Protein AF-A0A2B4REG2-F1 (afdb_monomer_lite)

InterPro domains:
  IPR012337 Ribonuclease H-like superfamily [SSF53098] (596-1041)
  IPR025398 ZMYM1-like, RNase-like domain [PF14291] (550-670)
  IPR032675 Leucine-rich repeat domain superfamily [G3DSA:3.80.10.10] (8-315)
  IPR057456 C17orf113, probable zinc finger [PF25431] (433-492)

Structure (mmCIF, N/CA/C/O backbone):
data_AF-A0A2B4REG2-F1
#
_entry.id   AF-A0A2B4REG2-F1
#
loop_
_atom_site.group_PDB
_atom_site.id
_atom_site.type_symbol
_atom_site.label_atom_id
_atom_site.label_alt_id
_atom_site.label_comp_id
_atom_site.label_asym_id
_atom_site.label_entity_id
_atom_site.label_seq_id
_atom_site.pdbx_PDB_ins_code
_atom_site.Cartn_x
_atom_site.Cartn_y
_atom_site.Cartn_z
_atom_site.occupancy
_atom_site.B_iso_or_equiv
_atom_site.auth_seq_id
_atom_site.auth_comp_id
_atom_site.auth_asym_id
_atom_site.auth_atom_id
_atom_site.pdbx_PDB_model_num
ATOM 1 N N . MET A 1 1 ? 4.418 30.273 -29.023 1.00 23.50 1 MET A N 1
ATOM 2 C CA . MET A 1 1 ? 4.537 28.833 -29.371 1.00 23.50 1 MET A CA 1
ATOM 3 C C . MET A 1 1 ? 5.976 28.384 -29.157 1.00 23.50 1 MET A C 1
ATOM 5 O O . MET A 1 1 ? 6.867 29.150 -29.494 1.00 23.50 1 MET A O 1
ATOM 9 N N . VAL A 1 2 ? 6.218 27.180 -28.627 1.00 21.80 2 VAL A N 1
ATOM 10 C CA . VAL A 1 2 ? 7.576 26.620 -28.458 1.00 21.80 2 VAL A CA 1
ATOM 11 C C . VAL A 1 2 ? 7.746 25.435 -29.409 1.00 21.80 2 VAL A C 1
ATOM 13 O O . VAL A 1 2 ? 7.157 24.380 -29.189 1.00 21.80 2 VAL A O 1
ATOM 16 N N . TYR A 1 3 ? 8.538 25.612 -30.468 1.00 23.08 3 TYR A N 1
ATOM 17 C CA . TYR A 1 3 ? 8.908 24.536 -31.395 1.00 23.08 3 TYR A CA 1
ATOM 18 C C . TYR A 1 3 ? 10.212 23.860 -30.947 1.00 23.08 3 TYR A C 1
ATOM 20 O O . TYR A 1 3 ? 11.173 24.530 -30.572 1.00 23.08 3 TYR A O 1
ATOM 28 N N . GLN A 1 4 ? 10.255 22.525 -30.997 1.00 24.80 4 GLN A N 1
ATOM 29 C CA . GLN A 1 4 ? 11.483 21.753 -30.769 1.00 24.80 4 GLN A CA 1
ATOM 30 C C . GLN A 1 4 ? 12.395 21.791 -32.012 1.00 24.80 4 GLN A C 1
ATOM 32 O O . GLN A 1 4 ? 11.880 21.759 -33.132 1.00 24.80 4 GLN A O 1
ATOM 37 N N . PRO A 1 5 ? 13.733 21.789 -31.856 1.00 27.36 5 PRO A N 1
ATOM 38 C CA . PRO A 1 5 ? 14.651 21.722 -32.989 1.00 27.36 5 PRO A CA 1
ATOM 39 C C . PRO A 1 5 ? 14.661 20.315 -33.609 1.00 27.36 5 PRO A C 1
ATOM 41 O O . PRO A 1 5 ? 15.117 19.348 -32.996 1.00 27.36 5 PRO A O 1
ATOM 44 N N . ILE A 1 6 ? 14.177 20.208 -34.848 1.00 27.39 6 ILE A N 1
ATOM 45 C CA . ILE A 1 6 ? 14.214 18.980 -35.652 1.00 27.39 6 ILE A CA 1
ATOM 46 C C . ILE A 1 6 ? 15.504 18.971 -36.482 1.00 27.39 6 ILE A C 1
ATOM 48 O O . ILE A 1 6 ? 15.643 19.741 -37.429 1.00 27.39 6 ILE A O 1
ATOM 52 N N . TYR A 1 7 ? 16.432 18.062 -36.176 1.00 29.16 7 TYR A N 1
ATOM 53 C CA . TYR A 1 7 ? 17.627 17.829 -36.998 1.00 29.16 7 TYR A CA 1
ATOM 54 C C . TYR A 1 7 ? 17.329 16.899 -38.188 1.00 29.16 7 TYR A C 1
ATOM 56 O O . TYR A 1 7 ? 17.818 15.775 -38.244 1.00 29.16 7 TYR A O 1
ATOM 64 N N . HIS A 1 8 ? 16.547 17.373 -39.164 1.00 29.98 8 HIS A N 1
ATOM 65 C CA . HIS A 1 8 ? 16.491 16.784 -40.509 1.00 29.98 8 HIS A CA 1
ATOM 66 C C . HIS A 1 8 ? 16.139 17.835 -41.576 1.00 29.98 8 HIS A C 1
ATOM 68 O O . HIS A 1 8 ? 15.083 18.451 -41.525 1.00 29.98 8 HIS A O 1
ATOM 74 N N . ASN A 1 9 ? 17.029 17.980 -42.565 1.00 34.53 9 ASN A N 1
ATOM 75 C CA . ASN A 1 9 ? 16.874 18.724 -43.824 1.00 34.53 9 ASN A CA 1
ATOM 76 C C . ASN A 1 9 ? 16.228 20.132 -43.737 1.00 34.53 9 ASN A C 1
ATOM 78 O O . ASN A 1 9 ? 15.022 20.315 -43.936 1.00 34.53 9 ASN A O 1
ATOM 82 N N . LEU A 1 10 ? 17.092 21.145 -43.565 1.00 35.94 10 LEU A N 1
ATOM 83 C CA . LEU A 1 10 ? 16.775 22.586 -43.496 1.00 35.94 10 LEU A CA 1
ATOM 84 C C . LEU A 1 10 ? 15.899 23.117 -44.652 1.00 35.94 10 LEU A C 1
ATOM 86 O O . LEU A 1 10 ? 15.178 24.095 -44.473 1.00 35.94 10 LEU A O 1
ATOM 90 N N . HIS A 1 11 ? 15.906 22.450 -45.811 1.00 38.34 11 HIS A N 1
ATOM 91 C CA . HIS A 1 11 ? 15.097 22.805 -46.983 1.00 38.34 11 HIS A CA 1
ATOM 92 C C . HIS A 1 11 ? 13.573 22.742 -46.736 1.00 38.34 11 HIS A C 1
ATOM 94 O O . HIS A 1 11 ? 12.815 23.459 -47.384 1.00 38.34 11 HIS A O 1
ATOM 100 N N . SER A 1 12 ? 13.100 21.919 -45.790 1.00 41.56 12 SER A N 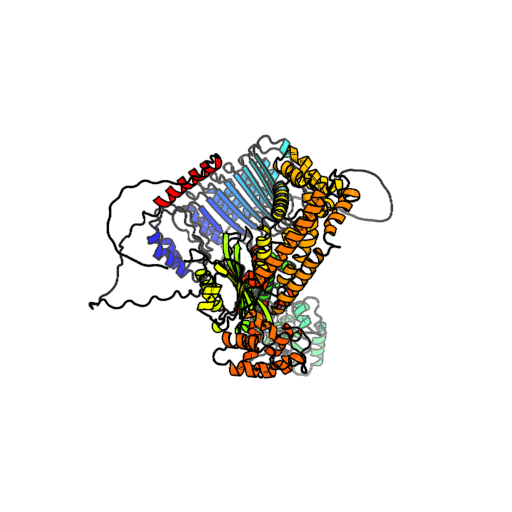1
ATOM 101 C CA . SER A 1 12 ? 11.656 21.773 -45.529 1.00 41.56 12 SER A CA 1
ATOM 102 C C . SER A 1 12 ? 11.065 22.893 -44.661 1.00 41.56 12 SER A C 1
ATOM 104 O O . SER A 1 12 ? 9.921 23.293 -44.864 1.00 41.56 12 SER A O 1
ATOM 106 N N . VAL A 1 13 ? 11.842 23.433 -43.716 1.00 41.50 13 VAL A N 1
ATOM 107 C CA . VAL A 1 13 ? 11.344 24.373 -42.696 1.00 41.50 13 VAL A CA 1
ATOM 108 C C . VAL A 1 13 ? 11.155 25.783 -43.261 1.00 41.50 13 VAL A C 1
ATOM 110 O O . VAL A 1 13 ? 10.122 26.398 -43.011 1.00 41.50 13 VAL A O 1
ATOM 113 N N . ALA A 1 14 ? 12.107 26.279 -44.060 1.00 41.19 14 ALA A N 1
ATOM 114 C CA . ALA A 1 14 ? 11.995 27.594 -44.702 1.00 41.19 14 ALA A CA 1
ATOM 115 C C . ALA A 1 14 ? 10.819 27.648 -45.695 1.00 41.19 14 ALA A C 1
ATOM 117 O O . ALA A 1 14 ? 10.058 28.612 -45.703 1.00 41.19 14 ALA A O 1
ATOM 118 N N . THR A 1 15 ? 10.639 26.578 -46.473 1.00 41.03 15 THR A N 1
ATOM 119 C CA . THR A 1 15 ? 9.544 26.427 -47.441 1.00 41.03 15 THR A CA 1
ATOM 120 C C . THR A 1 15 ? 8.184 26.381 -46.736 1.00 41.03 15 THR A C 1
ATOM 122 O O . THR A 1 15 ? 7.301 27.166 -47.063 1.00 41.03 15 THR A O 1
ATOM 125 N N . CYS A 1 16 ? 8.047 25.571 -45.677 1.00 42.00 16 CYS A N 1
ATOM 126 C CA . CYS A 1 16 ? 6.821 25.487 -44.874 1.00 42.00 16 CYS A CA 1
ATOM 127 C C . CYS A 1 16 ? 6.450 26.819 -44.185 1.00 42.00 16 CYS A C 1
ATOM 129 O O . CYS A 1 16 ? 5.268 27.163 -44.102 1.00 42.00 16 CYS A O 1
ATOM 131 N N . LEU A 1 17 ? 7.448 27.584 -43.717 1.00 43.09 17 LEU A N 1
ATOM 132 C CA . LEU A 1 17 ? 7.237 28.925 -43.164 1.00 43.09 17 LEU A CA 1
ATOM 133 C C . LEU A 1 17 ? 6.739 29.905 -44.230 1.00 43.09 17 LEU A C 1
ATOM 135 O O . LEU A 1 17 ? 5.767 30.608 -43.975 1.00 43.09 17 LEU A O 1
ATOM 139 N N . ALA A 1 18 ? 7.354 29.931 -45.416 1.00 44.69 18 ALA A N 1
ATOM 140 C CA . ALA A 1 18 ? 6.947 30.817 -46.506 1.00 44.69 18 ALA A CA 1
ATOM 141 C C . ALA A 1 18 ? 5.535 30.495 -47.030 1.00 44.69 18 ALA A C 1
ATOM 143 O O . ALA A 1 18 ? 4.708 31.394 -47.140 1.00 44.69 18 ALA A O 1
ATOM 144 N N . GLU A 1 19 ? 5.224 29.216 -47.259 1.00 45.69 19 GLU A N 1
ATOM 145 C CA . GLU A 1 19 ? 3.919 28.746 -47.764 1.00 45.69 19 GLU A CA 1
ATOM 146 C C . GLU A 1 19 ? 2.742 28.991 -46.800 1.00 45.69 19 GLU A C 1
ATOM 148 O O . GLU A 1 19 ? 1.581 28.881 -47.197 1.00 45.69 19 GLU A O 1
ATOM 153 N N . ASN A 1 20 ? 3.013 29.312 -45.530 1.00 41.28 20 ASN A N 1
ATOM 154 C CA . ASN A 1 20 ? 1.979 29.592 -44.531 1.00 41.28 20 ASN A CA 1
ATOM 155 C C . ASN A 1 20 ? 2.055 31.005 -43.930 1.00 41.28 20 ASN A C 1
ATOM 157 O O . ASN A 1 20 ? 1.169 31.355 -43.152 1.00 41.28 20 ASN A O 1
ATOM 161 N N . PHE A 1 21 ? 3.038 31.837 -44.294 1.00 43.75 21 PHE A N 1
ATOM 162 C CA . PHE A 1 21 ? 3.192 33.175 -43.706 1.00 43.75 21 PHE A CA 1
ATOM 163 C C . PHE A 1 21 ? 2.048 34.126 -44.082 1.00 43.75 21 PHE A C 1
ATOM 165 O O . PHE A 1 21 ? 1.601 34.912 -43.249 1.00 43.75 21 PHE A O 1
ATOM 172 N N . ASP A 1 22 ? 1.493 33.998 -45.290 1.00 43.53 22 ASP A N 1
ATOM 173 C CA . ASP A 1 22 ? 0.344 34.805 -45.728 1.00 43.53 22 ASP A CA 1
ATOM 174 C C . ASP A 1 22 ? -0.924 34.552 -44.890 1.00 43.53 22 ASP A C 1
ATOM 176 O O . ASP A 1 22 ? -1.782 35.427 -44.802 1.00 43.53 22 ASP A O 1
ATOM 180 N N . LYS A 1 23 ? -1.016 33.406 -44.195 1.00 43.44 23 LYS A N 1
ATOM 181 C CA . LYS A 1 23 ? -2.092 33.100 -43.230 1.00 43.44 23 LYS A CA 1
ATOM 182 C C . LYS A 1 23 ? -1.859 33.719 -41.845 1.00 43.44 23 LYS A C 1
ATOM 184 O O . LYS A 1 23 ? -2.754 33.685 -41.010 1.00 43.44 23 LYS A O 1
ATOM 189 N N . VAL A 1 24 ? -0.664 34.254 -41.583 1.00 41.47 24 VAL A N 1
ATOM 190 C CA . VAL A 1 24 ? -0.283 34.907 -40.315 1.00 41.47 24 VAL A CA 1
ATOM 191 C C . VAL A 1 24 ? -0.473 36.432 -40.388 1.00 41.47 24 VAL A C 1
ATOM 193 O O . VAL A 1 24 ? -0.567 37.086 -39.352 1.00 41.47 24 VAL A O 1
ATOM 196 N N . ASN A 1 25 ? -0.632 37.001 -41.592 1.00 37.69 25 ASN A N 1
ATOM 197 C CA . ASN A 1 25 ? -0.878 38.435 -41.830 1.00 37.69 25 ASN A CA 1
ATOM 198 C C . ASN A 1 25 ? -2.141 39.007 -41.142 1.00 37.69 25 ASN A C 1
ATOM 200 O O . ASN A 1 25 ? -2.315 40.224 -41.123 1.00 37.69 25 ASN A O 1
ATOM 204 N N . SER A 1 26 ? -3.018 38.168 -40.584 1.00 41.75 26 SER A N 1
ATOM 205 C CA . SER A 1 26 ? -4.212 38.576 -39.832 1.00 41.75 26 SER A CA 1
ATOM 206 C C . SER A 1 26 ? -4.003 38.713 -38.315 1.00 41.75 26 SER A C 1
ATOM 208 O O . SER A 1 26 ? -4.940 39.102 -37.622 1.00 41.75 26 SER A O 1
ATOM 210 N N . CYS A 1 27 ? -2.816 38.406 -37.773 1.00 39.41 27 CYS A N 1
ATOM 211 C CA . CYS A 1 27 ? -2.537 38.491 -36.333 1.00 39.41 27 CYS A CA 1
ATOM 212 C C . CYS A 1 27 ? -1.479 39.562 -35.998 1.00 39.41 27 CYS A C 1
ATOM 214 O O . CYS A 1 27 ? -0.389 39.534 -36.573 1.00 39.41 27 CYS A O 1
ATOM 216 N N . PRO A 1 28 ? -1.730 40.461 -35.023 1.00 41.16 28 PRO A N 1
ATOM 217 C CA . PRO A 1 28 ? -0.747 41.437 -34.558 1.00 41.16 28 PRO A CA 1
ATOM 218 C C . PRO A 1 28 ? 0.262 40.771 -33.607 1.00 41.16 28 PRO A C 1
ATOM 220 O O . PRO A 1 28 ? 0.158 40.865 -32.386 1.00 41.16 28 PRO A O 1
ATOM 223 N N . LEU A 1 29 ? 1.241 40.061 -34.166 1.00 41.31 29 LEU A N 1
ATOM 224 C CA . LEU A 1 29 ? 2.379 39.542 -33.405 1.00 41.31 29 LEU A CA 1
ATOM 225 C C . LEU A 1 29 ? 3.345 40.690 -33.079 1.00 41.31 29 LEU A C 1
ATOM 227 O O . LEU A 1 29 ? 3.813 41.365 -33.988 1.00 41.31 29 LEU A O 1
ATOM 231 N N . SER A 1 30 ? 3.671 40.899 -31.800 1.00 37.69 30 SER A N 1
ATOM 232 C CA . SER A 1 30 ? 4.659 41.912 -31.386 1.00 37.69 30 SER A CA 1
ATOM 233 C C . SER A 1 30 ? 6.110 41.447 -31.561 1.00 37.69 30 SER A C 1
ATOM 235 O O . SER A 1 30 ? 6.988 42.260 -31.829 1.00 37.69 30 SER A O 1
ATOM 237 N N . ASP A 1 31 ? 6.365 40.140 -31.439 1.00 43.66 31 ASP A N 1
ATOM 238 C CA . ASP A 1 31 ? 7.710 39.557 -31.426 1.00 43.66 31 ASP A CA 1
ATOM 239 C C . ASP A 1 31 ? 7.775 38.232 -32.198 1.00 43.66 31 ASP A C 1
ATOM 241 O O . ASP A 1 31 ? 6.899 37.372 -32.070 1.00 43.66 31 ASP A O 1
ATOM 245 N N . LEU A 1 32 ? 8.850 38.043 -32.974 1.00 41.19 32 LEU A N 1
ATOM 246 C CA . LEU A 1 32 ? 9.089 36.841 -33.778 1.00 41.19 32 LEU A CA 1
ATOM 247 C C . LEU A 1 32 ? 10.576 36.448 -33.759 1.00 41.19 32 LEU A C 1
ATOM 249 O O . LEU A 1 32 ? 11.381 36.944 -34.544 1.00 41.19 32 LEU A O 1
ATOM 253 N N . SER A 1 33 ? 10.936 35.497 -32.893 1.00 41.03 33 SER A N 1
ATOM 254 C CA . SER A 1 33 ? 12.301 34.955 -32.808 1.00 41.03 33 SER A CA 1
ATOM 255 C C . SER A 1 33 ? 12.439 33.654 -33.613 1.00 41.03 33 SER A C 1
ATOM 257 O O . SER A 1 33 ? 11.666 32.715 -33.411 1.00 41.03 33 SER A O 1
ATOM 259 N N . ILE A 1 34 ? 13.425 33.580 -34.520 1.00 41.75 34 ILE A N 1
ATOM 260 C CA . ILE A 1 34 ? 13.655 32.432 -35.418 1.00 41.75 34 ILE A CA 1
ATOM 261 C C . ILE A 1 34 ? 15.073 31.878 -35.211 1.00 41.75 34 ILE A C 1
ATOM 263 O O . ILE A 1 34 ? 16.058 32.415 -35.706 1.00 41.75 34 ILE A O 1
ATOM 267 N N . ASN A 1 35 ? 15.184 30.762 -34.490 1.00 35.91 35 ASN A N 1
ATOM 268 C CA . ASN A 1 35 ? 16.471 30.200 -34.076 1.00 35.91 35 ASN A CA 1
ATOM 269 C C . ASN A 1 35 ? 16.902 29.034 -34.991 1.00 35.91 35 ASN A C 1
ATOM 271 O O . ASN A 1 35 ? 16.494 27.890 -34.792 1.00 35.91 35 ASN A O 1
ATOM 275 N N . ILE A 1 36 ? 17.715 29.335 -36.007 1.00 40.78 36 ILE A N 1
ATOM 276 C CA . ILE A 1 36 ? 18.306 28.362 -36.945 1.00 40.78 36 ILE A CA 1
ATOM 277 C C . ILE A 1 36 ? 19.748 28.073 -36.505 1.00 40.78 36 ILE A C 1
ATOM 279 O O . ILE A 1 36 ? 20.451 29.002 -36.129 1.00 40.78 36 ILE A O 1
ATOM 283 N N . ARG A 1 37 ? 20.204 26.813 -36.574 1.00 35.09 37 ARG A N 1
ATOM 284 C CA . ARG A 1 37 ? 21.621 26.433 -36.406 1.00 35.09 37 ARG A CA 1
ATOM 285 C C . ARG A 1 37 ? 22.091 25.607 -37.604 1.00 35.09 37 ARG A C 1
ATOM 287 O O . ARG A 1 37 ? 21.524 24.546 -37.863 1.00 35.09 37 ARG A O 1
ATOM 294 N N . GLY A 1 38 ? 23.132 26.074 -38.289 1.00 38.44 38 GLY A N 1
ATOM 295 C CA . GLY A 1 38 ? 23.714 25.445 -39.481 1.00 38.44 38 GLY A CA 1
ATOM 296 C C . GLY A 1 38 ? 23.900 26.428 -40.640 1.00 38.44 38 GLY A C 1
ATOM 297 O O . GLY A 1 38 ? 23.460 27.573 -40.566 1.00 38.44 38 GLY A O 1
ATOM 298 N N . GLU A 1 39 ? 24.557 25.968 -41.702 1.00 38.38 39 GLU A N 1
ATOM 299 C CA . GLU A 1 39 ? 24.824 26.737 -42.925 1.00 38.38 39 GLU A CA 1
ATOM 300 C C . GLU A 1 39 ? 23.554 26.838 -43.799 1.00 38.38 39 GLU A C 1
ATOM 302 O O . GLU A 1 39 ? 22.821 25.857 -43.972 1.00 38.38 39 GLU A O 1
ATOM 307 N N . LEU A 1 40 ? 23.255 28.029 -44.330 1.00 41.50 40 LEU A N 1
ATOM 308 C CA . LEU A 1 40 ? 22.041 28.290 -45.113 1.00 41.50 40 LEU A CA 1
ATOM 309 C C . LEU A 1 40 ? 22.281 28.059 -46.609 1.00 41.50 40 LEU A C 1
ATOM 311 O O . LEU A 1 40 ? 23.134 28.692 -47.226 1.00 41.50 40 LEU A O 1
ATOM 315 N N . THR A 1 41 ? 21.463 27.208 -47.233 1.00 45.69 41 THR A N 1
ATOM 316 C CA . THR A 1 41 ? 21.506 27.029 -48.691 1.00 45.69 41 THR A CA 1
ATOM 317 C C . THR A 1 41 ? 21.071 28.302 -49.424 1.00 45.69 41 THR A C 1
ATOM 319 O O . THR A 1 41 ? 20.308 29.122 -48.904 1.00 45.69 41 THR A O 1
ATOM 322 N N . ARG A 1 42 ? 21.526 28.455 -50.676 1.00 46.00 42 ARG A N 1
ATOM 323 C CA . ARG A 1 42 ? 21.237 29.625 -51.525 1.00 46.00 42 ARG A CA 1
ATOM 324 C C . ARG A 1 42 ? 19.734 29.921 -51.642 1.00 46.00 42 ARG A C 1
ATOM 326 O O . ARG A 1 42 ? 19.334 31.080 -51.573 1.00 46.00 42 ARG A O 1
ATOM 333 N N . ASP A 1 43 ? 18.917 28.874 -51.735 1.00 44.69 43 ASP A N 1
ATOM 334 C CA . ASP A 1 43 ? 17.459 28.988 -51.845 1.00 44.69 43 ASP A CA 1
ATOM 335 C C . ASP A 1 43 ? 16.816 29.400 -50.510 1.00 44.69 43 ASP A C 1
ATOM 337 O O . ASP A 1 43 ? 15.938 30.259 -50.490 1.00 44.69 43 ASP A O 1
ATOM 341 N N . GLY A 1 44 ? 17.309 28.877 -49.378 1.00 49.44 44 GLY A N 1
ATOM 342 C CA . GLY A 1 44 ? 16.877 29.305 -48.041 1.00 49.44 44 GLY A CA 1
ATOM 343 C C . GLY A 1 44 ? 17.175 30.784 -47.770 1.00 49.44 44 GLY A C 1
ATOM 344 O O . GLY A 1 44 ? 16.338 31.492 -47.209 1.00 49.44 44 GLY A O 1
ATOM 345 N N . ASN A 1 45 ? 18.322 31.276 -48.250 1.00 49.19 45 ASN A N 1
ATOM 346 C CA . ASN A 1 45 ? 18.661 32.702 -48.237 1.00 49.19 45 ASN A CA 1
ATOM 347 C C . ASN A 1 45 ? 17.690 33.532 -49.097 1.00 49.19 45 ASN A C 1
ATOM 349 O O . ASN A 1 45 ? 17.204 34.570 -48.648 1.00 49.19 45 ASN A O 1
ATOM 353 N N . SER A 1 46 ? 17.352 33.065 -50.305 1.00 49.56 46 SER A N 1
ATOM 354 C CA . SER A 1 46 ? 16.394 33.760 -51.179 1.00 49.56 46 SER A CA 1
ATOM 355 C C . SER A 1 46 ? 14.978 33.810 -50.583 1.00 49.56 46 SER A C 1
ATOM 357 O O . SER A 1 46 ? 14.289 34.821 -50.725 1.00 49.56 46 SER A O 1
ATOM 359 N N . ILE A 1 47 ? 14.546 32.754 -49.885 1.00 47.91 47 ILE A N 1
ATOM 360 C CA . ILE A 1 47 ? 13.242 32.699 -49.204 1.00 47.91 47 ILE A CA 1
ATOM 361 C C . ILE A 1 47 ? 13.198 33.693 -48.032 1.00 47.91 47 ILE A C 1
ATOM 363 O O . ILE A 1 47 ? 12.260 34.487 -47.946 1.00 47.91 47 ILE A O 1
ATOM 367 N N . LEU A 1 48 ? 14.230 33.735 -47.179 1.00 49.53 48 LEU A N 1
ATOM 368 C CA . LEU A 1 48 ? 14.315 34.705 -46.073 1.00 49.53 48 LEU A CA 1
ATOM 369 C C . LEU A 1 48 ? 14.314 36.162 -46.568 1.00 49.53 48 LEU A C 1
ATOM 371 O O . LEU A 1 48 ? 13.692 37.022 -45.947 1.00 49.53 48 LEU A O 1
ATOM 375 N N . GLN A 1 49 ? 14.943 36.443 -47.713 1.00 48.69 49 GLN A N 1
ATOM 376 C CA . GLN A 1 49 ? 14.915 37.772 -48.338 1.00 48.69 49 GLN A CA 1
ATOM 377 C C . GLN A 1 49 ? 13.536 38.157 -48.900 1.00 48.69 49 GLN A C 1
ATOM 379 O O . GLN A 1 49 ? 13.239 39.349 -49.020 1.00 48.69 49 GLN A O 1
ATOM 384 N N . SER A 1 50 ? 12.679 37.183 -49.227 1.00 44.56 50 SER A N 1
ATOM 385 C CA . SER A 1 50 ? 11.355 37.449 -49.802 1.00 44.56 50 SER A CA 1
ATOM 386 C C . SER A 1 50 ? 10.312 37.933 -48.780 1.00 44.56 50 SER A C 1
ATOM 388 O O . SER A 1 50 ? 9.323 38.557 -49.168 1.00 44.56 50 SER A O 1
ATOM 390 N N . LEU A 1 51 ? 10.558 37.739 -47.476 1.00 46.75 51 LEU A N 1
ATOM 391 C CA . LEU A 1 51 ? 9.672 38.164 -46.386 1.00 46.75 51 LEU A CA 1
ATOM 392 C C . LEU A 1 51 ? 9.471 39.697 -46.377 1.00 46.75 51 LEU A C 1
ATOM 394 O O . LEU A 1 51 ? 10.350 40.499 -46.023 1.00 46.75 51 LEU A O 1
ATOM 398 N N . LYS A 1 52 ? 8.271 40.139 -46.774 1.00 44.66 52 LYS A N 1
ATOM 399 C CA . LYS A 1 52 ? 7.834 41.546 -46.765 1.00 44.66 52 LYS A CA 1
ATOM 400 C C . LYS A 1 52 ? 6.947 41.870 -45.558 1.00 44.66 52 LYS A C 1
ATOM 402 O O . LYS A 1 52 ? 5.749 42.066 -45.700 1.00 44.66 52 LYS A O 1
ATOM 407 N N . CYS A 1 53 ? 7.562 42.020 -44.387 1.00 44.22 53 CYS A N 1
ATOM 408 C CA . CYS A 1 53 ? 6.880 42.559 -43.207 1.00 44.22 53 CYS A CA 1
ATOM 409 C C . CYS A 1 53 ? 6.703 44.089 -43.280 1.00 44.22 53 CYS A C 1
ATOM 411 O O . CYS A 1 53 ? 7.659 44.807 -43.581 1.00 44.22 53 CYS A O 1
ATOM 413 N N . ASN A 1 54 ? 5.500 44.570 -42.940 1.00 38.62 54 ASN A N 1
ATOM 414 C CA . ASN A 1 54 ? 5.144 45.994 -42.811 1.00 38.62 54 ASN A CA 1
ATOM 415 C C . ASN A 1 54 ? 5.156 46.506 -41.349 1.00 38.62 54 ASN A C 1
ATOM 417 O O . ASN A 1 54 ? 4.776 47.648 -41.099 1.00 38.62 54 ASN A O 1
ATOM 421 N N . GLN A 1 55 ? 5.593 45.687 -40.387 1.00 43.31 55 GLN A N 1
ATOM 422 C CA . GLN A 1 55 ? 5.651 46.009 -38.954 1.00 43.31 55 GLN A CA 1
ATOM 423 C C . GLN A 1 55 ? 7.082 45.862 -38.399 1.00 43.31 55 GLN A C 1
ATOM 425 O O . GLN A 1 55 ? 7.946 45.247 -39.028 1.00 43.31 55 GLN A O 1
ATOM 430 N N . THR A 1 56 ? 7.344 46.483 -37.247 1.00 40.78 56 THR A N 1
ATOM 431 C CA . THR A 1 56 ? 8.578 46.346 -36.451 1.00 40.78 56 THR A CA 1
ATOM 432 C C . THR A 1 56 ? 8.557 45.048 -35.656 1.00 40.78 56 THR A C 1
ATOM 434 O O . THR A 1 56 ? 7.578 44.796 -34.965 1.00 40.78 56 THR A O 1
ATOM 437 N N . PHE A 1 57 ? 9.635 44.266 -35.732 1.00 40.88 57 PHE A N 1
ATOM 438 C CA . PHE A 1 57 ? 9.793 43.007 -35.004 1.00 40.88 57 PHE A CA 1
ATOM 439 C C . PHE A 1 57 ? 11.192 42.913 -34.389 1.00 40.88 57 PHE A C 1
ATOM 441 O O . PHE A 1 57 ? 12.186 43.268 -35.029 1.00 40.88 57 PHE A O 1
ATOM 448 N N . THR A 1 58 ? 11.276 42.342 -33.191 1.00 38.34 58 THR A N 1
ATOM 449 C CA . THR A 1 58 ? 12.536 41.937 -32.559 1.00 38.34 58 THR A CA 1
ATOM 450 C C . THR A 1 58 ? 13.022 40.624 -33.186 1.00 38.34 58 THR A C 1
ATOM 452 O O . THR A 1 58 ? 12.349 39.601 -33.060 1.00 38.34 58 THR A O 1
ATOM 455 N N . PHE A 1 59 ? 14.169 40.626 -33.879 1.00 38.88 59 PHE A N 1
ATOM 456 C CA . PHE A 1 59 ? 14.655 39.474 -34.656 1.00 38.88 59 PHE A CA 1
ATOM 457 C C . PHE A 1 59 ? 15.986 38.936 -34.106 1.00 38.88 59 PHE A C 1
ATOM 459 O O . PHE A 1 59 ? 16.939 39.678 -33.895 1.00 38.88 59 PHE A O 1
ATOM 466 N N . THR A 1 60 ? 16.074 37.623 -33.877 1.00 39.62 60 THR A N 1
ATOM 467 C CA . THR A 1 60 ? 17.287 36.948 -33.371 1.00 39.62 60 THR A CA 1
ATOM 468 C C . THR A 1 60 ? 17.808 35.974 -34.425 1.00 39.62 60 THR A C 1
ATOM 470 O O . THR A 1 60 ? 17.034 35.139 -34.883 1.00 39.62 60 THR A O 1
ATOM 473 N N . LEU A 1 61 ? 19.096 36.038 -34.789 1.00 39.44 61 LEU A N 1
ATOM 474 C CA . LEU A 1 61 ? 19.691 35.228 -35.863 1.00 39.44 61 LEU A CA 1
ATOM 475 C C . LEU A 1 61 ? 20.980 34.526 -35.392 1.00 39.44 61 LEU A C 1
ATOM 477 O O . LEU A 1 61 ? 21.967 35.187 -35.100 1.00 39.44 61 LEU A O 1
ATOM 481 N N . ASN A 1 62 ? 20.988 33.187 -35.363 1.00 41.56 62 ASN A N 1
ATOM 482 C CA . ASN A 1 62 ? 22.091 32.370 -34.818 1.00 41.56 62 ASN A CA 1
ATOM 483 C C . ASN A 1 62 ? 22.853 31.574 -35.902 1.00 41.56 62 ASN A C 1
ATOM 485 O O . ASN A 1 62 ? 22.978 30.352 -35.815 1.00 41.56 62 ASN A O 1
ATOM 489 N N . VAL A 1 63 ? 23.344 32.245 -36.946 1.00 38.00 63 VAL A N 1
ATOM 490 C CA . VAL A 1 63 ? 23.958 31.585 -38.117 1.00 38.00 63 VAL A CA 1
ATOM 491 C C . VAL A 1 63 ? 25.488 31.708 -38.074 1.00 38.00 63 VAL A C 1
ATOM 493 O O . VAL A 1 63 ? 26.013 32.762 -37.732 1.00 38.00 63 VAL A O 1
ATOM 496 N N . GLN A 1 64 ? 26.202 30.636 -38.447 1.00 39.97 64 GLN A N 1
ATOM 497 C CA . GLN A 1 64 ? 27.672 30.615 -38.604 1.00 39.97 64 GLN A CA 1
ATOM 498 C C . GLN A 1 64 ? 28.157 31.219 -39.943 1.00 39.97 64 GLN A C 1
ATOM 500 O O . GLN A 1 64 ? 29.332 31.129 -40.274 1.00 39.97 64 GLN A O 1
ATOM 505 N N . ASP A 1 65 ? 27.248 31.818 -40.711 1.00 39.66 65 ASP A N 1
ATOM 506 C CA . ASP A 1 65 ? 27.465 32.434 -42.020 1.00 39.66 65 ASP A CA 1
ATOM 507 C C . ASP A 1 65 ? 26.644 33.733 -42.092 1.00 39.66 65 ASP A C 1
ATOM 509 O O . ASP A 1 65 ? 25.533 33.827 -41.558 1.00 39.66 65 ASP A O 1
ATOM 513 N N . VAL A 1 66 ? 27.214 34.769 -42.699 1.00 48.03 66 VAL A N 1
ATOM 514 C CA . VAL A 1 66 ? 26.882 36.166 -42.407 1.00 48.03 66 VAL A CA 1
ATOM 515 C C . VAL A 1 66 ? 26.222 36.840 -43.607 1.00 48.03 66 VAL A C 1
ATOM 517 O O . VAL A 1 66 ? 26.841 37.625 -44.325 1.00 48.03 66 VAL A O 1
ATOM 520 N N . ASN A 1 67 ? 24.922 36.613 -43.796 1.00 44.91 67 ASN A N 1
ATOM 521 C CA . ASN A 1 67 ? 24.105 37.414 -44.714 1.00 44.91 67 ASN A CA 1
ATOM 522 C C . ASN A 1 67 ? 23.032 38.206 -43.954 1.00 44.91 67 ASN A C 1
ATOM 524 O O . ASN A 1 67 ? 22.088 37.654 -43.395 1.00 44.91 67 ASN A O 1
ATOM 528 N N . VAL A 1 68 ? 23.211 39.530 -43.924 1.00 47.38 68 VAL A N 1
ATOM 529 C CA . VAL A 1 68 ? 22.388 40.467 -43.147 1.00 47.38 68 VAL A CA 1
ATOM 530 C C . VAL A 1 68 ? 21.064 40.750 -43.863 1.00 47.38 68 VAL A C 1
ATOM 532 O O . VAL A 1 68 ? 21.041 41.116 -45.039 1.00 47.38 68 VAL A O 1
ATOM 535 N N . VAL A 1 69 ? 19.953 40.611 -43.136 1.00 43.75 69 VAL A N 1
ATOM 536 C CA . VAL A 1 69 ? 18.602 40.931 -43.621 1.00 43.75 69 VAL A CA 1
ATOM 537 C C . VAL A 1 69 ? 18.379 42.445 -43.568 1.00 43.75 69 VAL A C 1
ATOM 539 O O . VAL A 1 69 ? 18.605 43.090 -42.551 1.00 43.75 69 VAL A O 1
ATOM 542 N N . ASN A 1 70 ? 17.910 43.026 -44.671 1.00 39.97 70 ASN A N 1
ATOM 543 C CA . ASN A 1 70 ? 17.961 44.473 -44.913 1.00 39.97 70 ASN A CA 1
ATOM 544 C C . ASN A 1 70 ? 16.755 45.265 -44.333 1.00 39.97 70 ASN A C 1
ATOM 546 O O . ASN A 1 70 ? 16.223 46.158 -44.996 1.00 39.97 70 ASN A O 1
ATOM 550 N N . LYS A 1 71 ? 16.232 44.889 -43.151 1.00 50.22 71 LYS A N 1
ATOM 551 C CA . LYS A 1 71 ? 14.998 45.456 -42.549 1.00 50.22 71 LYS A CA 1
ATOM 552 C C . LYS A 1 71 ? 15.085 45.625 -41.022 1.00 50.22 71 LYS A C 1
ATOM 554 O O . LYS A 1 71 ? 15.975 45.074 -40.390 1.00 50.22 71 LYS A O 1
ATOM 559 N N . ARG A 1 72 ? 14.167 46.441 -40.470 1.00 47.38 72 ARG A N 1
ATOM 560 C CA . ARG A 1 72 ? 14.125 46.922 -39.067 1.00 47.38 72 ARG A CA 1
ATOM 561 C C . ARG A 1 72 ? 14.401 45.799 -38.054 1.00 47.38 72 ARG A C 1
ATOM 563 O O . ARG A 1 72 ? 13.713 44.787 -38.094 1.00 47.38 72 ARG A O 1
ATOM 570 N N . CYS A 1 73 ? 15.367 46.019 -37.161 1.00 50.44 73 CYS A N 1
ATOM 571 C CA . CYS A 1 73 ? 15.810 45.064 -36.149 1.00 50.44 73 CYS A CA 1
ATOM 572 C C . CYS A 1 73 ? 16.287 45.842 -34.911 1.00 50.44 73 CYS A C 1
ATOM 574 O O . CYS A 1 73 ? 17.303 46.534 -34.986 1.00 50.44 73 CYS A O 1
ATOM 576 N N . ASP A 1 74 ? 15.548 45.758 -33.803 1.00 51.66 74 ASP A N 1
ATOM 577 C CA . ASP A 1 74 ? 15.783 46.605 -32.618 1.00 51.66 74 ASP A CA 1
ATOM 578 C C . ASP A 1 74 ? 16.745 45.964 -31.589 1.00 51.66 74 ASP A C 1
ATOM 580 O O . ASP A 1 74 ? 17.351 46.673 -30.778 1.00 51.66 74 ASP A O 1
ATOM 584 N N . GLU A 1 75 ? 16.930 44.639 -31.661 1.00 55.75 75 GLU A N 1
ATOM 585 C CA . GLU A 1 75 ? 17.883 43.831 -30.884 1.00 55.75 75 GLU A CA 1
ATOM 586 C C . GLU A 1 75 ? 18.719 42.951 -31.831 1.00 55.75 75 GLU A C 1
ATOM 588 O O . GLU A 1 75 ? 18.214 42.488 -32.851 1.00 55.75 75 GLU A O 1
ATOM 593 N N . VAL A 1 76 ? 19.990 42.699 -31.500 1.00 57.00 76 VAL A N 1
ATOM 594 C CA . VAL A 1 76 ? 20.892 41.807 -32.252 1.00 57.00 76 VAL A CA 1
ATOM 595 C C . VAL A 1 76 ? 21.645 40.885 -31.291 1.00 57.00 76 VAL A C 1
ATOM 597 O O . VAL A 1 76 ? 22.156 41.343 -30.270 1.00 57.00 76 VAL A O 1
ATOM 600 N N . LYS A 1 77 ? 21.768 39.594 -31.632 1.00 54.88 77 LYS A N 1
ATOM 601 C CA . LYS A 1 77 ? 22.574 38.611 -30.884 1.00 54.88 77 LYS A CA 1
ATOM 602 C C . LYS A 1 77 ? 23.508 37.849 -31.825 1.00 54.88 77 LYS A C 1
ATOM 604 O O . LYS A 1 77 ? 23.051 37.402 -32.872 1.00 54.88 77 LYS A O 1
ATOM 609 N N . LEU A 1 78 ? 24.784 37.700 -31.459 1.00 56.62 78 LEU A N 1
ATOM 610 C CA . LEU A 1 78 ? 25.807 36.969 -32.227 1.00 56.62 78 LEU A CA 1
ATOM 611 C C . LEU A 1 78 ? 26.564 35.981 -31.319 1.00 56.62 78 LEU A C 1
ATOM 613 O O . LEU A 1 78 ? 26.895 36.316 -30.180 1.00 56.62 78 LEU A O 1
ATOM 617 N N . TYR A 1 79 ? 26.853 34.778 -31.827 1.00 48.34 79 TYR A N 1
ATOM 618 C CA . TYR A 1 79 ? 27.465 33.676 -31.070 1.00 48.34 79 TYR A CA 1
ATOM 619 C C . TYR A 1 79 ? 28.565 32.970 -31.872 1.00 48.34 79 TYR A C 1
ATOM 621 O O . TYR A 1 79 ? 28.313 32.580 -33.010 1.00 48.34 79 TYR A O 1
ATOM 629 N N . GLY A 1 80 ? 29.722 32.722 -31.246 1.00 53.59 80 GLY A N 1
ATOM 630 C CA . GLY A 1 80 ? 30.709 31.731 -31.706 1.00 53.59 80 GLY A CA 1
ATOM 631 C C . GLY A 1 80 ? 31.275 32.007 -33.100 1.00 53.59 80 GLY A C 1
ATOM 632 O O . GLY A 1 80 ? 31.051 31.227 -34.025 1.00 53.59 80 GLY A O 1
ATOM 633 N N . VAL A 1 81 ? 31.980 33.130 -33.251 1.00 49.16 81 VAL A N 1
ATOM 634 C CA . VAL A 1 81 ? 32.387 33.674 -34.554 1.00 49.16 81 VAL A CA 1
ATOM 635 C C . VAL A 1 81 ? 33.904 33.875 -34.602 1.00 49.16 81 VAL A C 1
ATOM 637 O O . VAL A 1 81 ? 34.477 34.467 -33.688 1.00 49.16 81 VAL A O 1
ATOM 640 N N . ASP A 1 82 ? 34.554 33.414 -35.673 1.00 50.66 82 ASP A N 1
ATOM 641 C CA . ASP A 1 82 ? 35.960 33.731 -35.938 1.00 50.66 82 ASP A CA 1
ATOM 642 C C . ASP A 1 82 ? 36.160 35.204 -36.355 1.00 50.66 82 ASP A C 1
ATOM 644 O O . ASP A 1 82 ? 35.220 35.933 -36.693 1.00 50.66 82 ASP A O 1
ATOM 648 N N . SER A 1 83 ? 37.408 35.673 -36.307 1.00 49.97 83 SER A N 1
ATOM 649 C CA . SER A 1 83 ? 37.750 37.080 -36.554 1.00 49.97 83 SER A CA 1
ATOM 650 C C . SER A 1 83 ? 37.413 37.552 -37.977 1.00 49.97 83 SER A C 1
ATOM 652 O O . SER A 1 83 ? 37.062 38.720 -38.168 1.00 49.97 83 SER A O 1
ATOM 654 N N . SER A 1 84 ? 37.465 36.654 -38.965 1.00 54.44 84 SER A N 1
ATOM 655 C CA . SER A 1 84 ? 37.053 36.896 -40.352 1.00 54.44 84 SER A CA 1
ATOM 656 C C . SER A 1 84 ? 35.553 37.163 -40.462 1.00 54.44 84 SER A C 1
ATOM 658 O O . SER A 1 84 ? 35.153 38.217 -40.967 1.00 54.44 84 SER A O 1
ATOM 660 N N . SER A 1 85 ? 34.725 36.262 -39.934 1.00 56.81 85 SER A N 1
ATOM 661 C CA . SER A 1 85 ? 33.266 36.373 -39.992 1.00 56.81 85 SER A CA 1
ATOM 662 C C . SER A 1 85 ? 32.736 37.543 -39.156 1.00 56.81 85 SER A C 1
ATOM 664 O O . SER A 1 85 ? 31.792 38.215 -39.577 1.00 56.81 85 SER A O 1
ATOM 666 N N . LEU A 1 86 ? 33.383 37.884 -38.030 1.00 55.59 86 LEU A N 1
ATOM 667 C CA . LEU A 1 86 ? 33.076 39.112 -37.276 1.00 55.59 86 LEU A CA 1
ATOM 668 C C . LEU A 1 86 ? 33.334 40.367 -38.108 1.00 55.59 86 LEU A C 1
ATOM 670 O O . LEU A 1 86 ? 32.498 41.268 -38.132 1.00 55.59 86 LEU A O 1
ATOM 674 N N . LYS A 1 87 ? 34.466 40.440 -38.812 1.00 55.16 87 LYS A N 1
ATOM 675 C CA . LYS A 1 87 ? 34.816 41.614 -39.618 1.00 55.16 87 LYS A CA 1
ATOM 676 C C . LYS A 1 87 ? 33.845 41.810 -40.782 1.00 55.16 87 LYS A C 1
ATOM 678 O O . LYS A 1 87 ? 33.430 42.940 -41.041 1.00 55.16 87 LYS A O 1
ATOM 683 N N . GLU A 1 88 ? 33.422 40.731 -41.437 1.00 58.62 88 GLU A N 1
ATOM 684 C CA . GLU A 1 88 ? 32.399 40.804 -42.484 1.00 58.62 88 GLU A CA 1
ATOM 685 C C . GLU A 1 88 ? 31.022 41.198 -41.919 1.00 58.62 88 GLU A C 1
ATOM 687 O O . GLU A 1 88 ? 30.355 42.066 -42.490 1.00 58.62 88 GLU A O 1
ATOM 692 N N . ALA A 1 89 ? 30.627 40.658 -40.759 1.00 59.88 89 ALA A N 1
ATOM 693 C CA . ALA A 1 89 ? 29.398 41.053 -40.066 1.00 59.88 89 ALA A CA 1
ATOM 694 C C . ALA A 1 89 ? 29.398 42.543 -39.727 1.00 59.88 89 ALA A C 1
ATOM 696 O O . ALA A 1 89 ? 28.467 43.260 -40.090 1.00 59.88 89 ALA A O 1
ATOM 697 N N . PHE A 1 90 ? 30.465 43.026 -39.096 1.00 58.41 90 PHE A N 1
ATOM 698 C CA . PHE A 1 90 ? 30.610 44.418 -38.687 1.00 58.41 90 PHE A CA 1
ATOM 699 C C . PHE A 1 90 ? 30.639 45.390 -39.874 1.00 58.41 90 PHE A C 1
ATOM 701 O O . PHE A 1 90 ? 30.015 46.447 -39.799 1.00 58.41 90 PHE A O 1
ATOM 708 N N . THR A 1 91 ? 31.244 45.006 -41.003 1.00 57.47 91 THR A N 1
ATOM 709 C CA . THR A 1 91 ? 31.216 45.819 -42.235 1.00 57.47 91 THR A CA 1
ATOM 710 C C . THR A 1 91 ? 29.801 45.905 -42.829 1.00 57.47 91 THR A C 1
ATOM 712 O O . THR A 1 91 ? 29.389 46.958 -43.310 1.00 57.47 91 THR A O 1
ATOM 715 N N . LYS A 1 92 ? 29.001 44.829 -42.752 1.00 58.38 92 LYS A N 1
ATOM 716 C CA . LYS A 1 92 ? 27.583 44.845 -43.169 1.00 58.38 92 LYS A CA 1
ATOM 717 C C . LYS A 1 92 ? 26.693 45.605 -42.164 1.00 58.38 92 LYS A C 1
ATOM 719 O O . LYS A 1 92 ? 25.716 46.240 -42.567 1.00 58.38 92 LYS A O 1
ATOM 724 N N . PHE A 1 93 ? 27.046 45.592 -40.876 1.00 57.25 93 PHE A N 1
ATOM 725 C CA . PHE A 1 93 ? 26.328 46.286 -39.797 1.00 57.25 93 PHE A CA 1
ATOM 726 C C . PHE A 1 93 ? 26.443 47.809 -39.833 1.00 57.25 93 PHE A C 1
ATOM 728 O O . PHE A 1 93 ? 25.529 48.477 -39.357 1.00 57.25 93 PHE A O 1
ATOM 735 N N . GLU A 1 94 ? 27.504 48.359 -40.423 1.00 52.28 94 GLU A N 1
ATOM 736 C CA . GLU A 1 94 ? 27.792 49.801 -40.437 1.00 52.28 94 GLU A CA 1
ATOM 737 C C . GLU A 1 94 ? 26.644 50.650 -41.032 1.00 52.28 94 GLU A C 1
ATOM 739 O O . GLU A 1 94 ? 26.419 51.785 -40.618 1.00 52.28 94 GLU A O 1
ATOM 744 N N . SER A 1 95 ? 25.836 50.066 -41.927 1.00 55.81 95 SER A N 1
ATOM 745 C CA . SER A 1 95 ? 24.626 50.690 -42.495 1.00 55.81 95 SER A CA 1
ATOM 746 C C . SER A 1 95 ? 23.400 50.719 -41.559 1.00 55.81 95 SER A C 1
ATOM 748 O O . SER A 1 95 ? 22.447 51.453 -41.818 1.00 55.81 95 SER A O 1
ATOM 750 N N . ASN A 1 96 ? 23.417 49.946 -40.467 1.00 56.88 96 ASN A N 1
ATOM 751 C CA . ASN A 1 96 ? 22.305 49.747 -39.525 1.00 56.88 96 ASN A CA 1
ATOM 752 C C . ASN A 1 96 ? 22.580 50.285 -38.102 1.00 56.88 96 ASN A C 1
ATOM 754 O O . ASN A 1 96 ? 21.670 50.290 -37.268 1.00 56.88 96 ASN A O 1
ATOM 758 N N . CYS A 1 97 ? 23.791 50.777 -37.808 1.00 53.78 97 CYS A N 1
ATOM 759 C CA . CYS A 1 97 ? 24.215 51.238 -36.472 1.00 53.78 97 CYS A CA 1
ATOM 760 C C . CYS A 1 97 ? 23.393 52.399 -35.867 1.00 53.78 97 CYS A C 1
ATOM 762 O O . CYS A 1 97 ? 23.503 52.673 -34.673 1.00 53.78 97 CYS A O 1
ATOM 764 N N . SER A 1 98 ? 22.544 53.068 -36.650 1.00 58.22 98 SER A N 1
ATOM 765 C CA . SER A 1 98 ? 21.648 54.142 -36.196 1.00 58.22 98 SER A CA 1
ATOM 766 C C . SER A 1 98 ? 20.276 53.671 -35.693 1.00 58.22 98 SER A C 1
ATOM 768 O O . SER A 1 98 ? 19.390 54.499 -35.486 1.00 58.22 98 SER A O 1
ATOM 770 N N . ARG A 1 99 ? 20.047 52.352 -35.577 1.00 59.59 99 ARG A N 1
ATOM 771 C CA . ARG A 1 99 ? 18.699 51.786 -35.347 1.00 59.59 99 ARG A CA 1
ATOM 772 C C . ARG A 1 99 ? 18.624 50.651 -34.324 1.00 59.59 99 ARG A C 1
ATOM 774 O O . ARG A 1 99 ? 17.526 50.297 -33.921 1.00 59.59 99 ARG A O 1
ATOM 781 N N . VAL A 1 100 ? 19.757 50.078 -33.920 1.00 63.91 100 VAL A N 1
ATOM 782 C CA . VAL A 1 100 ? 19.797 48.982 -32.938 1.00 63.91 100 VAL A CA 1
ATOM 783 C C . VAL A 1 100 ? 19.833 49.568 -31.531 1.00 63.91 100 VAL A C 1
ATOM 785 O O . VAL A 1 100 ? 20.703 50.385 -31.235 1.00 63.91 100 VAL A O 1
ATOM 788 N N . SER A 1 101 ? 18.919 49.123 -30.668 1.00 68.25 101 SER A N 1
ATOM 789 C CA . SER A 1 101 ? 18.812 49.580 -29.274 1.00 68.25 101 SER A CA 1
ATOM 790 C C . SER A 1 101 ? 19.452 48.628 -28.261 1.00 68.25 101 SER A C 1
ATOM 792 O O . SER A 1 101 ? 19.837 49.058 -27.172 1.00 68.25 101 SER A O 1
ATOM 794 N N . LYS A 1 102 ? 19.600 47.344 -28.616 1.00 69.25 102 LYS A N 1
ATOM 795 C CA . LYS A 1 102 ? 20.200 46.307 -27.764 1.00 69.25 102 LYS A CA 1
ATOM 796 C C . LYS A 1 102 ? 21.121 45.381 -28.557 1.00 69.25 102 LYS A C 1
ATOM 798 O O . LYS A 1 102 ? 20.755 44.919 -29.636 1.00 69.25 102 LYS A O 1
ATOM 803 N N . LEU A 1 103 ? 22.291 45.067 -28.009 1.00 71.56 103 LEU A N 1
ATOM 804 C CA . LEU A 1 103 ? 23.280 44.183 -28.631 1.00 71.56 103 LEU A CA 1
ATOM 805 C C . LEU A 1 103 ? 23.797 43.160 -27.616 1.00 71.56 103 LEU A C 1
ATOM 807 O O . LEU A 1 103 ? 24.215 43.534 -26.521 1.00 71.56 103 LEU A O 1
ATOM 811 N N . SER A 1 104 ? 23.810 41.879 -27.986 1.00 71.12 104 SER A N 1
ATOM 812 C CA . SER A 1 104 ? 24.446 40.814 -27.202 1.00 71.12 104 SER A CA 1
ATOM 813 C C . SER A 1 104 ? 25.520 40.086 -28.011 1.00 71.12 104 SER A C 1
ATOM 815 O O . SER A 1 104 ? 25.245 39.584 -29.103 1.00 71.12 104 SER A O 1
ATOM 817 N N . LEU A 1 105 ? 26.731 39.992 -27.465 1.00 71.62 105 LEU A N 1
ATOM 818 C CA . LEU A 1 105 ? 27.889 39.341 -28.084 1.00 71.62 105 LEU A CA 1
ATOM 819 C C . LEU A 1 105 ? 28.418 38.239 -27.158 1.00 71.62 105 LEU A C 1
ATOM 821 O O . LEU A 1 105 ? 28.556 38.462 -25.956 1.00 71.62 105 LEU A O 1
ATOM 825 N N . ASN A 1 106 ? 28.710 37.058 -27.706 1.00 66.25 106 ASN A N 1
ATOM 826 C CA . ASN A 1 106 ? 29.290 35.939 -26.958 1.00 66.25 106 ASN A CA 1
ATOM 827 C C . ASN A 1 106 ? 30.527 35.382 -27.676 1.00 66.25 106 ASN A C 1
ATOM 829 O O . ASN A 1 106 ? 30.441 34.982 -28.843 1.00 66.25 106 ASN A O 1
ATOM 833 N N . TRP A 1 107 ? 31.653 35.350 -26.965 1.00 70.19 107 TRP A N 1
ATOM 834 C CA . TRP A 1 107 ? 32.969 34.978 -27.473 1.00 70.19 107 TRP A CA 1
ATOM 835 C C . TRP A 1 107 ? 33.531 33.754 -26.748 1.00 70.19 107 TRP A C 1
ATOM 837 O O . TRP A 1 107 ? 33.703 33.764 -25.530 1.00 70.19 107 TRP A O 1
ATOM 847 N N . ASP A 1 108 ? 33.883 32.729 -27.521 1.00 65.06 108 ASP A N 1
ATOM 848 C CA . ASP A 1 108 ? 34.634 31.561 -27.062 1.00 65.06 108 ASP A CA 1
ATOM 849 C C . ASP A 1 108 ? 36.120 31.738 -27.396 1.00 65.06 108 ASP A C 1
ATOM 851 O O . ASP A 1 108 ? 36.456 32.058 -28.537 1.00 65.06 108 ASP A O 1
ATOM 855 N N . ASN A 1 109 ? 37.015 31.501 -26.434 1.00 61.19 109 ASN A N 1
ATOM 856 C CA . ASN A 1 109 ? 38.460 31.478 -26.677 1.00 61.19 109 ASN A CA 1
ATOM 857 C C . ASN A 1 109 ? 38.925 30.050 -27.053 1.00 61.19 109 ASN A C 1
ATOM 859 O O . ASN A 1 109 ? 38.894 29.162 -26.193 1.00 61.19 109 ASN A O 1
ATOM 863 N N . PRO A 1 110 ? 39.342 29.773 -28.305 1.00 50.62 110 PRO A N 1
ATOM 864 C CA . PRO A 1 110 ? 39.787 28.443 -28.709 1.00 50.62 110 PRO A CA 1
ATOM 865 C C . PRO A 1 110 ? 41.229 28.163 -28.255 1.00 50.62 110 PRO A C 1
ATOM 867 O O . PRO A 1 110 ? 42.126 28.974 -28.466 1.00 50.62 110 PRO A O 1
ATOM 870 N N . TRP A 1 111 ? 41.481 26.945 -27.758 1.00 44.31 111 TRP A N 1
ATOM 871 C CA . TRP A 1 111 ? 42.775 26.438 -27.249 1.00 44.31 111 TRP A CA 1
ATOM 872 C C . TRP A 1 111 ? 44.003 26.534 -28.187 1.00 44.31 111 TRP A C 1
ATOM 874 O O . TRP A 1 111 ? 45.061 26.009 -27.844 1.00 44.31 111 TRP A O 1
ATOM 884 N N . ASN A 1 112 ? 43.903 27.134 -29.379 1.00 47.00 112 ASN A N 1
ATOM 885 C CA . ASN A 1 112 ? 45.042 27.270 -30.291 1.00 47.00 112 ASN A CA 1
ATOM 886 C C . ASN A 1 112 ? 44.923 28.395 -31.349 1.00 47.00 112 ASN A C 1
ATOM 888 O O . ASN A 1 112 ? 45.473 28.256 -32.443 1.00 47.00 112 ASN A O 1
ATOM 892 N N . SER A 1 113 ? 44.221 29.513 -31.095 1.00 47.00 113 SER A N 1
ATOM 893 C CA . SER A 1 113 ? 44.237 30.636 -32.058 1.00 47.00 113 SER A CA 1
ATOM 894 C C . SER A 1 113 ? 45.528 31.459 -31.966 1.00 47.00 113 SER A C 1
ATOM 896 O O . SER A 1 113 ? 45.726 32.282 -31.067 1.00 47.00 113 SER A O 1
ATOM 898 N N . SER A 1 114 ? 46.407 31.289 -32.952 1.00 47.91 114 SER A N 1
ATOM 899 C CA . SER A 1 114 ? 47.589 32.136 -33.143 1.00 47.91 114 SER A CA 1
ATOM 900 C C . SER A 1 114 ? 47.292 33.473 -33.835 1.00 47.91 114 SER A C 1
ATOM 902 O O . SER A 1 114 ? 48.212 34.272 -33.982 1.00 47.91 114 SER A O 1
ATOM 904 N N . GLU A 1 115 ? 46.048 33.733 -34.256 1.00 49.69 115 GLU A N 1
ATOM 905 C CA . GLU A 1 115 ? 45.739 34.738 -35.280 1.00 49.69 115 GLU A CA 1
ATOM 906 C C . GLU A 1 115 ? 44.572 35.696 -34.951 1.00 49.69 115 GLU A C 1
ATOM 908 O O . GLU A 1 115 ? 43.451 35.276 -34.679 1.00 49.69 115 GLU A O 1
ATOM 913 N N . VAL A 1 116 ? 44.871 36.992 -35.138 1.00 54.94 116 VAL A N 1
ATOM 914 C CA . VAL A 1 116 ? 43.980 38.160 -35.334 1.00 54.94 116 VAL A CA 1
ATOM 915 C C . VAL A 1 116 ? 43.324 38.815 -34.102 1.00 54.94 116 VAL A C 1
ATOM 917 O O . VAL A 1 116 ? 42.430 38.278 -33.453 1.00 54.94 116 VAL A O 1
ATOM 920 N N . ASP A 1 117 ? 43.698 40.085 -33.903 1.00 57.34 117 ASP A N 1
ATOM 921 C CA . ASP A 1 117 ? 43.036 41.085 -33.054 1.00 57.34 117 ASP A CA 1
ATOM 922 C C . ASP A 1 117 ? 41.667 41.491 -33.637 1.00 57.34 117 ASP A C 1
ATOM 924 O O . ASP A 1 117 ? 41.538 42.356 -34.510 1.00 57.34 117 ASP A O 1
ATOM 928 N N . TRP A 1 118 ? 40.621 40.816 -33.164 1.00 67.88 118 TRP A N 1
ATOM 929 C CA . TRP A 1 118 ? 39.229 41.147 -33.468 1.00 67.88 118 TRP A CA 1
ATOM 930 C C . TRP A 1 118 ? 38.693 42.295 -32.596 1.00 67.88 118 TRP A C 1
ATOM 932 O O . TRP A 1 118 ? 37.720 42.948 -32.990 1.00 67.88 118 TRP A O 1
ATOM 942 N N . GLY A 1 119 ? 39.321 42.572 -31.447 1.00 67.44 119 GLY A N 1
ATOM 943 C CA . GLY A 1 119 ? 38.869 43.563 -30.471 1.00 67.44 119 GLY A CA 1
ATOM 944 C C . GLY A 1 119 ? 38.825 44.963 -31.068 1.00 67.44 119 GLY A C 1
ATOM 945 O O . GLY A 1 119 ? 37.797 45.635 -30.981 1.00 67.44 119 GLY A O 1
ATOM 946 N N . CYS A 1 120 ? 39.879 45.372 -31.780 1.00 70.06 120 CYS A N 1
ATOM 947 C CA . CYS A 1 120 ? 39.906 46.657 -32.491 1.00 70.06 120 CYS A CA 1
ATOM 948 C C . CYS A 1 120 ? 38.790 46.801 -33.543 1.00 70.06 120 CYS A C 1
ATOM 950 O O . CYS A 1 120 ? 38.260 47.896 -33.734 1.00 70.06 120 CYS A O 1
ATOM 952 N N . SER A 1 121 ? 38.389 45.707 -34.202 1.00 68.44 121 SER A N 1
ATOM 953 C CA . SER A 1 121 ? 37.303 45.739 -35.197 1.00 68.44 121 SER A CA 1
ATOM 954 C C . SER A 1 121 ? 35.928 45.863 -34.535 1.00 68.44 121 SER A C 1
ATOM 956 O O . SER A 1 121 ? 35.105 46.657 -34.986 1.00 68.44 121 SER A O 1
ATOM 958 N N . ALA A 1 122 ? 35.691 45.130 -33.442 1.00 70.38 122 ALA A N 1
ATOM 959 C CA . ALA A 1 122 ? 34.459 45.237 -32.664 1.00 70.38 122 ALA A CA 1
ATOM 960 C C . ALA A 1 122 ? 34.314 46.630 -32.026 1.00 70.38 122 ALA A C 1
ATOM 962 O O . ALA A 1 122 ? 33.266 47.264 -32.150 1.00 70.38 122 ALA A O 1
ATOM 963 N N . GLY A 1 123 ? 35.382 47.150 -31.416 1.00 72.31 123 GLY A N 1
ATOM 964 C CA . GLY A 1 123 ? 35.393 48.478 -30.805 1.00 72.31 123 GLY A CA 1
ATOM 965 C C . GLY A 1 123 ? 35.146 49.610 -31.803 1.00 72.31 123 GLY A C 1
ATOM 966 O O . GLY A 1 123 ? 34.317 50.484 -31.551 1.00 72.31 123 GLY A O 1
ATOM 967 N N . GLY A 1 124 ? 35.776 49.557 -32.981 1.00 73.06 124 GLY A N 1
ATOM 968 C CA . GLY A 1 124 ? 35.574 50.547 -34.046 1.00 73.06 124 GLY A CA 1
ATOM 969 C C . GLY A 1 124 ? 34.148 50.604 -34.614 1.00 73.06 124 GLY A C 1
ATOM 970 O O . GLY A 1 124 ? 33.797 51.592 -35.261 1.00 73.06 124 GLY A O 1
ATOM 971 N N . VAL A 1 125 ? 33.321 49.578 -34.373 1.00 71.06 125 VAL A N 1
ATOM 972 C CA . VAL A 1 125 ? 31.885 49.582 -34.702 1.00 71.06 125 VAL A CA 1
ATOM 973 C C . VAL A 1 125 ? 31.023 49.920 -33.487 1.00 71.06 125 VAL A C 1
ATOM 975 O O . VAL A 1 125 ? 30.071 50.683 -33.640 1.00 71.06 125 VAL A O 1
ATOM 978 N N . LEU A 1 126 ? 31.384 49.474 -32.277 1.00 75.50 126 LEU A N 1
ATOM 979 C CA . LEU A 1 126 ? 30.733 49.925 -31.038 1.00 75.50 126 LEU A CA 1
ATOM 980 C C . LEU A 1 126 ? 30.762 51.454 -30.906 1.00 75.50 126 LEU A C 1
ATOM 982 O O . LEU A 1 126 ? 29.720 52.049 -30.647 1.00 75.50 126 LEU A O 1
ATOM 986 N N . ALA A 1 127 ? 31.886 52.107 -31.210 1.00 79.31 127 ALA A N 1
ATOM 987 C CA . ALA A 1 127 ? 32.009 53.569 -31.206 1.00 79.31 127 ALA A CA 1
ATOM 988 C C . ALA A 1 127 ? 31.050 54.298 -32.180 1.00 79.31 127 ALA A C 1
ATOM 990 O O . ALA A 1 127 ? 30.814 55.493 -32.026 1.00 79.31 127 ALA A O 1
ATOM 991 N N . LYS A 1 128 ? 30.492 53.604 -33.185 1.00 75.88 128 LYS A N 1
ATOM 992 C CA . LYS A 1 128 ? 29.616 54.182 -34.226 1.00 75.88 128 LYS A CA 1
ATOM 993 C C . LYS A 1 128 ? 28.120 54.016 -33.952 1.00 75.88 128 LYS A C 1
ATOM 995 O O . LYS A 1 128 ? 27.311 54.587 -34.685 1.00 75.88 128 LYS A O 1
ATOM 1000 N N . PHE A 1 129 ? 27.720 53.245 -32.939 1.00 71.94 129 PHE A N 1
ATOM 1001 C CA . PHE A 1 129 ? 26.306 53.154 -32.567 1.00 71.94 129 PHE A CA 1
ATOM 1002 C C . PHE A 1 129 ? 25.844 54.440 -31.878 1.00 71.94 129 PHE A C 1
ATOM 1004 O O . PHE A 1 129 ? 26.408 54.846 -30.868 1.00 71.94 129 PHE A O 1
ATOM 1011 N N . VAL A 1 130 ? 24.774 55.043 -32.399 1.00 73.19 130 VAL A N 1
ATOM 1012 C CA . VAL A 1 130 ? 24.182 56.289 -31.869 1.00 73.19 130 VAL A CA 1
ATOM 1013 C C . VAL A 1 130 ? 22.860 56.064 -31.125 1.00 73.19 130 VAL A C 1
ATOM 1015 O O . VAL A 1 130 ? 22.199 57.017 -30.723 1.00 73.19 130 VAL A O 1
ATOM 1018 N N . SER A 1 131 ? 22.428 54.810 -30.975 1.00 73.50 131 SER A N 1
ATOM 1019 C CA . SER A 1 131 ? 21.122 54.453 -30.391 1.00 73.50 131 SER A CA 1
ATOM 1020 C C . SER A 1 131 ? 21.160 53.205 -29.503 1.00 73.50 131 SER A C 1
ATOM 1022 O O . SER A 1 131 ? 20.108 52.726 -29.084 1.00 73.50 131 SER A O 1
ATOM 1024 N N . LEU A 1 132 ? 22.351 52.672 -29.216 1.00 76.94 132 LEU A N 1
ATOM 1025 C CA . LEU A 1 132 ? 22.538 51.402 -28.519 1.00 76.94 132 LEU A CA 1
ATOM 1026 C C . LEU A 1 132 ? 22.458 51.607 -27.004 1.00 76.94 132 LEU A C 1
ATOM 1028 O O . LEU A 1 132 ? 23.472 51.838 -26.364 1.00 76.94 132 LEU A O 1
ATOM 1032 N N . ALA A 1 133 ? 21.262 51.494 -26.428 1.00 80.25 133 ALA A N 1
ATOM 1033 C CA . ALA A 1 133 ? 21.033 51.688 -24.995 1.00 80.25 133 ALA A CA 1
ATOM 1034 C C . ALA A 1 133 ? 21.585 50.548 -24.116 1.00 80.25 133 ALA A C 1
ATOM 1036 O O . ALA A 1 133 ? 22.054 50.797 -23.004 1.00 80.25 133 ALA A O 1
ATOM 1037 N N . THR A 1 134 ? 21.533 49.294 -24.583 1.00 79.88 134 THR A N 1
ATOM 1038 C CA . THR A 1 134 ? 21.969 48.119 -23.801 1.00 79.88 134 THR A CA 1
ATOM 1039 C C . THR A 1 134 ? 23.010 47.287 -24.541 1.00 79.88 134 THR A C 1
ATOM 1041 O O . THR A 1 134 ? 22.749 46.795 -25.640 1.00 79.88 134 THR A O 1
ATOM 1044 N N . LEU A 1 135 ? 24.154 47.047 -23.898 1.00 82.62 135 LEU A N 1
ATOM 1045 C CA . LEU A 1 135 ? 25.195 46.137 -24.375 1.00 82.62 135 LEU A CA 1
ATOM 1046 C C . LEU A 1 135 ? 25.360 44.962 -23.401 1.00 82.62 135 LEU A C 1
ATOM 1048 O O . LEU A 1 135 ? 25.475 45.156 -22.192 1.00 82.62 135 LEU A O 1
ATOM 1052 N N . SER A 1 136 ? 25.378 43.735 -23.919 1.00 82.69 136 SER A N 1
ATOM 1053 C CA . SER A 1 136 ? 25.611 42.511 -23.141 1.00 82.69 136 SER A CA 1
ATOM 1054 C C . SER A 1 136 ? 26.755 41.703 -23.745 1.00 82.69 136 SER A C 1
ATOM 1056 O O . SER A 1 136 ? 26.705 41.328 -24.915 1.00 82.69 136 SER A O 1
ATOM 1058 N N . LEU A 1 137 ? 27.786 41.433 -22.955 1.00 82.12 137 LEU A N 1
ATOM 1059 C CA . LEU A 1 137 ? 29.029 40.800 -23.381 1.00 82.12 137 LEU A CA 1
ATOM 1060 C C . LEU A 1 137 ? 29.240 39.500 -22.602 1.00 82.12 137 LEU A C 1
ATOM 1062 O O . LEU A 1 137 ? 29.124 39.496 -21.381 1.00 82.12 137 LEU A O 1
ATOM 1066 N N . SER A 1 138 ? 29.563 38.406 -23.285 1.00 80.38 138 SER A N 1
ATOM 1067 C CA . SER A 1 138 ? 29.865 37.110 -22.669 1.00 80.38 138 SER A CA 1
ATOM 1068 C C . SER A 1 138 ? 31.209 36.592 -23.173 1.00 80.38 138 SER A C 1
ATOM 1070 O O . SER A 1 138 ? 31.435 36.540 -24.381 1.00 80.38 138 SER A O 1
ATOM 1072 N N . PHE A 1 139 ? 32.087 36.200 -22.254 1.00 75.69 139 PHE A N 1
ATOM 1073 C CA . PHE A 1 139 ? 33.431 35.698 -22.528 1.00 75.69 139 PHE A CA 1
ATOM 1074 C C . PHE A 1 139 ? 33.588 34.306 -21.915 1.00 75.69 139 PHE A C 1
ATOM 1076 O O . PHE A 1 139 ? 33.449 34.149 -20.702 1.00 75.69 139 PHE A O 1
ATOM 1083 N N . ASN A 1 140 ? 33.898 33.302 -22.733 1.00 74.94 140 ASN A N 1
ATOM 1084 C CA . ASN A 1 140 ? 34.116 31.927 -22.284 1.00 74.94 140 ASN A CA 1
ATOM 1085 C C . ASN A 1 140 ? 35.607 31.612 -22.416 1.00 74.94 140 ASN A C 1
ATOM 1087 O O . ASN A 1 140 ? 36.111 31.353 -23.514 1.00 74.94 140 ASN A O 1
ATOM 1091 N N . ASP A 1 141 ? 36.320 31.706 -21.294 1.00 68.25 141 ASP A N 1
ATOM 1092 C CA . ASP A 1 141 ? 37.762 31.526 -21.247 1.00 68.25 141 ASP A CA 1
ATOM 1093 C C . ASP A 1 141 ? 38.130 30.080 -20.921 1.00 68.25 141 ASP A C 1
ATOM 1095 O O . ASP A 1 141 ? 38.108 29.637 -19.770 1.00 68.25 141 ASP A O 1
ATOM 1099 N N . TYR A 1 142 ? 38.477 29.346 -21.972 1.00 65.50 142 TYR A N 1
ATOM 1100 C CA . TYR A 1 142 ? 38.968 27.982 -21.862 1.00 65.50 142 TYR A CA 1
ATOM 1101 C C . TYR A 1 142 ? 40.500 27.906 -21.766 1.00 65.50 142 TYR A C 1
ATOM 1103 O O . TYR A 1 142 ? 41.010 26.864 -21.362 1.00 65.50 142 TYR A O 1
ATOM 1111 N N . GLY A 1 143 ? 41.252 28.945 -22.157 1.00 60.09 143 GLY A N 1
ATOM 1112 C CA . GLY A 1 143 ? 42.684 28.810 -22.480 1.00 60.09 143 GLY A CA 1
ATOM 1113 C C . GLY A 1 143 ? 43.584 30.029 -22.252 1.00 60.09 143 GLY A C 1
ATOM 1114 O O . GLY A 1 143 ? 44.760 29.950 -22.595 1.00 60.09 143 GLY A O 1
ATOM 1115 N N . GLY A 1 144 ? 43.070 31.115 -21.676 1.00 58.97 144 GLY A N 1
ATOM 1116 C CA . GLY A 1 144 ? 43.774 32.380 -21.467 1.00 58.97 144 GLY A CA 1
ATOM 1117 C C . GLY A 1 144 ? 43.658 33.323 -22.667 1.00 58.97 144 GLY A C 1
ATOM 1118 O O . GLY A 1 144 ? 44.044 32.988 -23.792 1.00 58.97 144 GLY A O 1
ATOM 1119 N N . TRP A 1 145 ? 43.112 34.518 -22.446 1.00 62.81 145 TRP A N 1
ATOM 1120 C CA . TRP A 1 145 ? 43.152 35.609 -23.426 1.00 62.81 145 TRP A CA 1
ATOM 1121 C C . TRP A 1 145 ? 44.568 36.193 -23.488 1.00 62.81 145 TRP A C 1
ATOM 1123 O O . TRP A 1 145 ? 45.167 36.429 -22.446 1.00 62.81 145 TRP A O 1
ATOM 1133 N N . LYS A 1 146 ? 45.108 36.459 -24.687 1.00 59.41 146 LYS A N 1
ATOM 1134 C CA . LYS A 1 146 ? 46.412 37.140 -24.791 1.00 59.41 146 LYS A CA 1
ATOM 1135 C C . LYS A 1 146 ? 46.283 38.616 -24.419 1.00 59.41 146 LYS A C 1
ATOM 1137 O O . LYS A 1 146 ? 45.294 39.259 -24.792 1.00 59.41 146 LYS A O 1
ATOM 1142 N N . GLU A 1 147 ? 47.331 39.138 -23.791 1.00 58.28 147 GLU A N 1
ATOM 1143 C CA . GLU A 1 147 ? 47.523 40.550 -23.469 1.00 58.28 147 GLU A CA 1
ATOM 1144 C C . GLU A 1 147 ? 47.076 41.476 -24.622 1.00 58.28 147 GLU A C 1
ATOM 1146 O O . GLU A 1 147 ? 47.386 41.260 -25.798 1.00 58.28 147 GLU A O 1
ATOM 1151 N N . GLY A 1 148 ? 46.285 42.500 -24.295 1.00 59.16 148 GLY A N 1
ATOM 1152 C CA . GLY A 1 148 ? 45.839 43.526 -25.243 1.00 59.16 148 GLY A CA 1
ATOM 1153 C C . GLY A 1 148 ? 44.691 43.165 -26.203 1.00 59.16 148 GLY A C 1
ATOM 1154 O O . GLY A 1 148 ? 44.084 44.096 -26.733 1.00 59.16 148 GLY A O 1
ATOM 1155 N N . ILE A 1 149 ? 44.305 41.890 -26.393 1.00 67.25 149 ILE A N 1
ATOM 1156 C CA . ILE A 1 149 ? 43.256 41.490 -27.374 1.00 67.25 149 ILE A CA 1
ATOM 1157 C C . ILE A 1 149 ? 41.926 42.238 -27.174 1.00 67.25 149 ILE A C 1
ATOM 1159 O O . ILE A 1 149 ? 41.255 42.589 -28.144 1.00 67.25 149 ILE A O 1
ATOM 1163 N N . LEU A 1 150 ? 41.534 42.502 -25.925 1.00 71.25 150 LEU A N 1
ATOM 1164 C CA . LEU A 1 150 ? 40.282 43.200 -25.608 1.00 71.25 150 LEU A CA 1
ATOM 1165 C C . LEU A 1 150 ? 40.429 44.733 -25.544 1.00 71.25 150 LEU A C 1
ATOM 1167 O O . LEU A 1 150 ? 39.424 45.437 -25.482 1.00 71.25 150 LEU A O 1
ATOM 1171 N N . GLY A 1 151 ? 41.647 45.283 -25.614 1.00 72.25 151 GLY A N 1
ATOM 1172 C CA . GLY A 1 151 ? 41.886 46.727 -25.486 1.00 72.25 151 GLY A CA 1
ATOM 1173 C C . GLY A 1 151 ? 41.190 47.552 -26.575 1.00 72.25 151 GLY A C 1
ATOM 1174 O O . GLY A 1 151 ? 40.616 48.606 -26.298 1.00 72.25 151 GLY A O 1
ATOM 1175 N N . GLY A 1 152 ? 41.151 47.032 -27.805 1.00 73.81 152 GLY A N 1
ATOM 1176 C CA . GLY A 1 152 ? 40.408 47.647 -28.904 1.00 73.81 152 GLY A CA 1
ATOM 1177 C C . GLY A 1 152 ? 38.893 47.671 -28.678 1.00 73.81 152 GLY A C 1
ATOM 1178 O O . GLY A 1 152 ? 38.252 48.678 -28.973 1.00 73.81 152 GLY A O 1
ATOM 1179 N N . LEU A 1 153 ? 38.332 46.601 -28.098 1.00 82.19 153 LEU A N 1
ATOM 1180 C CA . LEU A 1 153 ? 36.906 46.496 -27.771 1.00 82.19 153 LEU A CA 1
ATOM 1181 C C . LEU A 1 153 ? 36.525 47.556 -26.731 1.00 82.19 153 LEU A C 1
ATOM 1183 O O . LEU A 1 153 ? 35.577 48.315 -26.939 1.00 82.19 153 LEU A O 1
ATOM 1187 N N . TRP A 1 154 ? 37.308 47.649 -25.654 1.00 85.62 154 TRP A N 1
ATOM 1188 C CA . TRP A 1 154 ? 37.098 48.618 -24.581 1.00 85.62 154 TRP A CA 1
ATOM 1189 C C . TRP A 1 154 ? 37.288 50.064 -25.051 1.00 85.62 154 TRP A C 1
ATOM 1191 O O . TRP A 1 154 ? 36.471 50.915 -24.721 1.00 85.62 154 TRP A O 1
ATOM 1201 N N . SER A 1 155 ? 38.252 50.350 -25.933 1.00 82.12 155 SER A N 1
ATOM 1202 C CA . SER A 1 155 ? 38.365 51.676 -26.570 1.00 82.12 155 SER A CA 1
ATOM 1203 C C . SER A 1 155 ? 37.087 52.088 -27.325 1.00 82.12 155 SER A C 1
ATOM 1205 O O . SER A 1 155 ? 36.706 53.258 -27.313 1.00 82.12 155 SER A O 1
ATOM 1207 N N . GLY A 1 156 ? 36.377 51.129 -27.930 1.00 82.12 156 GLY A N 1
ATOM 1208 C CA . GLY A 1 156 ? 35.081 51.367 -28.569 1.00 82.12 156 GLY A CA 1
ATOM 1209 C C . GLY A 1 156 ? 33.926 51.608 -27.597 1.00 82.12 156 GLY A C 1
ATOM 1210 O O . GLY A 1 156 ? 33.068 52.448 -27.868 1.00 82.12 156 GLY A O 1
ATOM 1211 N N . VAL A 1 157 ? 33.913 50.911 -26.457 1.00 84.38 157 VAL A N 1
ATOM 1212 C CA . VAL A 1 157 ? 32.946 51.149 -25.368 1.00 84.38 157 VAL A CA 1
ATOM 1213 C C . VAL A 1 157 ? 33.172 52.531 -24.748 1.00 84.38 157 VAL A C 1
ATOM 1215 O O . VAL A 1 157 ? 32.211 53.273 -24.562 1.00 84.38 157 VAL A O 1
ATOM 1218 N N . ALA A 1 158 ? 34.425 52.931 -24.520 1.00 85.44 158 ALA A N 1
ATOM 1219 C CA . ALA A 1 158 ? 34.789 54.258 -24.018 1.00 85.44 158 ALA A CA 1
ATOM 1220 C C . ALA A 1 158 ? 34.279 55.406 -24.910 1.00 85.44 158 ALA A C 1
ATOM 1222 O O . ALA A 1 158 ? 33.886 56.454 -24.409 1.00 85.44 158 ALA A O 1
ATOM 1223 N N . GLN A 1 159 ? 34.277 55.205 -26.232 1.00 83.81 159 GLN A N 1
ATOM 1224 C CA . GLN A 1 159 ? 33.848 56.205 -27.218 1.00 83.81 159 GLN A CA 1
ATOM 1225 C C . GLN A 1 159 ? 32.327 56.246 -27.447 1.00 83.81 159 GLN A C 1
ATOM 1227 O O . GLN A 1 159 ? 31.835 57.205 -28.042 1.00 83.81 159 GLN A O 1
ATOM 1232 N N . ASN A 1 160 ? 31.570 55.231 -27.017 1.00 81.94 160 ASN A N 1
ATOM 1233 C CA . ASN A 1 160 ? 30.128 55.189 -27.246 1.00 81.94 160 ASN A CA 1
ATOM 1234 C C . ASN A 1 160 ? 29.359 56.019 -26.203 1.00 81.94 160 ASN A C 1
ATOM 1236 O O . ASN A 1 160 ? 29.419 55.731 -25.014 1.00 81.94 160 ASN A O 1
ATOM 1240 N N . THR A 1 161 ? 28.569 56.993 -26.657 1.00 83.00 161 THR A N 1
ATOM 1241 C CA . THR A 1 161 ? 27.771 57.888 -25.794 1.00 83.00 161 THR A CA 1
ATOM 1242 C C . THR A 1 161 ? 26.296 57.488 -25.649 1.00 83.00 161 THR A C 1
ATOM 1244 O O . THR A 1 161 ? 25.522 58.210 -25.023 1.00 83.00 161 THR A O 1
ATOM 1247 N N . SER A 1 162 ? 25.883 56.364 -26.245 1.00 82.94 162 SER A N 1
ATOM 1248 C CA . SER A 1 162 ? 24.497 55.869 -26.250 1.00 82.94 162 SER A CA 1
ATOM 1249 C C . SER A 1 162 ? 24.227 54.721 -25.269 1.00 82.94 162 SER A C 1
ATOM 1251 O O . SER A 1 162 ? 23.080 54.554 -24.855 1.00 82.94 162 SER A O 1
ATOM 1253 N N . ILE A 1 163 ? 25.254 53.959 -24.869 1.00 85.06 163 ILE A N 1
ATOM 1254 C CA . ILE A 1 163 ? 25.108 52.838 -23.927 1.00 85.06 163 ILE A CA 1
ATOM 1255 C C . ILE A 1 163 ? 24.887 53.388 -22.521 1.00 85.06 163 ILE A C 1
ATOM 1257 O O . ILE A 1 163 ? 25.759 54.060 -21.972 1.00 85.06 163 ILE A O 1
ATOM 1261 N N . THR A 1 164 ? 23.742 53.051 -21.928 1.00 87.69 164 THR A N 1
ATOM 1262 C CA . THR A 1 164 ? 23.398 53.370 -20.533 1.00 87.69 164 THR A CA 1
ATOM 1263 C C . THR A 1 164 ? 23.486 52.150 -19.619 1.00 87.69 164 THR A C 1
ATOM 1265 O O . THR A 1 164 ? 23.806 52.289 -18.437 1.00 87.69 164 THR A O 1
ATOM 1268 N N . THR A 1 165 ? 23.275 50.951 -20.172 1.00 86.44 165 THR A N 1
ATOM 1269 C CA . THR A 1 165 ? 23.348 49.674 -19.451 1.00 86.44 165 THR A CA 1
ATOM 1270 C C . THR A 1 165 ? 24.392 48.755 -20.078 1.00 86.44 165 THR A C 1
ATOM 1272 O O . THR A 1 165 ? 24.237 48.325 -21.225 1.00 86.44 165 THR A O 1
ATOM 1275 N N . LEU A 1 166 ? 25.414 48.388 -19.303 1.00 86.75 166 LEU A N 1
ATOM 1276 C CA . LEU A 1 166 ? 26.418 47.390 -19.675 1.00 86.75 166 LEU A CA 1
ATOM 1277 C C . LEU A 1 166 ? 26.286 46.143 -18.791 1.00 86.75 166 LEU A C 1
ATOM 1279 O O . LEU A 1 166 ? 26.294 46.231 -17.565 1.00 86.75 166 LEU A O 1
ATOM 1283 N N . SER A 1 167 ? 26.194 44.972 -19.417 1.00 88.31 167 SER A N 1
ATOM 1284 C CA . SER A 1 167 ? 26.245 43.672 -18.744 1.00 88.31 167 SER A CA 1
ATOM 1285 C C . SER A 1 167 ? 27.422 42.852 -19.270 1.00 88.31 167 SER A C 1
ATOM 1287 O O . SER A 1 167 ? 27.606 42.746 -20.482 1.00 88.31 167 SER A O 1
ATOM 1289 N N . ILE A 1 168 ? 28.221 42.280 -18.375 1.00 85.25 168 ILE A N 1
ATOM 1290 C CA . ILE A 1 168 ? 29.393 41.458 -18.688 1.00 85.25 168 ILE A CA 1
ATOM 1291 C C . ILE A 1 168 ? 29.247 40.104 -17.982 1.00 85.25 168 ILE A C 1
ATOM 1293 O O . ILE A 1 168 ? 28.917 40.039 -16.803 1.00 85.25 168 ILE A O 1
ATOM 1297 N N . THR A 1 169 ? 29.498 39.006 -18.687 1.00 85.75 169 THR A N 1
ATOM 1298 C CA . THR A 1 169 ? 29.564 37.646 -18.134 1.00 85.75 169 THR A CA 1
ATOM 1299 C C . THR A 1 169 ? 30.909 37.022 -18.491 1.00 85.75 169 THR A C 1
ATOM 1301 O O . THR A 1 169 ? 31.306 37.040 -19.654 1.00 85.75 169 THR A O 1
ATOM 1304 N N . VAL A 1 170 ? 31.607 36.461 -17.508 1.00 79.62 170 VAL A N 1
ATOM 1305 C CA . VAL A 1 170 ? 32.900 35.788 -17.673 1.00 79.62 170 VAL A CA 1
ATOM 1306 C C . VAL A 1 170 ? 32.774 34.358 -17.156 1.00 79.62 170 VAL A C 1
ATOM 1308 O O . VAL A 1 170 ? 32.547 34.145 -15.969 1.00 79.62 170 VAL A O 1
ATOM 1311 N N . ASN A 1 171 ? 32.928 33.372 -18.036 1.00 80.75 171 ASN A N 1
ATOM 1312 C CA . ASN A 1 171 ? 32.993 31.953 -17.689 1.00 80.75 171 ASN A CA 1
ATOM 1313 C C . ASN A 1 171 ? 34.461 31.511 -17.722 1.00 80.75 171 ASN A C 1
ATOM 1315 O O . ASN A 1 171 ? 35.030 31.406 -18.806 1.00 80.75 171 ASN A O 1
ATOM 1319 N N . SER A 1 172 ? 35.074 31.282 -16.558 1.00 71.19 172 SER A N 1
ATOM 1320 C CA . SER A 1 172 ? 36.479 30.866 -16.447 1.00 71.19 172 SER A CA 1
ATOM 1321 C C . SER A 1 172 ? 36.606 29.366 -16.212 1.00 71.19 172 SER A C 1
ATOM 1323 O O . SER A 1 172 ? 36.079 28.839 -15.228 1.00 71.19 172 SER A O 1
ATOM 1325 N N . TYR A 1 173 ? 37.355 28.699 -17.090 1.00 71.00 173 TYR A N 1
ATOM 1326 C CA . TYR A 1 173 ? 37.659 27.268 -17.029 1.00 71.00 173 TYR A CA 1
ATOM 1327 C C . TYR A 1 173 ? 39.172 26.984 -16.867 1.00 71.00 173 TYR A C 1
ATOM 1329 O O . TYR A 1 173 ? 39.610 25.864 -17.142 1.00 71.00 173 TYR A O 1
ATOM 1337 N N . ARG A 1 174 ? 39.976 27.969 -16.417 1.00 64.06 174 ARG A N 1
ATOM 1338 C CA . ARG A 1 174 ? 41.416 27.826 -16.091 1.00 64.06 174 ARG A CA 1
ATOM 1339 C C . ARG A 1 174 ? 41.761 28.339 -14.673 1.00 64.06 174 ARG A C 1
ATOM 1341 O O . ARG A 1 174 ? 41.042 29.170 -14.134 1.00 64.06 174 ARG A O 1
ATOM 1348 N N . VAL A 1 175 ? 42.844 27.803 -14.087 1.00 53.75 175 VAL A N 1
ATOM 1349 C CA . VAL A 1 175 ? 43.327 28.080 -12.708 1.00 53.75 175 VAL A CA 1
ATOM 1350 C C . VAL A 1 175 ? 44.134 29.390 -12.575 1.00 53.75 175 VAL A C 1
ATOM 1352 O O . VAL A 1 175 ? 44.290 29.923 -11.484 1.00 53.75 175 VAL A O 1
ATOM 1355 N N . GLU A 1 176 ? 44.669 29.917 -13.677 1.00 53.16 176 GLU A N 1
ATOM 1356 C CA . GLU A 1 176 ? 45.455 31.162 -13.690 1.00 53.16 176 GLU A CA 1
ATOM 1357 C C . GLU A 1 176 ? 44.586 32.369 -14.080 1.00 53.16 176 GLU A C 1
ATOM 1359 O O . GLU A 1 176 ? 43.621 32.236 -14.836 1.00 53.16 176 GLU A O 1
ATOM 1364 N N . ALA A 1 177 ? 44.941 33.543 -13.554 1.00 52.59 177 ALA A N 1
ATOM 1365 C CA . ALA A 1 177 ? 44.089 34.727 -13.477 1.00 52.59 177 ALA A CA 1
ATOM 1366 C C . ALA A 1 177 ? 43.652 35.334 -14.831 1.00 52.59 177 ALA A C 1
ATOM 1368 O O . ALA A 1 177 ? 44.483 35.525 -15.720 1.00 52.59 177 ALA A O 1
ATOM 1369 N N . PRO A 1 178 ? 42.404 35.832 -14.952 1.00 53.84 178 PRO A N 1
ATOM 1370 C CA . PRO A 1 178 ? 42.002 36.758 -16.012 1.00 53.84 178 PRO A CA 1
ATOM 1371 C C . PRO A 1 178 ? 42.434 38.210 -15.693 1.00 53.84 178 PRO A C 1
ATOM 1373 O O . PRO A 1 178 ? 41.627 39.133 -15.783 1.00 53.84 178 PRO A O 1
ATOM 1376 N N . GLY A 1 179 ? 43.686 38.427 -15.270 1.00 53.88 179 GLY A N 1
ATOM 1377 C CA . GLY A 1 179 ? 44.141 39.712 -14.712 1.00 53.88 179 GLY A CA 1
ATOM 1378 C C . GLY A 1 179 ? 44.390 40.827 -15.739 1.00 53.88 179 GLY A C 1
ATOM 1379 O O . GLY A 1 179 ? 44.078 41.988 -15.486 1.00 53.88 179 GLY A O 1
ATOM 1380 N N . GLU A 1 180 ? 44.918 40.490 -16.917 1.00 57.59 180 GLU A N 1
ATOM 1381 C CA . GLU A 1 180 ? 45.597 41.459 -17.801 1.00 57.59 180 GLU A CA 1
ATOM 1382 C C . GLU A 1 180 ? 44.674 42.451 -18.537 1.00 57.59 180 GLU A C 1
ATOM 1384 O O . GLU A 1 180 ? 45.110 43.534 -18.922 1.00 57.59 180 GLU A O 1
ATOM 1389 N N . TRP A 1 181 ? 43.394 42.122 -18.748 1.00 68.00 181 TRP A N 1
ATOM 1390 C CA . TRP A 1 181 ? 42.469 42.979 -19.512 1.00 68.00 181 TRP A CA 1
ATOM 1391 C C . TRP A 1 181 ? 41.499 43.793 -18.646 1.00 68.00 181 TRP A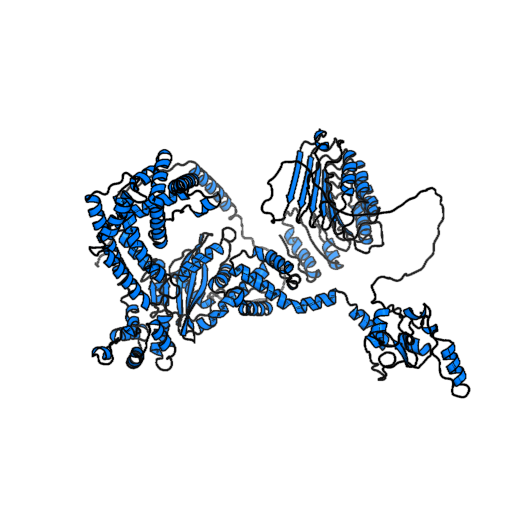 C 1
ATOM 1393 O O . TRP A 1 181 ? 40.867 44.724 -19.152 1.00 68.00 181 TRP A O 1
ATOM 1403 N N . ILE A 1 182 ? 41.372 43.468 -17.357 1.00 70.00 182 ILE A N 1
ATOM 1404 C CA . ILE A 1 182 ? 40.446 44.139 -16.433 1.00 70.00 182 ILE A CA 1
ATOM 1405 C C . ILE A 1 182 ? 40.812 45.620 -16.210 1.00 70.00 182 ILE A C 1
ATOM 1407 O O . ILE A 1 182 ? 39.896 46.443 -16.264 1.00 70.00 182 ILE A O 1
ATOM 1411 N N . PRO A 1 183 ? 42.094 46.023 -16.077 1.00 72.25 183 PRO A N 1
ATOM 1412 C CA . PRO A 1 183 ? 42.464 47.442 -16.050 1.00 72.25 183 PRO A CA 1
ATOM 1413 C C . PRO A 1 183 ? 41.974 48.213 -17.289 1.00 72.25 183 PRO A C 1
ATOM 1415 O O . PRO A 1 183 ? 41.400 49.290 -17.164 1.00 72.25 183 PRO A O 1
ATOM 1418 N N . ALA A 1 184 ? 42.082 47.621 -18.485 1.00 72.88 184 ALA A N 1
ATOM 1419 C CA . ALA A 1 184 ? 41.643 48.256 -19.732 1.00 72.88 184 ALA A CA 1
ATOM 1420 C C . ALA A 1 184 ? 40.110 48.420 -19.840 1.00 72.88 184 ALA A C 1
ATOM 1422 O O . ALA A 1 184 ? 39.641 49.358 -20.492 1.00 72.88 184 ALA A O 1
ATOM 1423 N N . LEU A 1 185 ? 39.325 47.546 -19.193 1.00 79.12 185 LEU A N 1
ATOM 1424 C CA . LEU A 1 185 ? 37.877 47.733 -19.028 1.00 79.12 185 LEU A CA 1
ATOM 1425 C C . LEU A 1 185 ? 37.585 48.970 -18.162 1.00 79.12 185 LEU A C 1
ATOM 1427 O O . LEU A 1 185 ? 36.742 49.789 -18.532 1.00 79.12 185 LEU A O 1
ATOM 1431 N N . TRP A 1 186 ? 38.282 49.130 -17.037 1.00 75.75 186 TRP A N 1
ATOM 1432 C CA . TRP A 1 186 ? 38.053 50.249 -16.117 1.00 75.75 186 TRP A CA 1
ATOM 1433 C C . TRP A 1 186 ? 38.517 51.588 -16.680 1.00 75.75 186 TRP A C 1
ATOM 1435 O O . TRP A 1 186 ? 37.746 52.546 -16.654 1.00 75.75 186 TRP A O 1
ATOM 1445 N N . ASP A 1 187 ? 39.675 51.632 -17.337 1.00 77.25 187 ASP A N 1
ATOM 1446 C CA . ASP A 1 187 ? 40.109 52.804 -18.104 1.00 77.25 187 ASP A CA 1
ATOM 1447 C C . ASP A 1 187 ? 39.087 53.200 -19.187 1.00 77.25 187 ASP A C 1
ATOM 1449 O O . ASP A 1 187 ? 38.996 54.362 -19.586 1.00 77.25 187 ASP A O 1
ATOM 1453 N N . SER A 1 188 ? 38.335 52.239 -19.732 1.00 80.19 188 SER A N 1
ATOM 1454 C CA . SER A 1 188 ? 37.237 52.506 -20.667 1.00 80.19 188 SER A CA 1
ATOM 1455 C C . SER A 1 188 ? 36.012 53.080 -19.956 1.00 80.19 188 SER A C 1
ATOM 1457 O O . SER A 1 188 ? 35.467 54.089 -20.402 1.00 80.19 188 SER A O 1
ATOM 1459 N N . LEU A 1 189 ? 35.593 52.474 -18.843 1.00 78.81 189 LEU A N 1
ATOM 1460 C CA . LEU A 1 189 ? 34.440 52.921 -18.058 1.00 78.81 189 LEU A CA 1
ATOM 1461 C C . LEU A 1 189 ? 34.644 54.318 -17.462 1.00 78.81 189 LEU A C 1
ATOM 1463 O O . LEU A 1 189 ? 33.713 55.113 -17.473 1.00 78.81 189 LEU A O 1
ATOM 1467 N N . ASN A 1 190 ? 35.858 54.664 -17.034 1.00 78.75 190 ASN A N 1
ATOM 1468 C CA . ASN A 1 190 ? 36.180 55.989 -16.487 1.00 78.75 190 ASN A CA 1
ATOM 1469 C C . ASN A 1 190 ? 36.243 57.078 -17.570 1.00 78.75 190 ASN A C 1
ATOM 1471 O O . ASN A 1 190 ? 36.075 58.260 -17.278 1.00 78.75 190 ASN A O 1
ATOM 1475 N N . ARG A 1 191 ? 36.423 56.685 -18.838 1.00 79.88 191 ARG A N 1
ATOM 1476 C CA . ARG A 1 191 ? 36.283 57.567 -20.008 1.00 79.88 191 ARG A CA 1
ATOM 1477 C C . ARG A 1 191 ? 34.852 57.617 -20.560 1.00 79.88 191 ARG A C 1
ATOM 1479 O O . ARG A 1 191 ? 34.562 58.504 -21.359 1.00 79.88 191 ARG A O 1
ATOM 1486 N N . ASN A 1 192 ? 33.962 56.719 -20.130 1.00 79.19 192 ASN A N 1
ATOM 1487 C CA . ASN A 1 192 ? 32.567 56.675 -20.557 1.00 79.19 192 ASN A CA 1
ATOM 1488 C C . ASN A 1 192 ? 31.642 57.384 -19.548 1.00 79.19 192 ASN A C 1
ATOM 1490 O O . ASN A 1 192 ? 31.514 56.980 -18.392 1.00 79.19 192 ASN A O 1
ATOM 1494 N N . THR A 1 193 ? 30.940 58.421 -20.004 1.00 79.62 193 THR A N 1
ATOM 1495 C CA . THR A 1 193 ? 30.007 59.202 -19.173 1.00 79.62 193 THR A CA 1
ATOM 1496 C C . THR A 1 193 ? 28.530 58.838 -19.360 1.00 79.62 193 THR A C 1
ATOM 1498 O O . THR A 1 193 ? 27.686 59.425 -18.685 1.00 79.62 193 THR A O 1
ATOM 1501 N N . SER A 1 194 ? 28.188 57.894 -20.247 1.00 84.06 194 SER A N 1
ATOM 1502 C CA . SER A 1 194 ? 26.798 57.495 -20.525 1.00 84.06 194 SER A CA 1
ATOM 1503 C C . SER A 1 194 ? 26.343 56.251 -19.757 1.00 84.06 194 SER A C 1
ATOM 1505 O O . SER A 1 194 ? 25.151 56.125 -19.474 1.00 84.06 194 SER A O 1
ATOM 1507 N N . ILE A 1 195 ? 27.260 55.342 -19.404 1.00 87.06 195 ILE A N 1
ATOM 1508 C CA . ILE A 1 195 ? 26.947 54.102 -18.679 1.00 87.06 195 ILE A CA 1
ATOM 1509 C C . ILE A 1 195 ? 26.627 54.428 -17.217 1.00 87.06 195 ILE A C 1
ATOM 1511 O O . ILE A 1 195 ? 27.510 54.779 -16.441 1.00 87.06 195 ILE A O 1
ATOM 1515 N N . THR A 1 196 ? 25.362 54.258 -16.831 1.00 87.25 196 THR A N 1
ATOM 1516 C CA . THR A 1 196 ? 24.885 54.464 -15.453 1.00 87.25 196 THR A CA 1
ATOM 1517 C C . THR A 1 196 ? 24.631 53.154 -14.713 1.00 87.25 196 THR A C 1
ATOM 1519 O O . THR A 1 196 ? 24.710 53.118 -13.486 1.00 87.25 196 THR A O 1
ATOM 1522 N N . THR A 1 197 ? 24.351 52.069 -15.443 1.00 86.25 197 THR A N 1
ATOM 1523 C CA . THR A 1 197 ? 24.088 50.737 -14.880 1.00 86.25 197 THR A CA 1
ATOM 1524 C C . THR A 1 197 ? 25.120 49.730 -15.374 1.00 86.25 197 THR A C 1
ATOM 1526 O O . THR A 1 197 ? 25.219 49.476 -16.577 1.00 86.25 197 THR A O 1
ATOM 1529 N N . LEU A 1 198 ? 25.842 49.109 -14.441 1.00 85.44 198 LEU A N 1
ATOM 1530 C CA . LEU A 1 198 ? 26.841 48.077 -14.712 1.00 85.44 198 LEU A CA 1
ATOM 1531 C C . LEU A 1 198 ? 26.482 46.776 -13.986 1.00 85.44 198 LEU A C 1
ATOM 1533 O O . LEU A 1 198 ? 26.265 46.761 -12.775 1.00 85.44 198 LEU A O 1
ATOM 1537 N N . SER A 1 199 ? 26.442 45.667 -14.721 1.00 87.62 199 SER A N 1
ATOM 1538 C CA . SER A 1 199 ? 26.259 44.323 -14.169 1.00 87.62 199 SER A CA 1
ATOM 1539 C C . SER A 1 199 ? 27.397 43.413 -14.620 1.00 87.62 199 SER A C 1
ATOM 1541 O O . SER A 1 199 ? 27.678 43.341 -15.814 1.00 87.62 199 SER A O 1
ATOM 1543 N N . ILE A 1 200 ? 28.047 42.709 -13.693 1.00 83.06 200 ILE A N 1
ATOM 1544 C CA . ILE A 1 200 ? 29.119 41.761 -14.008 1.00 83.06 200 ILE A CA 1
ATOM 1545 C C . ILE A 1 200 ? 28.868 40.420 -13.315 1.00 83.06 200 ILE A C 1
ATOM 1547 O O . ILE A 1 200 ? 28.599 40.371 -12.118 1.00 83.06 200 ILE A O 1
ATOM 1551 N N . THR A 1 201 ? 28.948 39.325 -14.068 1.00 86.44 201 THR A N 1
ATOM 1552 C CA . THR A 1 201 ? 28.790 37.951 -13.571 1.00 86.44 201 THR A CA 1
ATOM 1553 C C . THR A 1 201 ? 30.047 37.132 -13.852 1.00 86.44 201 THR A C 1
ATOM 1555 O O . THR A 1 201 ? 30.414 36.956 -15.011 1.00 86.44 201 THR A O 1
ATOM 1558 N N . TRP A 1 202 ? 30.676 36.585 -12.815 1.00 80.50 202 TRP A N 1
ATOM 1559 C CA . TRP A 1 202 ? 31.767 35.616 -12.912 1.00 80.50 202 TRP A CA 1
ATOM 1560 C C . TRP A 1 202 ? 31.258 34.209 -12.611 1.00 80.50 202 TRP A C 1
ATOM 1562 O O . TRP A 1 202 ? 30.678 33.967 -11.558 1.00 80.50 202 TRP A O 1
ATOM 1572 N N . ASN A 1 203 ? 31.520 33.267 -13.513 1.00 82.50 203 ASN A N 1
ATOM 1573 C CA . ASN A 1 203 ? 31.294 31.838 -13.321 1.00 82.50 203 ASN A CA 1
ATOM 1574 C C . ASN A 1 203 ? 32.661 31.144 -13.269 1.00 82.50 203 ASN A C 1
ATOM 1576 O O . ASN A 1 203 ? 33.380 31.092 -14.268 1.00 82.50 203 ASN A O 1
ATOM 1580 N N . ILE A 1 204 ? 33.029 30.660 -12.087 1.00 73.56 204 ILE A N 1
ATOM 1581 C CA . ILE A 1 204 ? 34.369 30.194 -11.728 1.00 73.56 204 ILE A CA 1
ATOM 1582 C C . ILE A 1 204 ? 34.335 28.666 -11.639 1.00 73.56 204 ILE A C 1
ATOM 1584 O O . ILE A 1 204 ? 33.755 28.116 -10.703 1.00 73.56 204 ILE A O 1
ATOM 1588 N N . TYR A 1 205 ? 34.916 27.966 -12.616 1.00 70.88 205 TYR A N 1
ATOM 1589 C CA . TYR A 1 205 ? 34.882 26.495 -12.686 1.00 70.88 205 TYR A CA 1
ATOM 1590 C C . TYR A 1 205 ? 36.165 25.808 -12.181 1.00 70.88 205 TYR A C 1
ATOM 1592 O O . TYR A 1 205 ? 36.216 24.581 -12.099 1.00 70.88 205 TYR A O 1
ATOM 1600 N N . CYS A 1 206 ? 37.176 26.587 -11.801 1.00 62.75 206 CYS A N 1
ATOM 1601 C CA . CYS A 1 206 ? 38.428 26.179 -11.154 1.00 62.75 206 CYS A CA 1
ATOM 1602 C C . CYS A 1 206 ? 39.071 27.406 -10.478 1.00 62.75 206 CYS A C 1
ATOM 1604 O O . CYS A 1 206 ? 38.651 28.526 -10.763 1.00 62.75 206 CYS A O 1
ATOM 1606 N N . GLY A 1 207 ? 40.028 27.181 -9.566 1.00 58.19 207 GLY A N 1
ATOM 1607 C CA . GLY A 1 207 ? 40.565 28.208 -8.656 1.00 58.19 207 GLY A CA 1
ATOM 1608 C C . GLY A 1 207 ? 41.021 29.504 -9.338 1.00 58.19 207 GLY A C 1
ATOM 1609 O O . GLY A 1 207 ? 41.363 29.501 -10.516 1.00 58.19 207 GLY A O 1
ATOM 1610 N N . MET A 1 208 ? 41.005 30.612 -8.599 1.00 56.12 208 MET A N 1
ATOM 1611 C CA . MET A 1 208 ? 41.360 31.938 -9.103 1.00 56.12 208 MET A CA 1
ATOM 1612 C C . MET A 1 208 ? 42.323 32.655 -8.168 1.00 56.12 208 MET A C 1
ATOM 1614 O O . MET A 1 208 ? 42.158 32.613 -6.955 1.00 56.12 208 MET A O 1
ATOM 1618 N N . ASP A 1 209 ? 43.237 33.398 -8.780 1.00 56.19 209 ASP A N 1
ATOM 1619 C CA . ASP A 1 209 ? 44.012 34.464 -8.152 1.00 56.19 209 ASP A CA 1
ATOM 1620 C C . ASP A 1 209 ? 43.099 35.625 -7.696 1.00 56.19 209 ASP A C 1
ATOM 1622 O O . ASP A 1 209 ? 42.092 35.938 -8.346 1.00 56.19 209 ASP A O 1
ATOM 1626 N N . THR A 1 210 ? 43.454 36.285 -6.595 1.00 56.88 210 THR A N 1
ATOM 1627 C CA . THR A 1 210 ? 42.725 37.419 -6.010 1.00 56.88 210 THR A CA 1
ATOM 1628 C C . THR A 1 210 ? 42.987 38.763 -6.696 1.00 56.88 210 THR A C 1
ATOM 1630 O O . THR A 1 210 ? 42.161 39.672 -6.563 1.00 56.88 210 THR A O 1
ATOM 1633 N N . ASP A 1 211 ? 44.078 38.911 -7.453 1.00 56.16 211 ASP A N 1
ATOM 1634 C CA . ASP A 1 211 ? 44.586 40.216 -7.920 1.00 56.16 211 ASP A CA 1
ATOM 1635 C C . ASP A 1 211 ? 43.601 41.042 -8.773 1.00 56.16 211 ASP A C 1
ATOM 1637 O O . ASP A 1 211 ? 43.614 42.278 -8.749 1.00 56.16 211 ASP A O 1
ATOM 1641 N N . TRP A 1 212 ? 42.673 40.393 -9.483 1.00 64.12 212 TRP A N 1
ATOM 1642 C CA . TRP A 1 212 ? 41.669 41.100 -10.285 1.00 64.12 212 TRP A CA 1
ATOM 1643 C C . TRP A 1 212 ? 40.670 41.913 -9.447 1.00 64.12 212 TRP A C 1
ATOM 1645 O O . TRP A 1 212 ? 40.128 42.905 -9.941 1.00 64.12 212 TRP A O 1
ATOM 1655 N N . LYS A 1 213 ? 40.434 41.533 -8.183 1.00 65.94 213 LYS A N 1
ATOM 1656 C CA . LYS A 1 213 ? 39.524 42.246 -7.267 1.00 65.94 213 LYS A CA 1
ATOM 1657 C C . LYS A 1 213 ? 40.102 43.599 -6.860 1.00 65.94 213 LYS A C 1
ATOM 1659 O O . LYS A 1 213 ? 39.381 44.594 -6.827 1.00 65.94 213 LYS A O 1
ATOM 1664 N N . SER A 1 214 ? 41.418 43.659 -6.674 1.00 63.38 214 SER A N 1
ATOM 1665 C CA . SER A 1 214 ? 42.162 44.899 -6.440 1.00 63.38 214 SER A CA 1
ATOM 1666 C C . SER A 1 214 ? 42.067 45.846 -7.644 1.00 63.38 214 SER A C 1
ATOM 1668 O O . SER A 1 214 ? 41.795 47.036 -7.478 1.00 63.38 214 SER A O 1
ATOM 1670 N N . ALA A 1 215 ? 42.194 45.325 -8.871 1.00 64.31 215 ALA A N 1
ATOM 1671 C CA . ALA A 1 215 ? 42.016 46.115 -10.095 1.00 64.31 215 ALA A CA 1
ATOM 1672 C C . ALA A 1 215 ? 40.570 46.628 -10.267 1.00 64.31 215 ALA A C 1
ATOM 1674 O O . ALA A 1 215 ? 40.365 47.776 -10.668 1.00 64.31 215 ALA A O 1
ATOM 1675 N N . LEU A 1 216 ? 39.572 45.806 -9.917 1.00 67.38 216 LEU A N 1
ATOM 1676 C CA . LEU A 1 216 ? 38.153 46.180 -9.892 1.00 67.38 216 LEU A CA 1
ATOM 1677 C C . LEU A 1 216 ? 37.893 47.362 -8.945 1.00 67.38 216 LEU A C 1
ATOM 1679 O O . LEU A 1 216 ? 37.217 48.323 -9.313 1.00 67.38 216 LEU A O 1
ATOM 1683 N N . TYR A 1 217 ? 38.460 47.299 -7.738 1.00 65.62 217 TYR A N 1
ATOM 1684 C CA . TYR A 1 217 ? 38.331 48.332 -6.714 1.00 65.62 217 TYR A CA 1
ATOM 1685 C C . TYR A 1 217 ? 38.964 49.665 -7.149 1.00 65.62 217 TYR A C 1
ATOM 1687 O O . TYR A 1 217 ? 38.306 50.707 -7.095 1.00 65.62 217 TYR A O 1
ATOM 1695 N N . CYS A 1 218 ? 40.210 49.638 -7.638 1.00 66.31 218 CYS A N 1
ATOM 1696 C CA . CYS A 1 218 ? 40.903 50.841 -8.111 1.00 66.31 218 CYS A CA 1
ATOM 1697 C C . CYS A 1 218 ? 40.146 51.530 -9.257 1.00 66.31 218 CYS A C 1
ATOM 1699 O O . CYS A 1 218 ? 39.982 52.749 -9.235 1.00 66.31 218 CYS A O 1
ATOM 1701 N N . GLY A 1 219 ? 39.621 50.756 -10.213 1.00 66.75 219 GLY A N 1
ATOM 1702 C CA . GLY A 1 219 ? 38.823 51.283 -11.320 1.00 66.75 219 GLY A CA 1
ATOM 1703 C C . GLY A 1 219 ? 37.516 51.943 -10.874 1.00 66.75 219 GLY A C 1
ATOM 1704 O O . GLY A 1 219 ? 37.177 53.024 -11.356 1.00 66.75 219 GLY A O 1
ATOM 1705 N N . LEU A 1 220 ? 36.807 51.328 -9.919 1.00 68.25 220 LEU A N 1
ATOM 1706 C CA . LEU A 1 220 ? 35.548 51.849 -9.375 1.00 68.25 220 LEU A CA 1
ATOM 1707 C C . LEU A 1 220 ? 35.712 53.173 -8.629 1.00 68.25 220 LEU A C 1
ATOM 1709 O O . LEU A 1 220 ? 34.834 54.027 -8.740 1.00 68.25 220 LEU A O 1
ATOM 1713 N N . LYS A 1 221 ? 36.813 53.365 -7.894 1.00 68.94 221 LYS A N 1
ATOM 1714 C CA . LYS A 1 221 ? 37.096 54.600 -7.141 1.00 68.94 221 LYS A CA 1
ATOM 1715 C C . LYS A 1 221 ? 37.124 55.849 -8.031 1.00 68.94 221 LYS A C 1
ATOM 1717 O O . LYS A 1 221 ? 36.684 56.913 -7.609 1.00 68.94 221 LYS A O 1
ATOM 1722 N N . GLU A 1 222 ? 37.627 55.716 -9.255 1.00 68.12 222 GLU A N 1
ATOM 1723 C CA . GLU A 1 222 ? 37.772 56.821 -10.212 1.00 68.12 222 GLU A CA 1
ATOM 1724 C C . GLU A 1 222 ? 36.538 57.025 -11.112 1.00 68.12 222 GLU A C 1
ATOM 1726 O O . GLU A 1 222 ? 36.463 58.004 -11.859 1.00 68.12 222 GLU A O 1
ATOM 1731 N N . ASN A 1 223 ? 35.548 56.129 -11.045 1.00 71.56 223 ASN A N 1
ATOM 1732 C CA . ASN A 1 223 ? 34.347 56.230 -11.864 1.00 71.56 223 ASN A CA 1
ATOM 1733 C C . ASN A 1 223 ? 33.349 57.264 -11.309 1.00 71.56 223 ASN A C 1
ATOM 1735 O O . ASN A 1 223 ? 33.083 57.300 -10.111 1.00 71.56 223 ASN A O 1
ATOM 1739 N N . THR A 1 224 ? 32.758 58.076 -12.190 1.00 71.50 224 THR A N 1
ATOM 1740 C CA . THR A 1 224 ? 31.799 59.140 -11.817 1.00 71.50 224 THR A CA 1
ATOM 1741 C C . THR A 1 224 ? 30.438 59.033 -12.518 1.00 71.50 224 THR A C 1
ATOM 1743 O O . THR A 1 224 ? 29.575 59.888 -12.313 1.00 71.50 224 THR A O 1
ATOM 1746 N N . SER A 1 225 ? 30.233 58.003 -13.347 1.00 78.31 225 SER A N 1
ATOM 1747 C CA . SER A 1 225 ? 29.045 57.817 -14.194 1.00 78.31 225 SER A CA 1
ATOM 1748 C C . SER A 1 225 ? 28.140 56.673 -13.730 1.00 78.31 225 SER A C 1
ATOM 1750 O O . SER A 1 225 ? 26.914 56.792 -13.813 1.00 78.31 225 SER A O 1
ATOM 1752 N N . VAL A 1 226 ? 28.709 55.592 -13.189 1.00 81.44 226 VAL A N 1
ATOM 1753 C CA . VAL A 1 226 ? 27.956 54.428 -12.707 1.00 81.44 226 VAL A CA 1
ATOM 1754 C C . VAL A 1 226 ? 27.256 54.759 -11.387 1.00 81.44 226 VAL A C 1
ATOM 1756 O O . VAL A 1 226 ? 27.894 55.010 -10.363 1.00 81.44 226 VAL A O 1
ATOM 1759 N N . THR A 1 227 ? 25.923 54.726 -11.411 1.00 82.25 227 THR A N 1
ATOM 1760 C CA . THR A 1 227 ? 25.057 54.943 -10.242 1.00 82.25 227 THR A CA 1
ATOM 1761 C C . THR A 1 227 ? 24.486 53.637 -9.688 1.00 82.25 227 THR A C 1
ATOM 1763 O O . THR A 1 227 ? 24.161 53.573 -8.503 1.00 82.25 227 THR A O 1
ATOM 1766 N N . ALA A 1 228 ? 24.426 52.574 -10.499 1.00 82.06 228 ALA A N 1
ATOM 1767 C CA . ALA A 1 228 ? 23.992 51.242 -10.085 1.00 82.06 228 ALA A CA 1
ATOM 1768 C C . ALA A 1 228 ? 24.986 50.153 -10.521 1.00 82.06 228 ALA A C 1
ATOM 1770 O O . ALA A 1 228 ? 25.222 49.956 -11.716 1.00 82.06 228 ALA A O 1
ATOM 1771 N N . LEU A 1 229 ? 25.524 49.409 -9.550 1.00 82.12 229 LEU A N 1
ATOM 1772 C CA . LEU A 1 229 ? 26.456 48.299 -9.756 1.00 82.12 229 LEU A CA 1
ATOM 1773 C C . LEU A 1 229 ? 25.869 46.984 -9.232 1.00 82.12 229 LEU A C 1
ATOM 1775 O O . LEU A 1 229 ? 25.409 46.905 -8.092 1.00 82.12 229 LEU A O 1
ATOM 1779 N N . SER A 1 230 ? 25.940 45.930 -10.042 1.00 82.19 230 SER A N 1
ATOM 1780 C CA . SER A 1 230 ? 25.612 44.561 -9.640 1.00 82.19 230 SER A CA 1
ATOM 1781 C C . SER A 1 230 ? 26.756 43.607 -9.977 1.00 82.19 230 SER A C 1
ATOM 1783 O O . SER A 1 230 ? 27.141 43.494 -11.136 1.00 82.19 230 SER A O 1
ATOM 1785 N N . ILE A 1 231 ? 27.279 42.896 -8.979 1.00 77.69 231 ILE A N 1
ATOM 1786 C CA . ILE A 1 231 ? 28.304 41.861 -9.145 1.00 77.69 231 ILE A CA 1
ATOM 1787 C C . ILE A 1 231 ? 27.720 40.517 -8.707 1.00 77.69 231 ILE A C 1
ATOM 1789 O O . ILE A 1 231 ? 27.095 40.425 -7.653 1.00 77.69 231 ILE A O 1
ATOM 1793 N N . THR A 1 232 ? 27.908 39.473 -9.512 1.00 81.44 232 THR A N 1
ATOM 1794 C CA . THR A 1 232 ? 27.551 38.089 -9.167 1.00 81.44 232 THR A CA 1
ATOM 1795 C C . THR A 1 232 ? 28.759 37.172 -9.344 1.00 81.44 232 THR A C 1
ATOM 1797 O O . THR A 1 232 ? 29.265 37.043 -10.452 1.00 81.44 232 THR A O 1
ATOM 1800 N N . GLU A 1 233 ? 29.209 36.505 -8.285 1.00 75.69 233 GLU A N 1
ATOM 1801 C CA . GLU A 1 233 ? 30.214 35.435 -8.337 1.00 75.69 233 GLU A CA 1
ATOM 1802 C C . GLU A 1 233 ? 29.516 34.075 -8.178 1.00 75.69 233 GLU A C 1
ATOM 1804 O O . GLU A 1 233 ? 28.766 33.868 -7.227 1.00 75.69 233 GLU A O 1
ATOM 1809 N N . ASN A 1 234 ? 29.760 33.128 -9.082 1.00 79.94 234 ASN A N 1
ATOM 1810 C CA . ASN A 1 234 ? 29.271 31.751 -9.010 1.00 79.94 234 ASN A CA 1
ATOM 1811 C C . ASN A 1 234 ? 30.470 30.794 -8.982 1.00 79.94 234 ASN A C 1
ATOM 1813 O O . ASN A 1 234 ? 31.182 30.671 -9.977 1.00 79.94 234 ASN A O 1
ATOM 1817 N N . ILE A 1 235 ? 30.699 30.118 -7.856 1.00 72.19 235 ILE A N 1
ATOM 1818 C CA . ILE A 1 235 ? 31.887 29.289 -7.608 1.00 72.19 235 ILE A CA 1
ATOM 1819 C C . ILE A 1 235 ? 31.513 27.809 -7.706 1.00 72.19 235 ILE A C 1
ATOM 1821 O O . ILE A 1 235 ? 30.716 27.303 -6.918 1.00 72.19 235 ILE A O 1
ATOM 1825 N N . TYR A 1 236 ? 32.097 27.111 -8.678 1.00 72.56 236 TYR A N 1
ATOM 1826 C CA . TYR A 1 236 ? 31.812 25.711 -9.013 1.00 72.56 236 TYR A CA 1
ATOM 1827 C C . TYR A 1 236 ? 32.991 24.756 -8.733 1.00 72.56 236 TYR A C 1
ATOM 1829 O O . TYR A 1 236 ? 32.910 23.572 -9.074 1.00 72.56 236 TYR A O 1
ATOM 1837 N N . CYS A 1 237 ? 34.055 25.241 -8.086 1.00 66.75 237 CYS A N 1
ATOM 1838 C CA . CYS A 1 237 ? 35.259 24.496 -7.701 1.00 66.75 237 CYS A CA 1
ATOM 1839 C C . CYS A 1 237 ? 35.562 24.595 -6.197 1.00 66.75 237 CYS A C 1
ATOM 1841 O O . CYS A 1 237 ? 35.160 25.557 -5.548 1.00 66.75 237 CYS A O 1
ATOM 1843 N N . ASP A 1 238 ? 36.291 23.618 -5.655 1.00 62.47 238 ASP A N 1
ATOM 1844 C CA . ASP A 1 238 ? 36.775 23.666 -4.269 1.00 62.47 238 ASP A CA 1
ATOM 1845 C C . ASP A 1 238 ? 37.859 24.754 -4.122 1.00 62.47 238 ASP A C 1
ATOM 1847 O O . ASP A 1 238 ? 38.699 24.908 -5.012 1.00 62.47 238 ASP A O 1
ATOM 1851 N N . MET A 1 239 ? 37.846 25.503 -3.012 1.00 55.19 239 MET A N 1
ATOM 1852 C CA . MET A 1 239 ? 38.813 26.578 -2.734 1.00 55.19 239 MET A CA 1
ATOM 1853 C C . MET A 1 239 ? 39.512 26.361 -1.387 1.00 55.19 239 MET A C 1
ATOM 1855 O O . MET A 1 239 ? 38.864 26.032 -0.385 1.00 55.19 239 MET A O 1
ATOM 1859 N N . TYR A 1 240 ? 40.834 26.546 -1.370 1.00 53.94 240 TYR A N 1
ATOM 1860 C CA . TYR A 1 240 ? 41.680 26.390 -0.188 1.00 53.94 240 TYR A CA 1
ATOM 1861 C C . TYR A 1 240 ? 41.868 27.741 0.515 1.00 53.94 240 TYR A C 1
ATOM 1863 O O . TYR A 1 240 ? 41.914 28.785 -0.126 1.00 53.94 240 TYR A O 1
ATOM 1871 N N . GLY A 1 241 ? 41.916 27.724 1.850 1.00 46.94 241 GLY A N 1
ATOM 1872 C CA . GLY A 1 241 ? 41.788 28.929 2.679 1.00 46.94 241 GLY A CA 1
ATOM 1873 C C . GLY A 1 241 ? 42.901 29.969 2.549 1.00 46.94 241 GLY A C 1
ATOM 1874 O O . GLY A 1 241 ? 42.690 31.095 2.987 1.00 46.94 241 GLY A O 1
ATOM 1875 N N . ASP A 1 242 ? 44.028 29.609 1.936 1.00 46.88 242 ASP A N 1
ATOM 1876 C CA . ASP A 1 242 ? 45.169 30.502 1.720 1.00 46.88 242 ASP A CA 1
ATOM 1877 C C . ASP A 1 242 ? 45.049 31.289 0.390 1.00 46.88 242 ASP A C 1
ATOM 1879 O O . ASP A 1 242 ? 45.718 32.302 0.218 1.00 46.88 242 ASP A O 1
ATOM 1883 N N . ASP A 1 243 ? 44.156 30.869 -0.523 1.00 47.78 243 ASP A N 1
ATOM 1884 C CA . ASP A 1 243 ? 43.938 31.477 -1.852 1.00 47.78 243 ASP A CA 1
ATOM 1885 C C . ASP A 1 243 ? 42.825 32.553 -1.862 1.00 47.78 243 ASP A C 1
ATOM 1887 O O . ASP A 1 243 ? 42.442 33.053 -2.920 1.00 47.78 243 ASP A O 1
ATOM 1891 N N . TYR A 1 244 ? 42.218 32.869 -0.711 1.00 50.97 244 TYR A N 1
ATOM 1892 C CA . TYR A 1 244 ? 41.030 33.736 -0.641 1.00 50.97 244 TYR A CA 1
ATOM 1893 C C . TYR A 1 244 ? 41.104 34.757 0.497 1.00 50.97 244 TYR A C 1
ATOM 1895 O O . TYR A 1 244 ? 40.194 34.864 1.326 1.00 50.97 244 TYR A O 1
ATOM 1903 N N . ASP A 1 245 ? 42.187 35.535 0.515 1.00 45.59 245 ASP A N 1
ATOM 1904 C CA . ASP A 1 245 ? 42.272 36.721 1.364 1.00 45.59 245 ASP A CA 1
ATOM 1905 C C . ASP A 1 245 ? 41.113 37.676 1.015 1.00 45.59 245 ASP A C 1
ATOM 1907 O O . ASP A 1 245 ? 40.859 38.001 -0.150 1.00 45.59 245 ASP A O 1
ATOM 1911 N N . ALA A 1 246 ? 40.342 38.083 2.026 1.00 48.25 246 ALA A N 1
ATOM 1912 C CA . ALA A 1 246 ? 39.023 38.693 1.846 1.00 48.25 246 ALA A CA 1
ATOM 1913 C C . ALA A 1 246 ? 39.088 40.193 1.474 1.00 48.25 246 ALA A C 1
ATOM 1915 O O . ALA A 1 246 ? 38.508 41.050 2.149 1.00 48.25 246 ALA A O 1
ATOM 1916 N N . VAL A 1 247 ? 39.755 40.523 0.363 1.00 45.91 247 VAL A N 1
ATOM 1917 C CA . VAL A 1 247 ? 39.943 41.892 -0.163 1.00 45.91 247 VAL A CA 1
ATOM 1918 C C . VAL A 1 247 ? 38.678 42.428 -0.862 1.00 45.91 247 VAL A C 1
ATOM 1920 O O . VAL A 1 247 ? 38.716 42.949 -1.970 1.00 45.91 247 VAL A O 1
ATOM 1923 N N . TRP A 1 248 ? 37.526 42.328 -0.196 1.00 50.59 248 TRP A N 1
ATOM 1924 C CA . TRP A 1 248 ? 36.325 43.109 -0.536 1.00 50.59 248 TRP A CA 1
ATOM 1925 C C . TRP A 1 248 ? 36.280 44.460 0.199 1.00 50.59 248 TRP A C 1
ATOM 1927 O O . TRP A 1 248 ? 35.565 45.362 -0.226 1.00 50.59 248 TRP A O 1
ATOM 1937 N N . TRP A 1 249 ? 37.051 44.610 1.285 1.00 48.62 249 TRP A N 1
ATOM 1938 C CA . TRP A 1 249 ? 37.019 45.784 2.178 1.00 48.62 249 TRP A CA 1
ATOM 1939 C C . TRP A 1 249 ? 38.402 46.414 2.427 1.00 48.62 249 TRP A C 1
ATOM 1941 O O . TRP A 1 249 ? 38.547 47.302 3.268 1.00 48.62 249 TRP A O 1
ATOM 1951 N N . GLY A 1 250 ? 39.427 45.946 1.708 1.00 39.50 250 GLY A N 1
ATOM 1952 C CA . GLY A 1 250 ? 40.823 46.379 1.823 1.00 39.50 250 GLY A CA 1
ATOM 1953 C C . GLY A 1 250 ? 41.121 47.685 1.085 1.00 39.50 250 GLY A C 1
ATOM 1954 O O . GLY A 1 250 ? 41.954 47.705 0.187 1.00 39.50 250 GLY A O 1
ATOM 1955 N N . GLY A 1 251 ? 40.442 48.767 1.460 1.00 39.28 251 GLY A N 1
ATOM 1956 C CA . GLY A 1 251 ? 40.661 50.100 0.902 1.00 39.28 251 GLY A CA 1
ATOM 1957 C C . GLY A 1 251 ? 39.539 51.061 1.286 1.00 39.28 251 GLY A C 1
ATOM 1958 O O . GLY A 1 251 ? 38.375 50.791 1.006 1.00 39.28 251 GLY A O 1
ATOM 1959 N N . SER A 1 252 ? 39.891 52.186 1.912 1.00 47.06 252 SER A N 1
ATOM 1960 C CA . SER A 1 252 ? 39.013 53.360 1.991 1.00 47.06 252 SER A CA 1
ATOM 1961 C C . SER A 1 252 ? 39.411 54.324 0.878 1.00 47.06 252 SER A C 1
ATOM 1963 O O . SER A 1 252 ? 40.569 54.726 0.813 1.00 47.06 252 SER A O 1
ATOM 1965 N N . GLU A 1 253 ? 38.476 54.665 -0.008 1.00 51.84 253 GLU A N 1
ATOM 1966 C CA . GLU A 1 253 ? 38.206 56.018 -0.529 1.00 51.84 253 GLU A CA 1
ATOM 1967 C C . GLU A 1 253 ? 37.108 55.954 -1.611 1.00 51.84 253 GLU A C 1
ATOM 1969 O O . GLU A 1 253 ? 36.969 54.973 -2.338 1.00 51.84 253 GLU A O 1
ATOM 1974 N N . VAL A 1 254 ? 36.284 56.998 -1.671 1.00 52.22 254 VAL A N 1
ATOM 1975 C CA . VAL A 1 254 ? 34.867 56.908 -2.061 1.00 52.22 254 VAL A CA 1
ATOM 1976 C C . VAL A 1 254 ? 34.618 57.112 -3.563 1.00 52.22 254 VAL A C 1
ATOM 1978 O O . VAL A 1 254 ? 34.941 58.169 -4.100 1.00 52.22 254 VAL A O 1
ATOM 1981 N N . ASN A 1 255 ? 33.907 56.176 -4.210 1.00 58.94 255 ASN A N 1
ATOM 1982 C CA . ASN A 1 255 ? 33.114 56.495 -5.405 1.00 58.94 255 ASN A CA 1
ATOM 1983 C C . ASN A 1 255 ? 31.858 57.263 -4.958 1.00 58.94 255 ASN A C 1
ATOM 1985 O O . ASN A 1 255 ? 31.021 56.710 -4.243 1.00 58.94 255 ASN A O 1
ATOM 1989 N N . ALA A 1 256 ? 31.744 58.528 -5.371 1.00 61.31 256 ALA A N 1
ATOM 1990 C CA . ALA A 1 256 ? 30.674 59.435 -4.948 1.00 61.31 256 ALA A CA 1
ATOM 1991 C C . ALA A 1 256 ? 29.414 59.412 -5.842 1.00 61.31 256 ALA A C 1
ATOM 1993 O O . ALA A 1 256 ? 28.443 60.103 -5.529 1.00 61.31 256 ALA A O 1
ATOM 1994 N N . SER A 1 257 ? 29.414 58.666 -6.956 1.00 66.19 257 SER A N 1
ATOM 1995 C CA . SER A 1 257 ? 28.264 58.544 -7.870 1.00 66.19 257 SER A CA 1
ATOM 1996 C C . SER A 1 257 ? 27.402 57.310 -7.601 1.00 66.19 257 SER A C 1
ATOM 1998 O O . SER A 1 257 ? 26.227 57.292 -7.970 1.00 66.19 257 SER A O 1
ATOM 2000 N N . LEU A 1 258 ? 27.958 56.279 -6.960 1.00 72.81 258 LEU A N 1
ATOM 2001 C CA . LEU A 1 258 ? 27.272 55.012 -6.731 1.00 72.81 258 LEU A CA 1
ATOM 2002 C C . LEU A 1 258 ? 26.163 55.156 -5.676 1.00 72.81 258 LEU A C 1
ATOM 2004 O O . LEU A 1 258 ? 26.445 55.416 -4.506 1.00 72.81 258 LEU A O 1
ATOM 2008 N N . SER A 1 259 ? 24.908 54.945 -6.087 1.00 76.81 259 SER A N 1
ATOM 2009 C CA . SER A 1 259 ? 23.720 54.974 -5.219 1.00 76.81 259 SER A CA 1
ATOM 2010 C C . SER A 1 259 ? 23.168 53.583 -4.900 1.00 76.81 259 SER A C 1
ATOM 2012 O O . SER A 1 259 ? 22.562 53.380 -3.847 1.00 76.81 259 SER A O 1
ATOM 2014 N N . THR A 1 260 ? 23.390 52.607 -5.785 1.00 74.38 260 THR A N 1
ATOM 2015 C CA . THR A 1 260 ? 22.928 51.221 -5.623 1.00 74.38 260 THR A CA 1
ATOM 2016 C C . THR A 1 260 ? 24.074 50.236 -5.822 1.00 74.38 260 THR A C 1
ATOM 2018 O O . THR A 1 260 ? 24.679 50.198 -6.893 1.00 74.38 260 THR A O 1
ATOM 2021 N N . LEU A 1 261 ? 24.327 49.392 -4.822 1.00 73.88 261 LEU A N 1
ATOM 2022 C CA . LEU A 1 261 ? 25.309 48.310 -4.871 1.00 73.88 261 LEU A CA 1
ATOM 2023 C C . LEU A 1 261 ? 24.633 46.968 -4.566 1.00 73.88 261 LEU A C 1
ATOM 2025 O O . LEU A 1 261 ? 24.001 46.802 -3.524 1.00 73.88 261 LEU A O 1
ATOM 2029 N N . SER A 1 262 ? 24.780 45.998 -5.465 1.00 73.06 262 SER A N 1
ATOM 2030 C CA . SER A 1 262 ? 24.308 44.625 -5.278 1.00 73.06 262 SER A CA 1
ATOM 2031 C C . SER A 1 262 ? 25.453 43.633 -5.477 1.00 73.06 262 SER A C 1
ATOM 2033 O O . SER A 1 262 ? 26.093 43.641 -6.526 1.00 73.06 262 SER A O 1
ATOM 2035 N N . ILE A 1 263 ? 25.716 42.780 -4.490 1.00 69.50 263 ILE A N 1
ATOM 2036 C CA . ILE A 1 263 ? 26.753 41.743 -4.531 1.00 69.50 263 ILE A CA 1
ATOM 2037 C C . ILE A 1 263 ? 26.093 40.403 -4.205 1.00 69.50 263 ILE A C 1
ATOM 2039 O O . ILE A 1 263 ? 25.505 40.234 -3.137 1.00 69.50 263 ILE A O 1
ATOM 2043 N N . VAL A 1 264 ? 26.197 39.443 -5.119 1.00 69.38 264 VAL A N 1
ATOM 2044 C CA . VAL A 1 264 ? 25.691 38.078 -4.946 1.00 69.38 264 VAL A CA 1
ATOM 2045 C C . VAL A 1 264 ? 26.853 37.104 -5.085 1.00 69.38 264 VAL A C 1
ATOM 2047 O O . VAL A 1 264 ? 27.543 37.119 -6.096 1.00 69.38 264 VAL A O 1
ATOM 2050 N N . VAL A 1 265 ? 27.068 36.232 -4.105 1.00 67.12 265 VAL A N 1
ATOM 2051 C CA . VAL A 1 265 ? 28.090 35.183 -4.180 1.00 67.12 265 VAL A CA 1
ATOM 2052 C C . VAL A 1 265 ? 27.440 33.827 -3.949 1.00 67.12 265 VAL A C 1
ATOM 2054 O O . VAL A 1 265 ? 26.996 33.523 -2.845 1.00 67.12 265 VAL A O 1
ATOM 2057 N N . ASN A 1 266 ? 27.367 33.007 -4.991 1.00 72.50 266 ASN A N 1
ATOM 2058 C CA . ASN A 1 266 ? 26.798 31.667 -4.950 1.00 72.50 266 ASN A CA 1
ATOM 2059 C C . ASN A 1 266 ? 27.930 30.639 -4.972 1.00 72.50 266 ASN A C 1
ATOM 2061 O O . ASN A 1 266 ? 28.594 30.448 -5.990 1.00 72.50 266 ASN A O 1
ATOM 2065 N N . ASN A 1 267 ? 28.145 29.954 -3.855 1.00 63.56 267 ASN A N 1
ATOM 2066 C CA . ASN A 1 267 ? 29.105 28.865 -3.768 1.00 63.56 267 ASN A CA 1
ATOM 2067 C C . ASN A 1 267 ? 28.404 27.511 -3.931 1.00 63.56 267 ASN A C 1
ATOM 2069 O O . ASN A 1 267 ? 27.435 27.229 -3.229 1.00 63.56 267 ASN A O 1
ATOM 2073 N N . TYR A 1 268 ? 28.922 26.657 -4.811 1.00 67.00 268 TYR A N 1
ATOM 2074 C CA . TYR A 1 268 ? 28.370 25.338 -5.131 1.00 67.00 268 TYR A CA 1
ATOM 2075 C C . TYR A 1 268 ? 29.311 24.172 -4.755 1.00 67.00 268 TYR A C 1
ATOM 2077 O O . TYR A 1 268 ? 29.076 23.040 -5.193 1.00 67.00 268 TYR A O 1
ATOM 2085 N N . LYS A 1 269 ? 30.378 24.427 -3.977 1.00 62.78 269 LYS A N 1
ATOM 2086 C CA . LYS A 1 269 ? 31.419 23.451 -3.588 1.00 62.78 269 LYS A CA 1
ATOM 2087 C C . LYS A 1 269 ? 31.901 23.602 -2.142 1.00 62.78 269 LYS A C 1
ATOM 2089 O O . LYS A 1 269 ? 31.405 24.450 -1.409 1.00 62.78 269 LYS A O 1
ATOM 2094 N N . ASN A 1 270 ? 32.813 22.740 -1.692 1.00 56.62 270 ASN A N 1
ATOM 2095 C CA . ASN A 1 270 ? 33.216 22.704 -0.287 1.00 56.62 270 ASN A CA 1
ATOM 2096 C C . ASN A 1 270 ? 34.362 23.702 -0.025 1.00 56.62 270 ASN A C 1
ATOM 2098 O O . ASN A 1 270 ? 35.307 23.793 -0.808 1.00 56.62 270 ASN A O 1
ATOM 2102 N N . ILE A 1 271 ? 34.275 24.461 1.070 1.00 51.56 271 ILE A N 1
ATOM 2103 C CA . ILE A 1 271 ? 35.221 25.532 1.422 1.00 51.56 271 ILE A CA 1
ATOM 2104 C C . ILE A 1 271 ? 35.883 25.198 2.757 1.00 51.56 271 ILE A C 1
ATOM 2106 O O . ILE A 1 271 ? 35.201 24.911 3.742 1.00 51.56 271 ILE A O 1
ATOM 2110 N N . ARG A 1 272 ? 37.213 25.325 2.825 1.00 44.47 272 ARG A N 1
ATOM 2111 C CA . ARG A 1 272 ? 37.971 25.305 4.086 1.00 44.47 272 ARG A CA 1
ATOM 2112 C C . ARG A 1 272 ? 38.692 26.636 4.294 1.00 44.47 272 ARG A C 1
ATOM 2114 O O . ARG A 1 272 ? 39.829 26.779 3.867 1.00 44.47 272 ARG A O 1
ATOM 2121 N N . GLY A 1 273 ? 38.043 27.587 4.964 1.00 48.69 273 GLY A N 1
ATOM 2122 C CA . GLY A 1 273 ? 38.625 28.893 5.295 1.00 48.69 273 GLY A CA 1
ATOM 2123 C C . GLY A 1 273 ? 37.598 29.867 5.879 1.00 48.69 273 GLY A C 1
ATOM 2124 O O . GLY A 1 273 ? 36.394 29.696 5.679 1.00 48.69 273 GLY A O 1
ATOM 2125 N N . VAL A 1 274 ? 38.061 30.886 6.610 1.00 40.47 274 VAL A N 1
ATOM 2126 C CA . VAL A 1 274 ? 37.192 31.935 7.172 1.00 40.47 274 VAL A CA 1
ATOM 2127 C C . VAL A 1 274 ? 36.948 33.005 6.111 1.00 40.47 274 VAL A C 1
ATOM 2129 O O . VAL A 1 274 ? 37.795 33.849 5.860 1.00 40.47 274 VAL A O 1
ATOM 2132 N N . TRP A 1 275 ? 35.758 32.995 5.514 1.00 47.47 275 TRP A N 1
ATOM 2133 C CA . TRP A 1 275 ? 35.393 33.879 4.397 1.00 47.47 275 TRP A CA 1
ATOM 2134 C C . TRP A 1 275 ? 35.257 35.373 4.724 1.00 47.47 275 TRP A C 1
ATOM 2136 O O . TRP A 1 275 ? 35.124 36.188 3.814 1.00 47.47 275 TRP A O 1
ATOM 2146 N N . VAL A 1 276 ? 35.228 35.743 6.007 1.00 43.25 276 VAL A N 1
ATOM 2147 C CA . VAL A 1 276 ? 34.992 37.125 6.448 1.00 43.25 276 VAL A CA 1
ATOM 2148 C C . VAL A 1 276 ? 35.979 37.492 7.553 1.00 43.25 276 VAL A C 1
ATOM 2150 O O . VAL A 1 276 ? 35.639 37.515 8.735 1.00 43.25 276 VAL A O 1
ATOM 2153 N N . VAL A 1 277 ? 37.215 37.802 7.159 1.00 34.81 277 VAL A N 1
ATOM 2154 C CA . VAL A 1 277 ? 38.179 38.526 8.000 1.00 34.81 277 VAL A CA 1
ATOM 2155 C C . VAL A 1 277 ? 38.457 39.877 7.347 1.00 34.81 277 VAL A C 1
ATOM 2157 O O . VAL A 1 277 ? 39.391 40.048 6.576 1.00 34.81 277 VAL A O 1
ATOM 2160 N N . GLY A 1 278 ? 37.591 40.845 7.634 1.00 39.78 278 GLY A N 1
ATOM 2161 C CA . GLY A 1 278 ? 37.708 42.206 7.123 1.00 39.78 278 GLY A CA 1
ATOM 2162 C C . GLY A 1 278 ? 36.573 43.068 7.655 1.00 39.78 278 GLY A C 1
ATOM 2163 O O . GLY A 1 278 ? 35.416 42.865 7.296 1.00 39.78 278 GLY A O 1
ATOM 2164 N N . THR A 1 279 ? 36.886 44.018 8.538 1.00 38.66 279 THR A N 1
ATOM 2165 C CA . THR A 1 279 ? 35.910 45.025 8.981 1.00 38.66 279 THR A CA 1
ATOM 2166 C C . THR A 1 279 ? 35.512 45.917 7.800 1.00 38.66 279 THR A C 1
ATOM 2168 O O . THR A 1 279 ? 36.419 46.367 7.097 1.00 38.66 279 THR A O 1
ATOM 2171 N N . PRO A 1 280 ? 34.221 46.248 7.607 1.00 48.31 280 PRO A N 1
ATOM 2172 C CA . PRO A 1 280 ? 33.713 46.994 6.447 1.00 48.31 280 PRO A CA 1
ATOM 2173 C C . PRO A 1 280 ? 34.009 48.509 6.510 1.00 48.31 280 PRO A C 1
ATOM 2175 O O . PRO A 1 280 ? 33.165 49.331 6.162 1.00 48.31 280 PRO A O 1
ATOM 2178 N N . ARG A 1 281 ? 35.222 48.894 6.929 1.00 41.91 281 ARG A N 1
ATOM 2179 C CA . ARG A 1 281 ? 35.630 50.290 7.176 1.00 41.91 281 ARG A CA 1
ATOM 2180 C C . ARG A 1 281 ? 35.475 51.193 5.949 1.00 41.91 281 ARG A C 1
ATOM 2182 O O . ARG A 1 281 ? 35.086 52.339 6.094 1.00 41.91 281 ARG A O 1
ATOM 2189 N N . GLY A 1 282 ? 35.694 50.668 4.741 1.00 47.84 282 GLY A N 1
ATOM 2190 C CA . GLY A 1 282 ? 35.495 51.429 3.499 1.00 47.84 282 GLY A CA 1
ATOM 2191 C C . GLY A 1 282 ? 34.028 51.737 3.159 1.00 47.84 282 GLY A C 1
ATOM 2192 O O . GLY A 1 282 ? 33.768 52.610 2.333 1.00 47.84 282 GLY A O 1
ATOM 2193 N N . LEU A 1 283 ? 33.062 51.046 3.780 1.00 52.84 283 LEU A N 1
ATOM 2194 C CA . LEU A 1 283 ? 31.632 51.319 3.598 1.00 52.84 283 LEU A CA 1
ATOM 2195 C C . LEU A 1 283 ? 31.107 52.357 4.607 1.00 52.84 283 LEU A C 1
ATOM 2197 O O . LEU A 1 283 ? 30.129 53.040 4.320 1.00 52.84 283 LEU A O 1
ATOM 2201 N N . GLU A 1 284 ? 31.771 52.497 5.759 1.00 50.22 284 GLU A N 1
ATOM 2202 C CA . GLU A 1 284 ? 31.444 53.474 6.812 1.00 50.22 284 GLU A CA 1
ATOM 2203 C C . GLU A 1 284 ? 31.652 54.929 6.338 1.00 50.22 284 GLU A C 1
ATOM 2205 O O . GLU A 1 284 ? 30.939 55.826 6.785 1.00 50.22 284 GLU A O 1
ATOM 2210 N N . ASP A 1 285 ? 32.563 55.145 5.380 1.00 50.03 285 ASP A N 1
ATOM 2211 C CA . ASP A 1 285 ? 32.872 56.451 4.777 1.00 50.03 285 ASP A CA 1
ATOM 2212 C C . ASP A 1 285 ? 32.014 56.793 3.530 1.00 50.03 285 ASP A C 1
ATOM 2214 O O . ASP A 1 285 ? 32.114 57.900 2.990 1.00 50.03 285 ASP A O 1
ATOM 2218 N N . ASN A 1 286 ? 31.179 55.872 3.019 1.00 57.84 286 ASN A N 1
ATOM 2219 C CA . ASN A 1 286 ? 30.413 56.098 1.785 1.00 57.84 286 ASN A CA 1
ATOM 2220 C C . ASN A 1 286 ? 29.054 56.774 2.052 1.00 57.84 286 ASN A C 1
ATOM 2222 O O . ASN A 1 286 ? 28.119 56.161 2.560 1.00 57.84 286 ASN A O 1
ATOM 2226 N N . MET A 1 287 ? 28.929 58.036 1.629 1.00 59.19 287 MET A N 1
ATOM 2227 C CA . MET A 1 287 ? 27.721 58.855 1.811 1.00 59.19 287 MET A CA 1
ATOM 2228 C C . MET A 1 287 ? 26.738 58.833 0.621 1.00 59.19 287 MET A C 1
ATOM 2230 O O . MET A 1 287 ? 25.714 59.515 0.686 1.00 59.19 287 MET A O 1
ATOM 2234 N N . SER A 1 288 ? 27.034 58.118 -0.473 1.00 63.88 288 SER A N 1
ATOM 2235 C CA . SER A 1 288 ? 26.220 58.128 -1.704 1.00 63.88 288 SER A CA 1
ATOM 2236 C C . SER A 1 288 ? 25.332 56.893 -1.877 1.00 63.88 288 SER A C 1
ATOM 2238 O O . SER A 1 288 ? 24.272 56.999 -2.497 1.00 63.88 288 SER A O 1
ATOM 2240 N N . ILE A 1 289 ? 25.716 55.737 -1.320 1.00 68.50 289 ILE A N 1
ATOM 2241 C CA . ILE A 1 289 ? 24.945 54.491 -1.439 1.00 68.50 289 ILE A CA 1
ATOM 2242 C C . ILE A 1 289 ? 23.654 54.584 -0.610 1.00 68.50 289 ILE A C 1
ATOM 2244 O O . ILE A 1 289 ? 23.670 54.573 0.618 1.00 68.50 289 ILE A O 1
ATOM 2248 N N . THR A 1 290 ? 22.509 54.598 -1.294 1.00 70.25 290 THR A N 1
ATOM 2249 C CA . THR A 1 290 ? 21.168 54.539 -0.690 1.00 70.25 290 THR A CA 1
ATOM 2250 C C . THR A 1 290 ? 20.593 53.124 -0.652 1.00 70.25 290 THR A C 1
ATOM 2252 O O . THR A 1 290 ? 19.611 52.868 0.041 1.00 70.25 290 THR A O 1
ATOM 2255 N N . THR A 1 291 ? 21.140 52.193 -1.437 1.00 64.56 291 THR A N 1
ATOM 2256 C CA . THR A 1 291 ? 20.634 50.817 -1.547 1.00 64.56 291 THR A CA 1
ATOM 2257 C C . THR A 1 291 ? 21.791 49.829 -1.630 1.00 64.56 291 THR A C 1
ATOM 2259 O O . THR A 1 291 ? 22.545 49.829 -2.599 1.00 64.56 291 THR A O 1
ATOM 2262 N N . LEU A 1 292 ? 21.907 48.963 -0.621 1.00 65.69 292 LEU A N 1
ATOM 2263 C CA . LEU A 1 292 ? 22.923 47.917 -0.537 1.00 65.69 292 LEU A CA 1
ATOM 2264 C C . LEU A 1 292 ? 22.254 46.545 -0.405 1.00 65.69 292 LEU A C 1
ATOM 2266 O O . LEU A 1 292 ? 21.537 46.298 0.561 1.00 65.69 292 LEU A O 1
ATOM 2270 N N . ASN A 1 293 ? 22.525 45.646 -1.349 1.00 60.12 293 ASN A N 1
ATOM 2271 C CA . ASN A 1 293 ? 22.017 44.275 -1.358 1.00 60.12 293 ASN A CA 1
ATOM 2272 C C . ASN A 1 293 ? 23.189 43.289 -1.390 1.00 60.12 293 ASN A C 1
ATOM 2274 O O . ASN A 1 293 ? 23.816 43.119 -2.429 1.00 60.12 293 ASN A O 1
ATOM 2278 N N . ILE A 1 294 ? 23.482 42.619 -0.274 1.00 62.00 294 ILE A N 1
ATOM 2279 C CA . ILE A 1 294 ? 24.515 41.573 -0.217 1.00 62.00 294 ILE A CA 1
ATOM 2280 C C . ILE A 1 294 ? 23.839 40.221 0.023 1.00 62.00 294 ILE A C 1
ATOM 2282 O O . ILE A 1 294 ? 23.073 40.061 0.971 1.00 62.00 294 ILE A O 1
ATOM 2286 N N . SER A 1 295 ? 24.127 39.242 -0.832 1.00 57.59 295 SER A N 1
ATOM 2287 C CA . SER A 1 295 ? 23.631 37.867 -0.738 1.00 57.59 295 SER A CA 1
ATOM 2288 C C . SER A 1 295 ? 24.800 36.897 -0.876 1.00 57.59 295 SER A C 1
ATOM 2290 O O . SER A 1 295 ? 25.532 36.946 -1.857 1.00 57.59 295 SER A O 1
ATOM 2292 N N . VAL A 1 296 ? 24.980 36.004 0.099 1.00 59.72 296 VAL A N 1
ATOM 2293 C CA . VAL A 1 296 ? 25.980 34.929 0.037 1.00 59.72 296 VAL A CA 1
ATOM 2294 C C . VAL A 1 296 ? 25.255 33.603 0.229 1.00 59.72 296 VAL A C 1
ATOM 2296 O O . VAL A 1 296 ? 24.710 33.332 1.298 1.00 59.72 296 VAL A O 1
ATOM 2299 N N . ASN A 1 297 ? 25.221 32.791 -0.823 1.00 61.41 297 ASN A N 1
ATOM 2300 C CA . ASN A 1 297 ? 24.442 31.563 -0.907 1.00 61.41 297 ASN A CA 1
ATOM 2301 C C . ASN A 1 297 ? 25.389 30.364 -0.982 1.00 61.41 297 ASN A C 1
ATOM 2303 O O . ASN A 1 297 ? 25.921 30.042 -2.044 1.00 61.41 297 ASN A O 1
ATOM 2307 N N . ASN A 1 298 ? 25.597 29.687 0.147 1.00 57.59 298 ASN A N 1
ATOM 2308 C CA . ASN A 1 298 ? 26.325 28.423 0.171 1.00 57.59 298 ASN A CA 1
ATOM 2309 C C . ASN A 1 298 ? 25.358 27.267 -0.135 1.00 57.59 298 ASN A C 1
ATOM 2311 O O . ASN A 1 298 ? 24.422 27.020 0.624 1.00 57.59 298 ASN A O 1
ATOM 2315 N N . CYS A 1 299 ? 25.558 26.597 -1.268 1.00 55.03 299 CYS A N 1
ATOM 2316 C CA . CYS A 1 299 ? 24.625 25.626 -1.840 1.00 55.03 299 CYS A CA 1
ATOM 2317 C C . CYS A 1 299 ? 25.012 24.158 -1.570 1.00 55.03 299 CYS A C 1
ATOM 2319 O O . CYS A 1 299 ? 24.333 23.257 -2.067 1.00 55.03 299 CYS A O 1
ATOM 2321 N N . ASP A 1 300 ? 26.068 23.899 -0.790 1.00 48.03 300 ASP A N 1
ATOM 2322 C CA . ASP A 1 300 ? 26.379 22.556 -0.284 1.00 48.03 300 ASP A CA 1
ATOM 2323 C C . ASP A 1 300 ? 25.433 22.190 0.878 1.00 48.03 300 ASP A C 1
ATOM 2325 O O . ASP A 1 300 ? 25.311 22.908 1.869 1.00 48.03 300 ASP A O 1
ATOM 2329 N N . ALA A 1 301 ? 24.755 21.047 0.759 1.00 40.03 301 ALA A N 1
ATOM 2330 C CA . ALA A 1 301 ? 23.812 20.535 1.751 1.00 40.03 301 ALA A CA 1
ATOM 2331 C C . ALA A 1 301 ? 24.460 19.552 2.752 1.00 40.03 301 ALA A C 1
ATOM 2333 O O . ALA A 1 301 ? 23.786 18.648 3.256 1.00 40.03 301 ALA A O 1
ATOM 2334 N N . SER A 1 302 ? 25.755 19.708 3.044 1.00 39.03 302 SER A N 1
ATOM 2335 C CA . SER A 1 302 ? 26.498 18.865 3.985 1.00 39.03 302 SER A CA 1
ATOM 2336 C C . SER A 1 302 ? 27.213 19.648 5.098 1.00 39.03 302 SER A C 1
ATOM 2338 O O . SER A 1 302 ? 28.432 19.766 5.141 1.00 39.03 302 SER A O 1
ATOM 2340 N N . THR A 1 303 ? 26.461 20.115 6.101 1.00 31.94 303 THR A N 1
ATOM 2341 C CA . THR A 1 303 ? 27.016 20.259 7.464 1.00 31.94 303 THR A CA 1
ATOM 2342 C C . THR A 1 303 ? 25.939 20.264 8.545 1.00 31.94 303 THR A C 1
ATOM 2344 O O . THR A 1 303 ? 25.099 21.157 8.641 1.00 31.94 303 THR A O 1
ATOM 2347 N N . SER A 1 304 ? 26.003 19.270 9.426 1.00 29.31 304 SER A N 1
ATOM 2348 C CA . SER A 1 304 ? 25.502 19.404 10.789 1.00 29.31 304 SER A CA 1
ATOM 2349 C C . SER A 1 304 ? 26.555 20.119 11.634 1.00 29.31 304 SER A C 1
ATOM 2351 O O . SER A 1 304 ? 27.681 19.643 11.669 1.00 29.31 304 SER A O 1
ATOM 2353 N N . ALA A 1 305 ? 26.147 21.190 12.318 1.00 30.19 305 ALA A N 1
ATOM 2354 C CA . ALA A 1 305 ? 26.744 21.769 13.526 1.00 30.19 305 ALA A CA 1
ATOM 2355 C C . ALA A 1 305 ? 28.261 21.593 13.769 1.00 30.19 305 ALA A C 1
ATOM 2357 O O . ALA A 1 305 ? 28.687 20.536 14.217 1.00 30.19 305 ALA A O 1
ATOM 2358 N N . ASP A 1 306 ? 28.995 22.708 13.706 1.00 26.64 306 ASP A N 1
ATOM 2359 C CA . ASP A 1 306 ? 29.864 23.103 14.823 1.00 26.64 306 ASP A CA 1
ATOM 2360 C C . ASP A 1 306 ? 29.953 24.637 14.918 1.00 26.64 306 ASP A C 1
ATOM 2362 O O . ASP A 1 306 ? 30.624 25.304 14.137 1.00 26.64 306 ASP A O 1
ATOM 2366 N N . LEU A 1 307 ? 29.218 25.203 15.881 1.00 27.39 307 LEU A N 1
ATOM 2367 C CA . LEU A 1 307 ? 29.327 26.597 16.327 1.00 27.39 307 LEU A CA 1
ATOM 2368 C C . LEU A 1 307 ? 29.180 26.638 17.853 1.00 27.39 307 LEU A C 1
ATOM 2370 O O . LEU A 1 307 ? 28.220 27.179 18.402 1.00 27.39 307 LEU A O 1
ATOM 2374 N N . THR A 1 308 ? 30.146 26.039 18.546 1.00 25.59 308 THR A N 1
ATOM 2375 C CA . THR A 1 308 ? 30.361 26.255 19.982 1.00 25.59 308 THR A CA 1
ATOM 2376 C C . THR A 1 308 ? 31.850 26.316 20.291 1.00 25.59 308 THR A C 1
ATOM 2378 O O . THR A 1 308 ? 32.462 25.274 20.498 1.00 25.59 308 THR A O 1
ATOM 2381 N N . GLN A 1 309 ? 32.399 27.532 20.350 1.00 28.14 309 GLN A N 1
ATOM 2382 C CA . GLN A 1 309 ? 33.212 28.059 21.462 1.00 28.14 309 GLN A CA 1
ATOM 2383 C C . GLN A 1 309 ? 33.954 29.326 21.016 1.00 28.14 309 GLN A C 1
ATOM 2385 O O . GLN A 1 309 ? 34.889 29.265 20.223 1.00 28.14 309 GLN A O 1
ATOM 2390 N N . SER A 1 310 ? 33.571 30.468 21.587 1.00 26.25 310 SER A N 1
ATOM 2391 C CA . SER A 1 310 ? 34.556 31.479 21.956 1.00 26.25 310 SER A CA 1
ATOM 2392 C C . SER A 1 310 ? 34.922 31.231 23.419 1.00 26.25 310 SER A C 1
ATOM 2394 O O . SER A 1 310 ? 34.041 30.973 24.239 1.00 26.25 310 SER A O 1
ATOM 2396 N N . ASP A 1 311 ? 36.215 31.198 23.725 1.00 26.23 311 ASP A N 1
ATOM 2397 C CA . ASP A 1 311 ? 36.873 32.162 24.619 1.00 26.23 311 ASP A CA 1
ATOM 2398 C C . ASP A 1 311 ? 38.326 31.709 24.877 1.00 26.23 311 ASP A C 1
ATOM 2400 O O . ASP A 1 311 ? 38.650 30.522 24.872 1.00 26.23 311 ASP A O 1
ATOM 2404 N N . ALA A 1 312 ? 39.226 32.681 25.018 1.00 21.91 312 ALA A N 1
ATOM 2405 C CA . ALA A 1 312 ? 40.677 32.494 25.147 1.00 21.91 312 ALA A CA 1
ATOM 2406 C C . ALA A 1 312 ? 41.109 32.515 26.639 1.00 21.91 312 ALA A C 1
ATOM 2408 O O . ALA A 1 312 ? 40.243 32.509 27.512 1.00 21.91 312 ALA A O 1
ATOM 2409 N N . PRO A 1 313 ? 42.393 32.738 26.996 1.00 39.62 313 PRO A N 1
ATOM 2410 C CA . PRO A 1 313 ? 43.671 32.199 26.494 1.00 39.62 313 PRO A CA 1
ATOM 2411 C C . PRO A 1 313 ? 44.479 31.485 27.619 1.00 39.62 313 PRO A C 1
ATOM 2413 O O . PRO A 1 313 ? 44.169 31.680 28.788 1.00 39.62 313 PRO A O 1
ATOM 2416 N N . GLN A 1 314 ? 45.575 30.766 27.293 1.00 23.69 314 GLN A N 1
ATOM 2417 C CA . GLN A 1 314 ? 46.925 30.877 27.925 1.00 23.69 314 GLN A CA 1
ATOM 2418 C C . GLN A 1 314 ? 47.827 29.619 27.834 1.00 23.69 314 GLN A C 1
ATOM 2420 O O . GLN A 1 314 ? 47.374 28.495 28.001 1.00 23.69 314 GLN A O 1
ATOM 2425 N N . ALA A 1 315 ? 49.131 29.915 27.710 1.00 22.28 315 ALA A N 1
ATOM 2426 C CA . ALA A 1 315 ? 50.309 29.257 28.304 1.00 22.28 315 ALA A CA 1
ATOM 2427 C C . ALA A 1 315 ? 50.741 27.825 27.903 1.00 22.28 315 ALA A C 1
ATOM 2429 O O . ALA A 1 315 ? 50.114 26.826 28.235 1.00 22.28 315 ALA A O 1
ATOM 2430 N N . ASP A 1 316 ? 51.940 27.783 27.311 1.00 22.70 316 ASP A N 1
ATOM 2431 C CA . ASP A 1 316 ? 53.100 26.949 27.668 1.00 22.70 316 ASP A CA 1
ATOM 2432 C C . ASP A 1 316 ? 52.901 25.469 28.055 1.00 22.70 316 ASP A C 1
ATOM 2434 O O . ASP A 1 316 ? 52.468 25.131 29.156 1.00 22.70 316 ASP A O 1
ATOM 2438 N N . SER A 1 317 ? 53.538 24.564 27.302 1.00 25.03 317 SER A N 1
ATOM 2439 C CA . SER A 1 317 ? 54.949 24.248 27.613 1.00 25.03 317 SER A CA 1
ATOM 2440 C C . SER A 1 317 ? 55.605 23.211 26.681 1.00 25.03 317 SER A C 1
ATOM 2442 O O . SER A 1 317 ? 55.110 22.110 26.485 1.00 25.03 317 SER A O 1
ATOM 2444 N N . ASN A 1 318 ? 56.789 23.597 26.195 1.00 24.28 318 ASN A N 1
ATOM 2445 C CA . ASN A 1 318 ? 58.023 22.818 26.029 1.00 24.28 318 ASN A CA 1
ATOM 2446 C C . ASN A 1 318 ? 58.087 21.461 25.291 1.00 24.28 318 ASN A C 1
ATOM 2448 O O . ASN A 1 318 ? 57.517 20.457 25.698 1.00 24.28 318 ASN A O 1
ATOM 2452 N N . ASP A 1 319 ? 59.106 21.436 24.420 1.00 25.27 319 ASP A N 1
ATOM 2453 C CA . ASP A 1 319 ? 60.089 20.357 24.230 1.00 25.27 319 ASP A CA 1
ATOM 2454 C C . ASP A 1 319 ? 59.662 19.082 23.444 1.00 25.27 319 ASP A C 1
ATOM 2456 O O . ASP A 1 319 ? 58.624 18.484 23.686 1.00 25.27 319 ASP A O 1
ATOM 2460 N N . ARG A 1 320 ? 60.469 18.558 22.499 1.00 25.84 320 ARG A N 1
ATOM 2461 C CA . ARG A 1 320 ? 61.833 18.963 22.094 1.00 25.84 320 ARG A CA 1
ATOM 2462 C C . ARG A 1 320 ? 62.266 18.454 20.713 1.00 25.84 320 ARG A C 1
ATOM 2464 O O . ARG A 1 320 ? 61.939 17.337 20.340 1.00 25.84 320 ARG A O 1
ATOM 2471 N N . CYS A 1 321 ? 63.181 19.232 20.121 1.00 23.17 321 CYS A N 1
ATOM 2472 C CA . CYS A 1 321 ? 64.213 18.866 19.134 1.00 23.17 321 CYS A CA 1
ATOM 2473 C C . CYS A 1 321 ? 63.783 18.369 17.731 1.00 23.17 321 CYS A C 1
ATOM 2475 O O . CYS A 1 321 ? 62.929 17.505 17.621 1.00 23.17 321 CYS A O 1
ATOM 2477 N N . ALA A 1 322 ? 64.438 18.700 16.605 1.00 26.17 322 ALA A N 1
ATOM 2478 C CA . ALA A 1 322 ? 65.446 19.697 16.154 1.00 26.17 322 ALA A CA 1
ATOM 2479 C C . ALA A 1 322 ? 66.132 19.099 14.882 1.00 26.17 322 ALA A C 1
ATOM 2481 O O . ALA A 1 322 ? 66.007 17.895 14.664 1.00 26.17 322 ALA A O 1
ATOM 2482 N N . PRO A 1 323 ? 66.983 19.823 14.124 1.00 28.98 323 PRO A N 1
ATOM 2483 C CA . PRO A 1 323 ? 66.802 21.176 13.597 1.00 28.98 323 PRO A CA 1
ATOM 2484 C C . PRO A 1 323 ? 67.155 21.311 12.084 1.00 28.98 323 PRO A C 1
ATOM 2486 O O . PRO A 1 323 ? 67.666 20.399 11.443 1.00 28.98 323 PRO A O 1
ATOM 2489 N N . LEU A 1 324 ? 66.899 22.526 11.580 1.00 22.64 324 LEU A N 1
ATOM 2490 C CA . LEU A 1 324 ? 67.559 23.332 10.519 1.00 22.64 324 LEU A CA 1
ATOM 2491 C C . LEU A 1 324 ? 69.075 23.030 10.256 1.00 22.64 324 LEU A C 1
ATOM 2493 O O . LEU A 1 324 ? 69.676 22.413 11.138 1.00 22.64 324 LEU A O 1
ATOM 2497 N N . PRO A 1 325 ? 69.762 23.543 9.184 1.00 32.78 325 PRO A N 1
ATOM 2498 C CA . PRO A 1 325 ? 69.465 24.818 8.478 1.00 32.78 325 PRO A CA 1
ATOM 2499 C C . PRO A 1 325 ? 69.837 24.993 6.965 1.00 32.78 325 PRO A C 1
ATOM 2501 O O . PRO A 1 325 ? 70.704 24.299 6.460 1.00 32.78 325 PRO A O 1
ATOM 2504 N N . TYR A 1 326 ? 69.237 26.025 6.323 1.00 24.45 326 TYR A N 1
ATOM 2505 C CA . TYR A 1 326 ? 69.817 27.062 5.408 1.00 24.45 326 TYR A CA 1
ATOM 2506 C C . TYR A 1 326 ? 70.769 26.651 4.219 1.00 24.45 326 TYR A C 1
ATOM 2508 O O . TYR A 1 326 ? 71.187 25.514 4.093 1.00 24.45 326 TYR A O 1
ATOM 2516 N N . THR A 1 327 ? 71.157 27.486 3.233 1.00 24.33 327 THR A N 1
ATOM 2517 C CA . THR A 1 327 ? 71.274 28.963 3.153 1.00 24.33 327 THR A CA 1
ATOM 2518 C C . THR A 1 327 ? 71.346 29.469 1.689 1.00 24.33 327 THR A C 1
ATOM 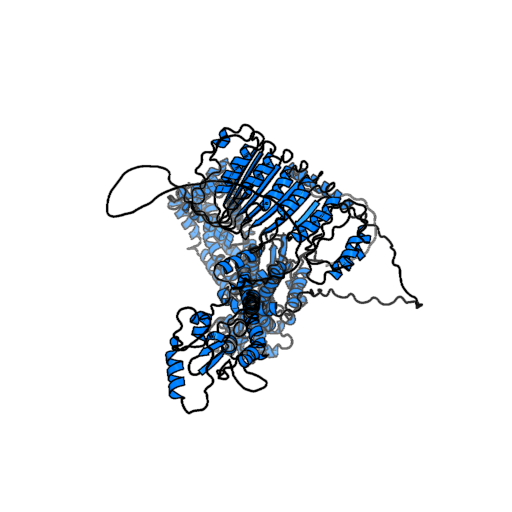2520 O O . THR A 1 327 ? 72.026 28.843 0.887 1.00 24.33 327 THR A O 1
ATOM 2523 N N . SER A 1 328 ? 70.751 30.649 1.424 1.00 24.41 328 SER A N 1
ATOM 2524 C CA . SER A 1 328 ? 71.295 31.834 0.688 1.00 24.41 328 SER A CA 1
ATOM 2525 C C . SER A 1 328 ? 71.842 31.774 -0.758 1.00 24.41 328 SER A C 1
ATOM 2527 O O . SER A 1 328 ? 72.483 30.802 -1.131 1.00 24.41 328 SER A O 1
ATOM 2529 N N . ALA A 1 329 ? 71.847 32.864 -1.550 1.00 24.62 329 ALA A N 1
ATOM 2530 C CA . ALA A 1 329 ? 71.116 34.158 -1.569 1.00 24.62 329 ALA A CA 1
ATOM 2531 C C . ALA A 1 329 ? 71.647 35.038 -2.742 1.00 24.62 329 ALA A C 1
ATOM 2533 O O . ALA A 1 329 ? 72.806 34.859 -3.102 1.00 24.62 329 ALA A O 1
ATOM 2534 N N . GLU A 1 330 ? 70.866 36.047 -3.193 1.00 24.97 330 GLU A N 1
ATOM 2535 C CA . GLU A 1 330 ? 71.342 37.369 -3.724 1.00 24.97 330 GLU A CA 1
ATOM 2536 C C . GLU A 1 330 ? 72.220 37.391 -5.024 1.00 24.97 330 GLU A C 1
ATOM 2538 O O . GLU A 1 330 ? 72.696 36.351 -5.458 1.00 24.97 330 GLU A O 1
ATOM 2543 N N . ASN A 1 331 ? 72.535 38.478 -5.769 1.00 24.62 331 ASN A N 1
ATOM 2544 C CA . ASN A 1 331 ? 72.118 39.900 -5.963 1.00 24.62 331 ASN A CA 1
ATOM 2545 C C . ASN A 1 331 ? 72.799 40.414 -7.289 1.00 24.62 331 ASN A C 1
ATOM 2547 O O . ASN A 1 331 ? 73.816 39.837 -7.664 1.00 24.62 331 ASN A O 1
ATOM 2551 N N . VAL A 1 332 ? 72.444 41.485 -8.037 1.00 24.62 332 VAL A N 1
ATOM 2552 C CA . VAL A 1 332 ? 71.241 42.349 -8.207 1.00 24.62 332 VAL A CA 1
ATOM 2553 C C . VAL A 1 332 ? 71.418 43.247 -9.480 1.00 24.62 332 VAL A C 1
ATOM 2555 O O . VAL A 1 332 ? 72.560 43.527 -9.835 1.00 24.62 332 VAL A O 1
ATOM 2558 N N . GLU A 1 333 ? 70.334 43.767 -10.103 1.00 23.27 333 GLU A N 1
ATOM 2559 C CA . GLU A 1 333 ? 70.308 44.898 -11.097 1.00 23.27 333 GLU A CA 1
ATOM 2560 C C . GLU A 1 333 ? 71.041 44.718 -12.477 1.00 23.27 333 GLU A C 1
ATOM 2562 O O . GLU A 1 333 ? 71.821 43.792 -12.649 1.00 23.27 333 GLU A O 1
ATOM 2567 N N . LYS A 1 334 ? 70.845 45.507 -13.566 1.00 23.75 334 LYS A N 1
ATOM 2568 C CA . LYS A 1 334 ? 70.209 46.837 -13.794 1.00 23.75 334 LYS A CA 1
ATOM 2569 C C . LYS A 1 334 ? 69.724 47.053 -15.262 1.00 23.75 334 LYS A C 1
ATOM 2571 O O . LYS A 1 334 ? 70.256 46.465 -16.196 1.00 23.75 334 LYS A O 1
ATOM 2576 N N . VAL A 1 335 ? 68.758 47.965 -15.440 1.00 23.61 335 VAL A N 1
ATOM 2577 C CA . VAL A 1 335 ? 68.129 48.527 -16.683 1.00 23.61 335 VAL A CA 1
ATOM 2578 C C . VAL A 1 335 ? 69.025 49.690 -17.228 1.00 23.61 335 VAL A C 1
ATOM 2580 O O . VAL A 1 335 ? 69.681 50.264 -16.350 1.00 23.61 335 VAL A O 1
ATOM 2583 N N . PRO A 1 336 ? 69.141 50.095 -18.546 1.00 28.59 336 PRO A N 1
ATOM 2584 C CA . PRO A 1 336 ? 68.043 50.731 -19.341 1.00 28.59 336 PRO A CA 1
ATOM 2585 C C . PRO A 1 336 ? 68.090 50.864 -20.913 1.00 28.59 336 PRO A C 1
ATOM 2587 O O . PRO A 1 336 ? 69.149 50.846 -21.527 1.00 28.59 336 PRO A O 1
ATOM 2590 N N . SER A 1 337 ? 66.937 51.253 -21.516 1.00 22.66 337 SER A N 1
ATOM 2591 C CA . SER A 1 337 ? 66.750 52.222 -22.659 1.00 22.66 337 SER A CA 1
ATOM 2592 C C . SER A 1 337 ? 67.340 51.942 -24.080 1.00 22.66 337 SER A C 1
ATOM 2594 O O . SER A 1 337 ? 68.307 51.208 -24.191 1.00 22.66 337 SER A O 1
ATOM 2596 N N . VAL A 1 338 ? 66.913 52.510 -25.235 1.00 24.08 338 VAL A N 1
ATOM 2597 C CA . VAL A 1 338 ? 65.726 53.272 -25.740 1.00 24.08 338 VAL A CA 1
ATOM 2598 C C . VAL A 1 338 ? 65.748 53.265 -27.304 1.00 24.08 338 VAL A C 1
ATOM 2600 O O . VAL A 1 338 ? 66.817 53.171 -27.893 1.00 24.08 338 VAL A O 1
ATOM 2603 N N . GLU A 1 339 ? 64.571 53.366 -27.946 1.00 22.61 339 GLU A N 1
ATOM 2604 C CA . GLU A 1 339 ? 64.219 53.736 -29.352 1.00 22.61 339 GLU A CA 1
ATOM 2605 C C . GLU A 1 339 ? 65.288 53.962 -30.479 1.00 22.61 339 GLU A C 1
ATOM 2607 O O . GLU A 1 339 ? 66.205 54.768 -30.323 1.00 22.61 339 GLU A O 1
ATOM 2612 N N . LYS A 1 340 ? 65.017 53.492 -31.724 1.00 25.11 340 LYS A N 1
ATOM 2613 C CA . LYS A 1 340 ? 64.443 54.306 -32.853 1.00 25.11 340 LYS A CA 1
ATOM 2614 C C . LYS A 1 340 ? 64.311 53.569 -34.213 1.00 25.11 340 LYS A C 1
ATOM 2616 O O . LYS A 1 340 ? 65.121 52.725 -34.577 1.00 25.11 340 LYS A O 1
ATOM 2621 N N . SER A 1 341 ? 63.261 53.939 -34.956 1.00 22.47 341 SER A N 1
ATOM 2622 C CA . SER A 1 341 ? 62.863 53.580 -36.345 1.00 22.47 341 SER A CA 1
ATOM 2623 C C . SER A 1 341 ? 63.480 54.578 -37.385 1.00 22.47 341 SER A C 1
ATOM 2625 O O . SER A 1 341 ? 64.314 55.363 -36.921 1.00 22.47 341 SER A O 1
ATOM 2627 N N . PRO A 1 342 ? 63.159 54.657 -38.722 1.00 32.28 342 PRO A N 1
ATOM 2628 C CA . PRO A 1 342 ? 62.046 54.068 -39.520 1.00 32.28 342 PRO A CA 1
ATOM 2629 C C . PRO A 1 342 ? 62.311 53.671 -41.022 1.00 32.28 342 PRO A C 1
ATOM 2631 O O . PRO A 1 342 ? 63.396 53.880 -41.548 1.00 32.28 342 PRO A O 1
ATOM 2634 N N . SER A 1 343 ? 61.239 53.244 -41.734 1.00 23.73 343 SER A N 1
ATOM 2635 C CA . SER A 1 343 ? 61.009 53.293 -43.216 1.00 23.73 343 SER A CA 1
ATOM 2636 C C . SER A 1 343 ? 61.878 52.433 -44.178 1.00 23.73 343 SER A C 1
ATOM 2638 O O . SER A 1 343 ? 63.050 52.213 -43.925 1.00 23.73 343 SER A O 1
ATOM 2640 N N . ALA A 1 344 ? 61.411 51.940 -45.346 1.00 23.05 344 ALA A N 1
ATOM 2641 C CA . ALA A 1 344 ? 60.077 51.924 -45.986 1.00 23.05 344 ALA A CA 1
ATOM 2642 C C . ALA A 1 344 ? 59.901 50.745 -47.002 1.00 23.05 344 ALA A C 1
ATOM 2644 O O . ALA A 1 344 ? 60.850 50.065 -47.376 1.00 23.05 344 ALA A O 1
ATOM 2645 N N . VAL A 1 345 ? 58.644 50.543 -47.423 1.00 26.45 345 VAL A N 1
ATOM 2646 C CA . VAL A 1 345 ? 57.996 49.524 -48.308 1.00 26.45 345 VAL A CA 1
ATOM 2647 C C . VAL A 1 345 ? 58.470 49.685 -49.792 1.00 26.45 345 VAL A C 1
ATOM 2649 O O . VAL A 1 345 ? 58.738 50.840 -50.130 1.00 26.45 345 VAL A O 1
ATOM 2652 N N . PRO A 1 346 ? 58.579 48.658 -50.704 1.00 28.58 346 PRO A N 1
ATOM 2653 C CA . PRO A 1 346 ? 57.466 47.759 -51.089 1.00 28.58 346 PRO A CA 1
ATOM 2654 C C . PRO A 1 346 ? 57.697 46.307 -51.621 1.00 28.58 346 PRO A C 1
ATOM 2656 O O . PRO A 1 346 ? 58.690 45.980 -52.256 1.00 28.58 346 PRO A O 1
ATOM 2659 N N . VAL A 1 347 ? 56.621 45.506 -51.476 1.00 27.14 347 VAL A N 1
ATOM 2660 C CA . VAL A 1 347 ? 56.100 44.424 -52.363 1.00 27.14 347 VAL A CA 1
ATOM 2661 C C . VAL A 1 347 ? 57.010 43.237 -52.751 1.00 27.14 347 VAL A C 1
ATOM 2663 O O . VAL A 1 347 ? 57.852 43.336 -53.638 1.00 27.14 347 VAL A O 1
ATOM 2666 N N . THR A 1 348 ? 56.660 42.040 -52.253 1.00 24.86 348 THR A N 1
ATOM 2667 C CA . THR A 1 348 ? 57.013 40.734 -52.854 1.00 24.86 348 THR A CA 1
ATOM 2668 C C . THR A 1 348 ? 55.887 39.695 -52.714 1.00 24.86 348 THR A C 1
ATOM 2670 O O . THR A 1 348 ? 55.083 39.734 -51.787 1.00 24.86 348 THR A O 1
ATOM 2673 N N . ASN A 1 349 ? 55.829 38.760 -53.671 1.00 31.94 349 ASN A N 1
ATOM 2674 C CA . ASN A 1 349 ? 54.924 37.601 -53.694 1.00 31.94 349 ASN A CA 1
ATOM 2675 C C . ASN A 1 349 ? 55.542 36.362 -52.997 1.00 31.94 349 ASN A C 1
ATOM 2677 O O . ASN A 1 349 ? 56.754 36.287 -52.825 1.00 31.94 349 ASN A O 1
ATOM 2681 N N . VAL A 1 350 ? 54.705 35.324 -52.811 1.00 31.52 350 VAL A N 1
ATOM 2682 C CA . VAL A 1 350 ? 55.038 33.889 -52.595 1.00 31.52 350 VAL A CA 1
ATOM 2683 C C . VAL A 1 350 ? 55.385 33.433 -51.163 1.00 31.52 350 VAL A C 1
ATOM 2685 O O . VAL A 1 350 ? 56.476 33.695 -50.671 1.00 31.52 350 VAL A O 1
ATOM 2688 N N . SER A 1 351 ? 54.531 32.577 -50.569 1.00 24.42 351 SER A N 1
ATOM 2689 C CA . SER A 1 351 ? 54.875 31.198 -50.115 1.00 24.42 351 SER A CA 1
ATOM 2690 C C . SER A 1 351 ? 53.769 30.539 -49.273 1.00 24.42 351 SER A C 1
ATOM 2692 O O . SER A 1 351 ? 53.193 31.165 -48.391 1.00 24.42 351 SER A O 1
ATOM 2694 N N . LYS A 1 352 ? 53.514 29.238 -49.493 1.00 29.03 352 LYS A N 1
ATOM 2695 C CA . LYS A 1 352 ? 52.721 28.389 -48.579 1.00 29.03 352 LYS A CA 1
ATOM 2696 C C . LYS A 1 352 ? 53.621 27.866 -47.449 1.00 29.03 352 LYS A C 1
ATOM 2698 O O . LYS A 1 352 ? 54.744 27.457 -47.733 1.00 29.03 352 LYS A O 1
ATOM 2703 N N . LYS A 1 353 ? 53.121 27.810 -46.208 1.00 25.88 353 LYS A N 1
ATOM 2704 C CA . LYS A 1 353 ? 53.801 27.198 -45.045 1.00 25.88 353 LYS A CA 1
ATOM 2705 C C . LYS A 1 353 ? 53.075 25.910 -44.589 1.00 25.88 353 LYS A C 1
ATOM 2707 O O . LYS A 1 353 ? 51.865 25.830 -44.800 1.00 25.88 353 LYS A O 1
ATOM 2712 N N . PRO A 1 354 ? 53.762 24.908 -44.000 1.00 29.36 354 PRO A N 1
ATOM 2713 C CA . PRO A 1 354 ? 53.133 23.676 -43.500 1.00 29.36 354 PRO A CA 1
ATOM 2714 C C . PRO A 1 354 ? 52.555 23.833 -42.081 1.00 29.36 354 PRO A C 1
ATOM 2716 O O . PRO A 1 354 ? 53.023 24.676 -41.319 1.00 29.36 354 PRO A O 1
ATOM 2719 N N . LEU A 1 355 ? 51.586 22.980 -41.722 1.00 26.83 355 LEU A N 1
ATOM 2720 C CA . LEU A 1 355 ? 51.125 22.792 -40.339 1.00 26.83 355 LEU A CA 1
ATOM 2721 C C . LEU A 1 355 ? 52.097 21.895 -39.560 1.00 26.83 355 LEU A C 1
ATOM 2723 O O . LEU A 1 355 ? 52.565 20.897 -40.107 1.00 26.83 355 LEU A O 1
ATOM 2727 N N . ASP A 1 356 ? 52.286 22.182 -38.271 1.00 31.42 356 ASP A N 1
ATOM 2728 C CA . ASP A 1 356 ? 52.986 21.302 -37.330 1.00 31.42 356 ASP A CA 1
ATOM 2729 C C . ASP A 1 356 ? 52.332 21.405 -35.936 1.00 31.42 356 ASP A C 1
ATOM 2731 O O . ASP A 1 356 ? 52.404 22.459 -35.308 1.00 31.42 356 ASP A O 1
ATOM 2735 N N . ASN A 1 357 ? 51.613 20.352 -35.511 1.00 31.16 357 ASN A N 1
ATOM 2736 C CA . ASN A 1 357 ? 51.331 19.979 -34.108 1.00 31.16 357 ASN A CA 1
ATOM 2737 C C . ASN A 1 357 ? 50.305 18.827 -34.018 1.00 31.16 357 ASN A C 1
ATOM 2739 O O . ASN A 1 357 ? 49.100 19.041 -33.894 1.00 31.16 357 ASN A O 1
ATOM 2743 N N . GLN A 1 358 ? 50.793 17.585 -34.019 1.00 38.84 358 GLN A N 1
ATOM 2744 C CA . GLN A 1 358 ? 50.102 16.431 -33.428 1.00 38.84 358 GLN A CA 1
ATOM 2745 C C . GLN A 1 358 ? 51.150 15.531 -32.767 1.00 38.84 358 GLN A C 1
ATOM 2747 O O . GLN A 1 358 ? 52.175 15.229 -33.380 1.00 38.84 358 GLN A O 1
ATOM 2752 N N . SER A 1 359 ? 50.898 15.108 -31.524 1.00 43.44 359 SER A N 1
ATOM 2753 C CA . SER A 1 359 ? 51.831 14.264 -30.770 1.00 43.44 359 SER A CA 1
ATOM 2754 C C . SER A 1 359 ? 52.011 12.904 -31.452 1.00 43.44 359 SER A C 1
ATOM 2756 O O . SER A 1 359 ? 51.063 12.131 -31.605 1.00 43.44 359 SER A O 1
ATOM 2758 N N . LYS A 1 360 ? 53.241 12.629 -31.889 1.00 52.53 360 LYS A N 1
ATOM 2759 C CA . LYS A 1 360 ? 53.683 11.335 -32.420 1.00 52.53 360 LYS A CA 1
ATOM 2760 C C . LYS A 1 360 ? 54.117 10.456 -31.245 1.00 52.53 360 LYS A C 1
ATOM 2762 O O . LYS A 1 360 ? 54.757 10.963 -30.329 1.00 52.53 360 LYS A O 1
ATOM 2767 N N . MET A 1 361 ? 53.855 9.144 -31.297 1.00 51.75 361 MET A N 1
ATOM 2768 C CA . MET A 1 361 ? 54.566 8.214 -30.403 1.00 51.75 361 MET A CA 1
ATOM 2769 C C . MET A 1 361 ? 56.081 8.399 -30.590 1.00 51.75 361 MET A C 1
ATOM 2771 O O . MET A 1 361 ? 56.505 8.471 -31.755 1.00 51.75 361 MET A O 1
ATOM 2775 N N . PRO A 1 362 ? 56.881 8.451 -29.507 1.00 63.66 362 PRO A N 1
ATOM 2776 C CA . PRO A 1 362 ? 58.332 8.557 -29.600 1.00 63.66 362 PRO A CA 1
ATOM 2777 C C . PRO A 1 362 ? 58.898 7.431 -30.469 1.00 63.66 362 PRO A C 1
ATOM 2779 O O . PRO A 1 362 ? 58.643 6.253 -30.214 1.00 63.66 362 PRO A O 1
ATOM 2782 N N . THR A 1 363 ? 59.691 7.768 -31.494 1.00 66.06 363 THR A N 1
ATOM 2783 C CA . THR A 1 363 ? 60.286 6.758 -32.389 1.00 66.06 363 THR A CA 1
ATOM 2784 C C . THR A 1 363 ? 61.125 5.736 -31.619 1.00 66.06 363 THR A C 1
ATOM 2786 O O . THR A 1 363 ? 61.225 4.583 -32.026 1.00 66.06 363 THR A O 1
ATOM 2789 N N . GLN A 1 364 ? 61.699 6.159 -30.490 1.00 67.38 364 GLN A N 1
ATOM 2790 C CA . GLN A 1 364 ? 62.554 5.355 -29.629 1.00 67.38 364 GLN A CA 1
ATOM 2791 C C . GLN A 1 364 ? 61.813 4.170 -28.984 1.00 67.38 364 GLN A C 1
ATOM 2793 O O . GLN A 1 364 ? 62.319 3.056 -29.060 1.00 67.38 364 GLN A O 1
ATOM 2798 N N . GLU A 1 365 ? 60.592 4.354 -28.464 1.00 70.19 365 GLU A N 1
ATOM 2799 C CA . GLU A 1 365 ? 59.769 3.239 -27.947 1.00 70.19 365 GLU A CA 1
ATOM 2800 C C . GLU A 1 365 ? 59.443 2.233 -29.062 1.00 70.19 365 GLU A C 1
ATOM 2802 O O . GLU A 1 365 ? 59.625 1.026 -28.910 1.00 70.19 365 GLU A O 1
ATOM 2807 N N . MET A 1 366 ? 59.055 2.735 -30.242 1.00 73.94 366 MET A N 1
ATOM 2808 C CA . MET A 1 366 ? 58.747 1.891 -31.403 1.00 73.94 366 MET A CA 1
ATOM 2809 C C . MET A 1 366 ? 59.951 1.082 -31.914 1.00 73.94 366 MET A C 1
ATOM 2811 O O . MET A 1 366 ? 59.762 0.026 -32.520 1.00 73.94 366 MET A O 1
ATOM 2815 N N . LEU A 1 367 ? 61.179 1.570 -31.724 1.00 75.25 367 LEU A N 1
ATOM 2816 C CA . LEU A 1 367 ? 62.395 0.846 -32.100 1.00 75.25 367 LEU A CA 1
ATOM 2817 C C . LEU A 1 367 ? 62.711 -0.284 -31.114 1.00 75.25 367 LEU A C 1
ATOM 2819 O O . LEU A 1 367 ? 63.166 -1.340 -31.549 1.00 75.25 367 LEU A O 1
ATOM 2823 N N . GLU A 1 368 ? 62.431 -0.091 -29.825 1.00 76.88 368 GLU A N 1
ATOM 2824 C CA . GLU A 1 368 ? 62.660 -1.099 -28.783 1.00 76.88 368 GLU A CA 1
ATOM 2825 C C . GLU A 1 368 ? 61.660 -2.264 -28.882 1.00 76.88 368 GLU A C 1
ATOM 2827 O O . GLU A 1 368 ? 62.080 -3.422 -28.854 1.00 76.88 368 GLU A O 1
ATOM 2832 N N . ASP A 1 369 ? 60.376 -1.982 -29.130 1.00 79.31 369 ASP A N 1
ATOM 2833 C CA . ASP A 1 369 ? 59.332 -3.008 -29.299 1.00 79.31 369 ASP A CA 1
ATOM 2834 C C . ASP A 1 369 ? 59.507 -3.865 -30.570 1.00 79.31 369 ASP A C 1
ATOM 2836 O O . ASP A 1 369 ? 59.270 -5.075 -30.563 1.00 79.31 369 ASP A O 1
ATOM 2840 N N . LEU A 1 370 ? 59.894 -3.254 -31.699 1.00 78.81 370 LEU A N 1
ATOM 2841 C CA . LEU A 1 370 ? 59.914 -3.923 -33.015 1.00 78.81 370 LEU A CA 1
ATOM 2842 C C . LEU A 1 370 ? 61.249 -4.609 -33.351 1.00 78.81 370 LEU A C 1
ATOM 2844 O O . LEU A 1 370 ? 61.336 -5.352 -34.342 1.00 78.81 370 LEU A O 1
ATOM 2848 N N . PHE A 1 371 ? 62.296 -4.344 -32.567 1.00 79.56 371 PHE A N 1
ATOM 2849 C CA . PHE A 1 371 ? 63.643 -4.891 -32.752 1.00 79.56 371 PHE A CA 1
ATOM 2850 C C . PHE A 1 371 ? 64.300 -5.270 -31.406 1.00 79.56 371 PHE A C 1
ATOM 2852 O O . PHE A 1 371 ? 65.364 -4.744 -31.074 1.00 79.56 371 PHE A O 1
ATOM 2859 N N . PRO A 1 372 ? 63.712 -6.203 -30.629 1.00 63.75 372 PRO A N 1
ATOM 2860 C CA . PRO A 1 372 ? 64.295 -6.652 -29.367 1.00 63.75 372 PRO A CA 1
ATOM 2861 C C . PRO A 1 372 ? 65.628 -7.385 -29.610 1.00 63.75 372 PRO A C 1
ATOM 2863 O O . PRO A 1 372 ? 65.654 -8.503 -30.127 1.00 63.75 372 PRO A O 1
ATOM 2866 N N . GLY A 1 373 ? 66.747 -6.753 -29.245 1.00 63.62 373 GLY A N 1
ATOM 2867 C CA . GLY A 1 373 ? 68.099 -7.280 -29.461 1.00 63.62 373 GLY A CA 1
ATOM 2868 C C . GLY A 1 373 ? 69.210 -6.328 -29.001 1.00 63.62 373 GLY A C 1
ATOM 2869 O O . GLY A 1 373 ? 68.956 -5.316 -28.349 1.00 63.62 373 GLY A O 1
ATOM 2870 N N . GLU A 1 374 ? 70.465 -6.647 -29.338 1.00 59.88 374 GLU A N 1
ATOM 2871 C CA . GLU A 1 374 ? 71.617 -5.782 -29.043 1.00 59.88 374 GLU A CA 1
ATOM 2872 C C . GLU A 1 374 ? 71.500 -4.429 -29.769 1.00 59.88 374 GLU A C 1
ATOM 2874 O O . GLU A 1 374 ? 71.716 -4.337 -30.981 1.00 59.88 374 GLU A O 1
ATOM 2879 N N . LYS A 1 375 ? 71.220 -3.357 -29.010 1.00 63.72 375 LYS A N 1
ATOM 2880 C CA . LYS A 1 375 ? 71.078 -1.981 -29.529 1.00 63.72 375 LYS A CA 1
ATOM 2881 C C . LYS A 1 375 ? 72.298 -1.501 -30.340 1.00 63.72 375 LYS A C 1
ATOM 2883 O O . LYS A 1 375 ? 72.145 -0.663 -31.218 1.00 63.72 375 LYS A O 1
ATOM 2888 N N . SER A 1 376 ? 73.484 -2.073 -30.110 1.00 62.72 376 SER A N 1
ATOM 2889 C CA . SER A 1 376 ? 74.731 -1.783 -30.843 1.00 62.72 376 SER A CA 1
ATOM 2890 C C . SER A 1 376 ? 74.692 -2.109 -32.343 1.00 62.72 376 SER A C 1
ATOM 2892 O O . SER A 1 376 ? 75.529 -1.602 -33.088 1.00 62.72 376 SER A O 1
ATOM 2894 N N . ARG A 1 377 ? 73.749 -2.947 -32.795 1.00 73.38 377 ARG A N 1
ATOM 2895 C CA . ARG A 1 377 ? 73.618 -3.391 -34.196 1.00 73.38 377 ARG A CA 1
ATOM 2896 C C . ARG A 1 377 ? 72.496 -2.689 -34.969 1.00 73.38 377 ARG A C 1
ATOM 2898 O O . ARG A 1 377 ? 72.301 -3.004 -36.144 1.00 73.38 377 ARG A O 1
ATOM 2905 N N . ILE A 1 378 ? 71.750 -1.782 -34.334 1.00 80.69 378 ILE A N 1
ATOM 2906 C CA . ILE A 1 378 ? 70.570 -1.120 -34.907 1.00 80.69 378 ILE A CA 1
ATOM 2907 C C . ILE A 1 378 ? 70.903 0.340 -35.220 1.00 80.69 378 ILE A C 1
ATOM 2909 O O . ILE A 1 378 ? 71.348 1.086 -34.355 1.00 80.69 378 ILE A O 1
ATOM 2913 N N . HIS A 1 379 ? 70.635 0.751 -36.458 1.00 80.75 379 HIS A N 1
ATOM 2914 C CA . HIS A 1 379 ? 70.960 2.074 -36.981 1.00 80.75 379 HIS A CA 1
ATOM 2915 C C . HIS A 1 379 ? 69.706 2.755 -37.528 1.00 80.75 379 HIS A C 1
ATOM 2917 O O . HIS A 1 379 ? 69.061 2.266 -38.462 1.00 80.75 379 HIS A O 1
ATOM 2923 N N . HIS A 1 380 ? 69.365 3.899 -36.945 1.00 85.06 380 HIS A N 1
ATOM 2924 C CA . HIS A 1 380 ? 68.219 4.742 -37.287 1.00 85.06 380 HIS A CA 1
ATOM 2925 C C . HIS A 1 380 ? 68.589 6.210 -37.039 1.00 85.06 380 HIS A C 1
ATOM 2927 O O . HIS A 1 380 ? 69.446 6.481 -36.202 1.00 85.06 380 HIS A O 1
ATOM 2933 N N . HIS A 1 381 ? 67.963 7.146 -37.759 1.00 83.00 381 HIS A N 1
ATOM 2934 C CA . HIS A 1 381 ? 68.272 8.579 -37.675 1.00 83.00 381 HIS A CA 1
ATOM 2935 C C . HIS A 1 381 ? 68.352 9.092 -36.227 1.00 83.00 381 HIS A C 1
ATOM 2937 O O . HIS A 1 381 ? 69.384 9.633 -35.838 1.00 83.00 381 HIS A O 1
ATOM 2943 N N . ASP A 1 382 ? 67.328 8.811 -35.417 1.00 74.94 382 ASP A N 1
ATOM 2944 C CA . ASP A 1 382 ? 67.179 9.352 -34.060 1.00 74.94 382 ASP A CA 1
ATOM 2945 C C . ASP A 1 382 ? 68.208 8.768 -33.059 1.00 74.94 382 ASP A C 1
ATOM 2947 O O . ASP A 1 382 ? 68.385 9.304 -31.969 1.00 74.94 382 ASP A O 1
ATOM 2951 N N . ILE A 1 383 ? 68.899 7.675 -33.418 1.00 74.69 383 ILE A N 1
ATOM 2952 C CA . ILE A 1 383 ? 69.896 6.985 -32.573 1.00 74.69 383 ILE A CA 1
ATOM 2953 C C . ILE A 1 383 ? 71.332 7.234 -33.076 1.00 74.69 383 ILE A C 1
ATOM 2955 O O . ILE A 1 383 ? 72.290 7.208 -32.303 1.00 74.69 383 ILE A O 1
ATOM 2959 N N . CYS A 1 384 ? 71.514 7.495 -34.373 1.00 72.75 384 CYS A N 1
ATOM 2960 C CA . CYS A 1 384 ? 72.836 7.550 -34.998 1.00 72.75 384 CYS A CA 1
ATOM 2961 C C . CYS A 1 384 ? 73.578 8.893 -34.850 1.00 72.75 384 CYS A C 1
ATOM 2963 O O . CYS A 1 384 ? 74.796 8.922 -35.044 1.00 72.75 384 CYS A O 1
ATOM 2965 N N . ASP A 1 385 ? 72.897 9.985 -34.497 1.00 58.94 385 ASP A N 1
ATOM 2966 C CA . ASP A 1 385 ? 73.508 11.326 -34.453 1.00 58.94 385 ASP A CA 1
ATOM 2967 C C . ASP A 1 385 ? 74.336 11.600 -33.169 1.00 58.94 385 ASP A C 1
ATOM 2969 O O . ASP A 1 385 ? 75.079 12.580 -33.114 1.00 58.94 385 ASP A O 1
ATOM 2973 N N . ALA A 1 386 ? 74.299 10.712 -32.162 1.00 53.66 386 ALA A N 1
ATOM 2974 C CA . ALA A 1 386 ? 74.960 10.885 -30.857 1.00 53.66 386 ALA A CA 1
ATOM 2975 C C . ALA A 1 386 ? 76.046 9.825 -30.546 1.00 53.66 386 ALA A C 1
ATOM 2977 O O . ALA A 1 386 ? 76.063 9.227 -29.472 1.00 53.66 386 ALA A O 1
ATOM 2978 N N . GLY A 1 387 ? 76.982 9.597 -31.477 1.00 56.25 387 GLY A N 1
ATOM 2979 C CA . GLY A 1 387 ? 78.141 8.712 -31.247 1.00 56.25 387 GLY A CA 1
ATOM 2980 C C . GLY A 1 387 ? 77.976 7.274 -31.755 1.00 56.25 387 GLY A C 1
ATOM 2981 O O . GLY A 1 387 ? 78.428 6.329 -31.113 1.00 56.25 387 GLY A O 1
ATOM 2982 N N . CYS A 1 388 ? 77.338 7.106 -32.915 1.00 61.88 388 CYS A N 1
ATOM 2983 C CA . CYS A 1 388 ? 77.117 5.810 -33.556 1.00 61.88 388 CYS A CA 1
ATOM 2984 C C . CYS A 1 388 ? 78.401 4.965 -33.716 1.00 61.88 388 CYS A C 1
ATOM 2986 O O . CYS A 1 388 ? 79.364 5.375 -34.368 1.00 61.88 388 CYS A O 1
ATOM 2988 N N . THR A 1 389 ? 78.375 3.729 -33.209 1.00 56.50 389 THR A N 1
ATOM 2989 C CA . THR A 1 389 ? 79.473 2.750 -33.303 1.00 56.50 389 THR A CA 1
ATOM 2990 C C . THR A 1 389 ? 79.520 1.986 -34.633 1.00 56.50 389 THR A C 1
ATOM 2992 O O . THR A 1 389 ? 80.135 0.920 -34.686 1.00 56.50 389 THR A O 1
ATOM 2995 N N . PHE A 1 390 ? 78.908 2.500 -35.714 1.00 64.44 390 PHE A N 1
ATOM 2996 C CA . PHE A 1 390 ? 78.987 1.920 -37.067 1.00 64.44 390 PHE A CA 1
ATOM 2997 C C . PHE A 1 390 ? 80.414 2.045 -37.620 1.00 64.44 390 PHE A C 1
ATOM 2999 O O . PHE A 1 390 ? 80.750 2.939 -38.404 1.00 64.44 390 PHE A O 1
ATOM 3006 N N . SER A 1 391 ? 81.294 1.182 -37.118 1.00 52.22 391 SER A N 1
ATOM 3007 C CA . SER A 1 391 ? 82.727 1.431 -37.145 1.00 52.22 391 SER A CA 1
ATOM 3008 C C . SER A 1 391 ? 83.278 1.348 -38.567 1.00 52.22 391 SER A C 1
ATOM 3010 O O . SER A 1 391 ? 83.060 0.382 -39.312 1.00 52.22 391 SER A O 1
ATOM 3012 N N . ARG A 1 392 ? 84.063 2.363 -38.946 1.00 52.28 392 ARG A N 1
ATOM 3013 C CA . ARG A 1 392 ? 84.854 2.311 -40.182 1.00 52.28 392 ARG A CA 1
ATOM 3014 C C . ARG A 1 392 ? 85.819 1.125 -40.142 1.00 52.28 392 ARG A C 1
ATOM 3016 O O . ARG A 1 392 ? 86.154 0.599 -41.198 1.00 52.28 392 ARG A O 1
ATOM 3023 N N . GLU A 1 393 ? 86.201 0.663 -38.958 1.00 46.69 393 GLU A N 1
ATOM 3024 C CA . GLU A 1 393 ? 87.012 -0.517 -38.676 1.00 46.69 393 GLU A CA 1
ATOM 3025 C C . GLU A 1 393 ? 86.331 -1.833 -39.088 1.00 46.69 393 GLU A C 1
ATOM 3027 O O . GLU A 1 393 ? 87.003 -2.701 -39.640 1.00 46.69 393 GLU A O 1
ATOM 3032 N N . GLU A 1 394 ? 85.025 -2.014 -38.864 1.00 51.69 394 GLU A N 1
ATOM 3033 C CA . GLU A 1 394 ? 84.273 -3.213 -39.286 1.00 51.69 394 GLU A CA 1
ATOM 3034 C C . GLU A 1 394 ? 84.124 -3.258 -40.817 1.00 51.69 394 GLU A C 1
ATOM 3036 O O . GLU A 1 394 ? 84.348 -4.293 -41.452 1.00 51.69 394 GLU A O 1
ATOM 3041 N N . ILE A 1 395 ? 83.830 -2.105 -41.429 1.00 53.94 395 ILE A N 1
ATOM 3042 C CA . ILE A 1 395 ? 83.756 -1.942 -42.889 1.00 53.94 395 ILE A CA 1
ATOM 3043 C C . ILE A 1 395 ? 85.137 -2.165 -43.520 1.00 53.94 395 ILE A C 1
ATOM 3045 O O . ILE A 1 395 ? 85.248 -2.854 -44.533 1.00 53.94 395 ILE A O 1
ATOM 3049 N N . SER A 1 396 ? 86.198 -1.635 -42.908 1.00 51.12 396 SER A N 1
ATOM 3050 C CA . SER A 1 396 ? 87.577 -1.805 -43.379 1.00 51.12 396 SER A CA 1
ATOM 3051 C C . SER A 1 396 ? 88.053 -3.246 -43.215 1.00 51.12 396 SER A C 1
ATOM 3053 O O . SER A 1 396 ? 88.601 -3.792 -44.167 1.00 51.12 396 SER A O 1
ATOM 3055 N N . ARG A 1 397 ? 87.756 -3.924 -42.095 1.00 53.00 397 ARG A N 1
ATOM 3056 C CA . ARG A 1 397 ? 88.027 -5.366 -41.923 1.00 53.00 397 ARG A CA 1
ATOM 3057 C C . ARG A 1 397 ? 87.311 -6.214 -42.981 1.00 53.00 397 ARG A C 1
ATOM 3059 O O . ARG A 1 397 ? 87.924 -7.123 -43.537 1.00 53.00 397 ARG A O 1
ATOM 3066 N N . LYS A 1 398 ? 86.058 -5.896 -43.330 1.00 53.34 398 LYS A N 1
ATOM 3067 C CA . LYS A 1 398 ? 85.304 -6.593 -44.396 1.00 53.34 398 LYS A CA 1
ATOM 3068 C C . LYS A 1 398 ? 85.777 -6.241 -45.814 1.00 53.34 398 LYS A C 1
ATOM 3070 O O . LYS A 1 398 ? 85.661 -7.081 -46.703 1.00 53.34 398 LYS A O 1
ATOM 3075 N N . LEU A 1 399 ? 86.344 -5.054 -46.042 1.00 52.06 399 LEU A N 1
ATOM 3076 C CA . LEU A 1 399 ? 86.999 -4.678 -47.306 1.00 52.06 399 LEU A CA 1
ATOM 3077 C C . LEU A 1 399 ? 88.376 -5.345 -47.470 1.00 52.06 399 LEU A C 1
ATOM 3079 O O . LEU A 1 399 ? 88.692 -5.819 -48.561 1.00 52.06 399 LEU A O 1
ATOM 3083 N N . GLU A 1 400 ? 89.164 -5.432 -46.397 1.00 52.50 400 GLU A N 1
ATOM 3084 C CA . GLU A 1 400 ? 90.445 -6.149 -46.337 1.00 52.50 400 GLU A CA 1
ATOM 3085 C C . GLU A 1 400 ? 90.245 -7.652 -46.593 1.00 52.50 400 GLU A C 1
ATOM 3087 O O . GLU A 1 400 ? 90.876 -8.217 -47.488 1.00 52.50 400 GLU A O 1
ATOM 3092 N N . ALA A 1 401 ? 89.297 -8.285 -45.888 1.00 52.84 401 ALA A N 1
ATOM 3093 C CA . ALA A 1 401 ? 88.983 -9.711 -46.027 1.00 52.84 401 ALA A CA 1
ATOM 3094 C C . ALA A 1 401 ? 88.404 -10.102 -47.405 1.00 52.84 401 ALA A C 1
ATOM 3096 O O . ALA A 1 401 ? 88.460 -11.271 -47.788 1.00 52.84 401 ALA A O 1
ATOM 3097 N N . ASN A 1 402 ? 87.870 -9.142 -48.172 1.00 52.38 402 ASN A N 1
ATOM 3098 C CA . ASN A 1 402 ? 87.287 -9.365 -49.501 1.00 52.38 402 ASN A CA 1
ATOM 3099 C C . ASN A 1 402 ? 88.217 -9.004 -50.678 1.00 52.38 402 ASN A C 1
ATOM 3101 O O . ASN A 1 402 ? 87.757 -8.981 -51.827 1.00 52.38 402 ASN A O 1
ATOM 3105 N N . LYS A 1 403 ? 89.521 -8.773 -50.453 1.00 46.78 403 LYS A N 1
ATOM 3106 C CA . LYS A 1 403 ? 90.534 -8.640 -51.523 1.00 46.78 403 LYS A CA 1
ATOM 3107 C C . LYS A 1 403 ? 90.670 -9.946 -52.334 1.00 46.78 403 LYS A C 1
ATOM 3109 O O . LYS A 1 403 ? 91.586 -10.733 -52.130 1.00 46.78 403 LYS A O 1
ATOM 3114 N N . GLY A 1 404 ? 89.740 -10.177 -53.265 1.00 53.19 404 GLY A N 1
ATOM 3115 C CA . GLY A 1 404 ? 89.725 -11.330 -54.177 1.00 53.19 404 GLY A CA 1
ATOM 3116 C C . GLY A 1 404 ? 88.345 -11.915 -54.517 1.00 53.19 404 GLY A C 1
ATOM 3117 O O . 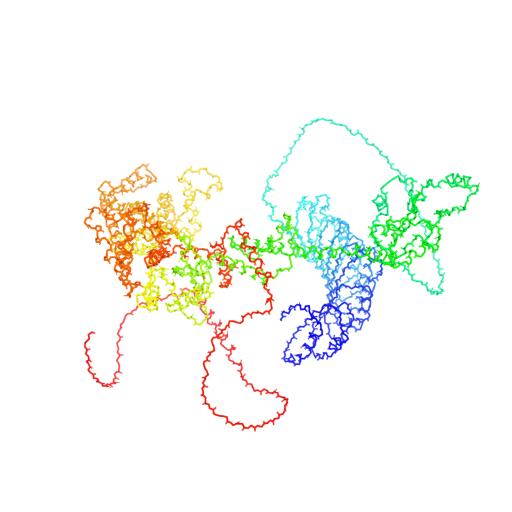GLY A 1 404 ? 88.259 -12.752 -55.413 1.00 53.19 404 GLY A O 1
ATOM 3118 N N . LYS A 1 405 ? 87.252 -11.496 -53.858 1.00 51.97 405 LYS A N 1
ATOM 3119 C CA . LYS A 1 405 ? 85.882 -11.982 -54.146 1.00 51.97 405 LYS A CA 1
ATOM 3120 C C . LYS A 1 405 ? 84.960 -10.845 -54.610 1.00 51.97 405 LYS A C 1
ATOM 3122 O O . LYS A 1 405 ? 85.266 -9.667 -54.440 1.00 51.97 405 LYS A O 1
ATOM 3127 N N . LYS A 1 406 ? 83.860 -11.196 -55.299 1.00 50.94 406 LYS A N 1
ATOM 3128 C CA . LYS A 1 406 ? 82.920 -10.241 -55.934 1.00 50.94 406 LYS A CA 1
ATOM 3129 C C . LYS A 1 406 ? 82.520 -9.133 -54.950 1.00 50.94 406 LYS A C 1
ATOM 3131 O O . LYS A 1 406 ? 81.986 -9.459 -53.900 1.00 50.94 406 LYS A O 1
ATOM 3136 N N . LYS A 1 407 ? 82.696 -7.858 -55.343 1.00 49.22 407 LYS A N 1
ATOM 3137 C CA . LYS A 1 407 ? 82.314 -6.664 -54.557 1.00 49.22 407 LYS A CA 1
ATOM 3138 C C . LYS A 1 407 ? 80.948 -6.843 -53.883 1.00 49.22 407 LYS A C 1
ATOM 3140 O O . LYS A 1 407 ? 79.911 -6.717 -54.545 1.00 49.22 407 LYS A O 1
ATOM 3145 N N . GLU A 1 408 ? 80.957 -7.087 -52.576 1.00 51.28 408 GLU A N 1
ATOM 3146 C CA . GLU A 1 408 ? 79.752 -6.997 -51.763 1.00 51.28 408 GLU A CA 1
ATOM 3147 C C . GLU A 1 408 ? 79.237 -5.558 -51.811 1.00 51.28 408 GLU A C 1
ATOM 3149 O O . GLU A 1 408 ? 79.999 -4.587 -51.808 1.00 51.28 408 GLU A O 1
ATOM 3154 N N . LYS A 1 409 ? 77.919 -5.410 -51.931 1.00 59.41 409 LYS A N 1
ATOM 3155 C CA . LYS A 1 409 ? 77.292 -4.092 -51.852 1.00 59.41 409 LYS A CA 1
ATOM 3156 C C . LYS A 1 409 ? 77.215 -3.760 -50.371 1.00 59.41 409 LYS A C 1
ATOM 3158 O O . LYS A 1 409 ? 76.611 -4.519 -49.626 1.00 59.41 409 LYS A O 1
ATOM 3163 N N . LEU A 1 410 ? 77.821 -2.650 -49.971 1.00 66.81 410 LEU A N 1
ATOM 3164 C CA . LEU A 1 410 ? 77.764 -2.140 -48.605 1.00 66.81 410 LEU A CA 1
ATOM 3165 C C . LEU A 1 410 ? 76.586 -1.167 -48.466 1.00 66.81 410 LEU A C 1
ATOM 3167 O O . LEU A 1 410 ? 76.246 -0.457 -49.418 1.00 66.81 410 LEU A O 1
ATOM 3171 N N . PHE A 1 411 ? 75.958 -1.139 -47.291 1.00 76.31 411 PHE A N 1
ATOM 3172 C CA . PHE A 1 411 ? 74.959 -0.124 -46.967 1.00 76.31 411 PHE A CA 1
ATOM 3173 C C . PHE A 1 411 ? 75.649 1.226 -46.753 1.00 76.31 411 PHE A C 1
ATOM 3175 O O . PHE A 1 411 ? 76.671 1.309 -46.074 1.00 76.31 411 PHE A O 1
ATOM 3182 N N . ASN A 1 412 ? 75.108 2.290 -47.348 1.00 77.56 412 ASN A N 1
ATOM 3183 C CA . ASN A 1 412 ? 75.612 3.637 -47.121 1.00 77.56 412 ASN A CA 1
ATOM 3184 C C . ASN A 1 412 ? 74.836 4.260 -45.957 1.00 77.56 412 ASN A C 1
ATOM 3186 O O . ASN A 1 412 ? 73.717 4.735 -46.140 1.00 77.56 412 ASN A O 1
ATOM 3190 N N . HIS A 1 413 ? 75.458 4.262 -44.778 1.00 76.88 413 HIS A N 1
ATOM 3191 C CA . HIS A 1 413 ? 74.892 4.791 -43.536 1.00 76.88 413 HIS A CA 1
ATOM 3192 C C . HIS A 1 413 ? 74.378 6.235 -43.666 1.00 76.88 413 HIS A C 1
ATOM 3194 O O . HIS A 1 413 ? 73.340 6.575 -43.108 1.00 76.88 413 HIS A O 1
ATOM 3200 N N . ALA A 1 414 ? 75.018 7.068 -44.497 1.00 72.94 414 ALA A N 1
ATOM 3201 C CA . ALA A 1 414 ? 74.586 8.446 -44.743 1.00 72.94 414 ALA A CA 1
ATOM 3202 C C . ALA A 1 414 ? 73.229 8.563 -45.472 1.00 72.94 414 ALA A C 1
ATOM 3204 O O . ALA A 1 414 ? 72.756 9.673 -45.699 1.00 72.94 414 ALA A O 1
ATOM 3205 N N . TRP A 1 415 ? 72.591 7.456 -45.872 1.00 81.25 415 TRP A N 1
ATOM 3206 C CA . TRP A 1 415 ? 71.195 7.470 -46.318 1.00 81.25 415 TRP A CA 1
ATOM 3207 C C . TRP A 1 415 ? 70.197 7.634 -45.168 1.00 81.25 415 TRP A C 1
ATOM 3209 O O . TRP A 1 415 ? 69.109 8.131 -45.432 1.00 81.25 415 TRP A O 1
ATOM 3219 N N . LEU A 1 416 ? 70.542 7.262 -43.927 1.00 79.88 416 LEU A N 1
ATOM 3220 C CA . LEU A 1 416 ? 69.629 7.365 -42.779 1.00 79.88 416 LEU A CA 1
ATOM 3221 C C . LEU A 1 416 ? 69.315 8.823 -42.414 1.00 79.88 416 LEU A C 1
ATOM 3223 O O . LEU A 1 416 ? 68.166 9.128 -42.133 1.00 79.88 416 LEU A O 1
ATOM 3227 N N . CYS A 1 417 ? 70.293 9.728 -42.525 1.00 75.94 417 CYS A N 1
ATOM 3228 C CA . CYS A 1 417 ? 70.127 11.161 -42.232 1.00 75.94 417 CYS A CA 1
ATOM 3229 C C . CYS A 1 417 ? 69.784 12.001 -43.486 1.00 75.94 417 CYS A C 1
ATOM 3231 O O . CYS A 1 417 ? 69.933 13.222 -43.490 1.00 75.94 417 CYS A O 1
ATOM 3233 N N . LYS A 1 418 ? 69.361 11.366 -44.592 1.00 80.31 418 LYS A N 1
ATOM 3234 C CA . LYS A 1 418 ? 68.982 12.044 -45.846 1.00 80.31 418 LYS A CA 1
ATOM 3235 C C . LYS A 1 418 ? 67.472 12.101 -46.020 1.00 80.31 418 LYS A C 1
ATOM 3237 O O . LYS A 1 418 ? 66.845 11.091 -46.341 1.00 80.31 418 LYS A O 1
ATOM 3242 N N . ALA A 1 419 ? 66.895 13.288 -45.848 1.00 78.00 419 ALA A N 1
ATOM 3243 C CA . ALA A 1 419 ? 65.446 13.485 -45.878 1.00 78.00 419 ALA A CA 1
ATOM 3244 C C . ALA A 1 419 ? 64.792 13.040 -47.204 1.00 78.00 419 ALA A C 1
ATOM 3246 O O . ALA A 1 419 ? 63.706 12.471 -47.185 1.00 78.00 419 ALA A O 1
ATOM 3247 N N . ASP A 1 420 ? 65.475 13.195 -48.343 1.00 76.69 420 ASP A N 1
ATOM 3248 C CA . ASP A 1 420 ? 65.003 12.779 -49.675 1.00 76.69 420 ASP A CA 1
ATOM 3249 C C . ASP A 1 420 ? 64.896 11.250 -49.867 1.00 76.69 420 ASP A C 1
ATOM 3251 O O . ASP A 1 420 ? 64.323 10.781 -50.853 1.00 76.69 420 ASP A O 1
ATOM 3255 N N . ILE A 1 421 ? 65.447 10.461 -48.938 1.00 79.75 421 ILE A N 1
ATOM 3256 C CA . ILE A 1 421 ? 65.503 8.993 -49.006 1.00 79.75 421 ILE A CA 1
ATOM 3257 C C . ILE A 1 421 ? 64.831 8.350 -47.784 1.00 79.75 421 ILE A C 1
ATOM 3259 O O . ILE A 1 421 ? 64.096 7.369 -47.930 1.00 79.75 421 ILE A O 1
ATOM 3263 N N . ALA A 1 422 ? 65.100 8.876 -46.588 1.00 81.25 422 ALA A N 1
ATOM 3264 C CA . ALA A 1 422 ? 64.762 8.259 -45.310 1.00 81.25 422 ALA A CA 1
ATOM 3265 C C . ALA A 1 422 ? 63.648 8.968 -44.526 1.00 81.25 422 ALA A C 1
ATOM 3267 O O . ALA A 1 422 ? 63.087 8.350 -43.623 1.00 81.25 422 ALA A O 1
ATOM 3268 N N . TYR A 1 423 ? 63.260 10.198 -44.879 1.00 84.12 423 TYR A N 1
ATOM 3269 C CA . TYR A 1 423 ? 62.125 10.871 -44.244 1.00 84.12 423 TYR A CA 1
ATOM 3270 C C . TYR A 1 423 ? 60.847 10.684 -45.067 1.00 84.12 423 TYR A C 1
ATOM 3272 O O . TYR A 1 423 ? 60.797 10.985 -46.259 1.00 84.12 423 TYR A O 1
ATOM 3280 N N . CYS A 1 424 ? 59.785 10.189 -44.433 1.00 82.81 424 CYS A N 1
ATOM 3281 C CA . CYS A 1 424 ? 58.470 10.088 -45.049 1.00 82.81 424 CYS A CA 1
ATOM 3282 C C . CYS A 1 424 ? 57.619 11.299 -44.659 1.00 82.81 424 CYS A C 1
ATOM 3284 O O . CYS A 1 424 ? 56.994 11.319 -43.599 1.00 82.81 424 CYS A O 1
ATOM 3286 N N . ALA A 1 425 ? 57.552 12.300 -45.540 1.00 77.00 425 ALA A N 1
ATOM 3287 C CA . ALA A 1 425 ? 56.781 13.524 -45.305 1.00 77.00 425 ALA A CA 1
ATOM 3288 C C . ALA A 1 425 ? 55.274 13.281 -45.069 1.00 77.00 425 ALA A C 1
ATOM 3290 O O . ALA A 1 425 ? 54.626 14.086 -44.410 1.00 77.00 425 ALA A O 1
ATOM 3291 N N . ALA A 1 426 ? 54.719 12.168 -45.567 1.00 75.56 426 ALA A N 1
ATOM 3292 C CA . ALA A 1 426 ? 53.300 11.831 -45.423 1.00 75.56 426 ALA A CA 1
ATOM 3293 C C . ALA A 1 426 ? 52.928 11.189 -44.070 1.00 75.56 426 ALA A C 1
ATOM 3295 O O . ALA A 1 426 ? 51.756 11.207 -43.700 1.00 75.56 426 ALA A O 1
ATOM 3296 N N . SER A 1 427 ? 53.890 10.621 -43.331 1.00 74.94 427 SER A N 1
ATOM 3297 C CA . SER A 1 427 ? 53.688 10.106 -41.962 1.00 74.94 427 SER A CA 1
ATOM 3298 C C . SER A 1 427 ? 54.409 10.934 -40.894 1.00 74.94 427 SER A C 1
ATOM 3300 O O . SER A 1 427 ? 54.052 10.875 -39.715 1.00 74.94 427 SER A O 1
ATOM 3302 N N . GLY A 1 428 ? 55.422 11.702 -41.302 1.00 79.62 428 GLY A N 1
ATOM 3303 C CA . GLY A 1 428 ? 56.286 12.494 -40.438 1.00 79.62 428 GLY A CA 1
ATOM 3304 C C . GLY A 1 428 ? 57.366 11.685 -39.713 1.00 79.62 428 GLY A C 1
ATOM 3305 O O . GLY A 1 428 ? 57.829 12.147 -38.671 1.00 79.62 428 GLY A O 1
ATOM 3306 N N . TYR A 1 429 ? 57.727 10.496 -40.217 1.00 82.69 429 TYR A N 1
ATOM 3307 C CA . TYR A 1 429 ? 58.733 9.603 -39.620 1.00 82.69 429 TYR A CA 1
ATOM 3308 C C . TYR A 1 429 ? 59.966 9.444 -40.502 1.00 82.69 429 TYR A C 1
ATOM 3310 O O . TYR A 1 429 ? 59.864 9.284 -41.722 1.00 82.69 429 TYR A O 1
ATOM 3318 N N . TRP A 1 430 ? 61.122 9.335 -39.852 1.00 86.38 430 TRP A N 1
ATOM 3319 C CA . TRP A 1 430 ? 62.277 8.654 -40.422 1.00 86.38 430 TRP A CA 1
ATOM 3320 C C . TRP A 1 430 ? 61.985 7.152 -40.442 1.00 86.38 430 TRP A C 1
ATOM 3322 O O . TRP A 1 430 ? 61.795 6.526 -39.400 1.00 86.38 430 TRP A O 1
ATOM 3332 N N . TRP A 1 431 ? 61.845 6.583 -41.638 1.00 87.00 431 TRP A N 1
ATOM 3333 C CA . TRP A 1 431 ? 61.259 5.253 -41.827 1.00 87.00 431 TRP A CA 1
ATOM 3334 C C . TRP A 1 431 ? 62.244 4.070 -41.900 1.00 87.00 431 TRP A C 1
ATOM 3336 O O . TRP A 1 431 ? 61.818 2.977 -41.508 1.00 87.00 431 TRP A O 1
ATOM 3346 N N . PRO A 1 432 ? 63.488 4.192 -42.419 1.00 88.44 432 PRO A N 1
ATOM 3347 C CA . PRO A 1 432 ? 64.367 3.044 -42.577 1.00 88.44 432 PRO A CA 1
ATOM 3348 C C . PRO A 1 432 ? 65.146 2.754 -41.296 1.00 88.44 432 PRO A C 1
ATOM 3350 O O . PRO A 1 432 ? 65.783 3.637 -40.730 1.00 88.44 432 PRO A O 1
ATOM 3353 N N . VAL A 1 433 ? 65.143 1.485 -40.898 1.00 87.00 433 VAL A N 1
ATOM 3354 C CA . VAL A 1 433 ? 65.954 0.944 -39.800 1.00 87.00 433 VAL A CA 1
ATOM 3355 C C . VAL A 1 433 ? 66.940 -0.036 -40.418 1.00 87.00 433 VAL A C 1
ATOM 3357 O O . VAL A 1 433 ? 66.521 -0.995 -41.067 1.00 87.00 433 VAL A O 1
ATOM 3360 N N . PHE A 1 434 ? 68.240 0.203 -40.277 1.00 86.00 434 PHE A N 1
ATOM 3361 C CA . PHE A 1 434 ? 69.271 -0.718 -40.749 1.00 86.00 434 PHE A CA 1
ATOM 3362 C C . PHE A 1 434 ? 69.782 -1.573 -39.589 1.00 86.00 434 PHE A C 1
ATOM 3364 O O . PHE A 1 434 ? 70.215 -1.041 -38.573 1.00 86.00 434 PHE A O 1
ATOM 3371 N N . VAL A 1 435 ? 69.747 -2.894 -39.752 1.00 82.94 435 VAL A N 1
ATOM 3372 C CA . VAL A 1 435 ? 70.246 -3.855 -38.762 1.00 82.94 435 VAL A CA 1
ATOM 3373 C C . VAL A 1 435 ? 71.489 -4.542 -39.323 1.00 82.94 435 VAL A C 1
ATOM 3375 O O . VAL A 1 435 ? 71.460 -5.127 -40.415 1.00 82.94 435 VAL A O 1
ATOM 3378 N N . GLU A 1 436 ? 72.602 -4.461 -38.595 1.00 78.38 436 GLU A N 1
ATOM 3379 C CA . GLU A 1 436 ? 73.880 -5.033 -39.015 1.00 78.38 436 GLU A CA 1
ATOM 3380 C C . GLU A 1 436 ? 73.794 -6.550 -39.194 1.00 78.38 436 GLU A C 1
ATOM 3382 O O . GLU A 1 436 ? 73.443 -7.286 -38.273 1.00 78.38 436 GLU A O 1
ATOM 3387 N N . GLY A 1 437 ? 74.167 -7.024 -40.385 1.00 71.56 437 GLY A N 1
ATOM 3388 C CA . GLY A 1 437 ? 74.102 -8.439 -40.763 1.00 71.56 437 GLY A CA 1
ATOM 3389 C C . GLY A 1 437 ? 72.769 -8.877 -41.380 1.00 71.56 437 GLY A C 1
ATOM 3390 O O . GLY A 1 437 ? 72.735 -9.930 -42.007 1.00 71.56 437 GLY A O 1
ATOM 3391 N N . GLU A 1 438 ? 71.712 -8.064 -41.287 1.00 81.50 438 GLU A N 1
ATOM 3392 C CA . GLU A 1 438 ? 70.375 -8.392 -41.808 1.00 81.50 438 GLU A CA 1
ATOM 3393 C C . GLU A 1 438 ? 69.983 -7.523 -43.011 1.00 81.50 438 GLU A C 1
ATOM 3395 O O . GLU A 1 438 ? 69.650 -8.044 -44.075 1.00 81.50 438 GLU A O 1
ATOM 3400 N N . GLY A 1 439 ? 70.057 -6.193 -42.887 1.00 82.19 439 GLY A N 1
ATOM 3401 C CA . GLY A 1 439 ? 69.678 -5.250 -43.944 1.00 82.19 439 GLY A CA 1
ATOM 3402 C C . GLY A 1 439 ? 68.708 -4.164 -43.477 1.00 82.19 439 GLY A C 1
ATOM 3403 O O . GLY A 1 439 ? 68.697 -3.795 -42.308 1.00 82.19 439 GLY A O 1
ATOM 3404 N N . VAL A 1 440 ? 67.935 -3.592 -44.410 1.00 85.44 440 VAL A N 1
ATOM 3405 C CA . VAL A 1 440 ? 67.063 -2.433 -44.133 1.00 85.44 440 VAL A CA 1
ATOM 3406 C C . VAL A 1 440 ? 65.598 -2.844 -43.992 1.00 85.44 440 VAL A C 1
ATOM 3408 O O . VAL A 1 440 ? 65.008 -3.378 -44.932 1.00 85.44 440 VAL A O 1
ATOM 3411 N N . TYR A 1 441 ? 64.992 -2.511 -42.860 1.00 88.00 441 TYR A N 1
ATOM 3412 C CA . TYR A 1 441 ? 63.560 -2.601 -42.584 1.00 88.00 441 TYR A CA 1
ATOM 3413 C C . TYR A 1 441 ? 62.874 -1.236 -42.728 1.00 88.00 441 TYR A C 1
ATOM 3415 O O . TYR A 1 441 ? 63.533 -0.198 -42.712 1.00 88.00 441 TYR A O 1
ATOM 3423 N N . CYS A 1 442 ? 61.545 -1.222 -42.839 1.00 88.69 442 CYS A N 1
ATOM 3424 C CA . CYS A 1 442 ? 60.729 -0.028 -42.635 1.00 88.69 442 CYS A CA 1
ATOM 3425 C C . CYS A 1 442 ? 59.978 -0.153 -41.308 1.00 88.69 442 CYS A C 1
ATOM 3427 O O . CYS A 1 442 ? 59.181 -1.077 -41.143 1.00 88.69 442 CYS A O 1
ATOM 3429 N N . ILE A 1 443 ? 60.185 0.796 -40.391 1.00 84.69 443 ILE A N 1
ATOM 3430 C CA . ILE A 1 443 ? 59.587 0.764 -39.046 1.00 84.69 443 ILE A CA 1
ATOM 3431 C C . ILE A 1 443 ? 58.052 0.658 -39.098 1.00 84.69 443 ILE A C 1
ATOM 3433 O O . ILE A 1 443 ? 57.461 -0.171 -38.413 1.00 84.69 443 ILE A O 1
ATOM 3437 N N . LEU A 1 444 ? 57.408 1.411 -39.998 1.00 84.50 444 LEU A N 1
ATOM 3438 C CA . LEU A 1 444 ? 55.953 1.399 -40.169 1.00 84.50 444 LEU A CA 1
ATOM 3439 C C . LEU A 1 444 ? 55.452 0.091 -40.805 1.00 84.50 444 LEU A C 1
ATOM 3441 O O . LEU A 1 444 ? 54.465 -0.478 -40.347 1.00 84.50 444 LEU A O 1
ATOM 3445 N N . CYS A 1 445 ? 56.128 -0.422 -41.839 1.00 85.19 445 CYS A N 1
ATOM 3446 C CA . CYS A 1 445 ? 55.689 -1.658 -42.504 1.00 85.19 445 CYS A CA 1
ATOM 3447 C C . CYS A 1 445 ? 55.896 -2.898 -41.623 1.00 85.19 445 CYS A C 1
ATOM 3449 O O . CYS A 1 445 ? 55.128 -3.853 -41.742 1.00 85.19 445 CYS A O 1
ATOM 3451 N N . LYS A 1 446 ? 56.901 -2.873 -40.735 1.00 83.44 446 LYS A N 1
ATOM 3452 C CA . LYS A 1 446 ? 57.125 -3.906 -39.718 1.00 83.44 446 LYS A CA 1
ATOM 3453 C C . LYS A 1 446 ? 56.095 -3.817 -38.584 1.00 83.44 446 LYS A C 1
ATOM 3455 O O . LYS A 1 446 ? 55.501 -4.841 -38.268 1.00 83.44 446 LYS A O 1
ATOM 3460 N N . LYS A 1 447 ? 55.791 -2.614 -38.065 1.00 81.94 447 LYS A N 1
ATOM 3461 C CA . LYS A 1 447 ? 54.730 -2.377 -37.057 1.00 81.94 447 LYS A CA 1
ATOM 3462 C C . LYS A 1 447 ? 53.386 -2.991 -37.459 1.00 81.94 447 LYS A C 1
ATOM 3464 O O . LYS A 1 447 ? 52.750 -3.667 -36.661 1.00 81.94 447 LYS A O 1
ATOM 3469 N N . HIS A 1 448 ? 52.963 -2.758 -38.702 1.00 76.50 448 HIS A N 1
ATOM 3470 C CA . HIS A 1 448 ? 51.664 -3.216 -39.218 1.00 76.50 448 HIS A CA 1
ATOM 3471 C C . HIS A 1 448 ? 51.706 -4.599 -39.888 1.00 76.50 448 HIS A C 1
ATOM 3473 O O . HIS A 1 448 ? 50.692 -5.039 -40.424 1.00 76.50 448 HIS A O 1
ATOM 3479 N N . ASN A 1 449 ? 52.864 -5.272 -39.885 1.00 75.50 449 ASN A N 1
ATOM 3480 C CA . ASN A 1 449 ? 53.100 -6.592 -40.481 1.00 75.50 449 ASN A CA 1
ATOM 3481 C C . ASN A 1 449 ? 52.468 -6.780 -41.883 1.00 75.50 449 ASN A C 1
ATOM 3483 O O . ASN A 1 449 ? 51.700 -7.713 -42.133 1.00 75.50 449 ASN A O 1
ATOM 3487 N N . VAL A 1 450 ? 52.733 -5.843 -42.802 1.00 66.06 450 VAL A N 1
ATOM 3488 C CA . VAL A 1 450 ? 52.053 -5.792 -44.112 1.00 66.06 450 VAL A CA 1
ATOM 3489 C C . VAL A 1 450 ? 52.796 -6.592 -45.188 1.00 66.06 450 VAL A C 1
ATOM 3491 O O . VAL A 1 450 ? 54.024 -6.563 -45.287 1.00 66.06 450 VAL A O 1
ATOM 3494 N N . HIS A 1 451 ? 52.019 -7.280 -46.030 1.00 63.94 451 HIS A N 1
ATOM 3495 C CA . HIS A 1 451 ? 52.484 -8.219 -47.053 1.00 63.94 451 HIS A CA 1
ATOM 3496 C C . HIS A 1 451 ? 52.215 -7.667 -48.467 1.00 63.94 451 HIS A C 1
ATOM 3498 O O . HIS A 1 451 ? 51.149 -7.111 -48.734 1.00 63.94 451 HIS A O 1
ATOM 3504 N N . SER A 1 452 ? 53.149 -7.840 -49.412 1.00 55.75 452 SER A N 1
ATOM 3505 C CA . SER A 1 452 ? 52.965 -7.350 -50.789 1.00 55.75 452 SER A CA 1
ATOM 3506 C C . SER A 1 452 ? 52.112 -8.296 -51.643 1.00 55.75 452 SER A C 1
ATOM 3508 O O . SER A 1 452 ? 52.572 -9.359 -52.073 1.00 55.75 452 SER A O 1
ATOM 3510 N N . THR A 1 453 ? 50.890 -7.863 -51.965 1.00 49.41 453 THR A N 1
ATOM 3511 C CA . THR A 1 453 ? 49.890 -8.627 -52.740 1.00 49.41 453 THR A CA 1
ATOM 3512 C C . THR A 1 453 ? 50.325 -9.006 -54.159 1.00 49.41 453 THR A C 1
ATOM 3514 O O . THR A 1 453 ? 49.809 -9.975 -54.707 1.00 49.41 453 THR A O 1
ATOM 3517 N N . GLN A 1 454 ? 51.282 -8.288 -54.759 1.00 51.22 454 GLN A N 1
ATOM 3518 C CA . GLN A 1 454 ? 51.702 -8.514 -56.150 1.00 51.22 454 GLN A CA 1
ATOM 3519 C C . GLN A 1 454 ? 52.869 -9.497 -56.322 1.00 51.22 454 GLN A C 1
ATOM 3521 O O . GLN A 1 454 ? 53.042 -10.019 -57.417 1.00 51.22 454 GLN A O 1
ATOM 3526 N N . ASN A 1 455 ? 53.690 -9.738 -55.290 1.00 52.78 455 ASN A N 1
ATOM 3527 C CA . ASN A 1 455 ? 54.931 -10.522 -55.435 1.00 52.78 455 ASN A CA 1
ATOM 3528 C C . ASN A 1 455 ? 55.226 -11.519 -54.297 1.00 52.78 455 ASN A C 1
ATOM 3530 O O . ASN A 1 455 ? 56.253 -12.191 -54.369 1.00 52.78 455 ASN A O 1
ATOM 3534 N N . LYS A 1 456 ? 54.385 -11.615 -53.251 1.00 52.78 456 LYS A N 1
ATOM 3535 C CA . LYS A 1 456 ? 54.617 -12.472 -52.062 1.00 52.78 456 LYS A CA 1
ATOM 3536 C C . LYS A 1 456 ? 56.011 -12.307 -51.416 1.00 52.78 456 LYS A C 1
ATOM 3538 O O . LYS A 1 456 ? 56.566 -13.261 -50.890 1.00 52.78 456 LYS A O 1
ATOM 3543 N N . GLN A 1 457 ? 56.600 -11.111 -51.488 1.00 56.88 457 GLN A N 1
ATOM 3544 C CA . GLN A 1 457 ? 57.878 -10.793 -50.837 1.00 56.88 457 GLN A CA 1
ATOM 3545 C C . GLN A 1 457 ? 57.625 -9.851 -49.662 1.00 56.88 457 GLN A C 1
ATOM 3547 O O . GLN A 1 457 ? 56.970 -8.821 -49.833 1.00 56.88 457 GLN A O 1
ATOM 3552 N N . GLU A 1 458 ? 58.185 -10.176 -48.501 1.00 63.28 458 GLU A N 1
ATOM 3553 C CA . GLU A 1 458 ? 57.964 -9.486 -47.217 1.00 63.28 458 GLU A CA 1
ATOM 3554 C C . GLU A 1 458 ? 59.036 -8.417 -46.944 1.00 63.28 458 GLU A C 1
ATOM 3556 O O . GLU A 1 458 ? 59.356 -8.069 -45.809 1.00 63.28 458 GLU A O 1
ATOM 3561 N N . LYS A 1 459 ? 59.634 -7.895 -48.020 1.00 73.19 459 LYS A N 1
ATOM 3562 C CA . LYS A 1 459 ? 60.795 -7.006 -47.954 1.00 73.19 459 LYS A CA 1
ATOM 3563 C C . LYS A 1 459 ? 60.427 -5.651 -47.371 1.00 73.19 459 LYS A C 1
ATOM 3565 O O . LYS A 1 459 ? 59.538 -4.974 -47.884 1.00 73.19 459 LYS A O 1
ATOM 3570 N N . PHE A 1 460 ? 61.220 -5.237 -46.387 1.00 76.81 460 PHE A N 1
ATOM 3571 C CA . PHE A 1 460 ? 61.024 -4.090 -45.499 1.00 76.81 460 PHE A CA 1
ATOM 3572 C C . PHE A 1 460 ? 59.939 -4.267 -44.413 1.00 76.81 460 PHE A C 1
ATOM 3574 O O . PHE A 1 460 ? 59.769 -3.334 -43.629 1.00 76.81 460 PHE A O 1
ATOM 3581 N N . SER A 1 461 ? 59.251 -5.412 -44.308 1.00 79.44 461 SER A N 1
ATOM 3582 C CA . SER A 1 461 ? 58.366 -5.739 -43.173 1.00 79.44 461 SER A CA 1
ATOM 3583 C C . SER A 1 461 ? 58.943 -6.882 -42.333 1.00 79.44 461 SER A C 1
ATOM 3585 O O . SER A 1 461 ? 59.696 -6.602 -41.401 1.00 79.44 461 SER A O 1
ATOM 3587 N N . ALA A 1 462 ? 58.645 -8.141 -42.662 1.00 74.44 462 ALA A N 1
ATOM 3588 C CA . ALA A 1 462 ? 59.199 -9.302 -41.958 1.00 74.44 462 ALA A CA 1
ATOM 3589 C C . ALA A 1 462 ? 60.601 -9.693 -42.473 1.00 74.44 462 ALA A C 1
ATOM 3591 O O . ALA A 1 462 ? 61.475 -10.037 -41.677 1.00 74.44 462 ALA A O 1
ATOM 3592 N N . GLU A 1 463 ? 60.870 -9.539 -43.776 1.00 78.69 463 GLU A N 1
ATOM 3593 C CA . GLU A 1 463 ? 62.201 -9.729 -44.370 1.00 78.69 463 GLU A CA 1
ATOM 3594 C C . GLU A 1 463 ? 62.956 -8.392 -44.539 1.00 78.69 463 GLU A C 1
ATOM 3596 O O . GLU A 1 463 ? 62.387 -7.403 -45.022 1.00 78.69 463 GLU A O 1
ATOM 3601 N N . PRO A 1 464 ? 64.269 -8.332 -44.255 1.00 81.56 464 PRO A N 1
ATOM 3602 C CA . PRO A 1 464 ? 65.073 -7.144 -44.507 1.00 81.56 464 PRO A CA 1
ATOM 3603 C C . PRO A 1 464 ? 65.369 -6.955 -46.001 1.00 81.56 464 PRO A C 1
ATOM 3605 O O . PRO A 1 464 ? 65.583 -7.891 -46.777 1.00 81.56 464 PRO A O 1
ATOM 3608 N N . SER A 1 465 ? 65.481 -5.701 -46.427 1.00 81.12 465 SER A N 1
ATOM 3609 C CA . SER A 1 465 ? 65.987 -5.365 -47.754 1.00 81.12 465 SER A CA 1
ATOM 3610 C C . SER A 1 465 ? 67.513 -5.331 -47.769 1.00 81.12 465 SER A C 1
ATOM 3612 O O . SER A 1 465 ? 68.145 -4.345 -47.387 1.00 81.12 465 SER A O 1
ATOM 3614 N N . VAL A 1 466 ? 68.111 -6.390 -48.313 1.00 79.06 466 VAL A N 1
ATOM 3615 C CA . VAL A 1 466 ? 69.557 -6.494 -48.606 1.00 79.06 466 VAL A CA 1
ATOM 3616 C C . VAL A 1 466 ? 69.985 -5.742 -49.882 1.00 79.06 466 VAL A C 1
ATOM 3618 O O . VAL A 1 466 ? 71.134 -5.813 -50.322 1.00 79.06 466 VAL A O 1
ATOM 3621 N N . ARG A 1 467 ? 69.069 -5.025 -50.554 1.00 76.81 467 ARG A N 1
ATOM 3622 C CA . ARG A 1 467 ? 69.354 -4.329 -51.823 1.00 76.81 467 ARG A CA 1
ATOM 3623 C C . ARG A 1 467 ? 69.782 -2.884 -51.576 1.00 76.81 467 ARG A C 1
ATOM 3625 O O . ARG A 1 467 ? 69.041 -1.953 -51.883 1.00 76.81 467 ARG A O 1
ATOM 3632 N N . PHE A 1 468 ? 71.012 -2.701 -51.105 1.00 79.31 468 PHE A N 1
ATOM 3633 C CA . PHE A 1 468 ? 71.579 -1.384 -50.797 1.00 79.31 468 PHE A CA 1
ATOM 3634 C C . PHE A 1 468 ? 71.811 -0.530 -52.061 1.00 79.31 468 PHE A C 1
ATOM 3636 O O . PHE A 1 468 ? 72.880 -0.520 -52.673 1.00 79.31 468 PHE A O 1
ATOM 3643 N N . LYS A 1 469 ? 70.759 0.172 -52.486 1.00 79.31 469 LYS A N 1
ATOM 3644 C CA . LYS A 1 469 ? 70.754 1.241 -53.492 1.00 79.31 469 LYS A CA 1
ATOM 3645 C C . LYS A 1 469 ? 69.723 2.286 -53.068 1.00 79.31 469 LYS A C 1
ATOM 3647 O O . LYS A 1 469 ? 68.593 1.911 -52.762 1.00 79.31 469 LYS A O 1
ATOM 3652 N N . SER A 1 470 ? 70.050 3.574 -53.166 1.00 74.19 470 SER A N 1
ATOM 3653 C CA . SER A 1 470 ? 69.093 4.672 -52.932 1.00 74.19 470 SER A CA 1
ATOM 3654 C C . SER A 1 470 ? 67.804 4.501 -53.750 1.00 74.19 470 SER A C 1
ATOM 3656 O O . SER A 1 470 ? 66.707 4.580 -53.210 1.00 74.19 470 SER A O 1
ATOM 3658 N N . SER A 1 471 ? 67.915 4.109 -55.024 1.00 77.94 471 SER A N 1
ATOM 3659 C CA . SER A 1 471 ? 66.764 3.827 -55.900 1.00 77.94 471 SER A CA 1
ATOM 3660 C C . SER A 1 471 ? 65.940 2.580 -55.535 1.00 77.94 471 SER A C 1
ATOM 3662 O O . SER A 1 471 ? 64.944 2.294 -56.198 1.00 77.94 471 SER A O 1
ATOM 3664 N N . ALA A 1 472 ? 66.335 1.799 -54.524 1.00 78.44 472 ALA A N 1
ATOM 3665 C CA . ALA A 1 472 ? 65.489 0.771 -53.916 1.00 78.44 472 ALA A CA 1
ATOM 3666 C C . ALA A 1 472 ? 64.709 1.328 -52.712 1.00 78.44 472 ALA A C 1
ATOM 3668 O O . ALA A 1 472 ? 63.523 1.037 -52.598 1.00 78.44 472 ALA A O 1
ATOM 3669 N N . LEU A 1 473 ? 65.342 2.173 -51.890 1.00 81.25 473 LEU A N 1
ATOM 3670 C CA . LEU A 1 473 ? 64.708 2.873 -50.764 1.00 81.25 473 LEU A CA 1
ATOM 3671 C C . LEU A 1 473 ? 63.627 3.847 -51.255 1.00 81.25 473 LEU A C 1
ATOM 3673 O O . LEU A 1 473 ? 62.469 3.727 -50.868 1.00 81.25 473 LEU A O 1
ATOM 3677 N N . VAL A 1 474 ? 63.959 4.707 -52.225 1.00 81.50 474 VAL A N 1
ATOM 3678 C CA . VAL A 1 474 ? 63.008 5.646 -52.854 1.00 81.50 474 VAL A CA 1
ATOM 3679 C C . VAL A 1 474 ? 61.838 4.910 -53.528 1.00 81.50 474 VAL A C 1
ATOM 3681 O O . VAL A 1 474 ? 60.715 5.406 -53.533 1.00 81.50 474 VAL A O 1
ATOM 3684 N N . ARG A 1 475 ? 62.054 3.693 -54.056 1.00 82.12 475 ARG A N 1
ATOM 3685 C CA . ARG A 1 475 ? 60.967 2.871 -54.622 1.00 82.12 475 ARG A CA 1
ATOM 3686 C C . ARG A 1 475 ? 60.064 2.262 -53.543 1.00 82.12 475 ARG A C 1
ATOM 3688 O O . ARG A 1 475 ? 58.882 2.085 -53.805 1.00 82.12 475 ARG A O 1
ATOM 3695 N N . HIS A 1 476 ? 60.597 1.935 -52.364 1.00 84.12 476 HIS A N 1
ATOM 3696 C CA . HIS A 1 476 ? 59.782 1.481 -51.233 1.00 84.12 476 HIS A CA 1
ATOM 3697 C C . HIS A 1 476 ? 58.944 2.627 -50.657 1.00 84.12 476 HIS A C 1
ATOM 3699 O O . HIS A 1 476 ? 57.739 2.455 -50.496 1.00 84.12 476 HIS A O 1
ATOM 3705 N N . LEU A 1 477 ? 59.545 3.801 -50.440 1.00 81.19 477 LEU A N 1
ATOM 3706 C CA . LEU A 1 477 ? 58.852 5.002 -49.959 1.00 81.19 477 LEU A CA 1
ATOM 3707 C C . LEU A 1 477 ? 57.652 5.373 -50.853 1.00 81.19 477 LEU A C 1
ATOM 3709 O O . LEU A 1 477 ? 56.567 5.656 -50.361 1.00 81.19 477 LEU A O 1
ATOM 3713 N N . ASN A 1 478 ? 57.820 5.267 -52.175 1.00 81.50 478 ASN A N 1
ATOM 3714 C CA . ASN A 1 478 ? 56.757 5.495 -53.161 1.00 81.50 478 ASN A CA 1
ATOM 3715 C C . ASN A 1 478 ? 55.929 4.233 -53.501 1.00 81.50 478 ASN A C 1
ATOM 3717 O O . ASN A 1 478 ? 55.200 4.218 -54.493 1.00 81.50 478 ASN A O 1
ATOM 3721 N N . SER A 1 479 ? 56.047 3.143 -52.734 1.00 82.50 479 SER A N 1
ATOM 3722 C CA . SER A 1 479 ? 55.303 1.908 -53.009 1.00 82.50 479 SER A CA 1
ATOM 3723 C C . SER A 1 479 ? 53.851 2.001 -52.542 1.00 82.50 479 SER A C 1
ATOM 3725 O O . SER A 1 479 ? 53.532 2.656 -51.547 1.00 82.50 479 SER A O 1
ATOM 3727 N N . ARG A 1 480 ? 52.957 1.286 -53.234 1.00 76.50 480 ARG A N 1
ATOM 3728 C CA . ARG A 1 480 ? 51.545 1.181 -52.843 1.00 76.50 480 ARG A CA 1
ATOM 3729 C C . ARG A 1 480 ? 51.383 0.610 -51.429 1.00 76.50 480 ARG A C 1
ATOM 3731 O O . ARG A 1 480 ? 50.641 1.175 -50.641 1.00 76.50 480 ARG A O 1
ATOM 3738 N N . THR A 1 481 ? 52.150 -0.425 -51.087 1.00 75.62 481 THR A N 1
ATOM 3739 C CA . THR A 1 481 ? 52.156 -1.049 -49.754 1.00 75.62 481 THR A CA 1
ATOM 3740 C C . THR A 1 481 ? 52.587 -0.088 -48.644 1.00 75.62 481 THR A C 1
ATOM 3742 O O . THR A 1 481 ? 51.993 -0.096 -47.573 1.00 75.62 481 THR A O 1
ATOM 3745 N N . HIS A 1 482 ? 53.582 0.773 -48.891 1.00 81.06 482 HIS A N 1
ATOM 3746 C CA . HIS A 1 482 ? 53.999 1.785 -47.913 1.00 81.06 482 HIS A CA 1
ATOM 3747 C C . HIS A 1 482 ? 52.914 2.860 -47.731 1.00 81.06 482 HIS A C 1
ATOM 3749 O O . HIS A 1 482 ? 52.616 3.251 -46.608 1.00 81.06 482 HIS A O 1
ATOM 3755 N N . ASN A 1 483 ? 52.249 3.276 -48.814 1.00 79.88 483 ASN A N 1
ATOM 3756 C CA . ASN A 1 483 ? 51.113 4.202 -48.738 1.00 79.88 483 ASN A CA 1
ATOM 3757 C C . ASN A 1 483 ? 49.885 3.594 -48.035 1.00 79.88 483 ASN A C 1
ATOM 3759 O O . ASN A 1 483 ? 49.238 4.282 -47.253 1.00 79.88 483 ASN A O 1
ATOM 3763 N N . GLU A 1 484 ? 49.584 2.311 -48.246 1.00 76.75 484 GLU A N 1
ATOM 3764 C CA . GLU A 1 484 ? 48.515 1.594 -47.530 1.00 76.75 484 GLU A CA 1
ATOM 3765 C C . GLU A 1 484 ? 48.815 1.505 -46.020 1.00 76.75 484 GLU A C 1
ATOM 3767 O O . GLU A 1 484 ? 47.932 1.763 -45.204 1.00 76.75 484 GLU A O 1
ATOM 3772 N N . VAL A 1 485 ? 50.076 1.266 -45.633 1.00 78.25 485 VAL A N 1
ATOM 3773 C CA . VAL A 1 485 ? 50.537 1.350 -44.232 1.00 78.25 485 VAL A CA 1
ATOM 3774 C C . VAL A 1 485 ? 50.381 2.761 -43.654 1.00 78.25 485 VAL A C 1
ATOM 3776 O O . VAL A 1 485 ? 49.944 2.901 -42.516 1.00 78.25 485 VAL A O 1
ATOM 3779 N N . ILE A 1 486 ? 50.693 3.813 -44.418 1.00 77.38 486 ILE A N 1
ATOM 3780 C CA . ILE A 1 486 ? 50.499 5.206 -43.977 1.00 77.38 486 ILE A CA 1
ATOM 3781 C C . ILE A 1 486 ? 49.013 5.495 -43.719 1.00 77.38 486 ILE A C 1
ATOM 3783 O O . ILE A 1 486 ? 48.684 6.114 -42.712 1.00 77.38 486 ILE A O 1
ATOM 3787 N N . GLN A 1 487 ? 48.107 5.007 -44.572 1.00 71.94 487 GLN A N 1
ATOM 3788 C CA . GLN A 1 487 ? 46.661 5.142 -44.353 1.00 71.94 487 GLN A CA 1
ATOM 3789 C C . GLN A 1 487 ? 46.186 4.366 -43.112 1.00 71.94 487 GLN A C 1
ATOM 3791 O O . GLN A 1 487 ? 45.367 4.880 -42.353 1.00 71.94 487 GLN A O 1
ATOM 3796 N N . LEU A 1 488 ? 46.721 3.167 -42.854 1.00 70.38 488 LEU A N 1
ATOM 3797 C CA . LEU A 1 488 ? 46.427 2.394 -41.637 1.00 70.38 488 LEU A CA 1
ATOM 3798 C C . LEU A 1 488 ? 46.935 3.089 -40.366 1.00 70.38 488 LEU A C 1
ATOM 3800 O O . LEU A 1 488 ? 46.200 3.177 -39.385 1.00 70.38 488 LEU A O 1
ATOM 3804 N N . GLU A 1 489 ? 48.150 3.637 -40.390 1.00 72.69 489 GLU A N 1
ATOM 3805 C CA . GLU A 1 489 ? 48.725 4.414 -39.286 1.00 72.69 489 GLU A CA 1
ATOM 3806 C C . GLU A 1 489 ? 47.909 5.694 -39.022 1.00 72.69 489 GLU A C 1
ATOM 3808 O O . GLU A 1 489 ? 47.583 5.980 -37.871 1.00 72.69 489 GLU A O 1
ATOM 3813 N N . HIS A 1 490 ? 47.483 6.416 -40.066 1.00 69.12 490 HIS A N 1
ATOM 3814 C CA . HIS A 1 490 ? 46.563 7.558 -39.937 1.00 69.12 490 HIS A CA 1
ATOM 3815 C C . HIS A 1 490 ? 45.168 7.153 -39.439 1.00 69.12 490 HIS A C 1
ATOM 3817 O O . HIS A 1 490 ? 44.536 7.912 -38.709 1.00 69.12 490 HIS A O 1
ATOM 3823 N N . THR A 1 491 ? 44.699 5.945 -39.764 1.00 56.69 491 THR A N 1
ATOM 3824 C CA . THR A 1 491 ? 43.409 5.416 -39.283 1.00 56.69 491 THR A CA 1
ATOM 3825 C C . THR A 1 491 ? 43.477 4.982 -37.815 1.00 56.69 491 THR A C 1
ATOM 3827 O O . THR A 1 491 ? 42.528 5.219 -37.072 1.00 56.69 491 THR A O 1
ATOM 3830 N N . GLN A 1 492 ? 44.598 4.413 -37.351 1.00 56.56 492 GLN A N 1
ATOM 3831 C CA . GLN A 1 492 ? 44.835 4.148 -35.921 1.00 56.56 492 GLN A CA 1
ATOM 3832 C C . GLN A 1 492 ? 45.036 5.435 -35.108 1.00 56.56 492 GLN A C 1
ATOM 3834 O O . GLN A 1 492 ? 44.665 5.479 -33.939 1.00 56.56 492 GLN A O 1
ATOM 3839 N N . ARG A 1 493 ? 45.547 6.501 -35.737 1.00 55.62 493 ARG A N 1
ATOM 3840 C CA . ARG A 1 493 ? 45.533 7.879 -35.205 1.00 55.62 493 ARG A CA 1
ATOM 3841 C C . ARG A 1 493 ? 44.161 8.554 -35.319 1.00 55.62 493 ARG A C 1
ATOM 3843 O O . ARG A 1 493 ? 44.018 9.720 -34.956 1.00 55.62 493 ARG A O 1
ATOM 3850 N N . GLY A 1 494 ? 43.149 7.831 -35.806 1.00 45.25 494 GLY A N 1
ATOM 3851 C CA . GLY A 1 494 ? 41.766 8.277 -35.844 1.00 45.25 494 GLY A CA 1
ATOM 3852 C C . GLY A 1 494 ? 41.306 8.732 -34.460 1.00 45.25 494 GLY A C 1
ATOM 3853 O O . GLY A 1 494 ? 41.455 8.008 -33.480 1.00 45.25 494 GLY A O 1
ATOM 3854 N N . SER A 1 495 ? 40.767 9.954 -34.423 1.00 51.09 495 SER A N 1
ATOM 3855 C CA . SER A 1 495 ? 40.359 10.724 -33.242 1.00 51.09 495 SER A CA 1
ATOM 3856 C C . SER A 1 495 ? 39.847 9.904 -32.049 1.00 51.09 495 SER A C 1
ATOM 3858 O O . SER A 1 495 ? 39.135 8.912 -32.213 1.00 51.09 495 SER A O 1
ATOM 3860 N N . ILE A 1 496 ? 40.071 10.428 -30.835 1.00 50.00 496 ILE A N 1
ATOM 3861 C CA . ILE A 1 496 ? 39.423 10.002 -29.578 1.00 50.00 496 ILE A CA 1
ATOM 3862 C C . ILE A 1 496 ? 37.921 9.725 -29.790 1.00 50.00 496 ILE A C 1
ATOM 3864 O O . ILE A 1 496 ? 37.395 8.753 -29.252 1.00 50.00 496 ILE A O 1
ATOM 3868 N N . PHE A 1 497 ? 37.266 10.512 -30.653 1.00 41.62 497 PHE A N 1
ATOM 3869 C CA . PHE A 1 497 ? 35.893 10.328 -31.128 1.00 41.62 497 PHE A CA 1
ATOM 3870 C C . PHE A 1 497 ? 35.578 8.919 -31.670 1.00 41.62 497 PHE A C 1
ATOM 3872 O O . PHE A 1 497 ? 34.533 8.369 -31.346 1.00 41.62 497 PHE A O 1
ATOM 3879 N N . GLN A 1 498 ? 36.457 8.297 -32.459 1.00 42.84 498 GLN A N 1
ATOM 3880 C CA . GLN A 1 498 ? 36.235 6.975 -33.064 1.00 42.84 498 GLN A CA 1
ATOM 3881 C C . GLN A 1 498 ? 36.243 5.860 -32.000 1.00 42.84 498 GLN A C 1
ATOM 3883 O O . GLN A 1 498 ? 35.399 4.956 -32.018 1.00 42.84 498 GLN A O 1
ATOM 3888 N N . ARG A 1 499 ? 37.170 5.954 -31.034 1.00 51.12 499 ARG A N 1
ATOM 3889 C CA . ARG A 1 499 ? 37.251 5.061 -29.863 1.00 51.12 499 ARG A CA 1
ATOM 3890 C C . ARG A 1 499 ? 36.047 5.259 -28.942 1.00 51.12 499 ARG A C 1
ATOM 3892 O O . ARG A 1 499 ? 35.409 4.293 -28.546 1.00 51.12 499 ARG A O 1
ATOM 3899 N N . GLU A 1 500 ? 35.691 6.509 -28.681 1.00 54.19 500 GLU A N 1
ATOM 3900 C CA . GLU A 1 500 ? 34.531 6.917 -27.887 1.00 54.19 500 GLU A CA 1
ATOM 3901 C C . GLU A 1 500 ? 33.198 6.455 -28.510 1.00 54.19 500 GLU A C 1
ATOM 3903 O O . GLU A 1 500 ? 32.346 5.917 -27.811 1.00 54.19 500 GLU A O 1
ATOM 3908 N N . VAL A 1 501 ? 33.018 6.563 -29.831 1.00 55.31 501 VAL A N 1
ATOM 3909 C CA . VAL A 1 501 ? 31.838 6.039 -30.550 1.00 55.31 501 VAL A CA 1
ATOM 3910 C C . VAL A 1 501 ? 31.766 4.510 -30.482 1.00 55.31 501 VAL A C 1
ATOM 3912 O O . VAL A 1 501 ? 30.672 3.954 -30.365 1.00 55.31 501 VAL A O 1
ATOM 3915 N N . SER A 1 502 ? 32.910 3.827 -30.519 1.00 49.50 502 SER A N 1
ATOM 3916 C CA . SER A 1 502 ? 32.977 2.366 -30.386 1.00 49.50 502 SER A CA 1
ATOM 3917 C C . SER A 1 502 ? 32.632 1.917 -28.959 1.00 49.50 502 SER A C 1
ATOM 3919 O O . SER A 1 502 ? 31.796 1.031 -28.783 1.00 49.50 502 SER A O 1
ATOM 3921 N N . ASN A 1 503 ? 33.172 2.602 -27.946 1.00 56.91 503 ASN A N 1
ATOM 3922 C CA . ASN A 1 503 ? 32.834 2.390 -26.537 1.00 56.91 503 ASN A CA 1
ATOM 3923 C C . ASN A 1 503 ? 31.348 2.664 -26.260 1.00 56.91 503 ASN A C 1
ATOM 3925 O O . ASN A 1 503 ? 30.695 1.854 -25.609 1.00 56.91 503 ASN A O 1
ATOM 3929 N N . ARG A 1 504 ? 30.778 3.747 -26.808 1.00 56.75 504 ARG A N 1
ATOM 3930 C CA . ARG A 1 504 ? 29.343 4.066 -26.688 1.00 56.75 504 ARG A CA 1
ATOM 3931 C C . ARG A 1 504 ? 28.456 2.950 -27.237 1.00 56.75 504 ARG A C 1
ATOM 3933 O O . ARG A 1 504 ? 27.529 2.541 -26.550 1.00 56.75 504 ARG A O 1
ATOM 3940 N N . LYS A 1 505 ? 28.763 2.417 -28.426 1.00 57.16 505 LYS A N 1
ATOM 3941 C CA . LYS A 1 505 ? 28.014 1.291 -29.021 1.00 57.16 505 LYS A CA 1
ATOM 3942 C C . LYS A 1 505 ? 28.140 -0.009 -28.220 1.00 57.16 505 LYS A C 1
ATOM 3944 O O . LYS A 1 505 ? 27.200 -0.794 -28.204 1.00 57.16 505 LYS A O 1
ATOM 3949 N N . ALA A 1 506 ? 29.276 -0.240 -27.562 1.00 55.75 506 ALA A N 1
ATOM 3950 C CA . ALA A 1 506 ? 29.466 -1.393 -26.682 1.00 55.75 506 ALA A CA 1
ATOM 3951 C C . ALA A 1 506 ? 28.768 -1.225 -25.315 1.00 55.75 506 ALA A C 1
ATOM 3953 O O . ALA A 1 506 ? 28.308 -2.208 -24.738 1.00 55.75 506 ALA A O 1
ATOM 3954 N N . ALA A 1 507 ? 28.668 0.007 -24.806 1.00 62.00 507 ALA A N 1
ATOM 3955 C CA . ALA A 1 507 ? 28.089 0.313 -23.498 1.00 62.00 507 ALA A CA 1
ATOM 3956 C C . ALA A 1 507 ? 26.562 0.524 -23.513 1.00 62.00 507 ALA A C 1
ATOM 3958 O O . ALA A 1 507 ? 25.930 0.328 -22.480 1.00 62.00 507 ALA A O 1
ATOM 3959 N N . GLU A 1 508 ? 25.959 0.889 -24.651 1.00 70.19 508 GLU A N 1
ATOM 3960 C CA . GLU A 1 508 ? 24.565 1.362 -24.764 1.00 70.19 508 GLU A CA 1
ATOM 3961 C C . GLU A 1 508 ? 23.539 0.498 -24.004 1.00 70.19 508 GLU A C 1
ATOM 3963 O O . GLU A 1 508 ? 22.784 1.019 -23.182 1.00 70.19 508 GLU A O 1
ATOM 3968 N N . ALA A 1 509 ? 23.550 -0.825 -24.199 1.00 72.69 509 ALA A N 1
ATOM 3969 C CA . ALA A 1 509 ? 22.628 -1.734 -23.512 1.00 72.69 509 ALA A CA 1
ATOM 3970 C C . ALA A 1 509 ? 22.850 -1.777 -21.986 1.00 72.69 509 ALA A C 1
ATOM 3972 O O . ALA A 1 509 ? 21.884 -1.719 -21.226 1.00 72.69 509 ALA A O 1
ATOM 3973 N N . LYS A 1 510 ? 24.113 -1.806 -21.535 1.00 78.50 510 LYS A N 1
ATOM 3974 C CA . LYS A 1 510 ? 24.494 -1.810 -20.110 1.00 78.50 510 LYS A CA 1
ATOM 3975 C C . LYS A 1 510 ? 24.125 -0.485 -19.432 1.00 78.50 510 LYS A C 1
ATOM 3977 O O . LYS A 1 510 ? 23.597 -0.478 -18.322 1.00 78.50 510 LYS A O 1
ATOM 3982 N N . THR A 1 511 ? 24.337 0.637 -20.122 1.00 85.44 511 THR A N 1
ATOM 3983 C CA . THR A 1 511 ? 23.908 1.974 -19.693 1.00 85.44 511 THR A CA 1
ATOM 3984 C C . THR A 1 511 ? 22.388 2.043 -19.519 1.00 85.44 511 THR A C 1
ATOM 3986 O O . THR A 1 511 ? 21.912 2.583 -18.521 1.00 85.44 511 THR A O 1
ATOM 3989 N N . ILE A 1 512 ? 21.613 1.491 -20.458 1.00 87.44 512 ILE A N 1
ATOM 3990 C CA . ILE A 1 512 ? 20.144 1.488 -20.376 1.00 87.44 512 ILE A CA 1
ATOM 3991 C C . ILE A 1 512 ? 19.656 0.572 -19.250 1.00 87.44 512 ILE A C 1
ATOM 3993 O O . ILE A 1 512 ? 18.788 1.000 -18.494 1.00 87.44 512 ILE A O 1
ATOM 3997 N N . GLU A 1 513 ? 20.232 -0.621 -19.070 1.00 88.69 513 GLU A N 1
ATOM 3998 C CA . GLU A 1 513 ? 19.903 -1.513 -17.944 1.00 88.69 513 GLU A CA 1
ATOM 3999 C C . GLU A 1 513 ? 20.181 -0.836 -16.590 1.00 88.69 513 GLU A C 1
ATOM 4001 O O . GLU A 1 513 ? 19.356 -0.891 -15.676 1.00 88.69 513 GLU A O 1
ATOM 4006 N N . CYS A 1 514 ? 21.301 -0.115 -16.474 1.00 89.50 514 CYS A N 1
ATOM 4007 C CA . CYS A 1 514 ? 21.645 0.660 -15.282 1.00 89.50 514 CYS A CA 1
ATOM 4008 C C . CYS A 1 514 ? 20.622 1.779 -14.998 1.00 89.50 514 CYS A C 1
ATOM 4010 O O . CYS A 1 514 ? 20.157 1.928 -13.868 1.00 89.50 514 CYS A O 1
ATOM 4012 N N . VAL A 1 515 ? 20.182 2.523 -16.020 1.00 91.56 515 VAL A N 1
ATOM 4013 C CA . VAL A 1 515 ? 19.139 3.549 -15.837 1.00 91.56 515 VAL A CA 1
ATOM 4014 C C . VAL A 1 515 ? 17.763 2.932 -15.566 1.00 91.56 515 VAL A C 1
ATOM 4016 O O . VAL A 1 515 ? 17.023 3.459 -14.739 1.00 91.56 515 VAL A O 1
ATOM 4019 N N . MET A 1 516 ? 17.419 1.800 -16.185 1.00 93.12 516 MET A N 1
ATOM 4020 C CA . MET A 1 516 ? 16.202 1.041 -15.868 1.00 93.12 516 MET A CA 1
ATOM 4021 C C . MET A 1 516 ? 16.195 0.588 -14.403 1.00 93.12 516 MET A C 1
ATOM 4023 O O . MET A 1 516 ? 15.179 0.728 -13.730 1.00 93.12 516 MET A O 1
ATOM 4027 N N . ARG A 1 517 ? 17.335 0.138 -13.870 1.00 94.38 517 ARG A N 1
ATOM 4028 C CA . ARG A 1 517 ? 17.518 -0.203 -12.450 1.00 94.38 517 ARG A CA 1
ATOM 4029 C C . ARG A 1 517 ? 17.329 1.005 -11.528 1.00 94.38 517 ARG A C 1
ATOM 4031 O O . ARG A 1 517 ? 16.614 0.903 -10.533 1.00 94.38 517 ARG A O 1
ATOM 4038 N N . ASN A 1 518 ? 17.888 2.161 -11.887 1.00 93.69 518 ASN A N 1
ATOM 4039 C CA . ASN A 1 518 ? 17.703 3.411 -11.141 1.00 93.69 518 ASN A CA 1
ATOM 4040 C C . ASN A 1 518 ? 16.237 3.881 -11.156 1.00 93.69 518 ASN A C 1
ATOM 4042 O O . ASN A 1 518 ? 15.705 4.306 -10.130 1.00 93.69 518 ASN A O 1
ATOM 4046 N N . LEU A 1 519 ? 15.551 3.774 -12.298 1.00 95.00 519 LEU A N 1
ATOM 4047 C CA . LEU A 1 519 ? 14.120 4.071 -12.403 1.00 95.00 519 LEU A CA 1
ATOM 4048 C C . LEU A 1 519 ? 13.276 3.068 -11.606 1.00 95.00 519 LEU A C 1
ATOM 4050 O O . LEU A 1 519 ? 12.365 3.492 -10.900 1.00 95.00 519 LEU A O 1
ATOM 4054 N N . TYR A 1 520 ? 13.604 1.774 -11.649 1.00 97.06 520 TYR A N 1
ATOM 4055 C CA . TYR A 1 520 ? 12.938 0.739 -10.856 1.00 97.06 520 TYR A CA 1
ATOM 4056 C C . TYR A 1 520 ? 13.062 1.019 -9.355 1.00 97.06 520 TYR A C 1
ATOM 4058 O O . TYR A 1 520 ? 12.060 0.959 -8.650 1.00 97.06 520 TYR A O 1
ATOM 4066 N N . PHE A 1 521 ? 14.246 1.412 -8.870 1.00 96.19 521 PHE A N 1
ATOM 4067 C CA . PHE A 1 521 ? 14.437 1.865 -7.488 1.00 96.19 521 PHE A CA 1
ATOM 4068 C C . PHE A 1 521 ? 13.515 3.043 -7.136 1.00 96.19 521 PHE A C 1
ATOM 4070 O O . PHE A 1 521 ? 12.796 2.975 -6.144 1.00 96.19 521 PHE A O 1
ATOM 4077 N N . LEU A 1 522 ? 13.448 4.088 -7.972 1.00 94.50 522 LEU A N 1
ATOM 4078 C CA . LEU A 1 522 ? 12.539 5.219 -7.728 1.00 94.50 522 LEU A CA 1
ATOM 4079 C C . LEU A 1 522 ? 11.063 4.799 -7.719 1.00 94.50 522 LEU A C 1
ATOM 4081 O O . LEU A 1 522 ? 10.287 5.333 -6.934 1.00 94.50 522 LEU A O 1
ATOM 4085 N N . MET A 1 523 ? 10.664 3.857 -8.576 1.00 94.94 523 MET A N 1
ATOM 4086 C CA . MET A 1 523 ? 9.305 3.308 -8.582 1.00 94.94 523 MET A CA 1
ATOM 4087 C C . MET A 1 523 ? 9.023 2.475 -7.327 1.00 94.94 523 MET A C 1
ATOM 4089 O O . MET A 1 523 ? 7.927 2.573 -6.777 1.00 94.94 523 MET A O 1
ATOM 4093 N N . LYS A 1 524 ? 9.996 1.674 -6.875 1.00 95.19 524 LYS A N 1
ATOM 4094 C CA . LYS A 1 524 ? 9.852 0.737 -5.755 1.00 95.19 524 LYS A CA 1
ATOM 4095 C C . LYS A 1 524 ? 9.836 1.427 -4.395 1.00 95.19 524 LYS A C 1
ATOM 4097 O O . LYS A 1 524 ? 9.006 1.080 -3.566 1.00 95.19 524 LYS A O 1
ATOM 4102 N N . GLU A 1 525 ? 10.676 2.442 -4.221 1.00 93.88 525 GLU A N 1
ATOM 4103 C CA . GLU A 1 525 ? 10.702 3.319 -3.041 1.00 93.88 525 GLU A CA 1
ATOM 4104 C C . GLU A 1 525 ? 9.685 4.477 -3.142 1.00 93.88 525 GLU A C 1
ATOM 4106 O O . GLU A 1 525 ? 9.712 5.419 -2.352 1.00 93.88 525 GLU A O 1
ATOM 4111 N N . GLU A 1 526 ? 8.806 4.443 -4.151 1.00 92.00 526 GLU A N 1
ATOM 4112 C CA . GLU A 1 526 ? 7.706 5.393 -4.372 1.00 92.00 526 GLU A CA 1
ATOM 4113 C C . GLU A 1 526 ? 8.157 6.861 -4.550 1.00 92.00 526 GLU A C 1
ATOM 4115 O O . GLU A 1 526 ? 7.355 7.796 -4.495 1.00 92.00 526 GLU A O 1
ATOM 4120 N N . ILE A 1 527 ? 9.436 7.085 -4.861 1.00 90.44 527 ILE A N 1
ATOM 4121 C CA . ILE A 1 527 ? 10.070 8.395 -5.043 1.00 90.44 527 ILE A CA 1
ATOM 4122 C C . ILE A 1 527 ? 9.589 9.061 -6.348 1.00 90.44 527 ILE A C 1
ATOM 4124 O O . ILE A 1 527 ? 9.245 8.427 -7.346 1.00 90.44 527 ILE A O 1
ATOM 4128 N N . SER A 1 528 ? 9.558 10.398 -6.362 1.00 86.06 528 SER A N 1
ATOM 4129 C CA . SER A 1 528 ? 9.245 11.170 -7.569 1.00 86.06 528 SER A CA 1
ATOM 4130 C C . SER A 1 528 ? 10.267 10.923 -8.686 1.00 86.06 528 SER A C 1
ATOM 4132 O O . SER A 1 528 ? 11.469 11.119 -8.498 1.00 86.06 528 SER A O 1
ATOM 4134 N N . ASN A 1 529 ? 9.782 10.632 -9.895 1.00 84.69 529 ASN A N 1
ATOM 4135 C CA . ASN A 1 529 ? 10.604 10.495 -11.102 1.00 84.69 529 ASN A CA 1
ATOM 4136 C C . ASN A 1 529 ? 11.411 11.763 -11.451 1.00 84.69 529 ASN A C 1
ATOM 4138 O O . ASN A 1 529 ? 12.421 11.665 -12.140 1.00 84.69 529 ASN A O 1
ATOM 4142 N N . ARG A 1 530 ? 11.065 12.939 -10.898 1.00 83.88 530 ARG A N 1
ATOM 4143 C CA . ARG A 1 530 ? 11.909 14.153 -10.970 1.00 83.88 530 ARG A CA 1
ATOM 4144 C C . ARG A 1 530 ? 13.317 13.950 -10.379 1.00 83.88 530 ARG A C 1
ATOM 4146 O O . ARG A 1 530 ? 14.225 14.720 -10.684 1.00 83.88 530 ARG A O 1
ATOM 4153 N N . LYS A 1 531 ? 13.528 12.926 -9.544 1.00 87.56 531 LYS A N 1
ATOM 4154 C CA . LYS A 1 531 ? 14.846 12.558 -9.002 1.00 87.56 531 LYS A CA 1
ATOM 4155 C C . LYS A 1 531 ? 15.678 11.653 -9.925 1.00 87.56 531 LYS A C 1
ATOM 4157 O O . LYS A 1 531 ? 16.851 11.472 -9.632 1.00 87.56 531 LYS A O 1
ATOM 4162 N N . ALA A 1 532 ? 15.150 11.177 -11.058 1.00 87.50 532 ALA A N 1
ATOM 4163 C CA . ALA A 1 532 ? 15.875 10.295 -11.986 1.00 87.50 532 ALA A CA 1
ATOM 4164 C C . ALA A 1 532 ? 17.197 10.884 -12.505 1.00 87.50 532 ALA A C 1
ATOM 4166 O O . ALA A 1 532 ? 18.196 10.174 -12.567 1.00 87.50 532 ALA A O 1
ATOM 4167 N N . ALA A 1 533 ? 17.232 12.183 -12.826 1.00 85.81 533 ALA A N 1
ATOM 4168 C CA . ALA A 1 533 ? 18.463 12.850 -13.256 1.00 85.81 533 ALA A CA 1
ATOM 4169 C C . ALA A 1 533 ? 19.534 12.851 -12.146 1.00 85.81 533 ALA A C 1
ATOM 4171 O O . ALA A 1 533 ? 20.639 12.368 -12.368 1.00 85.81 533 ALA A O 1
ATOM 4172 N N . HIS A 1 534 ? 19.162 13.303 -10.944 1.00 86.88 534 HIS A N 1
ATOM 4173 C CA . HIS A 1 534 ? 20.037 13.356 -9.769 1.00 86.88 534 HIS A CA 1
ATOM 4174 C C . HIS A 1 534 ? 20.520 11.967 -9.315 1.00 86.88 534 HIS A C 1
ATOM 4176 O O . HIS A 1 534 ? 21.656 11.817 -8.882 1.00 86.88 534 HIS A O 1
ATOM 4182 N N . LEU A 1 535 ? 19.673 10.935 -9.416 1.00 89.94 535 LEU A N 1
ATOM 4183 C CA . LEU A 1 535 ? 20.058 9.561 -9.083 1.00 89.94 535 LEU A CA 1
ATOM 4184 C C . LEU A 1 535 ? 21.070 9.003 -10.091 1.00 89.94 535 LEU A C 1
ATOM 4186 O O . LEU A 1 535 ? 22.061 8.401 -9.695 1.00 89.94 535 LEU A O 1
ATOM 4190 N N . ASN A 1 536 ? 20.855 9.243 -11.387 1.00 89.75 536 ASN A N 1
ATOM 4191 C CA . ASN A 1 536 ? 21.813 8.864 -12.424 1.00 89.75 536 ASN A CA 1
ATOM 4192 C C . ASN A 1 536 ? 23.164 9.580 -12.240 1.00 89.75 536 ASN A C 1
ATOM 4194 O O . ASN A 1 536 ? 24.209 8.964 -12.417 1.00 89.75 536 ASN A O 1
ATOM 4198 N N . GLU A 1 537 ? 23.151 10.855 -11.848 1.00 86.12 537 GLU A N 1
ATOM 4199 C CA . GLU A 1 537 ? 24.356 11.619 -11.507 1.00 86.12 537 GLU A CA 1
ATOM 4200 C C . GLU A 1 537 ? 25.080 11.050 -10.276 1.00 86.12 537 GLU A C 1
ATOM 4202 O O . GLU A 1 537 ? 26.281 10.796 -10.344 1.00 86.12 537 GLU A O 1
ATOM 4207 N N . LEU A 1 538 ? 24.356 10.747 -9.192 1.00 88.44 538 LEU A N 1
ATOM 4208 C CA . LEU A 1 538 ? 24.922 10.113 -7.996 1.00 88.44 538 LEU A CA 1
ATOM 4209 C C . LEU A 1 538 ? 25.592 8.769 -8.317 1.00 88.44 538 LEU A C 1
ATOM 4211 O O . LEU A 1 538 ? 26.715 8.526 -7.883 1.00 88.44 538 LEU A O 1
ATOM 4215 N N . VAL A 1 539 ? 24.935 7.908 -9.099 1.00 88.38 539 VAL A N 1
ATOM 4216 C CA . VAL A 1 539 ? 25.504 6.605 -9.481 1.00 88.38 539 VAL A CA 1
ATOM 4217 C C . VAL A 1 539 ? 26.716 6.780 -10.407 1.00 88.38 539 VAL A C 1
ATOM 4219 O O . VAL A 1 539 ? 27.683 6.033 -10.277 1.00 88.38 539 VAL A O 1
ATOM 4222 N N . ALA A 1 540 ? 26.734 7.797 -11.277 1.00 84.69 540 ALA A N 1
ATOM 4223 C CA . ALA A 1 540 ? 27.917 8.126 -12.076 1.00 84.69 540 ALA A CA 1
ATOM 4224 C C . ALA A 1 540 ? 29.110 8.559 -11.200 1.00 84.69 540 ALA A C 1
ATOM 4226 O O . ALA A 1 540 ? 30.228 8.102 -11.434 1.00 84.69 540 ALA A O 1
ATOM 4227 N N . LEU A 1 541 ? 28.875 9.371 -10.160 1.00 83.50 541 LEU A N 1
ATOM 4228 C CA . LEU A 1 541 ? 29.899 9.778 -9.183 1.00 83.50 541 LEU A CA 1
ATOM 4229 C C . LEU A 1 541 ? 30.416 8.606 -8.329 1.00 83.50 541 LEU A C 1
ATOM 4231 O O . LEU A 1 541 ? 31.569 8.614 -7.913 1.00 83.50 541 LEU A O 1
ATOM 4235 N N . GLN A 1 542 ? 29.592 7.582 -8.097 1.00 85.44 542 GLN A N 1
ATOM 4236 C CA . GLN A 1 542 ? 29.955 6.365 -7.357 1.00 85.44 542 GLN A CA 1
ATOM 4237 C C . GLN A 1 542 ? 30.693 5.308 -8.210 1.00 85.44 542 GLN A C 1
ATOM 4239 O O . GLN A 1 542 ? 30.839 4.165 -7.781 1.00 85.44 542 GLN A O 1
ATOM 4244 N N . GLY A 1 543 ? 31.165 5.671 -9.409 1.00 74.12 543 GLY A N 1
ATOM 4245 C CA . GLY A 1 543 ? 31.905 4.781 -10.315 1.00 74.12 543 GLY A CA 1
ATOM 4246 C C . GLY A 1 543 ? 31.062 4.148 -11.428 1.00 74.12 543 GLY A C 1
ATOM 4247 O O . GLY A 1 543 ? 31.583 3.362 -12.217 1.00 74.12 543 GLY A O 1
ATOM 4248 N N . GLY A 1 544 ? 29.780 4.503 -11.550 1.00 74.44 544 GLY A N 1
ATOM 4249 C CA . GLY A 1 544 ? 28.895 4.091 -12.645 1.00 74.44 544 GLY A CA 1
ATOM 4250 C C . GLY A 1 544 ? 29.186 4.816 -13.962 1.00 74.44 544 GLY A C 1
ATOM 4251 O O . GLY A 1 544 ? 28.293 5.446 -14.533 1.00 74.44 544 GLY A O 1
ATOM 4252 N N . GLU A 1 545 ? 30.429 4.752 -14.452 1.00 67.25 545 GLU A N 1
ATOM 4253 C CA . GLU A 1 545 ? 30.900 5.528 -15.608 1.00 67.25 545 GLU A CA 1
ATOM 4254 C C . GLU A 1 545 ? 30.044 5.341 -16.869 1.00 67.25 545 GLU A C 1
ATOM 4256 O O . GLU A 1 545 ? 29.872 6.288 -17.633 1.00 67.25 545 GLU A O 1
ATOM 4261 N N . GLU A 1 546 ? 29.456 4.162 -17.079 1.00 70.44 546 GLU A N 1
ATOM 4262 C CA . GLU A 1 546 ? 28.536 3.891 -18.195 1.00 70.44 546 GLU A CA 1
ATOM 4263 C C . GLU A 1 546 ? 27.354 4.877 -18.285 1.00 70.44 546 GLU A C 1
ATOM 4265 O O . GLU A 1 546 ? 26.858 5.134 -19.386 1.00 70.44 546 GLU A O 1
ATOM 4270 N N . ILE A 1 547 ? 26.901 5.465 -17.172 1.00 77.88 547 ILE A N 1
ATOM 4271 C CA . ILE A 1 547 ? 25.766 6.403 -17.158 1.00 77.88 547 ILE A CA 1
ATOM 4272 C C . ILE A 1 547 ? 26.083 7.703 -17.911 1.00 77.88 547 ILE A C 1
ATOM 4274 O O . ILE A 1 547 ? 25.172 8.319 -18.475 1.00 77.88 547 ILE A O 1
ATOM 4278 N N . LYS A 1 548 ? 27.358 8.108 -18.022 1.00 68.44 548 LYS A N 1
ATOM 4279 C CA . LYS A 1 548 ? 27.738 9.322 -18.776 1.00 68.44 548 LYS A CA 1
ATOM 4280 C C . LYS A 1 548 ? 27.330 9.246 -20.253 1.00 68.44 548 LYS A C 1
ATOM 4282 O O . LYS A 1 548 ? 27.070 10.276 -20.872 1.00 68.44 548 LYS A O 1
ATOM 4287 N N . TYR A 1 549 ? 27.170 8.033 -20.785 1.00 68.44 549 TYR A N 1
ATOM 4288 C CA . TYR A 1 549 ? 26.717 7.769 -22.151 1.00 68.44 549 TYR A CA 1
ATOM 4289 C C . TYR A 1 549 ? 25.187 7.775 -22.324 1.00 68.44 549 TYR A C 1
ATOM 4291 O O . TYR A 1 549 ? 24.710 7.649 -23.451 1.00 68.44 549 TYR A O 1
ATOM 4299 N N . PHE A 1 550 ? 24.393 7.953 -21.260 1.00 78.88 550 PHE A N 1
ATOM 4300 C CA . PHE A 1 550 ? 22.931 7.968 -21.351 1.00 78.88 550 PHE A CA 1
ATOM 4301 C C . PHE A 1 550 ? 22.400 9.260 -21.997 1.00 78.88 550 PHE A C 1
ATOM 4303 O O . PHE A 1 550 ? 22.402 10.342 -21.392 1.00 78.88 550 PHE A O 1
ATOM 4310 N N . GLN A 1 551 ? 21.900 9.131 -23.230 1.00 68.12 551 GLN A N 1
ATOM 4311 C CA . GLN A 1 551 ? 21.394 10.249 -24.039 1.00 68.12 551 GLN A CA 1
ATOM 4312 C C . GLN A 1 551 ? 19.883 10.500 -23.872 1.00 68.12 551 GLN A C 1
ATOM 4314 O O . GLN A 1 551 ? 19.400 11.592 -24.167 1.00 68.12 551 GLN A O 1
ATOM 4319 N N . HIS A 1 552 ? 19.113 9.535 -23.358 1.00 71.19 552 HIS A N 1
ATOM 4320 C CA . HIS A 1 552 ? 17.645 9.597 -23.336 1.00 71.19 552 HIS A CA 1
ATOM 4321 C C . HIS A 1 552 ? 17.063 10.356 -22.126 1.00 71.19 552 HIS A C 1
ATOM 4323 O O . HIS A 1 552 ? 16.222 9.857 -21.382 1.00 71.19 552 HIS A O 1
ATOM 4329 N N . ARG A 1 553 ? 17.506 11.598 -21.917 1.00 70.44 553 ARG A N 1
ATOM 4330 C CA . ARG A 1 553 ? 17.223 12.379 -20.695 1.00 70.44 553 ARG A CA 1
ATOM 4331 C C . ARG A 1 553 ? 15.841 13.053 -20.642 1.00 70.44 553 ARG A C 1
ATOM 4333 O O . ARG A 1 553 ? 15.552 13.749 -19.673 1.00 70.44 553 ARG A O 1
ATOM 4340 N N . SER A 1 554 ? 14.984 12.880 -21.652 1.00 81.19 554 SER A N 1
ATOM 4341 C CA . SER A 1 554 ? 13.669 13.537 -21.689 1.00 81.19 554 SER A CA 1
ATOM 4342 C C . SER A 1 554 ? 12.664 12.886 -20.729 1.00 81.19 554 SER A C 1
ATOM 4344 O O . SER A 1 554 ? 12.653 11.668 -20.547 1.00 81.19 554 SER A O 1
ATOM 4346 N N . GLN A 1 555 ? 11.756 13.690 -20.163 1.00 79.94 555 GLN A N 1
ATOM 4347 C CA . GLN A 1 555 ? 10.682 13.189 -19.289 1.00 79.94 555 GLN A CA 1
ATOM 4348 C C . GLN A 1 555 ? 9.796 12.150 -19.993 1.00 79.94 555 GLN A C 1
ATOM 4350 O O . GLN A 1 555 ? 9.335 11.203 -19.362 1.00 79.94 555 GLN A O 1
ATOM 4355 N N . ARG A 1 556 ? 9.586 12.304 -21.310 1.00 83.94 556 ARG A N 1
ATOM 4356 C CA . ARG A 1 556 ? 8.835 11.344 -22.123 1.00 83.94 556 ARG A CA 1
ATOM 4357 C C . ARG A 1 556 ? 9.519 9.978 -22.159 1.00 83.94 556 ARG A C 1
ATOM 4359 O O . ARG A 1 556 ? 8.845 8.984 -21.927 1.00 83.94 556 ARG A O 1
ATOM 4366 N N . VAL A 1 557 ? 10.830 9.919 -22.406 1.00 86.19 557 VAL A N 1
ATOM 4367 C CA . VAL A 1 557 ? 11.521 8.623 -22.454 1.00 86.19 557 VAL A CA 1
ATOM 4368 C C . VAL A 1 557 ? 11.618 7.999 -21.064 1.00 86.19 557 VAL A C 1
ATOM 4370 O O . VAL A 1 557 ? 11.369 6.808 -20.928 1.00 86.19 557 VAL A O 1
ATOM 4373 N N . GLN A 1 558 ? 11.857 8.790 -20.012 1.00 85.94 558 GLN A N 1
ATOM 4374 C CA . GLN A 1 558 ? 11.765 8.288 -18.634 1.00 85.94 558 GLN A CA 1
ATOM 4375 C C . GLN A 1 558 ? 10.381 7.683 -18.345 1.00 85.94 558 GLN A C 1
ATOM 4377 O O . GLN A 1 558 ? 10.300 6.613 -17.748 1.00 85.94 558 GLN A O 1
ATOM 4382 N N . LYS A 1 559 ? 9.298 8.315 -18.822 1.00 89.25 559 LYS A N 1
ATOM 4383 C CA . LYS A 1 559 ? 7.939 7.764 -18.740 1.00 89.25 559 LYS A CA 1
ATOM 4384 C C . LYS A 1 559 ? 7.819 6.432 -19.491 1.00 89.25 559 LYS A C 1
ATOM 4386 O O . LYS A 1 559 ? 7.345 5.464 -18.912 1.00 89.25 559 LYS A O 1
ATOM 4391 N N . GLU A 1 560 ? 8.264 6.366 -20.745 1.00 91.31 560 GLU A N 1
ATOM 4392 C CA . GLU A 1 560 ? 8.236 5.144 -21.571 1.00 91.31 560 GLU A CA 1
ATOM 4393 C C . GLU A 1 560 ? 9.051 3.994 -20.939 1.00 91.31 560 GLU A C 1
ATOM 4395 O O . GLU A 1 560 ? 8.614 2.846 -20.959 1.00 91.31 560 GLU A O 1
ATOM 4400 N N . MET A 1 561 ? 10.190 4.297 -20.307 1.00 93.25 561 MET A N 1
ATOM 4401 C CA . MET A 1 561 ? 11.003 3.331 -19.556 1.00 93.25 561 MET A CA 1
ATOM 4402 C C . MET A 1 561 ? 10.287 2.826 -18.291 1.00 93.25 561 MET A C 1
ATOM 4404 O O . MET A 1 561 ? 10.249 1.623 -18.043 1.00 93.25 561 MET A O 1
ATOM 4408 N N . MET A 1 562 ? 9.668 3.719 -17.511 1.00 94.75 562 MET A N 1
ATOM 4409 C CA . MET A 1 562 ? 8.876 3.345 -16.327 1.00 94.75 562 MET A CA 1
ATOM 4410 C C . MET A 1 562 ? 7.621 2.536 -16.687 1.00 94.75 562 MET A C 1
ATOM 4412 O O . MET A 1 562 ? 7.253 1.625 -15.947 1.00 94.75 562 MET A O 1
ATOM 4416 N N . LEU A 1 563 ? 6.983 2.833 -17.825 1.00 94.94 563 LEU A N 1
ATOM 4417 C CA . LEU A 1 563 ? 5.879 2.029 -18.352 1.00 94.94 563 LEU A CA 1
ATOM 4418 C C . LEU A 1 563 ? 6.355 0.605 -18.673 1.00 94.94 563 LEU A C 1
ATOM 4420 O O . LEU A 1 563 ? 5.795 -0.349 -18.141 1.00 94.94 563 LEU A O 1
ATOM 4424 N N . ALA A 1 564 ? 7.456 0.463 -19.421 1.00 95.12 564 ALA A N 1
ATOM 4425 C CA . ALA A 1 564 ? 8.042 -0.841 -19.744 1.00 95.12 564 ALA A CA 1
ATOM 4426 C C . ALA A 1 564 ? 8.438 -1.659 -18.496 1.00 95.12 564 ALA A C 1
ATOM 4428 O O . ALA A 1 564 ? 8.274 -2.878 -18.490 1.00 95.12 564 ALA A O 1
ATOM 4429 N N . LEU A 1 565 ? 8.916 -1.011 -17.426 1.00 97.06 565 LEU A N 1
ATOM 4430 C CA . LEU A 1 565 ? 9.209 -1.668 -16.144 1.00 97.06 565 LEU A CA 1
ATOM 4431 C C . LEU A 1 565 ? 7.942 -2.194 -15.451 1.00 97.06 565 LEU A C 1
ATOM 4433 O O . LEU A 1 565 ? 7.925 -3.340 -15.000 1.00 97.06 565 LEU A O 1
ATOM 4437 N N . GLY A 1 566 ? 6.874 -1.395 -15.377 1.00 96.56 566 GLY A N 1
ATOM 4438 C CA . GLY A 1 566 ? 5.610 -1.844 -14.783 1.00 96.56 566 GLY A CA 1
ATOM 4439 C C . GLY A 1 566 ? 4.897 -2.912 -15.612 1.00 96.56 566 GLY A C 1
ATOM 4440 O O . GLY A 1 566 ? 4.332 -3.845 -15.041 1.00 96.56 566 GLY A O 1
ATOM 4441 N N . ASP A 1 567 ? 4.980 -2.829 -16.940 1.00 95.06 567 ASP A N 1
ATOM 4442 C CA . ASP A 1 567 ? 4.480 -3.867 -17.842 1.00 95.06 567 ASP A CA 1
ATOM 4443 C C . ASP A 1 567 ? 5.283 -5.166 -17.698 1.00 95.06 567 ASP A C 1
ATOM 4445 O O . ASP A 1 567 ? 4.684 -6.237 -17.641 1.00 95.06 567 ASP A O 1
ATOM 4449 N N . ALA A 1 568 ? 6.611 -5.108 -17.544 1.00 96.31 568 ALA A N 1
ATOM 4450 C CA . ALA A 1 568 ? 7.426 -6.290 -17.252 1.00 96.31 568 ALA A CA 1
ATOM 4451 C C . ALA A 1 568 ? 7.066 -6.931 -15.897 1.00 96.31 568 ALA A C 1
ATOM 4453 O O . ALA A 1 568 ? 6.940 -8.154 -15.818 1.00 96.31 568 ALA A O 1
ATOM 4454 N N . VAL A 1 569 ? 6.810 -6.133 -14.849 1.00 97.56 569 VAL A N 1
ATOM 4455 C CA . VAL A 1 569 ? 6.282 -6.654 -13.572 1.00 97.56 569 VAL A CA 1
ATOM 4456 C C . VAL A 1 569 ? 4.907 -7.298 -13.764 1.00 97.56 569 VAL A C 1
ATOM 4458 O O . VAL A 1 569 ? 4.685 -8.399 -13.264 1.00 97.56 569 VAL A O 1
ATOM 4461 N N . CYS A 1 570 ? 3.996 -6.679 -14.515 1.00 96.00 570 CYS A N 1
ATOM 4462 C CA . CYS A 1 570 ? 2.676 -7.250 -14.793 1.00 96.00 570 CYS A CA 1
ATOM 4463 C C . CYS A 1 570 ? 2.784 -8.587 -15.556 1.00 96.00 570 CYS A C 1
ATOM 4465 O O . CYS A 1 570 ? 2.203 -9.598 -15.159 1.00 96.00 570 CYS A O 1
ATOM 4467 N N . ASN A 1 571 ? 3.620 -8.624 -16.594 1.00 95.00 571 ASN A N 1
ATOM 4468 C CA . ASN A 1 571 ? 3.879 -9.801 -17.421 1.00 95.00 571 ASN A CA 1
ATOM 4469 C C . ASN A 1 571 ? 4.630 -10.926 -16.684 1.00 95.00 571 ASN A C 1
ATOM 4471 O O . ASN A 1 571 ? 4.622 -12.055 -17.166 1.00 95.00 571 ASN A O 1
ATOM 4475 N N . SER A 1 572 ? 5.228 -10.665 -15.514 1.00 95.06 572 SER A N 1
ATOM 4476 C CA . SER A 1 572 ? 5.861 -11.709 -14.692 1.00 95.06 572 SER A CA 1
ATOM 4477 C C . SER A 1 572 ? 4.865 -12.696 -14.065 1.00 95.06 572 SER A C 1
ATOM 4479 O O . SER A 1 572 ? 5.253 -13.812 -13.731 1.00 95.06 572 SER A O 1
ATOM 4481 N N . PHE A 1 573 ? 3.589 -12.309 -13.917 1.00 95.69 573 PHE A N 1
ATOM 4482 C CA . PHE A 1 573 ? 2.540 -13.144 -13.309 1.00 95.69 573 PHE A CA 1
ATOM 4483 C C . PHE A 1 573 ? 1.281 -13.291 -14.180 1.00 95.69 573 PHE A C 1
ATOM 4485 O O . PHE A 1 573 ? 0.553 -14.276 -14.049 1.00 95.69 573 PHE A O 1
ATOM 4492 N N . LEU A 1 574 ? 1.008 -12.336 -15.078 1.00 96.75 574 LEU A N 1
ATOM 4493 C CA . LEU A 1 574 ? -0.194 -12.342 -15.915 1.00 96.75 574 LEU A CA 1
ATOM 4494 C C . LEU A 1 574 ? -0.352 -13.613 -16.784 1.00 96.75 574 LEU A C 1
ATOM 4496 O O . LEU A 1 574 ? -1.477 -14.108 -16.856 1.00 96.75 574 LEU A O 1
ATOM 4500 N N . PRO A 1 575 ? 0.705 -14.209 -17.379 1.00 96.56 575 PRO A N 1
ATOM 4501 C CA . PRO A 1 575 ? 0.576 -15.461 -18.131 1.00 96.56 575 PRO A CA 1
ATOM 4502 C C . PRO A 1 575 ? 0.102 -16.647 -17.281 1.00 96.56 575 PRO A C 1
ATOM 4504 O O . PRO A 1 575 ? -0.670 -17.474 -17.765 1.00 96.56 575 PRO A O 1
ATOM 4507 N N . ASP A 1 576 ? 0.514 -16.727 -16.011 1.00 96.56 576 ASP A N 1
ATOM 4508 C CA . ASP A 1 576 ? 0.040 -17.774 -15.099 1.00 96.56 576 ASP A CA 1
ATOM 4509 C C . ASP A 1 576 ? -1.421 -17.532 -14.691 1.00 96.56 576 ASP A C 1
ATOM 4511 O O . ASP A 1 576 ? -2.208 -18.478 -14.663 1.00 96.56 576 ASP A O 1
ATOM 4515 N N . ALA A 1 577 ? -1.819 -16.271 -14.479 1.00 96.56 577 ALA A N 1
ATOM 4516 C CA . ALA A 1 577 ? -3.213 -15.901 -14.223 1.00 96.56 577 ALA A CA 1
ATOM 4517 C C . ALA A 1 577 ? -4.141 -16.206 -15.417 1.00 96.56 577 ALA A C 1
ATOM 4519 O O . ALA A 1 577 ? -5.250 -16.703 -15.236 1.00 96.56 577 ALA A O 1
ATOM 4520 N N . GLN A 1 578 ? -3.679 -15.963 -16.649 1.00 96.62 578 GLN A N 1
ATOM 4521 C CA . GLN A 1 578 ? -4.389 -16.329 -17.882 1.00 96.62 578 GLN A CA 1
ATOM 4522 C C . GLN A 1 578 ? -4.480 -17.857 -18.066 1.00 96.62 578 GLN A C 1
ATOM 4524 O O . GLN A 1 578 ? -5.471 -18.365 -18.606 1.00 96.62 578 GLN A O 1
ATOM 4529 N N . ALA A 1 579 ? -3.460 -18.598 -17.620 1.00 95.19 579 ALA A N 1
ATOM 4530 C CA . ALA A 1 579 ? -3.376 -20.052 -17.739 1.00 95.19 579 ALA A CA 1
ATOM 4531 C C . ALA A 1 579 ? -4.158 -20.833 -16.664 1.00 95.19 579 ALA A C 1
ATOM 4533 O O . ALA A 1 579 ? -4.482 -21.993 -16.921 1.00 95.19 579 ALA A O 1
ATOM 4534 N N . ALA A 1 580 ? -4.476 -20.230 -15.512 1.00 94.94 580 ALA A N 1
ATOM 4535 C CA . ALA A 1 580 ? -5.325 -20.822 -14.466 1.00 94.94 580 ALA A CA 1
ATOM 4536 C C . ALA A 1 580 ? -6.697 -21.270 -15.017 1.00 94.94 580 ALA A C 1
ATOM 4538 O O . ALA A 1 580 ? -7.150 -20.745 -16.042 1.00 94.94 580 ALA A O 1
ATOM 4539 N N . ARG A 1 581 ? -7.386 -22.227 -14.375 1.00 92.94 581 ARG A N 1
ATOM 4540 C CA . ARG A 1 581 ? -8.751 -22.619 -14.796 1.00 92.94 581 ARG A CA 1
ATOM 4541 C C . ARG A 1 581 ? -9.746 -21.528 -14.432 1.00 92.94 581 ARG A C 1
ATOM 4543 O O . ARG A 1 581 ? -10.606 -21.198 -15.243 1.00 92.94 581 ARG A O 1
ATOM 4550 N N . CYS A 1 582 ? -9.573 -20.931 -13.258 1.00 95.19 582 CYS A N 1
ATOM 4551 C CA . CYS A 1 582 ? -10.403 -19.849 -12.746 1.00 95.19 582 CYS A CA 1
ATOM 4552 C C . CYS A 1 582 ? -9.586 -18.794 -11.988 1.00 95.19 582 CYS A C 1
ATOM 4554 O O . CYS A 1 582 ? -8.496 -19.065 -11.481 1.00 95.19 582 CYS A O 1
ATOM 4556 N N . PHE A 1 583 ? -10.151 -17.596 -11.859 1.00 96.94 583 PHE A N 1
ATOM 4557 C CA . PHE A 1 583 ? -9.642 -16.547 -10.982 1.00 96.94 583 PHE A CA 1
ATOM 4558 C C . PHE A 1 583 ? -10.777 -15.836 -10.238 1.00 96.94 583 PHE A C 1
ATOM 4560 O O . PHE A 1 583 ? -11.930 -15.803 -10.682 1.00 96.94 583 PHE A O 1
ATOM 4567 N N . GLY A 1 584 ? -10.428 -15.240 -9.102 1.00 96.06 584 GLY A N 1
ATOM 4568 C CA . GLY A 1 584 ? -11.260 -14.304 -8.363 1.00 96.06 584 GLY A CA 1
ATOM 4569 C C . GLY A 1 584 ? -10.707 -12.883 -8.403 1.00 96.06 584 GLY A C 1
ATOM 4570 O O . GLY A 1 584 ? -9.505 -12.686 -8.578 1.00 96.06 584 GLY A O 1
ATOM 4571 N N . LEU A 1 585 ? -11.569 -11.884 -8.213 1.00 96.50 585 LEU A N 1
ATOM 4572 C CA . LEU A 1 585 ? -11.168 -10.476 -8.099 1.00 96.50 585 LEU A CA 1
ATOM 4573 C C . LEU A 1 585 ? -11.441 -9.912 -6.704 1.00 96.50 585 LEU A C 1
ATOM 4575 O O . LEU A 1 585 ? -12.420 -10.274 -6.055 1.00 96.50 585 LEU A O 1
ATOM 4579 N N . LEU A 1 586 ? -10.599 -8.981 -6.262 1.00 94.81 586 LEU A N 1
ATOM 4580 C CA . LEU A 1 586 ? -10.848 -8.141 -5.092 1.00 94.81 586 LEU A CA 1
ATOM 4581 C C . LEU A 1 586 ? -10.953 -6.694 -5.554 1.00 94.81 586 LEU A C 1
ATOM 4583 O O . LEU A 1 586 ? -10.029 -6.203 -6.206 1.00 94.81 586 LEU A O 1
ATOM 4587 N N . ILE A 1 587 ? -12.059 -6.039 -5.217 1.00 93.25 587 ILE A N 1
ATOM 4588 C CA . ILE A 1 587 ? -12.400 -4.696 -5.690 1.00 93.25 587 ILE A CA 1
ATOM 4589 C C . ILE A 1 587 ? -12.758 -3.828 -4.484 1.00 93.25 587 ILE A C 1
ATOM 4591 O O . ILE A 1 587 ? -13.496 -4.262 -3.599 1.00 93.25 587 ILE A O 1
ATOM 4595 N N . ASP A 1 588 ? -12.220 -2.616 -4.464 1.00 91.19 588 ASP A N 1
ATOM 4596 C CA . ASP A 1 588 ? -12.455 -1.583 -3.450 1.00 91.19 588 ASP A CA 1
ATOM 4597 C C . ASP A 1 588 ? -12.305 -0.225 -4.154 1.00 91.19 588 ASP A C 1
ATOM 4599 O O . ASP A 1 588 ? -11.561 -0.100 -5.135 1.00 91.19 588 ASP A O 1
ATOM 4603 N N . ASP A 1 589 ? -13.016 0.784 -3.681 1.00 88.06 589 ASP A N 1
ATOM 4604 C CA . ASP A 1 589 ? -12.983 2.149 -4.193 1.00 88.06 589 ASP A CA 1
ATOM 4605 C C . ASP A 1 589 ? -12.313 3.098 -3.191 1.00 88.06 589 ASP A C 1
ATOM 4607 O O . ASP A 1 589 ? -12.376 2.925 -1.971 1.00 88.06 589 ASP A O 1
ATOM 4611 N N . LEU A 1 590 ? -11.613 4.110 -3.706 1.00 88.12 590 LEU A N 1
ATOM 4612 C CA . LEU A 1 590 ? -11.047 5.176 -2.890 1.00 88.12 590 LEU A CA 1
ATOM 4613 C C . LEU A 1 590 ? -11.123 6.534 -3.588 1.00 88.12 590 LEU A C 1
ATOM 4615 O O . LEU A 1 590 ? -10.878 6.658 -4.785 1.00 88.12 590 LEU A O 1
ATOM 4619 N N . THR A 1 591 ? -11.355 7.580 -2.801 1.00 87.19 591 THR A N 1
ATOM 4620 C CA . THR A 1 591 ? -11.095 8.958 -3.222 1.00 87.19 591 THR A CA 1
ATOM 4621 C C . THR A 1 591 ? -9.618 9.281 -2.989 1.00 87.19 591 THR A C 1
ATOM 4623 O O . THR A 1 591 ? -9.122 9.154 -1.864 1.00 87.19 591 THR A O 1
ATOM 4626 N N . ASP A 1 592 ? -8.897 9.683 -4.034 1.00 86.75 592 ASP A N 1
ATOM 4627 C CA . ASP A 1 592 ? -7.491 10.087 -3.920 1.00 86.75 592 ASP A CA 1
ATOM 4628 C C . ASP A 1 592 ? -7.309 11.581 -3.565 1.00 86.75 592 ASP A C 1
ATOM 4630 O O . ASP A 1 592 ? -8.270 12.323 -3.360 1.00 86.75 592 ASP A O 1
ATOM 4634 N N . ILE A 1 593 ? -6.055 12.041 -3.448 1.00 87.25 593 ILE A N 1
ATOM 4635 C CA . ILE A 1 593 ? -5.741 13.430 -3.057 1.00 87.25 593 ILE A CA 1
ATOM 4636 C C . ILE A 1 593 ? -6.160 14.484 -4.101 1.00 87.25 593 ILE A C 1
ATOM 4638 O O . ILE A 1 593 ? -6.183 15.671 -3.789 1.00 87.25 593 ILE A O 1
ATOM 4642 N N . ALA A 1 594 ? -6.456 14.072 -5.335 1.00 86.31 594 ALA A N 1
ATOM 4643 C CA . ALA A 1 594 ? -6.996 14.922 -6.394 1.00 86.31 594 ALA A CA 1
ATOM 4644 C C . ALA A 1 594 ? -8.535 14.861 -6.455 1.00 86.31 594 ALA A C 1
ATOM 4646 O O . ALA A 1 594 ? -9.120 15.341 -7.421 1.00 86.31 594 ALA A O 1
ATOM 4647 N N . VAL A 1 595 ? -9.181 14.269 -5.439 1.00 88.00 595 VAL A N 1
ATOM 4648 C CA . VAL A 1 595 ? -10.636 14.062 -5.348 1.00 88.00 595 VAL A CA 1
ATOM 4649 C C . VAL A 1 595 ? -11.174 13.188 -6.496 1.00 88.00 595 VAL A C 1
ATOM 4651 O O . VAL A 1 595 ? -12.313 13.326 -6.926 1.00 88.00 595 VAL A O 1
ATOM 4654 N N . GLN A 1 596 ? -10.353 12.262 -7.005 1.00 86.75 596 GLN A N 1
ATOM 4655 C CA . GLN A 1 596 ? -10.756 11.310 -8.047 1.00 86.75 596 GLN A CA 1
ATOM 4656 C C . GLN A 1 596 ? -11.184 9.975 -7.427 1.00 86.75 596 GLN A C 1
ATOM 4658 O O . GLN A 1 596 ? -10.494 9.458 -6.545 1.00 86.75 596 GLN A O 1
ATOM 4663 N N . GLU A 1 597 ? -12.291 9.405 -7.910 1.00 89.19 597 GLU A N 1
ATOM 4664 C CA . GLU A 1 597 ? -12.785 8.081 -7.508 1.00 89.19 597 GLU A CA 1
ATOM 4665 C C . GLU A 1 597 ? -12.030 6.979 -8.261 1.00 89.19 597 GLU A C 1
ATOM 4667 O O . GLU A 1 597 ? -12.330 6.639 -9.406 1.00 89.19 597 GLU A O 1
ATOM 4672 N N . GLN A 1 598 ? -11.008 6.430 -7.611 1.00 90.94 598 GLN A N 1
ATOM 4673 C CA . GLN A 1 598 ? -10.163 5.364 -8.133 1.00 90.94 598 GLN A CA 1
ATOM 4674 C C . GLN A 1 598 ? -10.696 4.005 -7.660 1.00 90.94 598 GLN A C 1
ATOM 4676 O O . GLN A 1 598 ? -10.707 3.719 -6.463 1.00 90.94 598 GLN A O 1
ATOM 4681 N N . MET A 1 599 ? -11.090 3.140 -8.594 1.00 92.88 599 MET A N 1
ATOM 4682 C CA . MET A 1 599 ? -11.344 1.725 -8.321 1.00 92.88 599 MET A CA 1
ATOM 4683 C C . MET A 1 599 ? -10.030 0.955 -8.396 1.00 92.88 599 MET A C 1
ATOM 4685 O O . MET A 1 599 ? -9.365 0.977 -9.436 1.00 92.88 599 MET A O 1
ATOM 4689 N N . ILE A 1 600 ? -9.686 0.221 -7.337 1.00 94.75 600 ILE A N 1
ATOM 4690 C CA . ILE A 1 600 ? -8.500 -0.636 -7.296 1.00 94.75 600 ILE A CA 1
ATOM 4691 C C . ILE A 1 600 ? -8.894 -2.114 -7.399 1.00 94.75 600 ILE A C 1
ATOM 4693 O O . ILE A 1 600 ? -9.744 -2.603 -6.656 1.00 94.75 600 ILE A O 1
ATOM 4697 N N . CYS A 1 601 ? -8.268 -2.840 -8.327 1.00 96.06 601 CYS A N 1
ATOM 4698 C CA . CYS A 1 601 ? -8.568 -4.239 -8.612 1.00 96.06 601 CYS A CA 1
ATOM 4699 C C . CYS A 1 601 ? -7.336 -5.129 -8.399 1.00 96.06 601 CYS A C 1
ATOM 4701 O O . CYS A 1 601 ? -6.262 -4.902 -8.963 1.00 96.06 601 CYS A O 1
ATOM 4703 N N . PHE A 1 602 ? -7.510 -6.197 -7.626 1.00 97.12 602 PHE A N 1
ATOM 4704 C CA . PHE A 1 602 ? -6.546 -7.286 -7.461 1.00 97.12 602 PHE A CA 1
ATOM 4705 C C . PHE A 1 602 ? -7.121 -8.577 -8.043 1.00 97.12 602 PHE A C 1
ATOM 4707 O O . PHE A 1 602 ? -8.331 -8.784 -8.018 1.00 97.12 602 PHE A O 1
ATOM 4714 N N . ILE A 1 603 ? -6.249 -9.459 -8.523 1.00 97.06 603 ILE A N 1
ATOM 4715 C CA . ILE A 1 603 ? -6.586 -10.807 -8.983 1.00 97.06 603 ILE A CA 1
ATOM 4716 C C . ILE A 1 603 ? -6.057 -11.843 -7.992 1.00 97.06 603 ILE A C 1
ATOM 4718 O O . ILE A 1 603 ? -4.953 -11.694 -7.463 1.00 97.06 603 ILE A O 1
ATOM 4722 N N . GLN A 1 604 ? -6.832 -12.897 -7.754 1.00 96.00 604 GLN A N 1
ATOM 4723 C CA . GLN A 1 604 ? -6.427 -14.077 -7.003 1.00 96.00 604 GLN A CA 1
ATOM 4724 C C . GLN A 1 604 ? -6.644 -15.328 -7.858 1.00 96.00 604 GLN A C 1
ATOM 4726 O O . GLN A 1 604 ? -7.727 -15.534 -8.397 1.00 96.00 604 GLN A O 1
ATOM 4731 N N . TYR A 1 605 ? -5.613 -16.151 -8.015 1.00 95.75 605 TYR A N 1
ATOM 4732 C CA . TYR A 1 605 ? -5.643 -17.342 -8.868 1.00 95.75 605 TYR A CA 1
ATOM 4733 C C . TYR A 1 605 ? -4.740 -18.441 -8.301 1.00 95.75 605 TYR A C 1
ATOM 4735 O O . TYR A 1 605 ? -3.979 -18.212 -7.357 1.00 95.75 605 TYR A O 1
ATOM 4743 N N . VAL A 1 606 ? -4.833 -19.641 -8.870 1.00 94.19 606 VAL A N 1
ATOM 4744 C CA . VAL A 1 606 ? -3.985 -20.786 -8.522 1.00 94.19 606 VAL A CA 1
ATOM 4745 C C . VAL A 1 606 ? -3.084 -21.106 -9.715 1.00 94.19 606 VAL A C 1
ATOM 4747 O O . VAL A 1 606 ? -3.551 -21.180 -10.849 1.00 94.19 606 VAL A O 1
ATOM 4750 N N . ASP A 1 607 ? -1.779 -21.244 -9.482 1.00 93.19 607 ASP A N 1
ATOM 4751 C CA . ASP A 1 607 ? -0.822 -21.589 -10.536 1.00 93.19 607 ASP A CA 1
ATOM 4752 C C . ASP A 1 607 ? -0.787 -23.100 -10.842 1.00 93.19 607 ASP A C 1
ATOM 4754 O O . ASP A 1 607 ? -1.357 -23.936 -10.138 1.00 93.19 607 ASP A O 1
ATOM 4758 N N . LYS A 1 608 ? -0.026 -23.484 -11.874 1.00 88.94 608 LYS A N 1
ATOM 4759 C CA . LYS A 1 608 ? 0.175 -24.893 -12.272 1.00 88.94 608 LYS A CA 1
ATOM 4760 C C . LYS A 1 608 ? 0.861 -25.764 -11.207 1.00 88.94 608 LYS A C 1
ATOM 4762 O O . LYS A 1 608 ? 0.913 -26.981 -11.366 1.00 88.94 608 LYS A O 1
ATOM 4767 N N . LYS A 1 609 ? 1.418 -25.170 -10.147 1.00 90.75 609 LYS A N 1
ATOM 4768 C CA . LYS A 1 609 ? 2.011 -25.866 -8.993 1.00 90.75 609 LYS A CA 1
ATOM 4769 C C . LYS A 1 609 ? 1.005 -26.008 -7.841 1.00 90.75 609 LYS A C 1
ATOM 4771 O O . LYS A 1 609 ? 1.382 -26.522 -6.789 1.00 90.75 609 LYS A O 1
ATOM 4776 N N . ALA A 1 610 ? -0.250 -25.597 -8.040 1.00 90.25 610 ALA A N 1
ATOM 4777 C CA . ALA A 1 610 ? -1.298 -25.465 -7.031 1.00 90.25 610 ALA A CA 1
ATOM 4778 C C . ALA A 1 610 ? -0.938 -24.493 -5.886 1.00 90.25 610 ALA A C 1
ATOM 4780 O O . ALA A 1 610 ? -1.306 -24.700 -4.727 1.00 90.25 610 ALA A O 1
ATOM 4781 N N . SER A 1 611 ? -0.211 -23.419 -6.206 1.00 91.44 611 SER A N 1
ATOM 4782 C CA . SER A 1 611 ? 0.051 -22.304 -5.289 1.00 91.44 611 SER A CA 1
ATOM 4783 C C . SER A 1 611 ? -0.932 -21.165 -5.552 1.00 91.44 611 SER A C 1
ATOM 4785 O O . SER A 1 611 ? -1.117 -20.746 -6.693 1.00 91.44 611 SER A O 1
ATOM 4787 N N . LYS A 1 612 ? -1.560 -20.664 -4.487 1.00 91.88 612 LYS A N 1
ATOM 4788 C CA . LYS A 1 612 ? -2.462 -19.506 -4.508 1.00 91.88 612 LYS A CA 1
ATOM 4789 C C . LYS A 1 612 ? -1.645 -18.214 -4.572 1.00 91.88 612 LYS A C 1
ATOM 4791 O O . LYS A 1 612 ? -0.770 -18.009 -3.735 1.00 91.88 612 LYS A O 1
ATOM 4796 N N . HIS A 1 613 ? -1.965 -17.333 -5.515 1.00 93.69 613 HIS A N 1
ATOM 4797 C CA . HIS A 1 613 ? -1.327 -16.025 -5.686 1.00 93.69 613 HIS A CA 1
ATOM 4798 C C . HIS A 1 613 ? -2.371 -14.917 -5.646 1.00 93.69 613 HIS A C 1
ATOM 4800 O O . HIS A 1 613 ? -3.395 -15.029 -6.316 1.00 93.69 613 HIS A O 1
ATOM 4806 N N . THR A 1 614 ? -2.083 -13.823 -4.938 1.00 95.44 614 THR A N 1
ATOM 4807 C CA . THR A 1 614 ? -2.859 -12.575 -5.010 1.00 95.44 614 THR A CA 1
ATOM 4808 C C . THR A 1 614 ? -1.954 -11.458 -5.526 1.00 95.44 614 THR A C 1
ATOM 4810 O O . THR A 1 614 ? -0.860 -11.257 -4.996 1.00 95.44 614 THR A O 1
ATOM 4813 N N . LYS A 1 615 ? -2.378 -10.747 -6.575 1.00 96.31 615 LYS A N 1
ATOM 4814 C CA . LYS A 1 615 ? -1.580 -9.723 -7.274 1.00 96.31 615 LYS A CA 1
ATOM 4815 C C . LYS A 1 615 ? -2.428 -8.498 -7.601 1.00 96.31 615 LYS A C 1
ATOM 4817 O O . LYS A 1 615 ? -3.606 -8.627 -7.926 1.00 96.31 615 LYS A O 1
ATOM 4822 N N . PHE A 1 616 ? -1.840 -7.306 -7.552 1.00 97.38 616 PHE A N 1
ATOM 4823 C CA . PHE A 1 616 ? -2.485 -6.092 -8.065 1.00 97.38 616 PHE A CA 1
ATOM 4824 C C . PHE A 1 616 ? -2.671 -6.205 -9.588 1.00 97.38 616 PHE A C 1
ATOM 4826 O O . PHE A 1 616 ? -1.715 -6.516 -10.299 1.00 97.38 616 PHE A O 1
ATOM 4833 N N . LEU A 1 617 ? -3.880 -5.986 -10.106 1.00 97.12 617 LEU A N 1
ATOM 4834 C CA . LEU A 1 617 ? -4.183 -6.170 -11.528 1.00 97.12 617 LEU A CA 1
ATOM 4835 C C . LEU A 1 617 ? -4.214 -4.827 -12.270 1.00 97.12 617 LEU A C 1
ATOM 4837 O O . LEU A 1 617 ? -3.450 -4.638 -13.221 1.00 97.12 617 LEU A O 1
ATOM 4841 N N . PHE A 1 618 ? -5.063 -3.898 -11.822 1.00 96.25 618 PHE A N 1
ATOM 4842 C CA . PHE A 1 618 ? -5.142 -2.529 -12.337 1.00 96.25 618 PHE A CA 1
ATOM 4843 C C . PHE A 1 618 ? -5.846 -1.582 -11.348 1.00 96.25 618 PHE A C 1
ATOM 4845 O O . PHE A 1 618 ? -6.507 -2.016 -10.405 1.00 96.25 618 PHE A O 1
ATOM 4852 N N . THR A 1 619 ? -5.722 -0.279 -11.590 1.00 95.06 619 THR A N 1
ATOM 4853 C CA . THR A 1 619 ? -6.540 0.791 -11.000 1.00 95.06 619 THR A CA 1
ATOM 4854 C C . THR A 1 619 ? -7.130 1.648 -12.116 1.00 95.06 619 THR A C 1
ATOM 4856 O O . THR A 1 619 ? -6.526 1.744 -13.188 1.00 95.06 619 THR A O 1
ATOM 4859 N N . THR A 1 620 ? -8.283 2.274 -11.902 1.00 92.62 620 THR A N 1
ATOM 4860 C CA . THR A 1 620 ? -8.871 3.200 -12.883 1.00 92.62 620 THR A CA 1
ATOM 4861 C C . THR A 1 620 ? -9.808 4.212 -12.230 1.00 92.62 620 THR A C 1
ATOM 4863 O O . THR A 1 620 ? -10.515 3.883 -11.277 1.00 92.62 620 THR A O 1
ATOM 4866 N N . ASN A 1 621 ? -9.823 5.436 -12.751 1.00 90.81 621 ASN A N 1
ATOM 4867 C CA . ASN A 1 621 ? -10.766 6.479 -12.379 1.00 90.81 621 ASN A CA 1
ATOM 4868 C C . ASN A 1 621 ? -12.158 6.186 -12.967 1.00 90.81 621 ASN A C 1
ATOM 4870 O O . ASN A 1 621 ? -12.360 6.298 -14.181 1.00 90.81 621 ASN A O 1
ATOM 4874 N N . LEU A 1 622 ? -13.123 5.867 -12.101 1.00 87.19 622 LEU A N 1
ATOM 4875 C CA . LEU A 1 622 ? -14.506 5.534 -12.472 1.00 87.19 622 LEU A CA 1
ATOM 4876 C C . LEU A 1 622 ? -15.253 6.690 -13.154 1.00 87.19 622 LEU A C 1
ATOM 4878 O O . LEU A 1 622 ? -16.171 6.446 -13.936 1.00 87.19 622 LEU A O 1
ATOM 4882 N N . LEU A 1 623 ? -14.848 7.932 -12.876 1.00 84.44 623 LEU A N 1
ATOM 4883 C CA . LEU A 1 623 ? -15.442 9.163 -13.407 1.00 84.44 623 LEU A CA 1
ATOM 4884 C C . LEU A 1 623 ? -14.618 9.764 -14.560 1.00 84.44 623 LEU A C 1
ATOM 4886 O O . LEU A 1 623 ? -14.729 10.950 -14.866 1.00 84.44 623 LEU A O 1
ATOM 4890 N N . SER A 1 624 ? -13.740 8.978 -15.191 1.00 71.62 624 SER A N 1
ATOM 4891 C CA . SER A 1 624 ? -13.014 9.427 -16.381 1.00 71.62 624 SER A CA 1
ATOM 4892 C C . SER A 1 624 ? -13.810 9.144 -17.663 1.00 71.62 624 SER A C 1
ATOM 4894 O O . SER A 1 624 ? -14.153 8.003 -17.961 1.00 71.62 624 SER A O 1
ATOM 4896 N N . GLY A 1 625 ? -14.090 10.191 -18.447 1.00 68.75 625 GLY A N 1
ATOM 4897 C CA . GLY A 1 625 ? -14.824 10.091 -19.715 1.00 68.75 625 GLY A CA 1
ATOM 4898 C C . GLY A 1 625 ? -16.300 10.477 -19.592 1.00 68.75 625 GLY A C 1
ATOM 4899 O O . GLY A 1 625 ? -16.617 11.512 -19.019 1.00 68.75 625 GLY A O 1
ATOM 4900 N N . GLU A 1 626 ? -17.190 9.668 -20.171 1.00 58.91 626 GLU A N 1
ATOM 4901 C CA . GLU A 1 626 ? -18.639 9.940 -20.268 1.00 58.91 626 GLU A CA 1
ATOM 4902 C C . GLU A 1 626 ? -19.426 9.580 -18.985 1.00 58.91 626 GLU A C 1
ATOM 4904 O O . GLU A 1 626 ? -20.606 9.903 -18.859 1.00 58.91 626 GLU A O 1
ATOM 4909 N N . SER A 1 627 ? -18.785 8.914 -18.018 1.00 72.50 627 SER A N 1
ATOM 4910 C CA . SER A 1 627 ? -19.412 8.444 -16.777 1.00 72.50 627 SER A CA 1
ATOM 4911 C C . SER A 1 627 ? -19.580 9.564 -15.746 1.00 72.50 627 SER A C 1
ATOM 4913 O O . SER A 1 627 ? -18.616 9.977 -15.108 1.00 72.50 627 SER A O 1
ATOM 4915 N N . SER A 1 628 ? -20.821 9.992 -15.504 1.00 71.31 628 SER A N 1
ATOM 4916 C CA . SER A 1 628 ? -21.159 11.015 -14.498 1.00 71.31 628 SER A CA 1
ATOM 4917 C C . SER A 1 628 ? -21.337 10.488 -13.063 1.00 71.31 628 SER A C 1
ATOM 4919 O O . SER A 1 628 ? -21.584 11.274 -12.153 1.00 71.31 628 SER A O 1
ATOM 4921 N N . SER A 1 629 ? -21.257 9.170 -12.833 1.00 79.62 629 SER A N 1
ATOM 4922 C CA . SER A 1 629 ? -21.378 8.575 -11.490 1.00 79.62 629 SER A CA 1
ATOM 4923 C C . SER A 1 629 ? -20.745 7.181 -11.373 1.00 79.62 629 SER A C 1
ATOM 4925 O O . SER A 1 629 ? -20.865 6.350 -12.281 1.00 79.62 629 SER A O 1
ATOM 4927 N N . ALA A 1 630 ? -20.153 6.882 -10.211 1.00 82.12 630 ALA A N 1
ATOM 4928 C CA . ALA A 1 630 ? -19.667 5.556 -9.815 1.00 82.12 630 ALA A CA 1
ATOM 4929 C C . ALA A 1 630 ? -20.812 4.627 -9.368 1.00 82.12 630 ALA A C 1
ATOM 4931 O O . ALA A 1 630 ? -20.839 4.086 -8.264 1.00 82.12 630 ALA A O 1
ATOM 4932 N N . ASN A 1 631 ? -21.801 4.451 -10.242 1.00 89.19 631 ASN A N 1
ATOM 4933 C CA . ASN A 1 631 ? -22.875 3.485 -10.046 1.00 89.19 631 ASN A CA 1
ATOM 4934 C C . ASN A 1 631 ? -22.417 2.052 -10.398 1.00 89.19 631 ASN A C 1
ATOM 4936 O O . ASN A 1 631 ? -21.384 1.833 -11.035 1.00 89.19 631 ASN A O 1
ATOM 4940 N N . SER A 1 632 ? -23.201 1.051 -9.995 1.00 89.88 632 SER A N 1
ATOM 4941 C CA . SER A 1 632 ? -22.859 -0.364 -10.188 1.00 89.88 632 SER A CA 1
ATOM 4942 C C . SER A 1 632 ? -22.659 -0.766 -11.664 1.00 89.88 632 SER A C 1
ATOM 4944 O O . SER A 1 632 ? -21.728 -1.529 -11.933 1.00 89.88 632 SER A O 1
ATOM 4946 N N . PRO A 1 633 ? -23.467 -0.276 -12.634 1.00 91.94 633 PRO A N 1
ATOM 4947 C CA . PRO A 1 633 ? -23.166 -0.408 -14.063 1.00 91.94 633 PRO A CA 1
ATOM 4948 C C . PRO A 1 633 ? -21.798 0.155 -14.485 1.00 91.94 633 PRO A C 1
ATOM 4950 O O . PRO A 1 633 ? -21.052 -0.561 -15.154 1.00 91.94 633 PRO A O 1
ATOM 4953 N N . THR A 1 634 ? -21.433 1.374 -14.065 1.00 91.94 634 THR A N 1
ATOM 4954 C CA . THR A 1 634 ? -20.117 1.987 -14.349 1.00 91.94 634 THR A CA 1
ATOM 4955 C C . THR A 1 634 ? -18.979 1.109 -13.829 1.00 91.94 634 THR A C 1
ATOM 4957 O O . THR A 1 634 ? -18.045 0.788 -14.564 1.00 91.94 634 THR A O 1
ATOM 4960 N N . ILE A 1 635 ? -19.086 0.647 -12.579 1.00 93.38 635 ILE A N 1
ATOM 4961 C CA . ILE A 1 635 ? -18.089 -0.226 -11.943 1.00 93.38 635 ILE A CA 1
ATOM 4962 C C . ILE A 1 635 ? -17.979 -1.559 -12.699 1.00 93.38 635 ILE A C 1
ATOM 4964 O O . ILE A 1 635 ? -16.876 -2.008 -13.006 1.00 93.38 635 ILE A O 1
ATOM 4968 N N . LYS A 1 636 ? -19.107 -2.177 -13.074 1.00 94.38 636 LYS A N 1
ATOM 4969 C CA . LYS A 1 636 ? -19.126 -3.411 -13.877 1.00 94.38 636 LYS A CA 1
ATOM 4970 C C . LYS A 1 636 ? -18.433 -3.225 -15.230 1.00 94.38 636 LYS A C 1
ATOM 4972 O O . LYS A 1 636 ? -17.637 -4.080 -15.615 1.00 94.38 636 LYS A O 1
ATOM 4977 N N . ALA A 1 637 ? -18.703 -2.125 -15.931 1.00 93.38 637 ALA A N 1
ATOM 4978 C CA . ALA A 1 637 ? -18.057 -1.816 -17.205 1.00 93.38 637 ALA A CA 1
ATOM 4979 C C . ALA A 1 637 ? -16.535 -1.662 -17.042 1.00 93.38 637 ALA A C 1
ATOM 4981 O O . ALA A 1 637 ? -15.779 -2.294 -17.779 1.00 93.38 637 ALA A O 1
ATOM 4982 N N . ALA A 1 638 ? -16.085 -0.919 -16.025 1.00 93.56 638 ALA A N 1
ATOM 4983 C CA . ALA A 1 638 ? -14.666 -0.745 -15.711 1.00 93.56 638 ALA A CA 1
ATOM 4984 C C . ALA A 1 638 ? -13.963 -2.075 -15.365 1.00 93.56 638 ALA A C 1
ATOM 4986 O O . ALA A 1 638 ? -12.833 -2.312 -15.795 1.00 93.56 638 ALA A O 1
ATOM 4987 N N . VAL A 1 639 ? -14.633 -2.979 -14.638 1.00 95.50 639 VAL A N 1
ATOM 4988 C CA . VAL A 1 639 ? -14.119 -4.329 -14.340 1.00 95.50 639 VAL A CA 1
ATOM 4989 C C . VAL A 1 639 ? -13.942 -5.150 -15.615 1.00 95.50 639 VAL A C 1
ATOM 4991 O O . VAL A 1 639 ? -12.861 -5.692 -15.845 1.00 95.50 639 VAL A O 1
ATOM 4994 N N . LEU A 1 640 ? -14.975 -5.232 -16.458 1.00 95.81 640 LEU A N 1
ATOM 4995 C CA . LEU A 1 640 ? -14.934 -6.031 -17.687 1.00 95.81 640 LEU A CA 1
ATOM 4996 C C . LEU A 1 640 ? -13.910 -5.482 -18.692 1.00 95.81 640 LEU A C 1
ATOM 4998 O O . LEU A 1 640 ? -13.123 -6.254 -19.235 1.00 95.81 640 LEU A O 1
ATOM 5002 N N . GLN A 1 641 ? -13.843 -4.160 -18.861 1.00 94.62 641 GLN A N 1
ATOM 5003 C CA . GLN A 1 641 ? -12.834 -3.504 -19.695 1.00 94.62 641 GLN A CA 1
ATOM 5004 C C . GLN A 1 641 ? -11.412 -3.736 -19.157 1.00 94.62 641 GLN A C 1
ATOM 5006 O O . GLN A 1 641 ? -10.478 -3.965 -19.925 1.00 94.62 641 GLN A O 1
ATOM 5011 N N . GLY A 1 642 ? -11.223 -3.718 -17.835 1.00 95.19 642 GLY A N 1
ATOM 5012 C CA . GLY A 1 642 ? -9.941 -4.027 -17.204 1.00 95.19 642 GLY A CA 1
ATOM 5013 C C . GLY A 1 642 ? -9.490 -5.479 -17.410 1.00 95.19 642 GLY A C 1
ATOM 5014 O O . GLY A 1 642 ? -8.299 -5.721 -17.617 1.00 95.19 642 GLY A O 1
ATOM 5015 N N . LEU A 1 643 ? -10.424 -6.437 -17.419 1.00 97.25 643 LEU A N 1
ATOM 5016 C CA . LEU A 1 643 ? -10.153 -7.835 -17.779 1.00 97.25 643 LEU A CA 1
ATOM 5017 C C . LEU A 1 643 ? -9.791 -7.984 -19.264 1.00 97.25 643 LEU A C 1
ATOM 5019 O O . LEU A 1 643 ? -8.793 -8.636 -19.579 1.00 97.25 643 LEU A O 1
ATOM 5023 N N . GLU A 1 644 ? -10.537 -7.335 -20.162 1.00 96.62 644 GLU A N 1
ATOM 5024 C CA . GLU A 1 644 ? -10.268 -7.324 -21.608 1.00 96.62 644 GLU A CA 1
ATOM 5025 C C . GLU A 1 644 ? -8.885 -6.729 -21.922 1.00 96.62 644 GLU A C 1
ATOM 5027 O O . GLU A 1 644 ? -8.082 -7.351 -22.617 1.00 96.62 644 GLU A O 1
ATOM 5032 N N . ASN A 1 645 ? -8.543 -5.589 -21.312 1.00 94.69 645 ASN A N 1
ATOM 5033 C CA . ASN A 1 645 ? -7.230 -4.940 -21.426 1.00 94.69 645 ASN A CA 1
ATOM 5034 C C . ASN A 1 645 ? -6.058 -5.819 -20.943 1.00 94.69 645 ASN A C 1
ATOM 5036 O O . ASN A 1 645 ? -4.905 -5.564 -21.298 1.00 94.69 645 ASN A O 1
ATOM 5040 N N . LYS A 1 646 ? -6.330 -6.833 -20.114 1.00 95.56 646 LYS A N 1
ATOM 5041 C CA . LYS A 1 646 ? -5.353 -7.822 -19.626 1.00 95.56 646 LYS A CA 1
ATOM 5042 C C . LYS A 1 646 ? -5.495 -9.187 -20.314 1.00 95.56 646 LYS A C 1
ATOM 5044 O O . LYS A 1 646 ? -4.827 -10.140 -19.909 1.00 95.56 646 LYS A O 1
ATOM 5049 N N . SER A 1 647 ? -6.325 -9.287 -21.354 1.00 96.44 647 SER A N 1
ATOM 5050 C CA . SER A 1 647 ? -6.641 -10.520 -22.089 1.00 96.44 647 SER A CA 1
ATOM 5051 C C . SER A 1 647 ? -7.055 -11.682 -21.175 1.00 96.44 647 SER A C 1
ATOM 5053 O O . SER A 1 647 ? -6.694 -12.836 -21.416 1.00 96.44 647 SER A O 1
ATOM 5055 N N . LEU A 1 648 ? -7.779 -11.380 -20.094 1.00 97.12 648 LEU A N 1
ATOM 5056 C CA . LEU A 1 648 ? -8.319 -12.372 -19.169 1.00 97.12 648 LEU A CA 1
ATOM 5057 C C . LEU A 1 648 ? -9.696 -12.836 -19.651 1.00 97.12 648 LEU A C 1
ATOM 5059 O O . LEU A 1 648 ? -10.594 -12.033 -19.887 1.00 97.12 648 LEU A O 1
ATOM 5063 N N . ASP A 1 649 ? -9.860 -14.151 -19.781 1.00 95.75 649 ASP A N 1
ATOM 5064 C CA . ASP A 1 649 ? -11.110 -14.771 -20.218 1.00 95.75 649 ASP A CA 1
ATOM 5065 C C . ASP A 1 649 ? -12.190 -14.629 -19.136 1.00 95.75 649 ASP A C 1
ATOM 5067 O O . ASP A 1 649 ? -12.085 -15.219 -18.059 1.00 95.75 649 ASP A O 1
ATOM 5071 N N . THR A 1 650 ? -13.246 -13.867 -19.421 1.00 94.12 650 THR A N 1
ATOM 5072 C CA . THR A 1 650 ? -14.350 -13.620 -18.481 1.00 94.12 650 THR A CA 1
ATOM 5073 C C . THR A 1 650 ? -15.117 -14.890 -18.114 1.00 94.12 650 THR A C 1
ATOM 5075 O O . THR A 1 650 ? -15.713 -14.940 -17.044 1.00 94.12 650 THR A O 1
ATOM 5078 N N . ARG A 1 651 ? -15.037 -15.964 -18.911 1.00 92.62 651 ARG A N 1
ATOM 5079 C CA . ARG A 1 651 ? -15.616 -17.277 -18.561 1.00 92.62 651 ARG A CA 1
ATOM 5080 C C . ARG A 1 651 ? -14.911 -17.939 -17.373 1.00 92.62 651 ARG A C 1
ATOM 5082 O O . ARG A 1 651 ? -15.487 -18.811 -16.736 1.00 92.62 651 ARG A O 1
ATOM 5089 N N . LYS A 1 652 ? -13.679 -17.516 -17.066 1.00 95.06 652 LYS A N 1
ATOM 5090 C CA . LYS A 1 652 ? -12.878 -17.978 -15.921 1.00 95.06 652 LYS A CA 1
ATOM 5091 C C . LYS A 1 652 ? -13.068 -17.123 -14.660 1.00 95.06 652 LYS A C 1
ATOM 5093 O O . LYS A 1 652 ? -12.464 -17.419 -13.627 1.00 95.06 652 LYS A O 1
ATOM 5098 N N . PHE A 1 653 ? -13.869 -16.057 -14.731 1.00 95.81 653 PHE A N 1
ATOM 5099 C CA . PHE A 1 653 ? -14.132 -15.147 -13.616 1.00 95.81 653 PHE A CA 1
ATOM 5100 C C . PHE A 1 653 ? -15.118 -15.789 -12.629 1.00 95.81 653 PHE A C 1
ATOM 5102 O O . PHE A 1 653 ? -16.331 -15.608 -12.709 1.00 95.81 653 PHE A O 1
ATOM 5109 N N . ALA A 1 654 ? -14.589 -16.588 -11.704 1.00 94.88 654 ALA A N 1
ATOM 5110 C CA . ALA A 1 654 ? -15.391 -17.457 -10.845 1.00 94.88 654 ALA A CA 1
ATOM 5111 C C . ALA A 1 654 ? -15.823 -16.806 -9.523 1.00 94.88 654 ALA A C 1
ATOM 5113 O O . ALA A 1 654 ? -16.731 -17.308 -8.860 1.00 94.88 654 ALA A O 1
ATOM 5114 N N . SER A 1 655 ? -15.182 -15.712 -9.098 1.00 94.38 655 SER A N 1
ATOM 5115 C CA . SER A 1 655 ? -15.514 -15.066 -7.823 1.00 94.38 655 SER A CA 1
ATOM 5116 C C . SER A 1 655 ? -15.129 -13.589 -7.742 1.00 94.38 655 SER A C 1
ATOM 5118 O O . SER A 1 655 ? -14.191 -13.135 -8.389 1.00 94.38 655 SER A O 1
ATOM 5120 N N . VAL A 1 656 ? -15.824 -12.829 -6.899 1.00 93.94 656 VAL A N 1
ATOM 5121 C CA . VAL A 1 656 ? -15.516 -11.420 -6.622 1.00 93.94 656 VAL A CA 1
ATOM 5122 C C . VAL A 1 656 ? -15.717 -11.109 -5.142 1.00 93.94 656 VAL A C 1
ATOM 5124 O O . VAL A 1 656 ? -16.722 -11.510 -4.561 1.00 93.94 656 VAL A O 1
ATOM 5127 N N . CYS A 1 657 ? -14.780 -10.390 -4.528 1.00 92.69 657 CYS A N 1
ATOM 5128 C CA . CYS A 1 657 ? -14.892 -9.871 -3.169 1.00 92.69 657 CYS A CA 1
ATOM 5129 C C . CYS A 1 657 ? -14.927 -8.343 -3.190 1.00 92.69 657 CYS A C 1
ATOM 5131 O O . CYS A 1 657 ? -14.010 -7.715 -3.720 1.00 92.69 657 CYS A O 1
ATOM 5133 N N . THR A 1 658 ? -15.943 -7.763 -2.557 1.00 90.81 658 THR A N 1
ATOM 5134 C CA . THR A 1 658 ? -16.127 -6.310 -2.433 1.00 90.81 658 THR A CA 1
ATOM 5135 C C . THR A 1 658 ? -16.241 -5.887 -0.971 1.00 90.81 658 THR A C 1
ATOM 5137 O O . THR A 1 658 ? -16.377 -6.722 -0.065 1.00 90.81 658 THR A O 1
ATOM 5140 N N . ASP A 1 659 ? -16.240 -4.578 -0.744 1.00 85.31 659 ASP A N 1
ATOM 5141 C CA . ASP A 1 659 ? -16.734 -3.955 0.482 1.00 85.31 659 ASP A CA 1
ATOM 5142 C C . ASP A 1 659 ? -18.253 -4.232 0.704 1.00 85.31 659 ASP A C 1
ATOM 5144 O O . ASP A 1 659 ? -18.866 -5.037 -0.007 1.00 85.31 659 ASP A O 1
ATOM 5148 N N . GLY A 1 660 ? -18.850 -3.630 1.739 1.00 79.88 660 GLY A N 1
ATOM 5149 C CA . GLY A 1 660 ? -20.264 -3.770 2.092 1.00 79.88 660 GLY A CA 1
ATOM 5150 C C . GLY A 1 660 ? -21.206 -2.679 1.571 1.00 79.88 660 GLY A C 1
ATOM 5151 O O . GLY A 1 660 ? -22.366 -2.667 1.995 1.00 79.88 660 GLY A O 1
ATOM 5152 N N . ALA A 1 661 ? -20.765 -1.768 0.699 1.00 84.12 661 ALA A N 1
ATOM 5153 C CA . ALA A 1 661 ? -21.611 -0.724 0.128 1.00 84.12 661 ALA A CA 1
ATOM 5154 C C . ALA A 1 661 ? -22.800 -1.322 -0.643 1.00 84.12 661 ALA A C 1
ATOM 5156 O O . ALA A 1 661 ? -22.717 -2.409 -1.223 1.00 84.12 661 ALA A O 1
ATOM 5157 N N . SER A 1 662 ? -23.925 -0.605 -0.689 1.00 84.69 662 SER A N 1
ATOM 5158 C CA . SER A 1 662 ? -25.122 -1.031 -1.435 1.00 84.69 662 SER A CA 1
ATOM 5159 C C . SER A 1 662 ? -24.871 -1.094 -2.946 1.00 84.69 662 SER A C 1
ATOM 5161 O O . SER A 1 662 ? -25.352 -2.013 -3.606 1.00 84.69 662 SER A O 1
ATOM 5163 N N . VAL A 1 663 ? -24.058 -0.173 -3.471 1.00 88.12 663 VAL A N 1
ATOM 5164 C CA . VAL A 1 663 ? -23.592 -0.145 -4.869 1.00 88.12 663 VAL A CA 1
ATOM 5165 C C . VAL A 1 663 ? -22.774 -1.398 -5.214 1.00 88.12 663 VAL A C 1
ATOM 5167 O O . VAL A 1 663 ? -22.880 -1.927 -6.316 1.00 88.12 663 VAL A O 1
ATOM 5170 N N . MET A 1 664 ? -22.024 -1.953 -4.259 1.00 88.44 664 MET A N 1
ATOM 5171 C CA . MET A 1 664 ? -21.252 -3.182 -4.460 1.00 88.44 664 MET A CA 1
ATOM 5172 C C . MET A 1 664 ? -22.080 -4.454 -4.221 1.00 88.44 664 MET A C 1
ATOM 5174 O O . MET A 1 664 ? -22.083 -5.371 -5.041 1.00 88.44 664 MET A O 1
ATOM 5178 N N . THR A 1 665 ? -22.811 -4.519 -3.106 1.00 86.12 665 THR A N 1
ATOM 5179 C CA . THR A 1 665 ? -23.422 -5.760 -2.588 1.00 86.12 665 THR A CA 1
ATOM 5180 C C . THR A 1 665 ? -24.923 -5.902 -2.833 1.00 86.12 665 THR A C 1
ATOM 5182 O O . THR A 1 665 ? -25.481 -6.961 -2.542 1.00 86.12 665 THR A O 1
ATOM 5185 N N . GLY A 1 666 ? -25.582 -4.869 -3.366 1.00 84.88 666 GLY A N 1
ATOM 5186 C CA . GLY A 1 666 ? -27.016 -4.863 -3.647 1.00 84.88 666 GLY A CA 1
ATOM 5187 C C . GLY A 1 666 ? -27.451 -6.050 -4.509 1.00 84.88 666 GLY A C 1
ATOM 5188 O O . GLY A 1 666 ? -26.897 -6.301 -5.577 1.00 84.88 666 GLY A O 1
ATOM 5189 N N . GLU A 1 667 ? -28.464 -6.774 -4.038 1.00 81.00 667 GLU A N 1
ATOM 5190 C CA . GLU A 1 667 ? -28.836 -8.094 -4.560 1.00 81.00 667 GLU A CA 1
ATOM 5191 C C . GLU A 1 667 ? -29.328 -8.075 -6.012 1.00 81.00 667 GLU A C 1
ATOM 5193 O O . GLU A 1 667 ? -29.004 -8.978 -6.781 1.00 81.00 667 GLU A O 1
ATOM 5198 N N . GLN A 1 668 ? -30.060 -7.026 -6.397 1.00 81.62 668 GLN A N 1
ATOM 5199 C CA . GLN A 1 668 ? -30.528 -6.828 -7.768 1.00 81.62 668 GLN A CA 1
ATOM 5200 C C . GLN A 1 668 ? -29.632 -5.852 -8.544 1.00 81.62 668 GLN A C 1
ATOM 5202 O O . GLN A 1 668 ? -29.132 -6.191 -9.614 1.00 81.62 668 GLN A O 1
ATOM 5207 N N . ASN A 1 669 ? -29.420 -4.648 -8.003 1.00 88.94 669 ASN A N 1
ATOM 5208 C CA . ASN A 1 669 ? -28.816 -3.528 -8.738 1.00 88.94 669 ASN A CA 1
ATOM 5209 C C . ASN A 1 669 ? -27.404 -3.145 -8.255 1.00 88.94 669 ASN A C 1
ATOM 5211 O O . ASN A 1 669 ? -26.828 -2.190 -8.772 1.00 88.94 669 ASN A O 1
ATOM 5215 N N . GLY A 1 670 ? -26.834 -3.865 -7.284 1.00 91.06 670 GLY A N 1
ATOM 5216 C CA . GLY A 1 670 ? -25.421 -3.736 -6.913 1.00 91.06 670 GLY A CA 1
ATOM 5217 C C . GLY A 1 670 ? -24.515 -4.541 -7.848 1.00 91.06 670 GLY A C 1
ATOM 5218 O O . GLY A 1 670 ? -24.995 -5.410 -8.578 1.00 91.06 670 GLY A O 1
ATOM 5219 N N . LEU A 1 671 ? -23.203 -4.290 -7.818 1.00 92.56 671 LEU A N 1
ATOM 5220 C CA . LEU A 1 671 ? -22.212 -4.967 -8.665 1.00 92.56 671 LEU A CA 1
ATOM 5221 C C . LEU A 1 671 ? -22.341 -6.494 -8.575 1.00 92.56 671 LEU A C 1
ATOM 5223 O O . LEU A 1 671 ? -22.380 -7.170 -9.599 1.00 92.56 671 LEU A O 1
ATOM 5227 N N . ALA A 1 672 ? -22.481 -7.032 -7.362 1.00 91.25 672 ALA A N 1
ATOM 5228 C CA . ALA A 1 672 ? -22.702 -8.453 -7.118 1.00 91.25 672 ALA A CA 1
ATOM 5229 C C . ALA A 1 672 ? -23.950 -8.990 -7.846 1.00 91.25 672 ALA A C 1
ATOM 5231 O O . ALA A 1 672 ? -23.869 -10.020 -8.512 1.00 91.25 672 ALA A O 1
ATOM 5232 N N . GLY A 1 673 ? -25.085 -8.286 -7.770 1.00 91.12 673 GLY A N 1
ATOM 5233 C CA . GLY A 1 673 ? -26.308 -8.646 -8.494 1.00 91.12 673 GLY A CA 1
ATOM 5234 C C . GLY A 1 673 ? -26.136 -8.579 -10.014 1.00 91.12 673 GLY A C 1
ATOM 5235 O O . GLY A 1 673 ? -26.495 -9.517 -10.726 1.00 91.12 673 GLY A O 1
ATOM 5236 N N . LEU A 1 674 ? -25.510 -7.511 -10.517 1.00 94.06 674 LEU A N 1
ATOM 5237 C CA . LEU A 1 674 ? -25.248 -7.325 -11.947 1.00 94.06 674 LEU A CA 1
ATOM 5238 C C . LEU A 1 674 ? -24.249 -8.333 -12.526 1.00 94.06 674 LEU A C 1
ATOM 5240 O O . LEU A 1 674 ? -24.335 -8.628 -13.717 1.00 94.06 674 LEU A O 1
ATOM 5244 N N . LEU A 1 675 ? -23.311 -8.842 -11.726 1.00 94.38 675 LEU A N 1
ATOM 5245 C CA . LEU A 1 675 ? -22.378 -9.891 -12.140 1.00 94.38 675 LEU A CA 1
ATOM 5246 C C . LEU A 1 675 ? -23.025 -11.278 -12.108 1.00 94.38 675 LEU A C 1
ATOM 5248 O O . LEU A 1 675 ? -22.806 -12.042 -13.039 1.00 94.38 675 LEU A O 1
ATOM 5252 N N . ARG A 1 676 ? -23.877 -11.597 -11.121 1.00 92.00 676 ARG A N 1
ATOM 5253 C CA . ARG A 1 676 ? -24.629 -12.871 -11.109 1.00 92.00 676 ARG A CA 1
ATOM 5254 C C . ARG A 1 676 ? -25.596 -13.012 -12.290 1.00 92.00 676 ARG A C 1
ATOM 5256 O O . ARG A 1 676 ? -25.861 -14.130 -12.711 1.00 92.00 676 ARG A O 1
ATOM 5263 N N . ARG A 1 677 ? -26.122 -11.903 -12.829 1.00 92.50 677 ARG A N 1
ATOM 5264 C CA . ARG A 1 677 ? -26.967 -11.913 -14.042 1.00 92.50 677 ARG A CA 1
ATOM 5265 C C . ARG A 1 677 ? -26.197 -12.372 -15.288 1.00 92.50 677 ARG A C 1
ATOM 5267 O O . ARG A 1 677 ? -26.742 -13.136 -16.075 1.00 92.50 677 ARG A O 1
ATOM 5274 N N . ASP A 1 678 ? -24.948 -11.934 -15.442 1.00 92.38 678 ASP A N 1
ATOM 5275 C CA . ASP A 1 678 ? -24.100 -12.266 -16.600 1.00 92.38 678 ASP A CA 1
ATOM 5276 C C . ASP A 1 678 ? -23.350 -13.593 -16.410 1.00 92.38 678 ASP A C 1
ATOM 5278 O O . ASP A 1 678 ? -23.118 -14.330 -17.367 1.00 92.38 678 ASP A O 1
ATOM 5282 N N . PHE A 1 679 ? -22.978 -13.899 -15.166 1.00 92.62 679 PHE A N 1
ATOM 5283 C CA . PHE A 1 679 ? -22.186 -15.059 -14.769 1.00 92.62 679 PHE A CA 1
ATOM 5284 C C . PHE A 1 679 ? -22.922 -15.822 -13.648 1.00 92.62 679 PHE A C 1
ATOM 5286 O O . PHE A 1 679 ? -22.574 -15.665 -12.478 1.00 92.62 679 PHE A O 1
ATOM 5293 N N . PRO A 1 680 ? -23.936 -16.659 -13.951 1.00 89.31 680 PRO A N 1
ATOM 5294 C CA . PRO A 1 680 ? -24.791 -17.280 -12.927 1.00 89.31 680 PRO A CA 1
ATOM 5295 C C . PRO A 1 680 ? -24.053 -18.093 -11.853 1.00 89.31 680 PRO A C 1
ATOM 5297 O O . PRO A 1 680 ? -24.489 -18.137 -10.705 1.00 89.31 680 PRO A O 1
ATOM 5300 N N . ALA A 1 681 ? -22.910 -18.692 -12.200 1.00 89.50 681 ALA A N 1
ATOM 5301 C CA . ALA A 1 681 ? -22.087 -19.467 -11.273 1.00 89.50 681 ALA A CA 1
ATOM 5302 C C . ALA A 1 681 ? -21.162 -18.614 -10.370 1.00 89.50 681 ALA A C 1
ATOM 5304 O O . ALA A 1 681 ? -20.524 -19.170 -9.472 1.00 89.50 681 ALA A O 1
ATOM 5305 N N . ILE A 1 682 ? -21.063 -17.290 -10.570 1.00 92.69 682 ILE A N 1
ATOM 5306 C CA . ILE A 1 682 ? -20.067 -16.449 -9.885 1.00 92.69 682 ILE A CA 1
ATOM 5307 C C . ILE A 1 682 ? -20.296 -16.368 -8.369 1.00 92.69 682 ILE A C 1
ATOM 5309 O O . ILE A 1 682 ? -21.379 -16.049 -7.871 1.00 92.69 682 ILE A O 1
ATOM 5313 N N . LEU A 1 683 ? -19.227 -16.594 -7.609 1.00 91.25 683 LEU A N 1
ATOM 5314 C CA . LEU A 1 683 ? -19.224 -16.473 -6.157 1.00 91.25 683 LEU A CA 1
ATOM 5315 C C . LEU A 1 683 ? -18.964 -15.028 -5.715 1.00 91.25 683 LEU A C 1
ATOM 5317 O O . LEU A 1 683 ? -17.839 -14.534 -5.761 1.00 91.25 683 LEU A O 1
ATOM 5321 N N . THR A 1 684 ? -19.999 -14.351 -5.230 1.00 90.06 684 THR A N 1
ATOM 5322 C CA . THR A 1 684 ? -19.896 -12.976 -4.713 1.00 90.06 684 THR A CA 1
ATOM 5323 C C . THR A 1 684 ? -19.692 -12.964 -3.195 1.00 90.06 684 THR A C 1
ATOM 5325 O O . THR A 1 684 ? -20.585 -13.379 -2.450 1.00 90.06 684 THR A O 1
ATOM 5328 N N . PHE A 1 685 ? -18.569 -12.438 -2.720 1.00 87.00 685 PHE A N 1
ATOM 5329 C CA . PHE A 1 685 ? -18.227 -12.320 -1.305 1.00 87.00 685 PHE A CA 1
ATOM 5330 C C . PHE A 1 685 ? -18.342 -10.872 -0.817 1.00 87.00 685 PHE A C 1
ATOM 5332 O O . PHE A 1 685 ? -17.637 -9.979 -1.278 1.00 87.00 685 PHE A O 1
ATOM 5339 N N . HIS A 1 686 ? -19.170 -10.650 0.204 1.00 87.38 686 HIS A N 1
ATOM 5340 C CA . HIS A 1 686 ? -19.062 -9.458 1.045 1.00 87.38 686 HIS A CA 1
ATOM 5341 C C . HIS A 1 686 ? -17.891 -9.677 2.015 1.00 87.38 686 HIS A C 1
ATOM 5343 O O . HIS A 1 686 ? -17.942 -10.597 2.842 1.00 87.38 686 HIS A O 1
ATOM 5349 N N . CYS A 1 687 ? -16.858 -8.836 1.916 1.00 88.88 687 CYS A N 1
ATOM 5350 C CA . CYS A 1 687 ? -15.635 -8.887 2.717 1.00 88.88 687 CYS A CA 1
ATOM 5351 C C . CYS A 1 687 ? -15.875 -9.172 4.214 1.00 88.88 687 CYS A C 1
ATOM 5353 O O . CYS A 1 687 ? -16.630 -8.470 4.893 1.00 88.88 687 CYS A O 1
ATOM 5355 N N . VAL A 1 688 ? -15.153 -10.152 4.772 1.00 89.81 688 VAL A N 1
ATOM 5356 C CA . VAL A 1 688 ? -15.260 -10.507 6.199 1.00 89.81 688 VAL A CA 1
ATOM 5357 C C . VAL A 1 688 ? -14.800 -9.402 7.160 1.00 89.81 688 VAL A C 1
ATOM 5359 O O . VAL A 1 688 ? -15.360 -9.285 8.251 1.00 89.81 688 VAL A O 1
ATOM 5362 N N . CYS A 1 689 ? -13.834 -8.560 6.773 1.00 87.88 689 CYS A N 1
ATOM 5363 C CA . CYS A 1 689 ? -13.410 -7.401 7.569 1.00 87.88 689 CYS A CA 1
ATOM 5364 C C . CYS A 1 689 ? -14.547 -6.380 7.679 1.00 87.88 689 CYS A C 1
ATOM 5366 O O . CYS A 1 689 ? -14.874 -5.937 8.782 1.00 87.88 689 CYS A O 1
ATOM 5368 N N . HIS A 1 690 ? -15.202 -6.075 6.554 1.00 86.50 690 HIS A N 1
ATOM 5369 C CA . HIS A 1 690 ? -16.335 -5.155 6.515 1.00 86.50 690 HIS A CA 1
ATOM 5370 C C . HIS A 1 690 ? -17.551 -5.733 7.266 1.00 86.50 690 HIS A C 1
ATOM 5372 O O . HIS A 1 690 ? -18.145 -5.037 8.089 1.00 86.50 690 HIS A O 1
ATOM 5378 N N . ARG A 1 691 ? -17.871 -7.030 7.107 1.00 89.19 691 ARG A N 1
ATOM 5379 C CA . ARG A 1 691 ? -18.939 -7.703 7.884 1.00 89.19 691 ARG A CA 1
ATOM 5380 C C . ARG A 1 691 ? -18.707 -7.624 9.393 1.00 89.19 691 ARG A C 1
ATOM 5382 O O . ARG A 1 691 ? -19.663 -7.380 10.131 1.00 89.19 691 ARG A O 1
ATOM 5389 N N . LEU A 1 692 ? -17.465 -7.794 9.860 1.00 89.38 692 LEU A N 1
ATOM 5390 C CA . LEU A 1 692 ? -17.140 -7.635 11.280 1.00 89.38 692 LEU A CA 1
ATOM 5391 C C . LEU A 1 692 ? -17.277 -6.175 11.732 1.00 89.38 692 LEU A C 1
ATOM 5393 O O . LEU A 1 692 ? -17.861 -5.921 12.785 1.00 89.38 692 LEU A O 1
ATOM 5397 N N . ALA A 1 693 ? -16.792 -5.216 10.939 1.00 88.12 693 ALA A N 1
ATOM 5398 C CA . ALA A 1 693 ? -16.957 -3.795 11.237 1.00 88.12 693 ALA A CA 1
ATOM 5399 C C . ALA A 1 693 ? -18.447 -3.426 11.369 1.00 88.12 693 ALA A C 1
ATOM 5401 O O . ALA A 1 693 ? -18.839 -2.829 12.374 1.00 88.12 693 ALA A O 1
ATOM 5402 N N . LEU A 1 694 ? -19.301 -3.869 10.440 1.00 87.50 694 LEU A N 1
ATOM 5403 C CA . LEU A 1 694 ? -20.751 -3.666 10.515 1.00 87.50 694 LEU A CA 1
ATOM 5404 C C . LEU A 1 694 ? -21.381 -4.307 11.757 1.00 87.50 694 LEU A C 1
ATOM 5406 O O . LEU A 1 694 ? -22.187 -3.649 12.407 1.00 87.50 694 LEU A O 1
ATOM 5410 N N . ALA A 1 695 ? -20.987 -5.526 12.143 1.00 90.00 695 ALA A N 1
ATOM 5411 C CA . ALA A 1 695 ? -21.482 -6.159 13.372 1.00 90.00 695 ALA A CA 1
ATOM 5412 C C . ALA A 1 695 ? -21.219 -5.287 14.615 1.00 90.00 695 ALA A C 1
ATOM 5414 O O . ALA A 1 695 ? -22.101 -5.109 15.457 1.00 90.00 695 ALA A O 1
ATOM 5415 N N . THR A 1 696 ? -20.028 -4.685 14.711 1.00 86.44 696 THR A N 1
ATOM 5416 C CA . THR A 1 696 ? -19.680 -3.776 15.821 1.00 86.44 696 THR A CA 1
ATOM 5417 C C . THR A 1 696 ? -20.393 -2.422 15.750 1.00 86.44 696 THR A C 1
ATOM 5419 O O . THR A 1 696 ? -20.743 -1.850 16.785 1.00 86.44 696 THR A O 1
ATOM 5422 N N . VAL A 1 697 ? -20.655 -1.912 14.543 1.00 86.06 697 VAL A N 1
ATOM 5423 C CA . VAL A 1 697 ? -21.452 -0.694 14.332 1.00 86.06 697 VAL A CA 1
ATOM 5424 C C . VAL A 1 697 ? -22.914 -0.919 14.714 1.00 86.06 697 VAL A C 1
ATOM 5426 O O . VAL A 1 697 ? -23.494 -0.049 15.354 1.00 86.06 697 VAL A O 1
ATOM 5429 N N . ASP A 1 698 ? -23.499 -2.069 14.380 1.00 88.75 698 ASP A N 1
ATOM 5430 C CA . ASP A 1 698 ? -24.874 -2.414 14.759 1.00 88.75 698 ASP A CA 1
ATOM 5431 C C . ASP A 1 698 ? -25.013 -2.609 16.270 1.00 88.75 698 ASP A C 1
ATOM 5433 O O . ASP A 1 698 ? -25.892 -1.995 16.867 1.00 88.75 698 ASP A O 1
ATOM 5437 N N . THR A 1 699 ? -24.068 -3.324 16.894 1.00 89.69 699 THR A N 1
ATOM 5438 C CA . THR A 1 699 ? -23.944 -3.411 18.364 1.00 89.69 699 THR A CA 1
ATOM 5439 C C . THR A 1 699 ? -23.995 -2.011 18.989 1.00 89.69 699 THR A C 1
ATOM 5441 O O . THR A 1 699 ? -24.713 -1.775 19.948 1.00 89.69 699 THR A O 1
ATOM 5444 N N . SER A 1 700 ? -23.273 -1.041 18.415 1.00 83.56 700 SER A N 1
ATOM 5445 C CA . SER A 1 700 ? -23.171 0.322 18.962 1.00 83.56 700 SER A CA 1
ATOM 5446 C C . SER A 1 700 ? -24.441 1.175 18.795 1.00 83.56 700 SER A C 1
ATOM 5448 O O . SER A 1 700 ? -24.507 2.264 19.367 1.00 83.56 700 SER A O 1
ATOM 5450 N N . LYS A 1 701 ? -25.432 0.723 18.010 1.00 84.38 701 LYS A N 1
ATOM 5451 C CA . LYS A 1 701 ? -26.730 1.403 17.823 1.00 84.38 701 LYS A CA 1
ATOM 5452 C C . LYS A 1 701 ? -27.786 0.968 18.839 1.00 84.38 701 LYS A C 1
ATOM 5454 O O . LYS A 1 701 ? -28.787 1.662 18.974 1.00 84.38 701 LYS A O 1
ATOM 5459 N N . GLU A 1 702 ? -27.599 -0.160 19.519 1.00 88.06 702 GLU A N 1
ATOM 5460 C CA . GLU A 1 702 ? -28.574 -0.661 20.488 1.00 88.06 702 GLU A CA 1
ATOM 5461 C C . GLU A 1 702 ? -28.604 0.233 21.738 1.00 88.06 702 GLU A C 1
ATOM 5463 O O . GLU A 1 702 ? -27.570 0.511 22.355 1.00 88.06 702 GLU A O 1
ATOM 5468 N N . ASP A 1 703 ? -29.800 0.689 22.131 1.00 84.25 703 ASP A N 1
ATOM 5469 C CA . ASP A 1 703 ? -29.970 1.655 23.229 1.00 84.25 703 ASP A CA 1
ATOM 5470 C C . ASP A 1 703 ? -29.364 1.167 24.553 1.00 84.25 703 ASP A C 1
ATOM 5472 O O . ASP A 1 703 ? -28.793 1.946 25.319 1.00 84.25 703 ASP A O 1
ATOM 5476 N N . ASP A 1 704 ? -29.403 -0.146 24.764 1.00 81.44 704 ASP A N 1
ATOM 5477 C CA . ASP A 1 704 ? -28.893 -0.845 25.940 1.00 81.44 704 ASP A CA 1
ATOM 5478 C C . ASP A 1 704 ? -27.367 -0.749 26.136 1.00 81.44 704 ASP A C 1
ATOM 5480 O O . ASP A 1 704 ? -26.860 -1.019 27.230 1.00 81.44 704 ASP A O 1
ATOM 5484 N N . VAL A 1 705 ? -26.625 -0.347 25.098 1.00 89.00 705 VAL A N 1
ATOM 5485 C CA . VAL A 1 705 ? -25.156 -0.196 25.114 1.00 89.00 705 VAL A CA 1
ATOM 5486 C C . VAL A 1 705 ? -24.685 1.176 24.617 1.00 89.00 705 VAL A C 1
ATOM 5488 O O . VAL A 1 705 ? -23.482 1.440 24.568 1.00 89.00 705 VAL A O 1
ATOM 5491 N N . LYS A 1 706 ? -25.618 2.098 24.343 1.00 88.38 706 LYS A N 1
ATOM 5492 C CA . LYS A 1 706 ? -25.416 3.472 23.831 1.00 88.38 706 LYS A CA 1
ATOM 5493 C C . LYS A 1 706 ? -24.371 4.297 24.594 1.00 88.38 706 LYS A C 1
ATOM 5495 O O . LYS A 1 706 ? -23.744 5.195 24.034 1.00 88.38 706 LYS A O 1
ATOM 5500 N N . TYR A 1 707 ? -24.119 3.979 25.867 1.00 92.25 707 TYR A N 1
ATOM 5501 C CA . TYR A 1 707 ? -23.054 4.618 26.647 1.00 92.25 707 TYR A CA 1
ATOM 5502 C C . TYR A 1 707 ? -21.641 4.361 26.085 1.00 92.25 707 TYR A C 1
ATOM 5504 O O . TYR A 1 707 ? -20.776 5.229 26.186 1.00 92.25 707 TYR A O 1
ATOM 5512 N N . ILE A 1 708 ? -21.401 3.221 25.431 1.00 91.94 708 ILE A N 1
ATOM 5513 C CA . ILE A 1 708 ? -20.122 2.935 24.761 1.00 91.94 708 ILE A CA 1
ATOM 5514 C C . ILE A 1 708 ? -19.902 3.884 23.578 1.00 91.94 708 ILE A C 1
ATOM 5516 O O . ILE A 1 708 ? -18.775 4.334 23.358 1.00 91.94 708 ILE A O 1
ATOM 5520 N N . ASP A 1 709 ? -20.971 4.275 22.878 1.00 88.38 709 ASP A N 1
ATOM 5521 C CA . ASP A 1 709 ? -20.889 5.287 21.826 1.00 88.38 709 ASP A CA 1
ATOM 5522 C C . ASP A 1 709 ? -20.498 6.658 22.394 1.00 88.38 709 ASP A C 1
ATOM 5524 O O . ASP A 1 709 ? -19.614 7.326 21.856 1.00 88.38 709 ASP A O 1
ATOM 5528 N N . ASN A 1 710 ? -21.064 7.033 23.548 1.00 90.38 710 ASN A N 1
ATOM 5529 C CA . ASN A 1 710 ? -20.679 8.248 24.274 1.00 90.38 710 ASN A CA 1
ATOM 5530 C C . ASN A 1 710 ? -19.195 8.238 24.670 1.00 90.38 710 ASN A C 1
ATOM 5532 O O . ASN A 1 710 ? -18.520 9.259 24.513 1.00 90.38 710 ASN A O 1
ATOM 5536 N N . VAL A 1 711 ? -18.663 7.097 25.129 1.00 93.56 711 VAL A N 1
ATOM 5537 C CA . VAL A 1 711 ? -17.227 6.943 25.422 1.00 93.56 711 VAL A CA 1
ATOM 5538 C C . VAL A 1 711 ? -16.397 7.093 24.148 1.00 93.56 711 VAL A C 1
ATOM 5540 O O . VAL A 1 711 ? -15.489 7.922 24.126 1.00 93.56 711 VAL A O 1
ATOM 5543 N N . HIS A 1 712 ? -16.730 6.391 23.061 1.00 91.69 712 HIS A N 1
ATOM 5544 C CA . HIS A 1 712 ? -16.055 6.552 21.766 1.00 91.69 712 HIS A CA 1
ATOM 5545 C C . HIS A 1 712 ? -16.054 8.022 21.295 1.00 91.69 712 HIS A C 1
ATOM 5547 O O . HIS A 1 712 ? -15.017 8.541 20.870 1.00 91.69 712 HIS A O 1
ATOM 5553 N N . ASN A 1 713 ? -17.199 8.707 21.374 1.00 92.25 713 ASN A N 1
ATOM 5554 C CA . ASN A 1 713 ? -17.345 10.095 20.929 1.00 92.25 713 ASN A CA 1
ATOM 5555 C C . ASN A 1 713 ? -16.515 11.040 21.809 1.00 92.25 713 ASN A C 1
ATOM 5557 O O . ASN A 1 713 ? -15.874 11.952 21.291 1.00 92.25 713 ASN A O 1
ATOM 5561 N N . CYS A 1 714 ? -16.444 10.775 23.116 1.00 94.62 714 CYS A N 1
ATOM 5562 C CA . CYS A 1 714 ? -15.562 11.475 24.045 1.00 94.62 714 CYS A CA 1
ATOM 5563 C C . CYS A 1 714 ? -14.079 11.284 23.676 1.00 94.62 714 CYS A C 1
ATOM 5565 O O . CYS A 1 714 ? -13.374 12.277 23.509 1.00 94.62 714 CYS A O 1
ATOM 5567 N N . LEU A 1 715 ? -13.616 10.049 23.431 1.00 95.00 715 LEU A N 1
ATOM 5568 C CA . LEU A 1 715 ? -12.228 9.791 23.010 1.00 95.00 715 LEU A CA 1
ATOM 5569 C C . LEU A 1 715 ? -11.882 10.495 21.687 1.00 95.00 715 LEU A C 1
ATOM 5571 O O . LEU A 1 715 ? -10.787 11.041 21.537 1.00 95.00 715 LEU A O 1
ATOM 5575 N N . ARG A 1 716 ? -12.824 10.532 20.734 1.00 94.38 716 ARG A N 1
ATOM 5576 C CA . ARG A 1 716 ? -12.669 11.275 19.475 1.00 94.38 716 ARG A CA 1
ATOM 5577 C C . ARG A 1 716 ? -12.543 12.783 19.714 1.00 94.38 716 ARG A C 1
ATOM 5579 O O . ARG A 1 716 ? -11.642 13.389 19.142 1.00 94.38 716 ARG A O 1
ATOM 5586 N N . GLN A 1 717 ? -13.396 13.364 20.559 1.00 94.56 717 GLN A N 1
ATOM 5587 C CA . GLN A 1 717 ? -13.370 14.795 20.889 1.00 94.56 717 GLN A CA 1
ATOM 5588 C C . GLN A 1 717 ? -12.083 15.198 21.619 1.00 94.56 717 GLN A C 1
ATOM 5590 O O . GLN A 1 717 ? -11.510 16.231 21.290 1.00 94.56 717 GLN A O 1
ATOM 5595 N N . VAL A 1 718 ? -11.580 14.375 22.546 1.00 94.19 718 VAL A N 1
ATOM 5596 C CA . VAL A 1 718 ? -10.271 14.600 23.188 1.00 94.19 718 VAL A CA 1
ATOM 5597 C C . VAL A 1 718 ? -9.148 14.591 22.153 1.00 94.19 718 VAL A C 1
ATOM 5599 O O . VAL A 1 718 ? -8.311 15.492 22.148 1.00 94.19 718 VAL A O 1
ATOM 5602 N N . TRP A 1 719 ? -9.129 13.595 21.261 1.00 94.62 719 TRP A N 1
ATOM 5603 C CA . TRP A 1 719 ? -8.123 13.530 20.203 1.00 94.62 719 TRP A CA 1
ATOM 5604 C C . TRP A 1 719 ? -8.184 14.769 19.294 1.00 94.62 719 TRP A C 1
ATOM 5606 O O . TRP A 1 719 ? -7.148 15.380 19.060 1.00 94.62 719 TRP A O 1
ATOM 5616 N N . GLN A 1 720 ? -9.376 15.204 18.867 1.00 93.12 720 GLN A N 1
ATOM 5617 C CA . GLN A 1 720 ? -9.553 16.431 18.073 1.00 93.12 720 GLN A CA 1
ATOM 5618 C C . GLN A 1 720 ? -9.095 17.692 18.825 1.00 93.12 720 GLN A C 1
ATOM 5620 O O . GLN A 1 720 ? -8.410 18.528 18.245 1.00 93.12 720 GLN A O 1
ATOM 5625 N N . LEU A 1 721 ? -9.437 17.826 20.112 1.00 92.25 721 LEU A N 1
ATOM 5626 C CA . LEU A 1 721 ? -9.077 18.978 20.948 1.00 92.25 721 LEU A CA 1
ATOM 5627 C C . LEU A 1 721 ? -7.557 19.181 21.046 1.00 92.25 721 LEU A C 1
ATOM 5629 O O . LEU A 1 721 ? -7.098 20.324 21.083 1.00 92.25 721 LEU A O 1
ATOM 5633 N N . LEU A 1 722 ? -6.796 18.085 21.117 1.00 91.12 722 LEU A N 1
ATOM 5634 C CA . LEU A 1 722 ? -5.338 18.123 21.206 1.00 91.12 722 LEU A CA 1
ATOM 5635 C C . LEU A 1 722 ? -4.677 18.181 19.821 1.00 91.12 722 LEU A C 1
ATOM 5637 O O . LEU A 1 722 ? -3.791 19.004 19.619 1.00 91.12 722 LEU A O 1
ATOM 5641 N N . GLU A 1 723 ? -5.099 17.356 18.860 1.00 88.75 723 GLU A N 1
ATOM 5642 C CA . GLU A 1 723 ? -4.489 17.305 17.520 1.00 88.75 723 GLU A CA 1
ATOM 5643 C C . GLU A 1 723 ? -4.659 18.634 16.765 1.00 88.75 723 GLU A C 1
ATOM 5645 O O . GLU A 1 723 ? -3.708 19.119 16.157 1.00 88.75 723 GLU A O 1
ATOM 5650 N N . ASN A 1 724 ? -5.830 19.271 16.873 1.00 90.00 724 ASN A N 1
ATOM 5651 C CA . ASN A 1 724 ? -6.124 20.538 16.197 1.00 90.00 724 ASN A CA 1
ATOM 5652 C C . ASN A 1 724 ? -5.530 21.766 16.919 1.00 90.00 724 ASN A C 1
ATOM 5654 O O . ASN A 1 724 ? -5.745 22.894 16.482 1.00 90.00 724 ASN A O 1
ATOM 5658 N N . SER A 1 725 ? -4.827 21.596 18.046 1.00 91.00 725 SER A N 1
ATOM 5659 C CA . SER A 1 725 ? -4.278 22.717 18.815 1.00 91.00 725 SER A CA 1
ATOM 5660 C C . SER A 1 725 ? -2.883 22.406 19.368 1.00 91.00 725 SER A C 1
ATOM 5662 O O . SER A 1 725 ? -2.755 21.843 20.461 1.00 91.00 725 SER A O 1
ATOM 5664 N N . PRO A 1 726 ? -1.811 22.854 18.681 1.00 87.75 726 PRO A N 1
ATOM 5665 C CA . PRO A 1 726 ? -0.435 22.689 19.148 1.00 87.75 726 PRO A CA 1
ATOM 5666 C C . PRO A 1 726 ? -0.200 23.217 20.571 1.00 87.75 726 PRO A C 1
ATOM 5668 O O . PRO A 1 726 ? 0.551 22.603 21.326 1.00 87.75 726 PRO A O 1
ATOM 5671 N N . LYS A 1 727 ? -0.893 24.296 20.976 1.00 90.25 727 LYS A N 1
ATOM 5672 C CA . LYS A 1 727 ? -0.861 24.823 22.353 1.00 90.25 727 LYS A CA 1
ATOM 5673 C C . LYS A 1 727 ? -1.396 23.797 23.361 1.00 90.25 727 LYS A C 1
ATOM 5675 O O . LYS A 1 727 ? -0.692 23.457 24.309 1.00 90.25 727 LYS A O 1
ATOM 5680 N N . LYS A 1 728 ? -2.603 23.260 23.137 1.00 91.50 728 LYS A N 1
ATOM 5681 C CA . LYS A 1 728 ? -3.243 22.283 24.042 1.00 91.50 728 LYS A CA 1
ATOM 5682 C C . LYS A 1 728 ? -2.473 20.959 24.079 1.00 91.50 728 LYS A C 1
ATOM 5684 O O . LYS A 1 728 ? -2.275 20.399 25.157 1.00 91.50 728 LYS A O 1
ATOM 5689 N N . MET A 1 729 ? -1.954 20.505 22.935 1.00 90.56 729 MET A N 1
ATOM 5690 C CA . MET A 1 729 ? -1.040 19.358 22.860 1.00 90.56 729 MET A CA 1
ATOM 5691 C C . MET A 1 729 ? 0.246 19.599 23.665 1.00 90.56 729 MET A C 1
ATOM 5693 O O . MET A 1 729 ? 0.666 18.723 24.417 1.00 90.56 729 MET A O 1
ATOM 5697 N N . ALA A 1 730 ? 0.860 20.782 23.565 1.00 88.06 730 ALA A N 1
ATOM 5698 C CA . ALA A 1 730 ? 2.058 21.116 24.334 1.00 88.06 730 ALA A CA 1
ATOM 5699 C C . ALA A 1 730 ? 1.792 21.140 25.850 1.00 88.06 730 ALA A C 1
ATOM 5701 O O . ALA A 1 730 ? 2.623 20.639 26.607 1.00 88.06 730 ALA A O 1
ATOM 5702 N N . THR A 1 731 ? 0.641 21.654 26.299 1.00 90.19 731 THR A N 1
ATOM 5703 C CA . THR A 1 731 ? 0.201 21.567 27.704 1.00 90.19 731 THR A CA 1
ATOM 5704 C C . THR A 1 731 ? 0.073 20.111 28.157 1.00 90.19 731 THR A C 1
ATOM 5706 O O . THR A 1 731 ? 0.716 19.716 29.129 1.00 90.19 731 THR A O 1
ATOM 5709 N N . PHE A 1 732 ? -0.648 19.271 27.406 1.00 90.88 732 PHE A N 1
ATOM 5710 C CA . PHE A 1 732 ? -0.775 17.841 27.713 1.00 90.88 732 PHE A CA 1
ATOM 5711 C C . PHE A 1 732 ? 0.586 17.121 27.786 1.00 90.88 732 PHE A C 1
ATOM 5713 O O . PHE A 1 732 ? 0.835 16.375 28.733 1.00 90.88 732 PHE A O 1
ATOM 5720 N N . ILE A 1 733 ? 1.502 17.383 26.846 1.00 87.38 733 ILE A N 1
ATOM 5721 C CA . ILE A 1 733 ? 2.850 16.787 26.836 1.00 87.38 733 ILE A CA 1
ATOM 5722 C C . ILE A 1 733 ? 3.684 17.245 28.044 1.00 87.38 733 ILE A C 1
ATOM 5724 O O . ILE A 1 733 ? 4.378 16.422 28.644 1.00 87.38 733 ILE A O 1
ATOM 5728 N N . LYS A 1 734 ? 3.615 18.526 28.437 1.00 87.62 734 LYS A N 1
ATOM 5729 C CA . LYS A 1 734 ? 4.294 19.042 29.643 1.00 87.62 734 LYS A CA 1
ATOM 5730 C C . LYS A 1 734 ? 3.796 18.329 30.901 1.00 87.62 734 LYS A C 1
ATOM 5732 O O . LYS A 1 734 ? 4.605 17.827 31.676 1.00 87.62 734 LYS A O 1
ATOM 5737 N N . ILE A 1 735 ? 2.478 18.225 31.067 1.00 88.62 735 ILE A N 1
ATOM 5738 C CA . ILE A 1 735 ? 1.853 17.549 32.212 1.00 88.62 735 ILE A CA 1
ATOM 5739 C C . ILE A 1 735 ? 2.226 16.063 32.226 1.00 88.62 735 ILE A C 1
ATOM 5741 O O . ILE A 1 735 ? 2.632 15.545 33.263 1.00 88.62 735 ILE A O 1
ATOM 5745 N N . GLN A 1 736 ? 2.182 15.383 31.077 1.00 86.75 736 GLN A N 1
ATOM 5746 C CA . GLN A 1 736 ? 2.597 13.984 30.955 1.00 86.75 736 GLN A CA 1
ATOM 5747 C C . GLN A 1 736 ? 4.074 13.769 31.327 1.00 86.75 736 GLN A C 1
ATOM 5749 O O . GLN A 1 736 ? 4.395 12.778 31.980 1.00 86.75 736 GLN A O 1
ATOM 5754 N N . ALA A 1 737 ? 4.972 14.684 30.952 1.00 82.50 737 ALA A N 1
ATOM 5755 C CA . ALA A 1 737 ? 6.382 14.614 31.339 1.00 82.50 737 ALA A CA 1
ATOM 5756 C C . ALA A 1 737 ? 6.581 14.814 32.853 1.00 82.50 737 ALA A C 1
ATOM 5758 O O . ALA A 1 737 ? 7.333 14.058 33.469 1.00 82.50 737 ALA A O 1
ATOM 5759 N N . ASN A 1 738 ? 5.874 15.781 33.448 1.00 82.06 738 ASN A N 1
ATOM 5760 C CA . ASN A 1 738 ? 5.934 16.073 34.882 1.00 82.06 738 ASN A CA 1
ATOM 5761 C C . ASN A 1 738 ? 5.396 14.901 35.722 1.00 82.06 738 ASN A C 1
ATOM 5763 O O . ASN A 1 738 ? 6.059 14.456 36.655 1.00 82.06 738 ASN A O 1
ATOM 5767 N N . VAL A 1 739 ? 4.227 14.363 35.356 1.00 78.00 739 VAL A N 1
ATOM 5768 C CA . VAL A 1 739 ? 3.570 13.240 36.050 1.00 78.00 739 VAL A CA 1
ATOM 5769 C C . VAL A 1 739 ? 4.399 11.959 35.992 1.00 78.00 739 VAL A C 1
ATOM 5771 O O . VAL A 1 739 ? 4.454 11.225 36.972 1.00 78.00 739 VAL A O 1
ATOM 5774 N N . ASN A 1 740 ? 5.075 11.689 34.873 1.00 69.06 740 ASN A N 1
ATOM 5775 C CA . ASN A 1 740 ? 5.879 10.475 34.734 1.00 69.06 740 ASN A CA 1
ATOM 5776 C C . ASN A 1 740 ? 7.228 10.543 35.484 1.00 69.06 740 ASN A C 1
ATOM 5778 O O . ASN A 1 740 ? 7.951 9.550 35.499 1.00 69.06 740 ASN A O 1
ATOM 5782 N N . THR A 1 741 ? 7.600 11.677 36.096 1.00 59.25 741 THR A N 1
ATOM 5783 C CA . THR A 1 741 ? 8.879 11.884 36.821 1.00 59.25 741 THR A CA 1
ATOM 5784 C C . THR A 1 741 ? 10.149 11.586 36.002 1.00 59.25 741 THR A C 1
ATOM 5786 O O . THR A 1 741 ? 11.206 11.276 36.546 1.00 59.25 741 THR A O 1
ATOM 5789 N N . VAL A 1 742 ? 10.078 11.700 34.672 1.00 48.97 742 VAL A N 1
ATOM 5790 C CA . VAL A 1 742 ? 11.189 11.335 33.779 1.00 48.97 742 VAL A CA 1
ATOM 5791 C C . VAL A 1 742 ? 12.085 12.543 33.488 1.00 48.97 742 VAL A C 1
ATOM 5793 O O . VAL A 1 742 ? 11.748 13.396 32.662 1.00 48.97 742 VAL A O 1
ATOM 5796 N N . GLN A 1 743 ? 13.279 12.583 34.090 1.00 43.59 743 GLN A N 1
ATOM 5797 C CA . GLN A 1 743 ? 14.354 13.449 33.598 1.00 43.59 743 GLN A CA 1
ATOM 5798 C C . GLN A 1 743 ? 14.912 12.890 32.281 1.00 43.59 743 GLN A C 1
ATOM 5800 O O . GLN A 1 743 ? 15.616 11.884 32.260 1.00 43.59 743 GLN A O 1
ATOM 5805 N N . LEU A 1 744 ? 14.600 13.557 31.168 1.00 47.97 744 LEU A N 1
ATOM 5806 C CA . LEU A 1 744 ? 15.153 13.258 29.847 1.00 47.97 744 LEU A CA 1
ATOM 5807 C C . LEU A 1 744 ? 15.594 14.525 29.117 1.00 47.97 744 LEU A C 1
ATOM 5809 O O . LEU A 1 744 ? 15.001 15.600 29.260 1.00 47.97 744 LEU A O 1
ATOM 5813 N N . SER A 1 745 ? 16.606 14.351 28.266 1.00 52.03 745 SER A N 1
ATOM 5814 C CA . SER A 1 745 ? 17.106 15.371 27.343 1.00 52.03 745 SER A CA 1
ATOM 5815 C C . SER A 1 745 ? 16.018 15.865 26.379 1.00 52.03 745 SER A C 1
ATOM 5817 O O . SER A 1 745 ? 14.997 15.206 26.156 1.00 52.03 745 SER A O 1
ATOM 5819 N N . ALA A 1 746 ? 16.245 17.022 25.747 1.00 50.94 746 ALA A N 1
ATOM 5820 C CA . ALA A 1 746 ? 15.283 17.629 24.823 1.00 50.94 746 ALA A CA 1
ATOM 5821 C C . ALA A 1 746 ? 14.868 16.704 23.654 1.00 50.94 746 ALA A C 1
ATOM 5823 O O . ALA A 1 746 ? 13.716 16.751 23.224 1.00 50.94 746 ALA A O 1
ATOM 5824 N N . LYS A 1 747 ? 15.761 15.812 23.189 1.00 45.50 747 LYS A N 1
ATOM 5825 C CA . LYS A 1 747 ? 15.426 14.758 22.209 1.00 45.50 747 LYS A CA 1
ATOM 5826 C C . LYS A 1 747 ? 14.577 13.634 22.826 1.00 45.50 747 LYS A C 1
ATOM 5828 O O . LYS A 1 747 ? 13.596 13.223 22.212 1.00 45.50 747 LYS A O 1
ATOM 5833 N N . GLY A 1 748 ? 14.885 13.186 24.047 1.00 51.41 748 GLY A N 1
ATOM 5834 C CA . GLY A 1 748 ? 14.135 12.127 24.741 1.00 51.41 748 GLY A CA 1
ATOM 5835 C C . GLY A 1 748 ? 12.668 12.482 25.023 1.00 51.41 748 GLY A C 1
ATOM 5836 O O . GLY A 1 748 ? 11.794 11.622 24.925 1.00 51.41 748 GLY A O 1
ATOM 5837 N N . LYS A 1 749 ? 12.362 13.764 25.267 1.00 51.75 749 LYS A N 1
ATOM 5838 C CA . LYS A 1 749 ? 10.982 14.242 25.500 1.00 51.75 749 LYS A CA 1
ATOM 5839 C C . LYS A 1 749 ? 10.026 13.970 24.325 1.00 51.75 749 LYS A C 1
ATOM 5841 O O . LYS A 1 749 ? 8.849 13.717 24.565 1.00 51.75 749 LYS A O 1
ATOM 5846 N N . LYS A 1 750 ? 10.514 13.945 23.074 1.00 51.38 750 LYS A N 1
ATOM 5847 C CA . LYS A 1 750 ? 9.698 13.586 21.892 1.00 51.38 750 LYS A CA 1
ATOM 5848 C C . LYS A 1 750 ? 9.410 12.082 21.769 1.00 51.38 750 LYS A C 1
ATOM 5850 O O . LYS A 1 750 ? 8.447 11.725 21.102 1.00 51.38 750 LYS A O 1
ATOM 5855 N N . ALA A 1 751 ? 10.208 11.217 22.398 1.00 50.12 751 ALA A N 1
ATOM 5856 C CA . ALA A 1 751 ? 10.069 9.759 22.298 1.00 50.12 751 ALA A CA 1
ATOM 5857 C C . ALA A 1 751 ? 9.181 9.135 23.396 1.00 50.12 751 ALA A C 1
ATOM 5859 O O . ALA A 1 751 ? 8.717 8.009 23.240 1.00 50.12 751 ALA A O 1
ATOM 5860 N N . VAL A 1 752 ? 8.943 9.847 24.506 1.00 51.41 752 VAL A N 1
ATOM 5861 C CA . VAL A 1 752 ? 8.251 9.304 25.696 1.00 51.41 752 VAL A CA 1
ATOM 5862 C C . VAL A 1 752 ? 6.796 9.775 25.835 1.00 51.41 752 VAL A C 1
ATOM 5864 O O . VAL A 1 752 ? 5.986 9.099 26.477 1.00 51.41 752 VAL A O 1
ATOM 5867 N N . ALA A 1 753 ? 6.419 10.885 25.194 1.00 61.44 753 ALA A N 1
ATOM 5868 C CA . ALA A 1 753 ? 5.033 11.342 25.175 1.00 61.44 753 ALA A CA 1
ATOM 5869 C C . ALA A 1 753 ? 4.136 10.359 24.398 1.00 61.44 753 ALA A C 1
ATOM 5871 O O . ALA A 1 753 ? 4.361 10.074 23.222 1.00 61.44 753 ALA A O 1
ATOM 5872 N N . THR A 1 754 ? 3.094 9.829 25.044 1.00 67.69 754 THR A N 1
ATOM 5873 C CA . THR A 1 754 ? 2.156 8.908 24.382 1.00 67.69 754 THR A CA 1
ATOM 5874 C C . THR A 1 754 ? 1.136 9.727 23.599 1.00 67.69 754 THR A C 1
ATOM 5876 O O . THR A 1 754 ? 0.173 10.226 24.179 1.00 67.69 754 THR A O 1
ATOM 5879 N N . LYS A 1 755 ? 1.340 9.864 22.282 1.00 76.38 755 LYS A N 1
ATOM 5880 C CA . LYS A 1 755 ? 0.383 10.544 21.399 1.00 76.38 755 LYS A CA 1
ATOM 5881 C C . LYS A 1 755 ? -0.940 9.770 21.352 1.00 76.38 755 LYS A C 1
ATOM 5883 O O . LYS A 1 755 ? -0.956 8.583 21.011 1.00 76.38 755 LYS A O 1
ATOM 5888 N N . LEU A 1 756 ? -2.041 10.452 21.673 1.00 84.94 756 LEU A N 1
ATOM 5889 C CA . LEU A 1 756 ? -3.384 9.877 21.595 1.00 84.94 756 LEU A CA 1
ATOM 5890 C C . LEU A 1 756 ? -3.738 9.482 20.160 1.00 84.94 756 LEU A C 1
ATOM 5892 O O . LEU A 1 756 ? -3.357 10.157 19.204 1.00 84.94 756 LEU A O 1
ATOM 5896 N N . GLN A 1 757 ? -4.504 8.403 20.023 1.00 86.50 757 GLN A N 1
ATOM 5897 C CA . GLN A 1 757 ? -4.955 7.892 18.729 1.00 86.50 757 GLN A CA 1
ATOM 5898 C C . GLN A 1 757 ? -6.436 8.210 18.494 1.00 86.50 757 GLN A C 1
ATOM 5900 O O . GLN A 1 757 ? -7.243 8.195 19.429 1.00 86.50 757 GLN A O 1
ATOM 5905 N N . LYS A 1 758 ? -6.808 8.468 17.235 1.00 88.19 758 LYS A N 1
ATOM 5906 C CA . LYS A 1 758 ? -8.188 8.775 16.833 1.00 88.19 758 LYS A CA 1
ATOM 5907 C C . LYS A 1 758 ? -9.110 7.578 17.082 1.00 88.19 758 LYS A C 1
ATOM 5909 O O . LYS A 1 758 ? -8.930 6.524 16.478 1.00 88.19 758 LYS A O 1
ATOM 5914 N N . ALA A 1 759 ? -10.152 7.750 17.894 1.00 81.56 759 ALA A N 1
ATOM 5915 C CA . ALA A 1 759 ? -11.208 6.746 18.020 1.00 81.56 759 ALA A CA 1
ATOM 5916 C C . ALA A 1 759 ? -12.084 6.702 16.749 1.00 81.56 759 ALA A C 1
ATOM 5918 O O . ALA A 1 759 ? -12.564 7.734 16.258 1.00 81.56 759 ALA A O 1
ATOM 5919 N N . CYS A 1 760 ? -12.296 5.499 16.207 1.00 78.94 760 CYS A N 1
ATOM 5920 C CA . CYS A 1 760 ? -13.054 5.279 14.978 1.00 78.94 760 CYS A CA 1
ATOM 5921 C C . CYS A 1 760 ? -13.948 4.034 15.092 1.00 78.94 760 CYS A C 1
ATOM 5923 O O . CYS A 1 760 ? -13.434 2.920 15.101 1.00 78.94 760 CYS A O 1
ATOM 5925 N N . LYS A 1 761 ? -15.278 4.227 15.135 1.00 67.75 761 LYS A N 1
ATOM 5926 C CA . LYS A 1 761 ? -16.286 3.148 15.226 1.00 67.75 761 LYS A CA 1
ATOM 5927 C C . LYS A 1 761 ? -16.079 2.034 14.190 1.00 67.75 761 LYS A C 1
ATOM 5929 O O . LYS A 1 761 ? -16.164 0.864 14.529 1.00 67.75 761 LYS A O 1
ATOM 5934 N N . THR A 1 762 ? -15.769 2.399 12.944 1.00 66.94 762 THR A N 1
ATOM 5935 C CA . THR A 1 762 ? -15.587 1.461 11.821 1.00 66.94 762 THR A CA 1
ATOM 5936 C C . THR A 1 762 ? -14.181 0.861 11.731 1.00 66.94 762 THR A C 1
ATOM 5938 O O . THR A 1 762 ? -13.979 -0.102 11.000 1.00 66.94 762 THR A O 1
ATOM 5941 N N . ARG A 1 763 ? -13.193 1.391 12.470 1.00 75.81 763 ARG A N 1
ATOM 5942 C CA . ARG A 1 763 ? -11.804 0.897 12.483 1.00 75.81 763 ARG A CA 1
ATOM 5943 C C . ARG A 1 763 ? -11.387 0.564 13.909 1.00 75.81 763 ARG A C 1
ATOM 5945 O O . ARG A 1 763 ? -10.705 1.337 14.580 1.00 75.81 763 ARG A O 1
ATOM 5952 N N . TRP A 1 764 ? -11.789 -0.624 14.344 1.00 75.44 764 TRP A N 1
ATOM 5953 C CA . TRP A 1 764 ? -11.557 -1.187 15.676 1.00 75.44 764 TRP A CA 1
ATOM 5954 C C . TRP A 1 764 ? -10.076 -1.166 16.113 1.00 75.44 764 TRP A C 1
ATOM 5956 O O . TRP A 1 764 ? -9.825 -0.883 17.276 1.00 75.44 764 TRP A O 1
ATOM 5966 N N . LEU A 1 765 ? -9.098 -1.325 15.204 1.00 83.56 765 LEU A N 1
ATOM 5967 C CA . LEU A 1 765 ? -7.660 -1.115 15.486 1.00 83.56 765 LEU A CA 1
ATOM 5968 C C . LEU A 1 765 ? -7.380 0.279 16.061 1.00 83.56 765 LEU A C 1
ATOM 5970 O O . LEU A 1 765 ? -6.643 0.443 17.028 1.00 83.56 765 LEU A O 1
ATOM 5974 N N . SER A 1 766 ? -7.999 1.292 15.455 1.00 85.75 766 SER A N 1
ATOM 5975 C CA . SER A 1 766 ? -7.896 2.692 15.861 1.00 85.75 766 SER A CA 1
ATOM 5976 C C . SER A 1 766 ? -8.606 2.926 17.196 1.00 85.75 766 SER A C 1
ATOM 5978 O O . SER A 1 766 ? -8.149 3.725 18.008 1.00 85.75 766 SER A O 1
ATOM 5980 N N . PHE A 1 767 ? -9.706 2.210 17.458 1.00 89.56 767 PHE A N 1
ATOM 5981 C CA . PHE A 1 767 ? -10.430 2.291 18.728 1.00 89.56 767 PHE A CA 1
ATOM 5982 C C . PHE A 1 767 ? -9.679 1.588 19.875 1.00 89.56 767 PHE A C 1
ATOM 5984 O O . PHE A 1 767 ? -9.518 2.199 20.929 1.00 89.56 767 PHE A O 1
ATOM 5991 N N . GLU A 1 768 ? -9.129 0.385 19.657 1.00 91.81 768 GLU A N 1
ATOM 5992 C CA . GLU A 1 768 ? -8.219 -0.313 20.586 1.00 91.81 768 GLU A CA 1
ATOM 5993 C C . GLU A 1 768 ? -7.022 0.580 20.917 1.00 91.81 768 GLU A C 1
ATOM 5995 O O . GLU A 1 768 ? -6.740 0.838 22.087 1.00 91.81 768 GLU A O 1
ATOM 6000 N N . ALA A 1 769 ? -6.345 1.109 19.893 1.00 91.12 769 ALA A N 1
ATOM 6001 C CA . ALA A 1 769 ? -5.197 1.989 20.071 1.00 91.12 769 ALA A CA 1
ATOM 6002 C C . ALA A 1 769 ? -5.568 3.281 20.818 1.00 91.12 769 ALA A C 1
ATOM 6004 O O . ALA A 1 769 ? -4.802 3.730 21.672 1.00 91.12 769 ALA A O 1
ATOM 6005 N N . SER A 1 770 ? -6.753 3.850 20.562 1.00 93.31 770 SER A N 1
ATOM 6006 C CA . SER A 1 770 ? -7.272 5.013 21.290 1.00 93.31 770 SER A CA 1
ATOM 6007 C C . SER A 1 770 ? -7.487 4.687 22.770 1.00 93.31 770 SER A C 1
ATOM 6009 O O . SER A 1 770 ? -6.846 5.311 23.617 1.00 93.31 770 SER A O 1
ATOM 6011 N N . VAL A 1 771 ? -8.264 3.644 23.089 1.00 94.38 771 VAL A N 1
ATOM 6012 C CA . VAL A 1 771 ? -8.522 3.177 24.466 1.00 94.38 771 VAL A CA 1
ATOM 6013 C C . VAL A 1 771 ? -7.220 2.849 25.199 1.00 94.38 771 VAL A C 1
ATOM 6015 O O . VAL A 1 771 ? -7.023 3.302 26.325 1.00 94.38 771 VAL A O 1
ATOM 6018 N N . LYS A 1 772 ? -6.290 2.136 24.555 1.00 92.56 772 LYS A N 1
ATOM 6019 C CA . LYS A 1 772 ? -4.975 1.789 25.115 1.00 92.56 772 LYS A CA 1
ATOM 6020 C C . LYS A 1 772 ? -4.108 3.023 25.369 1.00 92.56 772 LYS A C 1
ATOM 6022 O O . LYS A 1 772 ? -3.489 3.113 26.428 1.00 92.56 772 LYS A O 1
ATOM 6027 N N . SER A 1 773 ? -4.069 3.973 24.430 1.00 91.12 773 SER A N 1
ATOM 6028 C CA . SER A 1 773 ? -3.314 5.225 24.592 1.00 91.12 773 SER A CA 1
ATOM 6029 C C . SER A 1 773 ? -3.865 6.056 25.750 1.00 91.12 773 SER A C 1
ATOM 6031 O O . SER A 1 773 ? -3.102 6.429 26.636 1.00 91.12 773 SER A O 1
ATOM 6033 N N . VAL A 1 774 ? -5.188 6.235 25.807 1.00 92.56 774 VAL A N 1
ATOM 6034 C CA . VAL A 1 774 ? -5.873 6.998 26.854 1.00 92.56 774 VAL A CA 1
ATOM 6035 C C . VAL A 1 774 ? -5.733 6.317 28.211 1.00 92.56 774 VAL A C 1
ATOM 6037 O O . VAL A 1 774 ? -5.351 6.989 29.158 1.00 92.56 774 VAL A O 1
ATOM 6040 N N . LYS A 1 775 ? -5.927 4.995 28.324 1.00 90.56 775 LYS A N 1
ATOM 6041 C CA . LYS A 1 775 ? -5.723 4.256 29.585 1.00 90.56 775 LYS A CA 1
ATOM 6042 C C . LYS A 1 775 ? -4.286 4.392 30.109 1.00 90.56 775 LYS A C 1
ATOM 6044 O O . LYS A 1 775 ? -4.100 4.561 31.308 1.00 90.56 775 LYS A O 1
ATOM 6049 N N . LYS A 1 776 ? -3.272 4.396 29.232 1.00 87.94 776 LYS A N 1
ATOM 6050 C CA . LYS A 1 776 ? -1.861 4.595 29.622 1.00 87.94 776 LYS A CA 1
ATOM 6051 C C . LYS A 1 776 ? -1.576 6.000 30.178 1.00 87.94 776 LYS A C 1
ATOM 6053 O O . LYS A 1 776 ? -0.644 6.160 30.958 1.00 87.94 776 LYS A O 1
ATOM 6058 N N . CYS A 1 777 ? -2.332 7.020 29.776 1.00 89.06 777 CYS A N 1
ATOM 6059 C CA . CYS A 1 777 ? -2.092 8.413 30.165 1.00 89.06 777 CYS A CA 1
ATOM 6060 C C . CYS A 1 777 ? -3.327 9.108 30.757 1.00 89.06 777 CYS A C 1
ATOM 6062 O O . CYS A 1 777 ? -3.451 10.327 30.654 1.00 89.06 777 CYS A O 1
ATOM 6064 N N . ILE A 1 778 ? -4.243 8.353 31.366 1.00 90.31 778 ILE A N 1
ATOM 6065 C CA . ILE A 1 778 ? -5.550 8.868 31.791 1.00 90.31 778 ILE A CA 1
ATOM 6066 C C . ILE A 1 778 ? -5.416 9.949 32.868 1.00 90.31 778 ILE A C 1
ATOM 6068 O O . ILE A 1 778 ? -6.039 10.998 32.757 1.00 90.31 778 ILE A O 1
ATOM 6072 N N . TYR A 1 779 ? -4.534 9.755 33.849 1.00 89.81 779 TYR A N 1
ATOM 6073 C CA . TYR A 1 779 ? -4.283 10.737 34.904 1.00 89.81 779 TYR A CA 1
ATOM 6074 C C . TYR A 1 779 ? -3.690 12.068 34.385 1.00 89.81 779 TYR A C 1
ATOM 6076 O O . TYR A 1 779 ? -4.327 13.104 34.591 1.00 89.81 779 TYR A O 1
ATOM 6084 N N . PRO A 1 780 ? -2.563 12.100 33.634 1.00 90.62 780 PRO A N 1
ATOM 6085 C CA . PRO A 1 780 ? -2.067 13.355 33.060 1.00 90.62 780 PRO A CA 1
ATOM 6086 C C . PRO A 1 780 ? -3.030 13.972 32.032 1.00 90.62 780 PRO A C 1
ATOM 6088 O O . PRO A 1 780 ? -3.027 15.186 31.851 1.00 90.62 780 PRO A O 1
ATOM 6091 N N . LEU A 1 781 ? -3.886 13.173 31.384 1.00 92.75 781 LEU A N 1
ATOM 6092 C CA . LEU A 1 781 ? -4.940 13.684 30.509 1.00 92.75 781 LEU A CA 1
ATOM 6093 C C . LEU A 1 781 ? -6.059 14.388 31.292 1.00 92.75 781 LEU A C 1
ATOM 6095 O O . LEU A 1 781 ? -6.493 15.459 30.876 1.00 92.75 781 LEU A O 1
ATOM 6099 N N . LEU A 1 782 ? -6.506 13.834 32.423 1.00 93.19 782 LEU A N 1
ATOM 6100 C CA . LEU A 1 782 ? -7.485 14.487 33.300 1.00 93.19 782 LEU A CA 1
ATOM 6101 C C . LEU A 1 782 ? -6.939 15.815 33.840 1.00 93.19 782 LEU A C 1
ATOM 6103 O O . LEU A 1 782 ? -7.646 16.819 33.789 1.00 93.19 782 LEU A O 1
ATOM 6107 N N . LEU A 1 783 ? -5.672 15.849 34.267 1.00 92.38 783 LEU A N 1
ATOM 6108 C CA . LEU A 1 783 ? -4.999 17.089 34.671 1.00 92.38 783 LEU A CA 1
ATOM 6109 C C . LEU A 1 783 ? -4.933 18.108 33.521 1.00 92.38 783 LEU A C 1
ATOM 6111 O O . LEU A 1 783 ? -5.275 19.269 33.722 1.00 92.38 783 LEU A O 1
ATOM 6115 N N . ALA A 1 784 ? -4.586 17.681 32.302 1.00 93.06 784 ALA A N 1
ATOM 6116 C CA . ALA A 1 784 ? -4.556 18.565 31.135 1.00 93.06 784 ALA A CA 1
ATOM 6117 C C . ALA A 1 784 ? -5.938 19.123 30.770 1.00 93.06 784 ALA A C 1
ATOM 6119 O O . ALA A 1 784 ? -6.064 20.309 30.481 1.00 93.06 784 ALA A O 1
ATOM 6120 N N . LEU A 1 785 ? -6.990 18.302 30.814 1.00 95.19 785 LEU A N 1
ATOM 6121 C CA . LEU A 1 785 ? -8.360 18.768 30.581 1.00 95.19 785 LEU A CA 1
ATOM 6122 C C . LEU A 1 785 ? -8.843 19.718 31.688 1.00 95.19 785 LEU A C 1
ATOM 6124 O O . LEU A 1 785 ? -9.646 20.604 31.401 1.00 95.19 785 LEU A O 1
ATOM 6128 N N . LYS A 1 786 ? -8.337 19.566 32.920 1.00 94.12 786 LYS A N 1
ATOM 6129 C CA . LYS A 1 786 ? -8.627 20.465 34.044 1.00 94.12 786 LYS A CA 1
ATOM 6130 C C . LYS A 1 786 ? -7.915 21.810 33.919 1.00 94.12 786 LYS A C 1
ATOM 6132 O O . LYS A 1 786 ? -8.549 22.840 34.114 1.00 94.12 786 LYS A O 1
ATOM 6137 N N . GLU A 1 787 ? -6.632 21.814 33.557 1.00 93.44 787 GLU A N 1
ATOM 6138 C CA . GLU A 1 787 ? -5.859 23.040 33.304 1.00 93.44 787 GLU A CA 1
ATOM 6139 C C . GLU A 1 787 ? -6.442 23.833 32.122 1.00 93.44 787 GLU A C 1
ATOM 6141 O O . GLU A 1 787 ? -6.535 25.055 32.170 1.00 93.44 787 GLU A O 1
ATOM 6146 N N . LEU A 1 788 ? -6.920 23.131 31.089 1.00 93.62 788 LEU A N 1
ATOM 6147 C CA . LEU A 1 788 ? -7.546 23.727 29.907 1.00 93.62 788 LEU A CA 1
ATOM 6148 C C . LEU A 1 788 ? -9.038 24.083 30.086 1.00 93.62 788 LEU A C 1
ATOM 6150 O O . LEU A 1 788 ? -9.638 24.587 29.135 1.00 93.62 788 LEU A O 1
ATOM 6154 N N . GLU A 1 789 ? -9.653 23.842 31.253 1.00 92.75 789 GLU A N 1
ATOM 6155 C CA . GLU A 1 789 ? -11.080 24.131 31.500 1.00 92.75 789 GLU A CA 1
ATOM 6156 C C . GLU A 1 789 ? -11.395 25.631 31.370 1.00 92.75 789 GLU A C 1
ATOM 6158 O O . GLU A 1 789 ? -12.427 25.988 30.804 1.00 92.75 789 GLU A O 1
ATOM 6163 N N . SER A 1 790 ? -10.488 26.505 31.821 1.00 87.62 790 SER A N 1
ATOM 6164 C CA . SER A 1 790 ? -10.621 27.967 31.716 1.00 87.62 790 SER A CA 1
ATOM 6165 C C . SER A 1 790 ? -10.468 28.491 30.283 1.00 87.62 790 SER A C 1
ATOM 6167 O O . SER A 1 790 ? -11.114 29.468 29.916 1.00 87.62 790 SER A O 1
ATOM 6169 N N . GLU A 1 791 ? -9.646 27.839 29.456 1.00 86.94 791 GLU A N 1
ATOM 6170 C CA . GLU A 1 791 ? -9.402 28.234 28.061 1.00 86.94 791 GLU A CA 1
ATOM 6171 C C . GLU A 1 791 ? -10.374 27.586 27.061 1.00 86.94 791 GLU A C 1
ATOM 6173 O O . GLU A 1 791 ? -10.337 27.881 25.863 1.00 86.94 791 GLU A O 1
ATOM 6178 N N . SER A 1 792 ? -11.178 26.608 27.487 1.00 89.94 792 SER A N 1
ATOM 6179 C CA . SER A 1 792 ? -11.949 25.782 26.561 1.00 89.94 792 SER A CA 1
ATOM 6180 C C . SER A 1 792 ? -13.133 25.095 27.240 1.00 89.94 792 SER A C 1
ATOM 6182 O O . SER A 1 792 ? -12.978 24.061 27.890 1.00 89.94 792 SER A O 1
ATOM 6184 N N . ALA A 1 793 ? -14.348 25.581 26.966 1.00 90.38 793 ALA A N 1
ATOM 6185 C CA . ALA A 1 793 ? -15.592 24.942 27.412 1.00 90.38 793 ALA A CA 1
ATOM 6186 C C . ALA A 1 793 ? -15.659 23.447 27.029 1.00 90.38 793 ALA A C 1
ATOM 6188 O O . ALA A 1 793 ? -16.078 22.612 27.830 1.00 90.38 793 ALA A O 1
ATOM 6189 N N . THR A 1 794 ? -15.153 23.083 25.843 1.00 92.06 794 THR A N 1
ATOM 6190 C CA . THR A 1 794 ? -14.999 21.688 25.402 1.00 92.06 794 THR A CA 1
ATOM 6191 C C . THR A 1 794 ? -14.088 20.876 26.327 1.00 92.06 794 THR A C 1
ATOM 6193 O O . THR A 1 794 ? -14.423 19.739 26.645 1.00 92.06 794 THR A O 1
ATOM 6196 N N . ALA A 1 795 ? -12.968 21.435 26.799 1.00 92.94 795 ALA A N 1
ATOM 6197 C CA . ALA A 1 795 ? -12.072 20.752 27.734 1.00 92.94 795 ALA A CA 1
ATOM 6198 C C . ALA A 1 795 ? -12.738 20.544 29.100 1.00 92.94 795 ALA A C 1
ATOM 6200 O O . ALA A 1 795 ? -12.710 19.427 29.608 1.00 92.94 795 ALA A O 1
ATOM 6201 N N . GLY A 1 796 ? -13.433 21.554 29.637 1.00 93.12 796 GLY A N 1
ATOM 6202 C CA . GLY A 1 796 ? -14.223 21.422 30.869 1.00 93.12 796 GLY A CA 1
ATOM 6203 C C . GLY A 1 796 ? -15.352 20.391 30.755 1.00 93.12 796 GLY A C 1
ATOM 6204 O O . GLY A 1 796 ? -15.553 19.562 31.644 1.00 93.12 796 GLY A O 1
ATOM 6205 N N . GLY A 1 797 ? -16.064 20.377 29.625 1.00 94.75 797 GLY A N 1
ATOM 6206 C CA . GLY A 1 797 ? -17.091 19.377 29.325 1.00 94.75 797 GLY A CA 1
ATOM 6207 C C . GLY A 1 797 ? -16.531 17.957 29.186 1.00 94.75 797 GLY A C 1
ATOM 6208 O O . GLY A 1 797 ? -17.160 17.003 29.643 1.00 94.75 797 GLY A O 1
ATOM 6209 N N . LEU A 1 798 ? -15.341 17.801 28.597 1.00 95.62 798 LEU A N 1
ATOM 6210 C CA . LEU A 1 798 ? -14.639 16.517 28.509 1.00 95.62 798 LEU A CA 1
ATOM 6211 C C . LEU A 1 798 ? -14.096 16.076 29.871 1.00 95.62 798 LEU A C 1
ATOM 6213 O O . LEU A 1 798 ? -14.301 14.923 30.238 1.00 95.62 798 LEU A O 1
ATOM 6217 N N . TYR A 1 799 ? -13.509 16.983 30.657 1.00 95.62 799 TYR A N 1
ATOM 6218 C CA . TYR A 1 799 ? -13.077 16.718 32.030 1.00 95.62 799 TYR A CA 1
ATOM 6219 C C . TYR A 1 799 ? -14.233 16.159 32.863 1.00 95.62 799 TYR A C 1
ATOM 6221 O O . TYR A 1 799 ? -14.117 15.065 33.403 1.00 95.62 799 TYR A O 1
ATOM 6229 N N . LYS A 1 800 ? -15.388 16.838 32.888 1.00 93.44 800 LYS A N 1
ATOM 6230 C CA . LYS A 1 800 ? -16.578 16.401 33.644 1.00 93.44 800 LYS A CA 1
ATOM 6231 C C . LYS A 1 800 ? -17.112 15.032 33.202 1.00 93.44 800 LYS A C 1
ATOM 6233 O O . LYS A 1 800 ? -17.637 14.294 34.028 1.00 93.44 800 LYS A O 1
ATOM 6238 N N . LYS A 1 801 ? -16.974 14.674 31.919 1.00 93.88 801 LYS A N 1
ATOM 6239 C CA . LYS A 1 801 ? -17.359 13.350 31.395 1.00 93.88 801 LYS A CA 1
ATOM 6240 C C . LYS A 1 801 ? -16.353 12.256 31.761 1.00 93.88 801 LYS A C 1
ATOM 6242 O O . LYS A 1 801 ? -16.769 11.148 32.084 1.00 93.88 801 LYS A O 1
ATOM 6247 N N . MET A 1 802 ? -15.055 12.551 31.690 1.00 94.75 802 MET A N 1
ATOM 6248 C CA . MET A 1 802 ? -13.979 11.578 31.919 1.00 94.75 802 MET A CA 1
ATOM 6249 C C . MET A 1 802 ? -13.645 11.380 33.401 1.00 94.75 802 MET A C 1
ATOM 6251 O O . MET A 1 802 ? -13.247 10.285 33.794 1.00 94.75 802 MET A O 1
ATOM 6255 N N . TYR A 1 803 ? -13.836 12.411 34.226 1.00 93.44 803 TYR A N 1
ATOM 6256 C CA . TYR A 1 803 ? -13.702 12.383 35.683 1.00 93.44 803 TYR A CA 1
ATOM 6257 C C . TYR A 1 803 ? -14.946 11.727 36.313 1.00 93.44 803 TYR A C 1
ATOM 6259 O O . TYR A 1 803 ? -15.726 12.344 37.034 1.00 93.44 803 TYR A O 1
ATOM 6267 N N . SER A 1 804 ? -15.184 10.461 35.967 1.00 92.50 804 SER A N 1
ATOM 6268 C CA . SER A 1 804 ? -16.323 9.669 36.434 1.00 92.50 804 SER A CA 1
ATOM 6269 C C . SER A 1 804 ? -15.933 8.199 36.535 1.00 92.50 804 SER A C 1
ATOM 6271 O O . SER A 1 804 ? -15.425 7.624 35.569 1.00 92.50 804 SER A O 1
ATOM 6273 N N . GLY A 1 805 ? -16.235 7.558 37.669 1.00 91.69 805 GLY A N 1
ATOM 6274 C CA . GLY A 1 805 ? -16.005 6.121 37.858 1.00 91.69 805 GLY A CA 1
ATOM 6275 C C . GLY A 1 805 ? -16.699 5.263 36.793 1.00 91.69 805 GLY A C 1
ATOM 6276 O O . GLY A 1 805 ? -16.132 4.277 36.328 1.00 91.69 805 GLY A O 1
ATOM 6277 N N . TYR A 1 806 ? -17.874 5.683 36.310 1.00 93.31 806 TYR A N 1
ATOM 6278 C CA . TYR A 1 806 ? -18.611 4.980 35.255 1.00 93.31 806 TYR A CA 1
ATOM 6279 C C . TYR A 1 806 ? -17.945 5.108 33.867 1.00 93.31 806 TYR A C 1
ATOM 6281 O O . TYR A 1 806 ? -17.896 4.140 33.101 1.00 93.31 806 TYR A O 1
ATOM 6289 N N . PHE A 1 807 ? -17.354 6.270 33.559 1.00 94.75 807 PHE A N 1
ATOM 6290 C CA . PHE A 1 807 ? -16.558 6.456 32.340 1.00 94.75 807 PHE A CA 1
ATOM 6291 C C . PHE A 1 807 ? -15.282 5.612 32.384 1.00 94.75 807 PHE A C 1
ATOM 6293 O O . PHE A 1 807 ? -15.005 4.855 31.452 1.00 94.75 807 PHE A O 1
ATOM 6300 N N . LEU A 1 808 ? -14.527 5.699 33.485 1.00 94.69 808 LEU A N 1
ATOM 6301 C CA . LEU A 1 808 ? -13.294 4.935 33.680 1.00 94.69 808 LEU A CA 1
ATOM 6302 C C . LEU A 1 808 ? -13.566 3.425 33.664 1.00 94.69 808 LEU A C 1
ATOM 6304 O O . LEU A 1 808 ? -12.847 2.682 32.999 1.00 94.69 808 LEU A O 1
ATOM 6308 N N . GLY A 1 809 ? -14.647 2.969 34.301 1.00 95.06 809 GLY A N 1
ATOM 6309 C CA . GLY A 1 809 ? -15.070 1.569 34.273 1.00 95.06 809 GLY A CA 1
ATOM 6310 C C . GLY A 1 809 ? -15.363 1.086 32.857 1.00 95.06 809 GLY A C 1
ATOM 6311 O O . GLY A 1 809 ? -14.907 0.017 32.458 1.00 95.06 809 GLY A O 1
ATOM 6312 N N . THR A 1 810 ? -16.038 1.909 32.052 1.00 95.62 810 THR A N 1
ATOM 6313 C CA . THR A 1 810 ? -16.314 1.587 30.644 1.00 95.62 810 THR A CA 1
ATOM 6314 C C . THR A 1 810 ? -15.039 1.602 29.789 1.00 95.62 810 THR A C 1
ATOM 6316 O O . THR A 1 810 ? -14.879 0.755 28.912 1.00 95.62 810 THR A O 1
ATOM 6319 N N . LEU A 1 811 ? -14.080 2.492 30.068 1.00 95.81 811 LEU A N 1
ATOM 6320 C CA . LEU A 1 811 ? -12.762 2.487 29.420 1.00 95.81 811 LEU A CA 1
ATOM 6321 C C . LEU A 1 811 ? -11.980 1.195 29.732 1.00 95.81 811 LEU A C 1
ATOM 6323 O O . LEU A 1 811 ? -11.329 0.639 28.847 1.00 95.81 811 LEU A O 1
ATOM 6327 N N . TYR A 1 812 ? -12.060 0.693 30.968 1.00 95.62 812 TYR A N 1
ATOM 6328 C CA . TYR A 1 812 ? -11.403 -0.553 31.380 1.00 95.62 812 TYR A CA 1
ATOM 6329 C C . TYR A 1 812 ? -12.089 -1.787 30.776 1.00 95.62 812 TYR A C 1
ATOM 6331 O O . TYR A 1 812 ? -11.387 -2.665 30.282 1.00 95.62 812 TYR A O 1
ATOM 6339 N N . LEU A 1 813 ? -13.425 -1.807 30.721 1.00 95.81 813 LEU A N 1
ATOM 6340 C CA . LEU A 1 813 ? -14.240 -2.808 30.015 1.00 95.81 813 LEU A CA 1
ATOM 6341 C C . LEU A 1 813 ? -13.844 -2.905 28.533 1.00 95.81 813 LEU A C 1
ATOM 6343 O O . LEU A 1 813 ? -13.553 -3.991 28.030 1.00 95.81 813 LEU A O 1
ATOM 6347 N N . LEU A 1 814 ? -13.770 -1.769 27.831 1.00 95.19 814 LEU A N 1
ATOM 6348 C CA . LEU A 1 814 ? -13.321 -1.725 26.434 1.00 95.19 814 LEU A CA 1
ATOM 6349 C C . LEU A 1 814 ? -11.870 -2.206 26.283 1.00 95.19 814 LEU A C 1
ATOM 6351 O O . LEU A 1 814 ? -11.533 -2.820 25.273 1.00 95.19 814 LEU A O 1
ATOM 6355 N N . GLY A 1 815 ? -11.033 -1.989 27.300 1.00 94.69 815 GLY A N 1
ATOM 6356 C CA . GLY A 1 815 ? -9.677 -2.528 27.385 1.00 94.69 815 GLY A CA 1
ATOM 6357 C C . GLY A 1 815 ? -9.586 -4.057 27.498 1.00 94.69 815 GLY A C 1
ATOM 6358 O O . GLY A 1 815 ? -8.513 -4.588 27.234 1.00 94.69 815 GLY A O 1
ATOM 6359 N N . GLU A 1 816 ? -10.669 -4.761 27.844 1.00 95.12 816 GLU A N 1
ATOM 6360 C CA . GLU A 1 816 ? -10.754 -6.234 27.811 1.00 95.12 816 GLU A CA 1
ATOM 6361 C C . GLU A 1 816 ? -11.401 -6.751 26.517 1.00 95.12 816 GLU A C 1
ATOM 6363 O O . GLU A 1 816 ? -10.940 -7.737 25.944 1.00 95.12 816 GLU A O 1
ATOM 6368 N N . VAL A 1 817 ? -12.452 -6.081 26.025 1.00 94.75 817 VAL A N 1
ATOM 6369 C CA . VAL A 1 817 ? -13.230 -6.550 24.861 1.00 94.75 817 VAL A CA 1
ATOM 6370 C C . VAL A 1 817 ? -12.555 -6.216 23.526 1.00 94.75 817 VAL A C 1
ATOM 6372 O O . VAL A 1 817 ? -12.490 -7.066 22.633 1.00 94.75 817 VAL A O 1
ATOM 6375 N N . LEU A 1 818 ? -12.029 -4.996 23.361 1.00 93.94 818 LEU A N 1
ATOM 6376 C CA . LEU A 1 818 ? -11.433 -4.578 22.088 1.00 93.94 818 LEU A CA 1
ATOM 6377 C C . LEU A 1 818 ? -10.222 -5.437 21.676 1.00 93.94 818 LEU A C 1
ATOM 6379 O O . LEU A 1 818 ? -10.153 -5.733 20.485 1.00 93.94 818 LEU A O 1
ATOM 6383 N N . PRO A 1 819 ? -9.321 -5.907 22.569 1.00 94.88 819 PRO A N 1
ATOM 6384 C CA . PRO A 1 819 ? -8.219 -6.818 22.218 1.00 94.88 819 PRO A CA 1
ATOM 6385 C C . PRO A 1 819 ? -8.619 -8.175 21.611 1.00 94.88 819 PRO A C 1
ATOM 6387 O O . PRO A 1 819 ? -7.807 -8.801 20.920 1.00 94.88 819 PRO A O 1
ATOM 6390 N N . ILE A 1 820 ? -9.867 -8.620 21.793 1.00 94.94 820 ILE A N 1
ATOM 6391 C CA . ILE A 1 820 ? -10.390 -9.837 21.150 1.00 94.94 820 ILE A CA 1
ATOM 6392 C C . ILE A 1 820 ? -10.770 -9.539 19.690 1.00 94.94 820 ILE A C 1
ATOM 6394 O O . I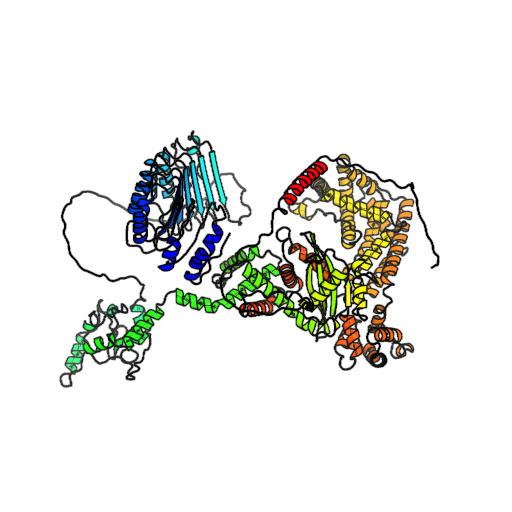LE A 1 820 ? -10.321 -10.235 18.776 1.00 94.94 820 ILE A O 1
ATOM 6398 N N . LEU A 1 821 ? -11.502 -8.446 19.442 1.00 92.94 821 LEU A N 1
ATOM 6399 C CA . LEU A 1 821 ? -11.873 -7.987 18.092 1.00 92.94 821 LEU A CA 1
ATOM 6400 C C . LEU A 1 821 ? -10.627 -7.610 17.262 1.00 92.94 821 LEU A C 1
ATOM 6402 O O . LEU A 1 821 ? -10.373 -8.203 16.213 1.00 92.94 821 LEU A O 1
ATOM 6406 N N . SER A 1 822 ? -9.802 -6.716 17.811 1.00 92.19 822 SER A N 1
ATOM 6407 C CA . SER A 1 822 ? -8.420 -7.019 18.224 1.00 92.19 822 SER A CA 1
ATOM 6408 C C . SER A 1 822 ? -7.613 -7.997 17.372 1.00 92.19 822 SER A C 1
ATOM 6410 O O . SER A 1 822 ? -6.763 -7.647 16.550 1.00 92.19 822 SER A O 1
ATOM 6412 N N . THR A 1 823 ? -7.836 -9.268 17.673 1.00 93.06 823 THR A N 1
ATOM 6413 C CA . THR A 1 823 ? -7.115 -10.416 17.131 1.00 93.06 823 THR A CA 1
ATOM 6414 C C . THR A 1 823 ? -7.878 -11.019 15.952 1.00 93.06 823 THR A C 1
ATOM 6416 O O . THR A 1 823 ? -7.267 -11.432 14.962 1.00 93.06 823 THR A O 1
ATOM 6419 N N . LEU A 1 824 ? -9.215 -10.990 16.004 1.00 92.56 824 LEU A N 1
ATOM 6420 C CA . LEU A 1 824 ? -10.090 -11.505 14.954 1.00 92.56 824 LEU A CA 1
ATOM 6421 C C . LEU A 1 824 ? -9.882 -10.788 13.615 1.00 92.56 824 LEU A C 1
ATOM 6423 O O . LEU A 1 824 ? -9.557 -11.444 12.628 1.00 92.56 824 LEU A O 1
ATOM 6427 N N . SER A 1 825 ? -9.997 -9.459 13.543 1.00 90.88 825 SER A N 1
ATOM 6428 C CA . SER A 1 825 ? -9.843 -8.787 12.243 1.00 90.88 825 SER A CA 1
ATOM 6429 C C . SER A 1 825 ? -8.392 -8.501 11.847 1.00 90.88 825 SER A C 1
ATOM 6431 O O . SER A 1 825 ? -8.150 -8.361 10.654 1.00 90.88 825 SER A O 1
ATOM 6433 N N . LYS A 1 826 ? -7.408 -8.596 12.760 1.00 90.38 826 LYS A N 1
ATOM 6434 C CA . LYS A 1 826 ? -5.987 -8.791 12.383 1.00 90.38 826 LYS A CA 1
ATOM 6435 C C . LYS A 1 826 ? -5.827 -10.102 11.606 1.00 90.38 826 LYS A C 1
ATOM 6437 O O . LYS A 1 826 ? -5.119 -10.143 10.606 1.00 90.38 826 LYS A O 1
ATOM 6442 N N . THR A 1 827 ? -6.522 -11.159 12.033 1.00 90.31 827 THR A N 1
ATOM 6443 C CA . THR A 1 827 ? -6.546 -12.452 11.332 1.00 90.31 827 THR A CA 1
ATOM 6444 C C . THR A 1 827 ? -7.252 -12.344 9.981 1.00 90.31 827 THR A C 1
ATOM 6446 O O . THR A 1 827 ? -6.731 -12.856 8.995 1.00 90.31 827 THR A O 1
ATOM 6449 N N . PHE A 1 828 ? -8.367 -11.613 9.893 1.00 89.75 828 PHE A N 1
ATOM 6450 C CA . PHE A 1 828 ? -9.060 -11.375 8.619 1.00 89.75 828 PHE A CA 1
ATOM 6451 C C . PHE A 1 828 ? -8.317 -10.443 7.645 1.00 89.75 828 PHE A C 1
ATOM 6453 O O . PHE A 1 828 ? -8.516 -10.546 6.438 1.00 89.75 828 PHE A O 1
ATOM 6460 N N . GLN A 1 829 ? -7.438 -9.567 8.141 1.00 86.94 829 GLN A N 1
ATOM 6461 C CA . GLN A 1 829 ? -6.608 -8.670 7.323 1.00 86.94 829 GLN A CA 1
ATOM 6462 C C . GLN A 1 829 ? -5.302 -9.317 6.817 1.00 86.94 829 GLN A C 1
ATOM 6464 O O . GLN A 1 829 ? -4.525 -8.681 6.089 1.00 86.94 829 GLN A O 1
ATOM 6469 N N . LYS A 1 830 ? -5.048 -10.590 7.156 1.00 84.12 830 LYS A N 1
ATOM 6470 C CA . LYS A 1 830 ? -3.973 -11.386 6.546 1.00 84.12 830 LYS A CA 1
ATOM 6471 C C . LYS A 1 830 ? -4.228 -11.537 5.045 1.00 84.12 830 LYS A C 1
ATOM 6473 O O . LYS A 1 830 ? -5.353 -11.788 4.630 1.00 84.12 830 LYS A O 1
ATOM 6478 N N . GLY A 1 831 ? -3.177 -11.394 4.236 1.00 71.00 831 GLY A N 1
ATOM 6479 C CA . GLY A 1 831 ? -3.290 -11.416 2.772 1.00 71.00 831 GLY A CA 1
ATOM 6480 C C . GLY A 1 831 ? -3.719 -12.758 2.172 1.00 71.00 831 GLY A C 1
ATOM 6481 O O . GLY A 1 831 ? -4.191 -12.782 1.045 1.00 71.00 831 GLY A O 1
ATOM 6482 N N . GLU A 1 832 ? -3.588 -13.859 2.911 1.00 75.38 832 GLU A N 1
ATOM 6483 C CA . GLU A 1 832 ? -3.788 -15.220 2.390 1.00 75.38 832 GLU A CA 1
ATOM 6484 C C . GLU A 1 832 ? -4.972 -15.955 3.044 1.00 75.38 832 GLU A C 1
ATOM 6486 O O . GLU A 1 832 ? -5.038 -17.185 2.991 1.00 75.38 832 GLU A O 1
ATOM 6491 N N . LEU A 1 833 ? -5.895 -15.224 3.688 1.00 82.31 833 LEU A N 1
ATOM 6492 C CA . LEU A 1 833 ? -7.019 -15.800 4.436 1.00 82.31 833 LEU A CA 1
ATOM 6493 C C . LEU A 1 833 ? -7.853 -16.767 3.572 1.00 82.31 833 LEU A C 1
ATOM 6495 O O . LEU A 1 833 ? -8.590 -16.345 2.687 1.00 82.31 833 LEU A O 1
ATOM 6499 N N . SER A 1 834 ? -7.789 -18.061 3.890 1.00 76.81 834 SER A N 1
ATOM 6500 C CA . SER A 1 834 ? -8.691 -19.081 3.343 1.00 76.81 834 SER A CA 1
ATOM 6501 C C . SER A 1 834 ? -10.062 -19.051 4.029 1.00 76.81 834 SER A C 1
ATOM 6503 O O . SER A 1 834 ? -10.157 -18.818 5.240 1.00 76.81 834 SER A O 1
ATOM 6505 N N . TYR A 1 835 ? -11.121 -19.353 3.267 1.00 78.81 835 TYR A N 1
ATOM 6506 C CA . TYR A 1 835 ? -12.501 -19.454 3.757 1.00 78.81 835 TYR A CA 1
ATOM 6507 C C . TYR A 1 835 ? -12.629 -20.360 4.997 1.00 78.81 835 TYR A C 1
ATOM 6509 O O . TYR A 1 835 ? -13.314 -20.011 5.962 1.00 78.81 835 TYR A O 1
ATOM 6517 N N . ALA A 1 836 ? -11.900 -21.481 5.013 1.00 74.25 836 ALA A N 1
ATOM 6518 C CA . ALA A 1 836 ? -11.903 -22.462 6.100 1.00 74.25 836 ALA A CA 1
ATOM 6519 C C . ALA A 1 836 ? -11.601 -21.843 7.478 1.00 74.25 836 ALA A C 1
ATOM 6521 O O . ALA A 1 836 ? -12.218 -22.191 8.489 1.00 74.25 836 ALA A O 1
ATOM 6522 N N . HIS A 1 837 ? -10.687 -20.871 7.515 1.00 78.62 837 HIS A N 1
ATOM 6523 C CA . HIS A 1 837 ? -10.227 -20.237 8.746 1.00 78.62 837 HIS A CA 1
ATOM 6524 C C . HIS A 1 837 ? -11.240 -19.252 9.347 1.00 78.62 837 HIS A C 1
ATOM 6526 O O . HIS A 1 837 ? -11.128 -18.920 10.531 1.00 78.62 837 HIS A O 1
ATOM 6532 N N . ILE A 1 838 ? -12.251 -18.806 8.590 1.00 84.69 838 ILE A N 1
ATOM 6533 C CA . ILE A 1 838 ? -13.235 -17.814 9.052 1.00 84.69 838 ILE A CA 1
ATOM 6534 C C . ILE A 1 838 ? -14.040 -18.366 10.234 1.00 84.69 838 ILE A C 1
ATOM 6536 O O . ILE A 1 838 ? -14.063 -17.756 11.305 1.00 84.69 838 ILE A O 1
ATOM 6540 N N . LYS A 1 839 ? -14.666 -19.542 10.073 1.00 83.94 839 LYS A N 1
ATOM 6541 C CA . LYS A 1 839 ? -15.543 -20.138 11.098 1.00 83.94 839 LYS A CA 1
ATOM 6542 C C . LYS A 1 839 ? -14.784 -20.436 12.395 1.00 83.94 839 LYS A C 1
ATOM 6544 O O . LYS A 1 839 ? -15.287 -20.126 13.473 1.00 83.94 839 LYS A O 1
ATOM 6549 N N . GLY A 1 840 ? -13.568 -20.979 12.288 1.00 84.69 840 GLY A N 1
ATOM 6550 C CA . GLY A 1 840 ? -12.696 -21.239 13.438 1.00 84.69 840 GLY A CA 1
ATOM 6551 C C . GLY A 1 840 ? -12.285 -19.958 14.169 1.00 84.69 840 GLY A C 1
ATOM 6552 O O . GLY A 1 840 ? -12.407 -19.884 15.389 1.00 84.69 840 GLY A O 1
ATOM 6553 N N . SER A 1 841 ? -11.892 -18.916 13.428 1.00 90.56 841 SER A N 1
ATOM 6554 C CA . SER A 1 841 ? -11.498 -17.621 14.006 1.00 90.56 841 SER A CA 1
ATOM 6555 C C . SER A 1 841 ? -12.657 -16.938 14.742 1.00 90.56 841 SER A C 1
ATOM 6557 O O . SER A 1 841 ? -12.473 -16.444 15.854 1.00 90.56 841 SER A O 1
ATOM 6559 N N . ILE A 1 842 ? -13.866 -16.955 14.165 1.00 92.19 842 ILE A N 1
ATOM 6560 C CA . ILE A 1 842 ? -15.080 -16.436 14.819 1.00 92.19 842 ILE A CA 1
ATOM 6561 C C . ILE A 1 842 ? -15.415 -17.267 16.060 1.00 92.19 842 ILE A C 1
ATOM 6563 O O . ILE A 1 842 ? -15.696 -16.696 17.110 1.00 92.19 842 ILE A O 1
ATOM 6567 N N . GLY A 1 843 ? -15.352 -18.600 15.969 1.00 92.69 843 GLY A N 1
ATOM 6568 C CA . GLY A 1 843 ? -15.589 -19.498 17.102 1.00 92.69 843 GLY A CA 1
ATOM 6569 C C . GLY A 1 843 ? -14.646 -19.225 18.276 1.00 92.69 843 GLY A C 1
ATOM 6570 O O . GLY A 1 843 ? -15.104 -19.101 19.410 1.00 92.69 843 GLY A O 1
ATOM 6571 N N . TYR A 1 844 ? -13.353 -19.040 18.000 1.00 94.62 844 TYR A N 1
ATOM 6572 C CA . TYR A 1 844 ? -12.350 -18.677 19.003 1.00 94.62 844 TYR A CA 1
ATOM 6573 C C . TYR A 1 844 ? -12.630 -17.308 19.640 1.00 94.62 844 TYR A C 1
ATOM 6575 O O . TYR A 1 844 ? -12.679 -17.198 20.864 1.00 94.62 844 TYR A O 1
ATOM 6583 N N . ALA A 1 845 ? -12.894 -16.276 18.832 1.00 96.00 845 ALA A N 1
ATOM 6584 C CA . ALA A 1 845 ? -13.226 -14.946 19.342 1.00 96.00 845 ALA A CA 1
ATOM 6585 C C . ALA A 1 845 ? -14.511 -14.958 20.191 1.00 96.00 845 ALA A C 1
ATOM 6587 O O . ALA A 1 845 ? -14.546 -14.361 21.265 1.00 96.00 845 ALA A O 1
ATOM 6588 N N . LYS A 1 846 ? -15.548 -15.696 19.769 1.00 95.94 846 LYS A N 1
ATOM 6589 C CA . LYS A 1 846 ? -16.771 -15.913 20.557 1.00 95.94 846 LYS A CA 1
ATOM 6590 C C . LYS A 1 846 ? -16.497 -16.654 21.865 1.00 95.94 846 LYS A C 1
ATOM 6592 O O . LYS A 1 846 ? -17.086 -16.297 22.878 1.00 95.94 846 LYS A O 1
ATOM 6597 N N . ALA A 1 847 ? -15.617 -17.655 21.872 1.00 96.56 847 ALA A N 1
ATOM 6598 C CA . ALA A 1 847 ? -15.229 -18.354 23.096 1.00 96.56 847 ALA A CA 1
ATOM 6599 C C . ALA A 1 847 ? -14.526 -17.406 24.083 1.00 96.56 847 ALA A C 1
ATOM 6601 O O . ALA A 1 847 ? -14.893 -17.372 25.254 1.00 96.56 847 ALA A O 1
ATOM 6602 N N . GLN A 1 848 ? -13.598 -16.567 23.607 1.00 96.81 848 GLN A N 1
ATOM 6603 C CA . GLN A 1 848 ? -12.957 -15.536 24.434 1.00 96.81 848 GLN A CA 1
ATOM 6604 C C . GLN A 1 848 ? -13.958 -14.497 24.961 1.00 96.81 848 GLN A C 1
ATOM 6606 O O . GLN A 1 848 ? -13.898 -14.133 26.132 1.00 96.81 848 GLN A O 1
ATOM 6611 N N . LEU A 1 849 ? -14.902 -14.045 24.127 1.00 96.31 849 LEU A N 1
ATOM 6612 C CA . LEU A 1 849 ? -15.967 -13.124 24.537 1.00 96.31 849 LEU A CA 1
ATOM 6613 C C . LEU A 1 849 ? -16.880 -13.752 25.602 1.00 96.31 849 LEU A C 1
ATOM 6615 O O . LEU A 1 849 ? -17.125 -13.127 26.629 1.00 96.31 849 LEU A O 1
ATOM 6619 N N . ASN A 1 850 ? -17.315 -15.001 25.421 1.00 96.19 850 ASN A N 1
ATOM 6620 C CA . ASN A 1 850 ? -18.084 -15.731 26.434 1.00 96.19 850 ASN A CA 1
ATOM 6621 C C . ASN A 1 850 ? -17.295 -15.916 27.739 1.00 96.19 850 ASN A C 1
ATOM 6623 O O . ASN A 1 850 ? -17.874 -15.793 28.814 1.00 96.19 850 ASN A O 1
ATOM 6627 N N . GLN A 1 851 ? -15.974 -16.111 27.672 1.00 95.44 851 GLN A N 1
ATOM 6628 C CA . GLN A 1 851 ? -15.135 -16.191 28.871 1.00 95.44 851 GLN A CA 1
ATOM 6629 C C . GLN A 1 851 ? -15.177 -14.898 29.707 1.00 95.44 851 GLN A C 1
ATOM 6631 O O . GLN A 1 851 ? -15.060 -14.938 30.928 1.00 95.44 851 GLN A O 1
ATOM 6636 N N . LEU A 1 852 ? -15.388 -13.733 29.081 1.00 94.44 852 LEU A N 1
ATOM 6637 C CA . LEU A 1 852 ? -15.563 -12.464 29.799 1.00 94.44 852 LEU A CA 1
ATOM 6638 C C . LEU A 1 852 ? -16.901 -12.371 30.560 1.00 94.44 852 LEU A C 1
ATOM 6640 O O . LEU A 1 852 ? -17.036 -11.488 31.411 1.00 94.44 852 LEU A O 1
ATOM 6644 N N . LEU A 1 853 ? -17.868 -13.247 30.264 1.00 93.38 853 LEU A N 1
ATOM 6645 C CA . LEU A 1 853 ? -19.169 -13.343 30.939 1.00 93.38 853 LEU A CA 1
ATOM 6646 C C . LEU A 1 853 ? -19.170 -14.325 32.122 1.00 93.38 853 LEU A C 1
ATOM 6648 O O . LEU A 1 853 ? -20.096 -14.282 32.932 1.00 93.38 853 LEU A O 1
ATOM 6652 N N . GLU A 1 854 ? -18.149 -15.179 32.250 1.00 92.38 854 GLU A N 1
ATOM 6653 C CA . GLU A 1 854 ? -17.979 -16.082 33.395 1.00 92.38 854 GLU A CA 1
ATOM 6654 C C . GLU A 1 854 ? -17.917 -15.290 34.710 1.00 92.38 854 GLU A C 1
ATOM 6656 O O . GLU A 1 854 ? -17.251 -14.255 34.789 1.00 92.38 854 GLU A O 1
ATOM 6661 N N . GLU A 1 855 ? -18.558 -15.787 35.773 1.00 85.19 855 GLU A N 1
ATOM 6662 C CA . GLU A 1 855 ? -18.739 -15.028 37.024 1.00 85.19 855 GLU A CA 1
ATOM 6663 C C . GLU A 1 855 ? -17.406 -14.568 37.653 1.00 85.19 855 GLU A C 1
ATOM 6665 O O . GLU A 1 855 ? -17.330 -13.489 38.240 1.00 85.19 855 GLU A O 1
ATOM 6670 N N . ALA A 1 856 ? -16.322 -15.327 37.451 1.00 83.94 856 ALA A N 1
ATOM 6671 C CA . ALA A 1 856 ? -14.973 -14.955 37.882 1.00 83.94 856 ALA A CA 1
ATOM 6672 C C . ALA A 1 856 ? -14.425 -13.690 37.180 1.00 83.94 856 ALA A C 1
ATOM 6674 O O . ALA A 1 856 ? -13.768 -12.868 37.831 1.00 83.94 856 ALA A O 1
ATOM 6675 N N . LYS A 1 857 ? -14.715 -13.523 35.879 1.00 87.31 857 LYS A N 1
ATOM 6676 C CA . LYS A 1 857 ? -14.193 -12.458 34.995 1.00 87.31 857 LYS A CA 1
ATOM 6677 C C . LYS A 1 857 ? -15.168 -11.303 34.757 1.00 87.31 857 LYS A C 1
ATOM 6679 O O . LYS A 1 857 ? -14.776 -10.202 34.356 1.00 87.31 857 LYS A O 1
ATOM 6684 N N . LYS A 1 858 ? -16.451 -11.514 35.039 1.00 88.06 858 LYS A N 1
ATOM 6685 C CA . LYS A 1 858 ? -17.544 -10.543 34.885 1.00 88.06 858 LYS A CA 1
ATOM 6686 C C . LYS A 1 858 ? -17.276 -9.194 35.560 1.00 88.06 858 LYS A C 1
ATOM 6688 O O . LYS A 1 858 ? -17.682 -8.169 35.025 1.00 88.06 858 LYS A O 1
ATOM 6693 N N . THR A 1 859 ? -16.546 -9.173 36.679 1.00 91.38 859 THR A N 1
ATOM 6694 C CA . THR A 1 859 ? -16.162 -7.948 37.417 1.00 91.38 859 THR A CA 1
ATOM 6695 C C . THR A 1 859 ? -14.650 -7.679 37.439 1.00 91.38 859 THR A C 1
ATOM 6697 O O . THR A 1 859 ? -14.188 -6.821 38.188 1.00 91.38 859 THR A O 1
ATOM 6700 N N . GLU A 1 860 ? -13.852 -8.378 36.626 1.00 92.81 860 GLU A N 1
ATOM 6701 C CA . GLU A 1 860 ? -12.382 -8.273 36.636 1.00 92.81 860 GLU A CA 1
ATOM 6702 C C . GLU A 1 860 ? -11.889 -6.859 36.284 1.00 92.81 860 GLU A C 1
ATOM 6704 O O . GLU A 1 860 ? -11.134 -6.267 37.055 1.00 92.81 860 GLU A O 1
ATOM 6709 N N . PHE A 1 861 ? -12.420 -6.245 35.223 1.00 94.25 861 PHE A N 1
ATOM 6710 C CA . PHE A 1 861 ? -12.146 -4.844 34.880 1.00 94.25 861 PHE A CA 1
ATOM 6711 C C . PHE A 1 861 ? -12.464 -3.849 36.010 1.00 94.25 861 PHE A C 1
ATOM 6713 O O . PHE A 1 861 ? -11.767 -2.842 36.139 1.00 94.25 861 PHE A O 1
ATOM 6720 N N . ILE A 1 862 ? -13.484 -4.132 36.834 1.00 94.25 862 ILE A N 1
ATOM 6721 C CA . ILE A 1 862 ? -13.859 -3.309 37.994 1.00 94.25 862 ILE A CA 1
ATOM 6722 C C . ILE A 1 862 ? -12.797 -3.465 39.082 1.00 94.25 862 ILE A C 1
ATOM 6724 O O . ILE A 1 862 ? -12.280 -2.464 39.562 1.00 94.25 862 ILE A O 1
ATOM 6728 N N . LYS A 1 863 ? -12.388 -4.700 39.411 1.00 92.69 863 LYS A N 1
ATOM 6729 C CA . LYS A 1 863 ? -11.290 -4.967 40.362 1.00 92.69 863 LYS A CA 1
ATOM 6730 C C . LYS A 1 863 ? -9.995 -4.270 39.930 1.00 92.69 863 LYS A C 1
ATOM 6732 O O . LYS A 1 863 ? -9.340 -3.642 40.758 1.00 92.69 863 LYS A O 1
ATOM 6737 N N . ASN A 1 864 ? -9.671 -4.329 38.638 1.00 92.69 864 ASN A N 1
ATOM 6738 C CA . ASN A 1 864 ? -8.501 -3.676 38.049 1.00 92.69 864 ASN A CA 1
ATOM 6739 C C . ASN A 1 864 ? -8.575 -2.142 38.164 1.00 92.69 864 ASN A C 1
ATOM 6741 O O . ASN A 1 864 ? -7.597 -1.512 38.556 1.00 92.69 864 ASN A O 1
ATOM 6745 N N . LEU A 1 865 ? -9.735 -1.535 37.890 1.00 94.06 865 LEU A N 1
ATOM 6746 C CA . LEU A 1 865 ? -9.933 -0.097 38.087 1.00 94.06 865 LEU A CA 1
ATOM 6747 C C . LEU A 1 865 ? -9.872 0.296 39.571 1.00 94.06 865 LEU A C 1
ATOM 6749 O O . LEU A 1 865 ? -9.214 1.272 39.912 1.00 94.06 865 LEU A O 1
ATOM 6753 N N . THR A 1 866 ? -10.499 -0.467 40.466 1.00 92.50 866 THR A N 1
ATOM 6754 C CA . THR A 1 866 ? -10.462 -0.220 41.916 1.00 92.50 866 THR A CA 1
ATOM 6755 C C . THR A 1 866 ? -9.043 -0.345 42.482 1.00 92.50 866 THR A C 1
ATOM 6757 O O . THR A 1 866 ? -8.689 0.392 43.401 1.00 92.50 866 THR A O 1
ATOM 6760 N N . ALA A 1 867 ? -8.201 -1.223 41.930 1.00 91.00 867 ALA A N 1
ATOM 6761 C CA . ALA A 1 867 ? -6.779 -1.274 42.263 1.00 91.00 867 ALA A CA 1
ATOM 6762 C C . ALA A 1 867 ? -6.040 -0.004 41.801 1.00 91.00 867 ALA A C 1
ATOM 6764 O O . ALA A 1 867 ? -5.326 0.606 42.601 1.00 91.00 867 ALA A O 1
ATOM 6765 N N . ASP A 1 868 ? -6.268 0.442 40.561 1.00 89.31 868 ASP A N 1
ATOM 6766 C CA . ASP A 1 868 ? -5.646 1.656 40.015 1.00 89.31 868 ASP A CA 1
ATOM 6767 C C . ASP A 1 868 ? -6.097 2.947 40.725 1.00 89.31 868 ASP A C 1
ATOM 6769 O O . ASP A 1 868 ? -5.281 3.855 40.900 1.00 89.31 868 ASP A O 1
ATOM 6773 N N . LEU A 1 869 ? -7.358 3.010 41.171 1.00 90.25 869 LEU A N 1
ATOM 6774 C CA . LEU A 1 869 ? -7.937 4.103 41.969 1.00 90.25 869 LEU A CA 1
ATOM 6775 C C . LEU A 1 869 ? -7.439 4.135 43.420 1.00 90.25 869 LEU A C 1
ATOM 6777 O O . LEU A 1 869 ? -7.491 5.185 44.045 1.00 90.25 869 LEU A O 1
ATOM 6781 N N . ARG A 1 870 ? -6.977 3.010 43.981 1.00 88.06 870 ARG A N 1
ATOM 6782 C CA . ARG A 1 870 ? -6.461 2.957 45.363 1.00 88.06 870 ARG A CA 1
ATOM 6783 C C . ARG A 1 870 ? -4.952 3.152 45.427 1.00 88.06 870 ARG A C 1
ATOM 6785 O O . ARG A 1 870 ? -4.474 4.001 46.166 1.00 88.06 870 ARG A O 1
ATOM 6792 N N . ASN A 1 871 ? -4.216 2.362 44.647 1.00 82.31 871 ASN A N 1
ATOM 6793 C CA . ASN A 1 871 ? -2.764 2.202 44.780 1.00 82.31 871 ASN A CA 1
ATOM 6794 C C . ASN A 1 871 ? -2.001 2.413 43.457 1.00 82.31 871 ASN A C 1
ATOM 6796 O O . ASN A 1 871 ? -0.785 2.242 43.426 1.00 82.31 871 ASN A O 1
ATOM 6800 N N . GLY A 1 872 ? -2.696 2.717 42.356 1.00 80.69 872 GLY A N 1
ATOM 6801 C CA . GLY A 1 872 ? -2.102 2.841 41.023 1.00 80.69 872 GLY A CA 1
ATOM 6802 C C . GLY A 1 872 ? -2.085 4.277 40.483 1.00 80.69 872 GLY A C 1
ATOM 6803 O O . GLY A 1 872 ? -2.174 5.237 41.254 1.00 80.69 872 GLY A O 1
ATOM 6804 N N . PRO A 1 873 ? -1.988 4.456 39.150 1.00 76.88 873 PRO A N 1
ATOM 6805 C CA . PRO A 1 873 ? -1.836 5.770 38.514 1.00 76.88 873 PRO A CA 1
ATOM 6806 C C . PRO A 1 873 ? -3.014 6.735 38.702 1.00 76.88 873 PRO A C 1
ATOM 6808 O O . PRO A 1 873 ? -2.894 7.902 38.340 1.00 76.88 873 PRO A O 1
ATOM 6811 N N . LEU A 1 874 ? -4.152 6.261 39.219 1.00 86.06 874 LEU A N 1
ATOM 6812 C CA . LEU A 1 874 ? -5.349 7.057 39.494 1.00 86.06 874 LEU A CA 1
ATOM 6813 C C . LEU A 1 874 ? -5.566 7.319 40.998 1.00 86.06 874 LEU A C 1
ATOM 6815 O O . LEU A 1 874 ? -6.536 7.985 41.348 1.00 86.06 874 LEU A O 1
ATOM 6819 N N . SER A 1 875 ? -4.664 6.866 41.876 1.00 84.19 875 SER A N 1
ATOM 6820 C CA . SER A 1 875 ? -4.740 7.061 43.339 1.00 84.19 875 SER A CA 1
ATOM 6821 C C . SER A 1 875 ? -4.786 8.525 43.791 1.00 84.19 875 SER A C 1
ATOM 6823 O O . SER A 1 875 ? -5.364 8.838 44.825 1.00 84.19 875 SER A O 1
ATOM 6825 N N . ALA A 1 876 ? -4.233 9.442 42.994 1.00 82.75 876 ALA A N 1
ATOM 6826 C CA . ALA A 1 876 ? -4.317 10.885 43.227 1.00 82.75 876 ALA A CA 1
ATOM 6827 C C . ALA A 1 876 ? -5.640 11.522 42.739 1.00 82.75 876 ALA A C 1
ATOM 6829 O O . ALA A 1 876 ? -5.785 12.744 42.771 1.00 82.75 876 ALA A O 1
ATOM 6830 N N . THR A 1 877 ? -6.601 10.727 42.251 1.00 83.75 877 THR A N 1
ATOM 6831 C CA . THR A 1 877 ? -7.944 11.201 41.891 1.00 83.75 877 THR A CA 1
ATOM 6832 C C . THR A 1 877 ? -8.932 10.906 43.014 1.00 83.75 877 THR A C 1
ATOM 6834 O O . THR A 1 877 ? -8.998 9.791 43.518 1.00 83.75 877 THR A O 1
ATOM 6837 N N . ASN A 1 878 ? -9.770 11.885 43.358 1.00 85.56 878 ASN A N 1
ATOM 6838 C CA . ASN A 1 878 ? -10.866 11.715 44.320 1.00 85.56 878 ASN A CA 1
ATOM 6839 C C . ASN A 1 878 ? -12.077 11.037 43.645 1.00 85.56 878 ASN A C 1
ATOM 6841 O O . ASN A 1 878 ? -13.186 11.573 43.678 1.00 85.56 878 ASN A O 1
ATOM 6845 N N . ILE A 1 879 ? -11.854 9.934 42.923 1.00 88.62 879 ILE A N 1
ATOM 6846 C CA . ILE A 1 879 ? -12.895 9.178 42.218 1.00 88.62 879 ILE A CA 1
ATOM 6847 C C . ILE A 1 879 ? -13.132 7.869 42.965 1.00 88.62 879 ILE A C 1
ATOM 6849 O O . ILE A 1 879 ? -12.265 7.003 43.022 1.00 88.62 879 ILE A O 1
ATOM 6853 N N . GLU A 1 880 ? -14.348 7.696 43.469 1.00 86.12 880 GLU A N 1
ATOM 6854 C CA . GLU A 1 880 ? -14.803 6.442 44.065 1.00 86.12 880 GLU A CA 1
ATOM 6855 C C . GLU A 1 880 ? -15.827 5.754 43.153 1.00 86.12 880 GLU A C 1
ATOM 6857 O O . GLU A 1 880 ? -16.582 6.404 42.425 1.00 86.12 880 GLU A O 1
ATOM 6862 N N . LEU A 1 881 ? -15.851 4.421 43.184 1.00 89.56 881 LEU A N 1
ATOM 6863 C CA . LEU A 1 881 ? -16.879 3.610 42.534 1.00 89.56 881 LEU A CA 1
ATOM 6864 C C . LEU A 1 881 ? -17.972 3.289 43.552 1.00 89.56 881 LEU A C 1
ATOM 6866 O O . LEU A 1 881 ? -17.711 2.634 44.560 1.00 89.56 881 LEU A O 1
ATOM 6870 N N . THR A 1 882 ? -19.205 3.718 43.286 1.00 88.56 882 THR A N 1
ATOM 6871 C CA . THR A 1 882 ? -20.343 3.311 44.117 1.00 88.56 882 THR A CA 1
ATOM 6872 C C . THR A 1 882 ? -20.778 1.886 43.764 1.00 88.56 882 THR A C 1
ATOM 6874 O O . THR A 1 882 ? -20.640 1.451 42.619 1.00 88.56 882 THR A O 1
ATOM 6877 N N . GLN A 1 883 ? -21.421 1.172 44.697 1.00 88.12 883 GLN A N 1
ATOM 6878 C CA . GLN A 1 883 ? -22.037 -0.132 44.390 1.00 88.12 883 GLN A CA 1
ATOM 6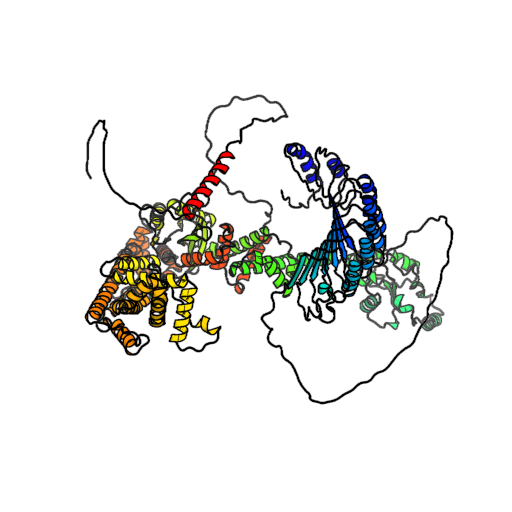879 C C . GLN A 1 883 ? -23.066 -0.055 43.243 1.00 88.12 883 GLN A C 1
ATOM 6881 O O . GLN A 1 883 ? -23.329 -1.055 42.575 1.00 88.12 883 GLN A O 1
ATOM 6886 N N . SER A 1 884 ? -23.670 1.118 43.014 1.00 90.00 884 SER A N 1
ATOM 6887 C CA . SER A 1 884 ? -24.569 1.349 41.879 1.00 90.00 884 SER A CA 1
ATOM 6888 C C . SER A 1 884 ? -23.795 1.346 40.560 1.00 90.00 884 SER A C 1
ATOM 6890 O O . SER A 1 884 ? -24.193 0.666 39.613 1.00 90.00 884 SER A O 1
ATOM 6892 N N . ASP A 1 885 ? -22.650 2.029 40.508 1.00 88.44 885 ASP A N 1
ATOM 6893 C CA . ASP A 1 885 ? -21.785 2.051 39.327 1.00 88.44 885 ASP A CA 1
ATOM 6894 C C . ASP A 1 885 ? -21.215 0.668 39.026 1.00 88.44 885 ASP A C 1
ATOM 6896 O O . ASP A 1 885 ? -21.270 0.243 37.876 1.00 88.44 885 ASP A O 1
ATOM 6900 N N . GLU A 1 886 ? -20.763 -0.083 40.035 1.00 91.50 886 GLU A N 1
ATOM 6901 C CA . GLU A 1 886 ? -20.278 -1.458 39.846 1.00 91.50 886 GLU A CA 1
ATOM 6902 C C . GLU A 1 886 ? -21.350 -2.369 39.223 1.00 91.50 886 GLU A C 1
ATOM 6904 O O . GLU A 1 886 ? -21.080 -3.072 38.245 1.00 91.50 886 GLU A O 1
ATOM 6909 N N . ARG A 1 887 ? -22.596 -2.313 39.721 1.00 91.25 887 ARG A N 1
ATOM 6910 C CA . ARG A 1 887 ? -23.729 -3.072 39.155 1.00 91.25 887 ARG A CA 1
ATOM 6911 C C . ARG A 1 887 ? -24.054 -2.630 37.727 1.00 91.25 887 ARG A C 1
ATOM 6913 O O . ARG A 1 887 ? -24.267 -3.476 36.859 1.00 91.25 887 ARG A O 1
ATOM 6920 N N . ARG A 1 888 ? -24.077 -1.320 37.459 1.00 93.19 888 ARG A N 1
ATOM 6921 C CA . ARG A 1 888 ? -24.336 -0.766 36.116 1.00 93.19 888 ARG A CA 1
ATOM 6922 C C . ARG A 1 888 ? -23.240 -1.156 35.124 1.00 93.19 888 ARG A C 1
ATOM 6924 O O . ARG A 1 888 ? -23.560 -1.520 33.998 1.00 93.19 888 ARG A O 1
ATOM 6931 N N . LEU A 1 889 ? -21.976 -1.140 35.544 1.00 94.44 889 LEU A N 1
ATOM 6932 C CA . LEU A 1 889 ? -20.820 -1.548 34.744 1.00 94.44 889 LEU A CA 1
ATOM 6933 C C . LEU A 1 889 ? -20.840 -3.049 34.438 1.00 94.44 889 LEU A C 1
ATOM 6935 O O . LEU A 1 889 ? -20.641 -3.437 33.287 1.00 94.44 889 LEU A O 1
ATOM 6939 N N . ALA A 1 890 ? -21.120 -3.896 35.432 1.00 93.69 890 ALA A N 1
ATOM 6940 C CA . ALA A 1 890 ? -21.261 -5.337 35.228 1.00 93.69 890 ALA A CA 1
ATOM 6941 C C . ALA A 1 890 ? -22.400 -5.652 34.239 1.00 93.69 890 ALA A C 1
ATOM 6943 O O . ALA A 1 890 ? -22.208 -6.425 33.300 1.00 93.69 890 ALA A O 1
ATOM 6944 N N . ASN A 1 891 ? -23.551 -4.988 34.385 1.00 93.44 891 ASN A N 1
ATOM 6945 C CA . ASN A 1 891 ? -24.669 -5.115 33.448 1.00 93.44 891 ASN A CA 1
ATOM 6946 C C . ASN A 1 891 ? -24.312 -4.606 32.041 1.00 93.44 891 ASN A C 1
ATOM 6948 O O . ASN A 1 891 ? -24.653 -5.266 31.062 1.00 93.44 891 ASN A O 1
ATOM 6952 N N . LEU A 1 892 ? -23.586 -3.487 31.919 1.00 94.69 892 LEU A N 1
ATOM 6953 C CA . LEU A 1 892 ? -23.107 -2.970 30.632 1.00 94.69 892 LEU A CA 1
ATOM 6954 C C . LEU A 1 892 ? -22.168 -3.966 29.935 1.00 94.69 892 LEU A C 1
ATOM 6956 O O . LEU A 1 892 ? -22.309 -4.177 28.733 1.00 94.69 892 LEU A O 1
ATOM 6960 N N . LYS A 1 893 ? -21.256 -4.621 30.670 1.00 94.94 893 LYS A N 1
ATOM 6961 C CA . LYS A 1 893 ? -20.376 -5.668 30.117 1.00 94.94 893 LYS A CA 1
ATOM 6962 C C . LYS A 1 893 ? -21.185 -6.853 29.593 1.00 94.94 893 LYS A C 1
ATOM 6964 O O . LYS A 1 893 ? -20.949 -7.280 28.464 1.00 94.94 893 LYS A O 1
ATOM 6969 N N . VAL A 1 894 ? -22.163 -7.337 30.365 1.00 94.75 894 VAL A N 1
ATOM 6970 C CA . VAL A 1 894 ? -23.044 -8.440 29.943 1.00 94.75 894 VAL A CA 1
ATOM 6971 C C . VAL A 1 894 ? -23.825 -8.072 28.681 1.00 94.75 894 VAL A C 1
ATOM 6973 O O . VAL A 1 894 ? -23.773 -8.818 27.703 1.00 94.75 894 VAL A O 1
ATOM 6976 N N . LYS A 1 895 ? -24.490 -6.909 28.664 1.00 94.94 895 LYS A N 1
ATOM 6977 C CA . LYS A 1 895 ? -25.267 -6.433 27.507 1.00 94.94 895 LYS A CA 1
ATOM 6978 C C . LYS A 1 895 ? -24.387 -6.252 26.270 1.00 94.94 895 LYS A C 1
ATOM 6980 O O . LYS A 1 895 ? -24.700 -6.812 25.224 1.00 94.94 895 LYS A O 1
ATOM 6985 N N . TYR A 1 896 ? -23.253 -5.561 26.398 1.00 94.69 896 TYR A N 1
ATOM 6986 C CA . TYR A 1 896 ? -22.345 -5.293 25.281 1.00 94.69 896 TYR A CA 1
ATOM 6987 C C . TYR A 1 896 ? -21.751 -6.555 24.669 1.00 94.69 896 TYR A C 1
ATOM 6989 O O . TYR A 1 896 ? -21.787 -6.712 23.453 1.00 94.69 896 TYR A O 1
ATOM 6997 N N . VAL A 1 897 ? -21.240 -7.478 25.484 1.00 95.75 897 VAL A N 1
ATOM 6998 C CA . VAL A 1 897 ? -20.637 -8.714 24.970 1.00 95.75 897 VAL A CA 1
ATOM 6999 C C . VAL A 1 897 ? -21.699 -9.639 24.362 1.00 95.75 897 VAL A C 1
ATOM 7001 O O . VAL A 1 897 ? -21.455 -10.224 23.309 1.00 95.75 897 VAL A O 1
ATOM 7004 N N . THR A 1 898 ? -22.894 -9.723 24.959 1.00 95.44 898 THR A N 1
ATOM 7005 C CA . THR A 1 898 ? -24.005 -10.527 24.415 1.00 95.44 898 THR A CA 1
ATOM 7006 C C . THR A 1 898 ? -24.488 -9.972 23.074 1.00 95.44 898 THR A C 1
ATOM 7008 O O . THR A 1 898 ? -24.545 -10.713 22.093 1.00 95.44 898 THR A O 1
ATOM 7011 N N . SER A 1 899 ? -24.757 -8.664 23.004 1.00 94.75 899 SER A N 1
ATOM 7012 C CA . SER A 1 899 ? -25.141 -7.958 21.775 1.00 94.75 899 SER A CA 1
ATOM 7013 C C . SER A 1 899 ? -24.074 -8.085 20.684 1.00 94.75 899 SER A C 1
ATOM 7015 O O . SER A 1 899 ? -24.385 -8.399 19.535 1.00 94.75 899 SER A O 1
ATOM 7017 N N . LEU A 1 900 ? -22.794 -7.947 21.042 1.00 94.19 900 LEU A N 1
ATOM 7018 C CA . LEU A 1 900 ? -21.670 -8.119 20.123 1.00 94.19 900 LEU A CA 1
ATOM 7019 C C . LEU A 1 900 ? -21.629 -9.531 19.525 1.00 94.19 900 LEU A C 1
ATOM 7021 O O . LEU A 1 900 ? -21.477 -9.678 18.313 1.00 94.19 900 LEU A O 1
ATOM 7025 N N . ILE A 1 901 ? -21.800 -10.572 20.347 1.00 95.25 901 ILE A N 1
ATOM 7026 C CA . ILE A 1 901 ? -21.871 -11.961 19.871 1.00 95.25 901 ILE A CA 1
ATOM 7027 C C . ILE A 1 901 ? -23.080 -12.154 18.944 1.00 95.25 901 ILE A C 1
ATOM 7029 O O . ILE A 1 901 ? -22.923 -12.714 17.858 1.00 95.25 901 ILE A O 1
ATOM 7033 N N . GLN A 1 902 ? -24.259 -11.658 19.328 1.00 94.50 902 GLN A N 1
ATOM 7034 C CA . GLN A 1 902 ? -25.486 -11.764 18.531 1.00 94.50 902 GLN A CA 1
ATOM 7035 C C . GLN A 1 902 ? -25.374 -11.041 17.184 1.00 94.50 902 GLN A C 1
ATOM 7037 O O . GLN A 1 902 ? -25.789 -11.586 16.164 1.00 94.50 902 GLN A O 1
ATOM 7042 N N . ASN A 1 903 ? -24.779 -9.847 17.142 1.00 92.81 903 ASN A N 1
ATOM 7043 C CA . ASN A 1 903 ? -24.583 -9.094 15.905 1.00 92.81 903 ASN A CA 1
ATOM 7044 C C . ASN A 1 903 ? -23.499 -9.710 15.009 1.00 92.81 903 ASN A C 1
ATOM 7046 O O . ASN A 1 903 ? -23.656 -9.705 13.786 1.00 92.81 903 ASN A O 1
ATOM 7050 N N . ILE A 1 904 ? -22.446 -10.306 15.583 1.00 92.56 904 ILE A N 1
ATOM 7051 C CA . ILE A 1 904 ? -21.498 -11.142 14.830 1.00 92.56 904 ILE A CA 1
ATOM 7052 C C . ILE A 1 904 ? -22.247 -12.332 14.218 1.00 92.56 904 ILE A C 1
ATOM 7054 O O . ILE A 1 904 ? -22.194 -12.519 13.003 1.00 92.56 904 ILE A O 1
ATOM 7058 N N . ASP A 1 905 ? -23.017 -13.084 15.004 1.00 91.50 905 ASP A N 1
ATOM 7059 C CA . ASP A 1 905 ? -23.790 -14.214 14.482 1.00 91.50 905 ASP A CA 1
ATOM 7060 C C . ASP A 1 905 ? -24.790 -13.774 13.408 1.00 91.50 905 ASP A C 1
ATOM 7062 O O . ASP A 1 905 ? -24.815 -14.369 12.340 1.00 91.50 905 ASP A O 1
ATOM 7066 N N . LYS A 1 906 ? -25.535 -12.682 13.601 1.00 90.19 906 LYS A N 1
ATOM 7067 C CA . LYS A 1 906 ? -26.470 -12.120 12.609 1.00 90.19 906 LYS A CA 1
ATOM 7068 C C . LYS A 1 906 ? -25.779 -11.702 11.306 1.00 90.19 906 LYS A C 1
ATOM 7070 O O . LYS A 1 906 ? -26.326 -11.908 10.222 1.00 90.19 906 LYS A O 1
ATOM 7075 N N . ARG A 1 907 ? -24.581 -11.112 11.382 1.00 87.19 907 ARG A N 1
ATOM 7076 C CA . ARG A 1 907 ? -23.815 -10.681 10.198 1.00 87.19 907 ARG A CA 1
ATOM 7077 C C . ARG A 1 907 ? -23.105 -11.834 9.490 1.00 87.19 907 ARG A C 1
ATOM 7079 O O . ARG A 1 907 ? -22.868 -11.714 8.286 1.00 87.19 907 ARG A O 1
ATOM 7086 N N . PHE A 1 908 ? -22.811 -12.945 10.168 1.00 85.25 908 PHE A N 1
ATOM 7087 C CA . PHE A 1 908 ? -22.136 -14.118 9.591 1.00 85.25 908 PHE A CA 1
ATOM 7088 C C . PHE A 1 908 ? -23.051 -15.339 9.341 1.00 85.25 908 PHE A C 1
ATOM 7090 O O . PHE A 1 908 ? -22.666 -16.213 8.570 1.00 85.25 908 PHE A O 1
ATOM 7097 N N . SER A 1 909 ? -24.276 -15.384 9.876 1.00 75.31 909 SER A N 1
ATOM 7098 C CA . SER A 1 909 ? -25.256 -16.468 9.661 1.00 75.31 909 SER A CA 1
ATOM 7099 C C . SER A 1 909 ? -25.810 -16.505 8.239 1.00 75.31 909 SER A C 1
ATOM 7101 O O . SER A 1 909 ? -25.953 -17.586 7.679 1.00 75.31 909 SER A O 1
ATOM 7103 N N . LYS A 1 910 ? -25.980 -15.342 7.592 1.00 57.62 910 LYS A N 1
ATOM 7104 C CA . LYS A 1 910 ? -26.273 -15.207 6.146 1.00 57.62 910 LYS A CA 1
ATOM 7105 C C . LYS A 1 910 ? -25.151 -15.725 5.216 1.00 57.62 910 LYS A C 1
ATOM 7107 O O . LYS A 1 910 ? -25.070 -15.330 4.066 1.00 57.62 910 LYS A O 1
ATOM 7112 N N . CYS A 1 911 ? -24.211 -16.527 5.714 1.00 52.16 911 CYS A N 1
ATOM 7113 C CA . CYS A 1 911 ? -23.205 -17.233 4.913 1.00 52.16 911 CYS A CA 1
ATOM 7114 C C . CYS A 1 911 ? -23.592 -18.714 4.693 1.00 52.16 911 CYS A C 1
ATOM 7116 O O . CYS A 1 911 ? -22.716 -19.543 4.453 1.00 52.16 911 CYS A O 1
ATOM 7118 N N . GLN A 1 912 ? -24.878 -19.055 4.864 1.00 47.03 912 GLN A N 1
ATOM 7119 C CA . GLN A 1 912 ? -25.408 -20.424 4.787 1.00 47.03 912 GLN A CA 1
ATOM 7120 C C . GLN A 1 912 ? -25.746 -20.907 3.372 1.00 47.03 912 GLN A C 1
ATOM 7122 O O . GLN A 1 912 ? -26.042 -22.087 3.207 1.00 47.03 912 GLN A O 1
ATOM 7127 N N . ASP A 1 913 ? -25.616 -20.052 2.360 1.00 66.88 913 ASP A N 1
ATOM 7128 C CA . ASP A 1 913 ? -25.680 -20.462 0.957 1.00 66.88 913 ASP A CA 1
ATOM 7129 C C . ASP A 1 913 ? -24.450 -21.321 0.573 1.00 66.88 913 ASP A C 1
ATOM 7131 O O . ASP A 1 913 ? -23.722 -21.829 1.436 1.00 66.88 913 ASP A O 1
ATOM 7135 N N . ILE A 1 914 ? -24.195 -21.454 -0.734 1.00 79.69 914 ILE A N 1
ATOM 7136 C CA . ILE A 1 914 ? -23.140 -22.256 -1.388 1.00 79.69 914 ILE A CA 1
ATOM 7137 C C . ILE A 1 914 ? -21.796 -22.346 -0.636 1.00 79.69 914 ILE A C 1
ATOM 7139 O O . ILE A 1 914 ? -21.162 -23.399 -0.604 1.00 79.69 914 ILE A O 1
ATOM 7143 N N . PHE A 1 915 ? -21.371 -21.271 0.033 1.00 80.38 915 PHE A N 1
ATOM 7144 C CA . PHE A 1 915 ? -20.119 -21.219 0.783 1.00 80.38 915 PHE A CA 1
ATOM 7145 C C . PHE A 1 915 ? -20.023 -22.269 1.894 1.00 80.38 915 PHE A C 1
ATOM 7147 O O . PHE A 1 915 ? -18.964 -22.857 2.112 1.00 80.38 915 PHE A O 1
ATOM 7154 N N . SER A 1 916 ? -21.132 -22.526 2.590 1.00 80.81 916 SER A N 1
ATOM 7155 C CA . SER A 1 916 ? -21.162 -23.453 3.722 1.00 80.81 916 SER A CA 1
ATOM 7156 C C . SER A 1 916 ? -20.973 -24.918 3.309 1.00 80.81 916 SER A C 1
ATOM 7158 O O . SER A 1 916 ? -20.593 -25.739 4.151 1.00 80.81 916 SER A O 1
ATOM 7160 N N . ALA A 1 917 ? -21.171 -25.238 2.025 1.00 88.25 917 ALA A N 1
ATOM 7161 C CA . ALA A 1 917 ? -20.933 -26.558 1.455 1.00 88.25 917 ALA A CA 1
ATOM 7162 C C . ALA A 1 917 ? -19.441 -26.859 1.245 1.00 88.25 917 ALA A C 1
ATOM 7164 O O . ALA A 1 917 ? -19.019 -28.000 1.427 1.00 88.25 917 ALA A O 1
ATOM 7165 N N . PHE A 1 918 ? -18.599 -25.846 0.991 1.00 89.19 918 PHE A N 1
ATOM 7166 C CA . PHE A 1 918 ? -17.148 -26.048 0.842 1.00 89.19 918 PHE A CA 1
ATOM 7167 C C . PHE A 1 918 ? -16.480 -26.657 2.086 1.00 89.19 918 PHE A C 1
ATOM 7169 O O . PHE A 1 918 ? -15.405 -27.241 1.967 1.00 89.19 918 PHE A O 1
ATOM 7176 N N . LYS A 1 919 ? -17.128 -26.608 3.265 1.00 86.81 919 LYS A N 1
ATOM 7177 C CA . LYS A 1 919 ? -16.673 -27.309 4.484 1.00 86.81 919 LYS A CA 1
ATOM 7178 C C . LYS A 1 919 ? -16.377 -28.795 4.247 1.00 86.81 919 LYS A C 1
ATOM 7180 O O . LYS A 1 919 ? -15.584 -29.374 4.982 1.00 86.81 919 LYS A O 1
ATOM 7185 N N . VAL A 1 920 ? -17.011 -29.401 3.240 1.00 89.12 920 VAL A N 1
ATOM 7186 C CA . VAL A 1 920 ? -16.877 -30.820 2.912 1.00 89.12 920 VAL A CA 1
ATOM 7187 C C . VAL A 1 920 ? -15.438 -31.214 2.547 1.00 89.12 920 VAL A C 1
ATOM 7189 O O . VAL A 1 920 ? -15.032 -32.341 2.814 1.00 89.12 920 VAL A O 1
ATOM 7192 N N . PHE A 1 921 ? -14.638 -30.265 2.042 1.00 90.94 921 PHE A N 1
ATOM 7193 C CA . PHE A 1 921 ? -13.216 -30.439 1.727 1.00 90.94 921 PHE A CA 1
ATOM 7194 C C . PHE A 1 921 ? -12.287 -30.383 2.954 1.00 90.94 921 PHE A C 1
ATOM 7196 O O . PHE A 1 921 ? -11.070 -30.460 2.802 1.00 90.94 921 PHE A O 1
ATOM 7203 N N . HIS A 1 922 ? -12.814 -30.219 4.172 1.00 88.75 922 HIS A N 1
ATOM 7204 C CA . HIS A 1 922 ? -12.002 -30.195 5.387 1.00 88.75 922 HIS A CA 1
ATOM 7205 C C . HIS A 1 922 ? -11.784 -31.624 5.930 1.00 88.75 922 HIS A C 1
ATOM 7207 O O . HIS A 1 922 ? -12.741 -32.237 6.410 1.00 88.75 922 HIS A O 1
ATOM 7213 N N . PRO A 1 923 ? -10.544 -32.149 5.964 1.00 88.06 923 PRO A N 1
ATOM 7214 C CA . PRO A 1 923 ? -10.286 -33.550 6.308 1.00 88.06 923 PRO A CA 1
ATOM 7215 C C . PRO A 1 923 ? -10.621 -33.833 7.777 1.00 88.06 923 PRO A C 1
ATOM 7217 O O . PRO A 1 923 ? -11.199 -34.859 8.097 1.00 88.06 923 PRO A O 1
ATOM 7220 N N . GLY A 1 924 ? -10.412 -32.871 8.682 1.00 85.62 924 GLY A N 1
ATOM 7221 C CA . GLY A 1 924 ? -10.843 -32.987 10.084 1.00 85.62 924 GLY A CA 1
ATOM 7222 C C . GLY A 1 924 ? -12.363 -32.966 10.340 1.00 85.62 924 GLY A C 1
ATOM 7223 O O . GLY A 1 924 ? -12.752 -32.964 11.504 1.00 85.62 924 GLY A O 1
ATOM 7224 N N . LEU A 1 925 ? -13.220 -32.889 9.308 1.00 86.06 925 LEU A N 1
ATOM 7225 C CA . LEU A 1 925 ? -14.687 -32.958 9.450 1.00 86.06 925 LEU A CA 1
ATOM 7226 C C . LEU A 1 925 ? -15.298 -34.279 8.951 1.00 86.06 925 LEU A C 1
ATOM 7228 O O . LEU A 1 925 ? -16.479 -34.516 9.205 1.00 86.06 925 LEU A O 1
ATOM 7232 N N . ILE A 1 926 ? -14.528 -35.139 8.275 1.00 88.69 926 ILE A N 1
ATOM 7233 C CA . ILE A 1 926 ? -15.033 -36.427 7.789 1.00 88.69 926 ILE A CA 1
ATOM 7234 C C . ILE A 1 926 ? -15.160 -37.438 8.951 1.00 88.69 926 ILE A C 1
ATOM 7236 O O . ILE A 1 926 ? -14.237 -37.558 9.763 1.00 88.69 926 ILE A O 1
ATOM 7240 N N . PRO A 1 927 ? -16.284 -38.173 9.078 1.00 89.44 927 PRO A N 1
ATOM 7241 C CA . PRO A 1 927 ? -16.409 -39.266 10.040 1.00 89.44 927 PRO A CA 1
ATOM 7242 C C . PRO A 1 927 ? -15.370 -40.363 9.783 1.00 89.44 927 PRO A C 1
ATOM 7244 O O . PRO A 1 927 ? -14.902 -40.525 8.662 1.00 89.44 927 PRO A O 1
ATOM 7247 N N . ARG A 1 928 ? -15.034 -41.167 10.799 1.00 86.81 928 ARG A N 1
ATOM 7248 C CA . ARG A 1 928 ? -14.134 -42.321 10.612 1.00 86.81 928 ARG A CA 1
ATOM 7249 C C . ARG A 1 928 ? -14.760 -43.370 9.680 1.00 86.81 928 ARG A C 1
ATOM 7251 O O . ARG A 1 928 ? -15.984 -43.492 9.657 1.00 86.81 928 ARG A O 1
ATOM 7258 N N . LYS A 1 929 ? -13.935 -44.160 8.973 1.00 84.81 929 LYS A N 1
ATOM 7259 C CA . LYS A 1 929 ? -14.368 -45.161 7.966 1.00 84.81 929 LYS A CA 1
ATOM 7260 C C . LYS A 1 929 ? -15.386 -46.174 8.523 1.00 84.81 929 LYS A C 1
ATOM 7262 O O . LYS A 1 929 ? -16.205 -46.696 7.772 1.00 84.81 929 LYS A O 1
ATOM 7267 N N . GLU A 1 930 ? -15.352 -46.432 9.829 1.00 85.19 930 GLU A N 1
ATOM 7268 C CA . GLU A 1 930 ? -16.213 -47.387 10.538 1.00 85.19 930 GLU A CA 1
ATOM 7269 C C . GLU A 1 930 ? -17.575 -46.799 10.956 1.00 85.19 930 GLU A C 1
ATOM 7271 O O . GLU A 1 930 ? -18.464 -47.544 11.368 1.00 85.19 930 GLU A O 1
ATOM 7276 N N . HIS A 1 931 ? -17.756 -45.475 10.886 1.00 87.56 931 HIS A N 1
ATOM 7277 C CA . HIS A 1 931 ? -18.987 -44.803 11.305 1.00 87.56 931 HIS A CA 1
ATOM 7278 C C . HIS A 1 931 ? -20.064 -44.875 10.212 1.00 87.56 931 HIS A C 1
ATOM 7280 O O . HIS A 1 931 ? -19.761 -44.728 9.027 1.00 87.56 931 HIS A O 1
ATOM 7286 N N . SER A 1 932 ? -21.338 -45.028 10.595 1.00 84.94 932 SER A N 1
ATOM 7287 C CA . SER A 1 932 ? -22.485 -45.044 9.664 1.00 84.94 932 SER A CA 1
ATOM 7288 C C . SER A 1 932 ? -22.464 -43.859 8.697 1.00 84.94 932 SER A C 1
ATOM 7290 O O . SER A 1 932 ? -22.603 -44.015 7.483 1.00 84.94 932 SER A O 1
ATOM 7292 N N . ASP A 1 933 ? -22.217 -42.682 9.263 1.00 87.81 933 ASP A N 1
ATOM 7293 C CA . ASP A 1 933 ? -22.332 -41.385 8.603 1.00 87.81 933 ASP A CA 1
ATOM 7294 C C . ASP A 1 933 ? -21.223 -41.143 7.570 1.00 87.81 933 ASP A C 1
ATOM 7296 O O . ASP A 1 933 ? -21.348 -40.243 6.748 1.00 87.81 933 ASP A O 1
ATOM 7300 N N . PHE A 1 934 ? -20.148 -41.945 7.557 1.00 88.56 934 PHE A N 1
ATOM 7301 C CA . PHE A 1 934 ? -19.109 -41.849 6.526 1.00 88.56 934 PHE A CA 1
ATOM 7302 C C . PHE A 1 934 ? -19.674 -42.124 5.124 1.00 88.56 934 PHE A C 1
ATOM 7304 O O . PHE A 1 934 ? -19.253 -41.506 4.144 1.00 88.56 934 PHE A O 1
ATOM 7311 N N . LYS A 1 935 ? -20.665 -43.022 5.015 1.00 85.94 935 LYS A N 1
ATOM 7312 C CA . LYS A 1 935 ? -21.282 -43.354 3.724 1.00 85.94 935 LYS A CA 1
ATOM 7313 C C . LYS A 1 935 ? -22.004 -42.153 3.121 1.00 85.94 935 LYS A C 1
ATOM 7315 O O . LYS A 1 935 ? -21.725 -41.841 1.969 1.00 85.94 935 LYS A O 1
ATOM 7320 N N . SER A 1 936 ? -22.835 -41.466 3.902 1.00 89.06 936 SER A N 1
ATOM 7321 C CA . SER A 1 936 ? -23.621 -40.298 3.479 1.00 89.06 936 SER A CA 1
ATOM 7322 C C . SER A 1 936 ? -22.913 -38.950 3.685 1.00 89.06 936 SER A C 1
ATOM 7324 O O . SER A 1 936 ? -23.502 -37.893 3.444 1.00 89.06 936 SER A O 1
ATOM 7326 N N . TYR A 1 937 ? -21.651 -38.950 4.134 1.00 90.62 937 TYR A N 1
ATOM 7327 C CA . TYR A 1 937 ? -20.926 -37.719 4.435 1.00 90.62 937 TYR A CA 1
ATOM 7328 C C . TYR A 1 937 ? -20.831 -36.801 3.211 1.00 90.62 937 TYR A C 1
ATOM 7330 O O . TYR A 1 937 ? -20.364 -37.188 2.134 1.00 90.62 937 TYR A O 1
ATOM 7338 N N . GLY A 1 938 ? -21.256 -35.554 3.411 1.00 88.44 938 GLY A N 1
ATOM 7339 C CA . GLY A 1 938 ? -21.135 -34.489 2.427 1.00 88.44 938 GLY A CA 1
ATOM 7340 C C . GLY A 1 938 ? -22.130 -34.528 1.270 1.00 88.44 938 GLY A C 1
ATOM 7341 O O . GLY A 1 938 ? -22.132 -33.583 0.495 1.00 88.44 938 GLY A O 1
ATOM 7342 N N . GLU A 1 939 ? -22.989 -35.545 1.134 1.00 91.44 939 GLU A N 1
ATOM 7343 C CA . GLU A 1 939 ? -23.844 -35.707 -0.059 1.00 91.44 939 GLU A CA 1
ATOM 7344 C C . GLU A 1 939 ? -24.719 -34.478 -0.354 1.00 91.44 939 GLU A C 1
ATOM 7346 O O . GLU A 1 939 ? -24.767 -34.020 -1.492 1.00 91.44 939 GLU A O 1
ATOM 7351 N N . ALA A 1 940 ? -25.359 -33.892 0.664 1.00 90.31 940 ALA A N 1
ATOM 7352 C CA . ALA A 1 940 ? -26.187 -32.694 0.496 1.00 90.31 940 ALA A CA 1
ATOM 7353 C C . ALA A 1 940 ? -25.366 -31.442 0.123 1.00 90.31 940 ALA A C 1
ATOM 7355 O O . ALA A 1 940 ? -25.786 -30.654 -0.724 1.00 90.31 940 ALA A O 1
ATOM 7356 N N . ASP A 1 941 ? -24.184 -31.279 0.725 1.00 90.81 941 ASP A N 1
ATOM 7357 C CA . ASP A 1 941 ? -23.264 -30.170 0.445 1.00 90.81 941 ASP A CA 1
ATOM 7358 C C . ASP A 1 941 ? -22.699 -30.266 -0.982 1.00 90.81 941 ASP A C 1
ATOM 7360 O O . ASP A 1 941 ? -22.695 -29.299 -1.741 1.00 90.81 941 ASP A O 1
ATOM 7364 N N . VAL A 1 942 ? -22.272 -31.462 -1.378 1.00 92.69 942 VAL A N 1
ATOM 7365 C CA . VAL A 1 942 ? -21.712 -31.758 -2.701 1.00 92.69 942 VAL A CA 1
ATOM 7366 C C . VAL A 1 942 ? -22.785 -31.662 -3.778 1.00 92.69 942 VAL A C 1
ATOM 7368 O O . VAL A 1 942 ? -22.512 -31.109 -4.836 1.00 92.69 942 VAL A O 1
ATOM 7371 N N . MET A 1 943 ? -24.019 -32.092 -3.506 1.00 92.38 943 MET A N 1
ATOM 7372 C CA . MET A 1 943 ? -25.143 -31.894 -4.424 1.00 92.38 943 MET A CA 1
ATOM 7373 C C . MET A 1 943 ? -25.478 -30.406 -4.615 1.00 92.38 943 MET A C 1
ATOM 7375 O O . MET A 1 943 ? -25.848 -30.009 -5.721 1.00 92.38 943 MET A O 1
ATOM 7379 N N . LEU A 1 944 ? -25.342 -29.573 -3.576 1.00 91.50 944 LEU A N 1
ATOM 7380 C CA . LEU A 1 944 ? -25.508 -28.121 -3.696 1.00 91.50 944 LEU A CA 1
ATOM 7381 C C . LEU A 1 944 ? -24.405 -27.507 -4.576 1.00 91.50 944 LEU A C 1
ATOM 7383 O O . LEU A 1 944 ? -24.715 -26.725 -5.474 1.00 91.50 944 LEU A O 1
ATOM 7387 N N . LEU A 1 945 ? -23.144 -27.910 -4.376 1.00 92.75 945 LEU A N 1
ATOM 7388 C CA . LEU A 1 945 ? -22.017 -27.511 -5.231 1.00 92.75 945 LEU A CA 1
ATOM 7389 C C . LEU A 1 945 ? -22.228 -27.955 -6.689 1.00 92.75 945 LEU A C 1
ATOM 7391 O O . LEU A 1 945 ? -22.097 -27.143 -7.602 1.00 92.75 945 LEU A O 1
ATOM 7395 N N . ALA A 1 946 ? -22.627 -29.210 -6.907 1.00 92.88 946 ALA A N 1
ATOM 7396 C CA . ALA A 1 946 ? -22.892 -29.768 -8.229 1.00 92.88 946 ALA A CA 1
ATOM 7397 C C . ALA A 1 946 ? -23.988 -28.994 -8.972 1.00 92.88 946 ALA A C 1
ATOM 7399 O O . ALA A 1 946 ? -23.793 -28.597 -10.114 1.00 92.88 946 ALA A O 1
ATOM 7400 N N . LYS A 1 947 ? -25.122 -28.715 -8.317 1.00 91.25 947 LYS A N 1
ATOM 7401 C CA . LYS A 1 947 ? -26.233 -27.957 -8.920 1.00 91.25 947 LYS A CA 1
ATOM 7402 C C . LYS A 1 947 ? -25.865 -26.513 -9.263 1.00 91.25 947 LYS A C 1
ATOM 7404 O O . LYS A 1 947 ? -26.423 -25.972 -10.212 1.00 91.25 947 LYS A O 1
ATOM 7409 N N . HIS A 1 948 ? -24.959 -25.899 -8.499 1.00 91.06 948 HIS A N 1
ATOM 7410 C CA . HIS A 1 948 ? -24.518 -24.516 -8.710 1.00 91.06 948 HIS A CA 1
ATOM 7411 C C . HIS A 1 948 ? -23.503 -24.382 -9.854 1.00 91.06 948 HIS A C 1
ATOM 7413 O O . HIS A 1 948 ? -23.618 -23.462 -10.659 1.00 91.06 948 HIS A O 1
ATOM 7419 N N . PHE A 1 949 ? -22.522 -25.287 -9.942 1.00 91.00 949 PHE A N 1
ATOM 7420 C CA . PHE A 1 949 ? -21.444 -25.206 -10.942 1.00 91.00 949 PHE A CA 1
ATOM 7421 C C . PHE A 1 949 ? -21.683 -26.059 -12.198 1.00 91.00 949 PHE A C 1
ATOM 7423 O O . PHE A 1 949 ? -21.290 -25.656 -13.288 1.00 91.00 949 PHE A O 1
ATOM 7430 N N . PHE A 1 950 ? -22.338 -27.215 -12.064 1.00 90.94 950 PHE A N 1
ATOM 7431 C CA . PHE A 1 950 ? -22.424 -28.262 -13.090 1.00 90.94 950 PHE A CA 1
ATOM 7432 C C . PHE A 1 950 ? -23.832 -28.865 -13.176 1.00 90.94 950 PHE A C 1
ATOM 7434 O O . PHE A 1 950 ? -24.025 -30.068 -12.995 1.00 90.94 950 PHE A O 1
ATOM 7441 N N . SER A 1 951 ? -24.838 -28.037 -13.462 1.00 83.25 951 SER A N 1
ATOM 7442 C CA . SER A 1 951 ? -26.249 -28.457 -13.515 1.00 83.25 951 SER A CA 1
ATOM 7443 C C . SER A 1 951 ? -26.537 -29.641 -14.455 1.00 83.25 951 SER A C 1
ATOM 7445 O O . SER A 1 951 ? -27.503 -30.363 -14.217 1.00 83.25 951 SER A O 1
ATOM 7447 N N . ASN A 1 952 ? -25.695 -29.867 -15.471 1.00 88.00 952 ASN A N 1
ATOM 7448 C CA . ASN A 1 952 ? -25.813 -30.973 -16.428 1.00 88.00 952 ASN A CA 1
ATOM 7449 C C . ASN A 1 952 ? -24.960 -32.212 -16.076 1.00 88.00 952 ASN A C 1
ATOM 7451 O O . ASN A 1 952 ? -25.274 -33.300 -16.547 1.00 88.00 952 ASN A O 1
ATOM 7455 N N . ASP A 1 953 ? -23.921 -32.074 -15.242 1.00 92.06 953 ASP A N 1
ATOM 7456 C CA . ASP A 1 953 ? -22.915 -33.123 -14.968 1.00 92.06 953 ASP A CA 1
ATOM 7457 C C . ASP A 1 953 ? -22.918 -33.577 -13.491 1.00 92.06 953 ASP A C 1
ATOM 7459 O O . ASP A 1 953 ? -21.935 -34.111 -12.965 1.00 92.06 953 ASP A O 1
ATOM 7463 N N . VAL A 1 954 ? -24.050 -33.369 -12.805 1.00 92.62 954 VAL A N 1
ATOM 7464 C CA . VAL A 1 954 ? -24.244 -33.657 -11.372 1.00 92.62 954 VAL A CA 1
ATOM 7465 C C . VAL A 1 954 ? -23.860 -35.095 -11.012 1.00 92.62 954 VAL A C 1
ATOM 7467 O O . VAL A 1 954 ? -23.166 -35.308 -10.018 1.00 92.62 954 VAL A O 1
ATOM 7470 N N . ASP A 1 955 ? -24.256 -36.078 -11.824 1.00 93.50 955 ASP A N 1
ATOM 7471 C CA . ASP A 1 955 ? -23.979 -37.494 -11.558 1.00 93.50 955 ASP A CA 1
ATOM 7472 C C . ASP A 1 955 ? -22.477 -37.815 -11.609 1.00 93.50 955 ASP A C 1
ATOM 7474 O O . ASP A 1 955 ? -21.974 -38.565 -10.766 1.00 93.50 955 ASP A O 1
ATOM 7478 N N . GLN A 1 956 ? -21.731 -37.205 -12.541 1.00 93.81 956 GLN A N 1
ATOM 7479 C CA . GLN A 1 956 ? -20.276 -37.359 -12.601 1.00 93.81 956 GLN A CA 1
ATOM 7480 C C . GLN A 1 956 ? -19.613 -36.717 -11.376 1.00 93.81 956 GLN A C 1
ATOM 7482 O O . GLN A 1 956 ? -18.761 -37.343 -10.744 1.00 93.81 956 GLN A O 1
ATOM 7487 N N . PHE A 1 957 ? -20.026 -35.506 -10.994 1.00 94.00 957 PHE A N 1
ATOM 7488 C CA . PHE A 1 957 ? -19.483 -34.811 -9.822 1.00 94.00 957 PHE A CA 1
ATOM 7489 C C . PHE A 1 957 ? -19.719 -35.597 -8.520 1.00 94.00 957 PHE A C 1
ATOM 7491 O O . PHE A 1 957 ? -18.814 -35.739 -7.694 1.00 94.00 957 PHE A O 1
ATOM 7498 N N . MET A 1 958 ? -20.912 -36.178 -8.356 1.00 94.75 958 MET A N 1
ATOM 7499 C CA . MET A 1 958 ? -21.236 -37.049 -7.221 1.00 94.75 958 MET A CA 1
ATOM 7500 C C . MET A 1 958 ? -20.405 -38.342 -7.234 1.00 94.75 958 MET A C 1
ATOM 7502 O O . MET A 1 958 ? -19.915 -38.765 -6.185 1.00 94.75 958 MET A O 1
ATOM 7506 N N . ALA A 1 959 ? -20.176 -38.952 -8.402 1.00 93.75 959 ALA A N 1
ATOM 7507 C CA . ALA A 1 959 ? -19.310 -40.126 -8.533 1.00 93.75 959 ALA A CA 1
ATOM 7508 C C . ALA A 1 959 ? -17.837 -39.816 -8.192 1.00 93.75 959 ALA A C 1
ATOM 7510 O O . ALA A 1 959 ? -17.189 -40.601 -7.493 1.00 93.75 959 ALA A O 1
ATOM 7511 N N . GLU A 1 960 ? -17.322 -38.656 -8.616 1.00 95.56 960 GLU A N 1
ATOM 7512 C CA . GLU A 1 960 ? -16.000 -38.159 -8.217 1.00 95.56 960 GLU A CA 1
ATOM 7513 C C . GLU A 1 960 ? -15.914 -37.985 -6.689 1.00 95.56 960 GLU A C 1
ATOM 7515 O O . GLU A 1 960 ? -14.960 -38.473 -6.077 1.00 95.56 960 GLU A O 1
ATOM 7520 N N . TRP A 1 961 ? -16.931 -37.396 -6.044 1.00 95.19 961 TRP A N 1
ATOM 7521 C CA . TRP A 1 961 ? -16.998 -37.259 -4.578 1.00 95.19 961 TRP A CA 1
ATOM 7522 C C . TRP A 1 961 ? -17.023 -38.597 -3.842 1.00 95.19 961 TRP A C 1
ATOM 7524 O O . TRP A 1 961 ? -16.296 -38.787 -2.863 1.00 95.19 961 TRP A O 1
ATOM 7534 N N . HIS A 1 962 ? -17.823 -39.551 -4.321 1.00 93.06 962 HIS A N 1
ATOM 7535 C CA . HIS A 1 962 ? -17.939 -40.874 -3.709 1.00 93.06 962 HIS A CA 1
ATOM 7536 C C . HIS A 1 962 ? -16.611 -41.627 -3.662 1.00 93.06 962 HIS A C 1
ATOM 7538 O O . HIS A 1 962 ? -16.422 -42.441 -2.758 1.00 93.06 962 HIS A O 1
ATOM 7544 N N . ARG A 1 963 ? -15.695 -41.326 -4.587 1.00 92.44 963 ARG A N 1
ATOM 7545 C CA . ARG A 1 963 ? -14.319 -41.822 -4.583 1.00 92.44 963 ARG A CA 1
ATOM 7546 C C . ARG A 1 963 ? -13.392 -40.927 -3.752 1.00 92.44 963 ARG A C 1
ATOM 7548 O O . ARG A 1 963 ? -12.738 -41.437 -2.848 1.00 92.44 963 ARG A O 1
ATOM 7555 N N . PHE A 1 964 ? -13.378 -39.612 -3.985 1.00 93.44 964 PHE A N 1
ATOM 7556 C CA . PHE A 1 964 ? -12.463 -38.677 -3.312 1.00 93.44 964 PHE A CA 1
ATOM 7557 C C . PHE A 1 964 ? -12.596 -38.684 -1.782 1.00 93.44 964 PHE A C 1
ATOM 7559 O O . PHE A 1 964 ? -11.591 -38.549 -1.088 1.00 93.44 964 PHE A O 1
ATOM 7566 N N . LYS A 1 965 ? -13.791 -38.923 -1.223 1.00 91.50 965 LYS A N 1
ATOM 7567 C CA . LYS A 1 965 ? -13.974 -39.013 0.239 1.00 91.50 965 LYS A CA 1
ATOM 7568 C C . LYS A 1 965 ? -13.169 -40.142 0.907 1.00 91.50 965 LYS A C 1
ATOM 7570 O O . LYS A 1 965 ? -12.890 -40.049 2.099 1.00 91.50 965 LYS A O 1
ATOM 7575 N N . PHE A 1 966 ? -12.766 -41.178 0.161 1.00 90.50 966 PHE A N 1
ATOM 7576 C CA . PHE A 1 966 ? -11.855 -42.222 0.651 1.00 90.50 966 PHE A CA 1
ATOM 7577 C C . PHE A 1 966 ? -10.382 -41.796 0.641 1.00 90.50 966 PHE A C 1
ATOM 7579 O O . PHE A 1 966 ? -9.630 -42.299 1.470 1.00 90.50 966 PHE A O 1
ATOM 7586 N N . ASP A 1 967 ? -9.992 -40.859 -0.227 1.00 90.00 967 ASP A N 1
ATOM 7587 C CA . ASP A 1 967 ? -8.650 -40.263 -0.230 1.00 90.00 967 ASP A CA 1
ATOM 7588 C C . ASP A 1 967 ? -8.551 -39.172 0.860 1.00 90.00 967 ASP A C 1
ATOM 7590 O O . ASP A 1 967 ? -7.598 -39.134 1.636 1.00 90.00 967 ASP A O 1
ATOM 7594 N N . LEU A 1 968 ? -9.582 -38.319 0.973 1.00 90.69 968 LEU A N 1
ATOM 7595 C CA . LEU A 1 968 ? -9.651 -37.173 1.893 1.00 90.69 968 LEU A CA 1
ATOM 7596 C C . LEU A 1 968 ? -9.467 -37.553 3.371 1.00 90.69 968 LEU A C 1
ATOM 7598 O O . LEU A 1 968 ? -8.878 -36.797 4.137 1.00 90.69 968 LEU A O 1
ATOM 7602 N N . ILE A 1 969 ? -9.978 -38.713 3.782 1.00 89.12 969 ILE A N 1
ATOM 7603 C CA . ILE A 1 969 ? -9.875 -39.210 5.162 1.00 89.12 969 ILE A CA 1
ATOM 7604 C C . ILE A 1 969 ? -8.455 -39.637 5.557 1.00 89.12 969 ILE A C 1
ATOM 7606 O O . ILE A 1 969 ? -8.127 -39.634 6.742 1.00 89.12 969 ILE A O 1
ATOM 7610 N N . ASP A 1 970 ? -7.604 -39.956 4.582 1.00 88.56 970 ASP A N 1
ATOM 7611 C CA . ASP A 1 970 ? -6.204 -40.305 4.824 1.00 88.56 970 ASP A CA 1
ATOM 7612 C C . ASP A 1 970 ? -5.286 -39.057 4.770 1.00 88.56 970 ASP A C 1
ATOM 7614 O O . ASP A 1 970 ? -4.090 -39.144 5.057 1.00 88.56 970 ASP A O 1
ATOM 7618 N N . PHE A 1 971 ? -5.832 -37.868 4.464 1.00 89.75 971 PHE A N 1
ATOM 7619 C CA . PHE A 1 971 ? -5.091 -36.602 4.465 1.00 89.75 971 PHE A CA 1
ATOM 7620 C C . PHE A 1 971 ? -4.904 -36.037 5.881 1.00 89.75 971 PHE A C 1
ATOM 7622 O O . PHE A 1 971 ? -5.855 -35.801 6.625 1.00 89.75 971 PHE A O 1
ATOM 7629 N N . GLN A 1 972 ? -3.655 -35.712 6.222 1.00 80.12 972 GLN A N 1
ATOM 7630 C CA . GLN A 1 972 ? -3.302 -34.996 7.448 1.00 80.12 972 GLN A CA 1
ATOM 7631 C C . GLN A 1 972 ? -3.057 -33.518 7.129 1.00 80.12 972 GLN A C 1
ATOM 7633 O O . GLN A 1 972 ? -2.037 -33.165 6.542 1.00 80.12 972 GLN A O 1
ATOM 7638 N N . GLY A 1 973 ? -3.988 -32.646 7.513 1.00 82.25 973 GLY A N 1
ATOM 7639 C CA . GLY A 1 973 ? -3.867 -31.212 7.264 1.00 82.25 973 GLY A CA 1
ATOM 7640 C C . GLY A 1 973 ? -5.156 -30.446 7.530 1.00 82.25 973 GLY A C 1
ATOM 7641 O O . GLY A 1 973 ? -6.059 -30.923 8.218 1.00 82.25 973 GLY A O 1
ATOM 7642 N N . ASP A 1 974 ? -5.232 -29.247 6.965 1.00 85.12 974 ASP A N 1
ATOM 7643 C CA . ASP A 1 974 ? -6.442 -28.437 6.919 1.00 85.12 974 ASP A CA 1
ATOM 7644 C C . ASP A 1 974 ? -7.164 -28.590 5.562 1.00 85.12 974 ASP A C 1
ATOM 7646 O O . ASP A 1 974 ? -6.841 -29.428 4.710 1.00 85.12 974 ASP A O 1
ATOM 7650 N N . MET A 1 975 ? -8.191 -27.770 5.363 1.00 87.69 975 MET A N 1
ATOM 7651 C CA . MET A 1 975 ? -8.909 -27.692 4.093 1.00 87.69 975 MET A CA 1
ATOM 7652 C C . MET A 1 975 ? -8.047 -27.106 2.960 1.00 87.69 975 MET A C 1
ATOM 7654 O O . MET A 1 975 ? -8.226 -27.501 1.815 1.00 87.69 975 MET A O 1
ATOM 7658 N N . GLU A 1 976 ? -7.097 -26.207 3.241 1.00 87.56 976 GLU A N 1
ATOM 7659 C CA . GLU A 1 976 ? -6.216 -25.621 2.216 1.00 87.56 976 GLU A CA 1
ATOM 7660 C C . GLU A 1 976 ? -5.237 -26.664 1.650 1.00 87.56 976 GLU A C 1
ATOM 7662 O O . GLU A 1 976 ? -5.064 -26.744 0.432 1.00 87.56 976 GLU A O 1
ATOM 7667 N N . PHE A 1 977 ? -4.689 -27.540 2.496 1.00 89.00 977 PHE A N 1
ATOM 7668 C CA . PHE A 1 977 ? -3.944 -28.723 2.061 1.00 89.00 977 PHE A CA 1
ATOM 7669 C C . PHE A 1 977 ? -4.787 -29.613 1.138 1.00 89.00 977 PHE A C 1
ATOM 7671 O O . PHE A 1 977 ? -4.330 -30.007 0.067 1.00 89.00 977 PHE A O 1
ATOM 7678 N N . SER A 1 978 ? -6.030 -29.895 1.526 1.00 90.75 978 SER A N 1
ATOM 7679 C CA . SER A 1 978 ? -6.911 -30.814 0.793 1.00 90.75 978 SER A CA 1
ATOM 7680 C C . SER A 1 978 ? -7.344 -30.255 -0.564 1.00 90.75 978 SER A C 1
ATOM 7682 O O . SER A 1 978 ? -7.316 -30.976 -1.562 1.00 90.75 978 SER A O 1
ATOM 7684 N N . LEU A 1 979 ? -7.650 -28.953 -0.631 1.00 91.56 979 LEU A N 1
ATOM 7685 C CA . LEU A 1 979 ? -7.891 -28.237 -1.887 1.00 91.56 979 LEU A CA 1
ATOM 7686 C C . LEU A 1 979 ? -6.656 -28.283 -2.799 1.00 91.56 979 LEU A C 1
ATOM 7688 O O . LEU A 1 979 ? -6.793 -28.555 -3.990 1.00 91.56 979 LEU A O 1
ATOM 7692 N N . ARG A 1 980 ? -5.447 -28.085 -2.250 1.00 91.06 980 ARG A N 1
ATOM 7693 C CA . ARG A 1 980 ? -4.191 -28.158 -3.014 1.00 91.06 980 ARG A CA 1
ATOM 7694 C C . ARG A 1 980 ? -3.955 -29.544 -3.618 1.00 91.06 980 ARG A C 1
ATOM 7696 O O . ARG A 1 980 ? -3.678 -29.621 -4.811 1.00 91.06 980 ARG A O 1
ATOM 7703 N N . GLN A 1 981 ? -4.105 -30.618 -2.838 1.00 91.25 981 GLN A N 1
ATOM 7704 C CA . GLN A 1 981 ? -3.968 -31.989 -3.356 1.00 91.25 981 GLN A CA 1
ATOM 7705 C C . GLN A 1 981 ? -4.986 -32.269 -4.468 1.00 91.25 981 GLN A C 1
ATOM 7707 O O . GLN A 1 981 ? -4.635 -32.799 -5.519 1.00 91.25 981 GLN A O 1
ATOM 7712 N N . LEU A 1 982 ? -6.235 -31.834 -4.286 1.00 91.81 982 LEU A N 1
ATOM 7713 C CA . LEU A 1 982 ? -7.285 -31.997 -5.288 1.00 91.81 982 LEU A CA 1
ATOM 7714 C C . LEU A 1 982 ? -6.991 -31.197 -6.576 1.00 91.81 982 LEU A C 1
ATOM 7716 O O . LEU A 1 982 ? -7.231 -31.701 -7.674 1.00 91.81 982 LEU A O 1
ATOM 7720 N N . CYS A 1 983 ? -6.363 -30.019 -6.468 1.00 91.38 983 CYS A N 1
ATOM 7721 C CA . CYS A 1 983 ? -5.843 -29.256 -7.611 1.00 91.38 983 CYS A CA 1
ATOM 7722 C C . CYS A 1 983 ? -4.681 -29.955 -8.345 1.00 91.38 983 CYS A C 1
ATOM 7724 O O . CYS A 1 983 ? -4.493 -29.697 -9.533 1.00 91.38 983 CYS A O 1
ATOM 7726 N N . HIS A 1 984 ? -3.914 -30.845 -7.699 1.00 91.00 984 HIS A N 1
ATOM 7727 C CA . HIS A 1 984 ? -2.928 -31.710 -8.375 1.00 91.00 984 HIS A CA 1
ATOM 7728 C C . HIS A 1 984 ? -3.571 -32.950 -9.018 1.00 91.00 984 HIS A C 1
ATOM 7730 O O . HIS A 1 984 ? -3.084 -33.446 -10.035 1.00 91.00 984 HIS A O 1
ATOM 7736 N N . SER A 1 985 ? -4.693 -33.434 -8.482 1.00 90.19 985 SER A N 1
ATOM 7737 C CA . SER A 1 985 ? -5.387 -34.657 -8.918 1.00 90.19 985 SER A CA 1
ATOM 7738 C C . SER A 1 985 ? -6.348 -34.477 -10.109 1.00 90.19 985 SER A C 1
ATOM 7740 O O . SER A 1 985 ? -7.230 -35.313 -10.316 1.00 90.19 985 SER A O 1
ATOM 7742 N N . GLN A 1 986 ? -6.174 -33.442 -10.940 1.00 86.81 986 GLN A N 1
ATOM 7743 C CA . GLN A 1 986 ? -7.123 -33.049 -12.005 1.00 86.81 986 GLN A CA 1
ATOM 7744 C C . GLN A 1 986 ? -7.502 -34.179 -12.978 1.00 86.81 986 GLN A C 1
ATOM 7746 O O . GLN A 1 986 ? -8.627 -34.234 -13.457 1.00 86.81 986 GLN A O 1
ATOM 7751 N N . LYS A 1 987 ? -6.582 -35.111 -13.264 1.00 89.06 987 LYS A N 1
ATOM 7752 C CA . LYS A 1 987 ? -6.845 -36.263 -14.151 1.00 89.06 987 LYS A CA 1
ATOM 7753 C C . LYS A 1 987 ? -7.758 -37.329 -13.535 1.00 89.06 987 LYS A C 1
ATOM 7755 O O . LYS A 1 987 ? -8.348 -38.109 -14.271 1.00 89.06 987 LYS A O 1
ATOM 7760 N N . GLN A 1 988 ? -7.809 -37.407 -12.207 1.00 91.50 988 GLN A N 1
ATOM 7761 C CA . GLN A 1 988 ? -8.615 -38.374 -11.456 1.00 91.50 988 GLN A CA 1
ATOM 7762 C C . GLN A 1 988 ? -9.964 -37.779 -11.034 1.00 91.50 988 GLN A C 1
ATOM 7764 O O . GLN A 1 988 ? -10.935 -38.519 -10.905 1.00 91.50 988 GLN A O 1
ATOM 7769 N N . TYR A 1 989 ? -10.001 -36.457 -10.845 1.00 94.38 989 TYR A N 1
ATOM 7770 C CA . TYR A 1 989 ? -11.126 -35.696 -10.306 1.00 94.38 989 TYR A CA 1
ATOM 7771 C C . TYR A 1 989 ? -11.345 -34.391 -11.104 1.00 94.38 989 TYR A C 1
ATOM 7773 O O . TYR A 1 989 ? -11.106 -33.302 -10.570 1.00 94.38 989 TYR A O 1
ATOM 7781 N N . PRO A 1 990 ? -11.681 -34.451 -12.408 1.00 93.06 990 PRO A N 1
ATOM 7782 C CA . PRO A 1 990 ? -11.685 -33.275 -13.280 1.00 93.06 990 PRO A CA 1
ATOM 7783 C C . PRO A 1 990 ? -12.700 -32.196 -12.884 1.00 93.06 990 PRO A C 1
ATOM 7785 O O . PRO A 1 990 ? -12.354 -31.015 -12.980 1.00 93.06 990 PRO A O 1
ATOM 7788 N N . LEU A 1 991 ? -13.895 -32.557 -12.405 1.00 94.62 991 LEU A N 1
ATOM 7789 C CA . LEU A 1 991 ? -14.919 -31.588 -11.994 1.00 94.62 991 LEU A CA 1
ATOM 7790 C C . LEU A 1 991 ? -14.718 -31.138 -10.539 1.00 94.62 991 LEU A C 1
ATOM 7792 O O . LEU A 1 991 ? -14.775 -29.944 -10.236 1.00 94.62 991 LEU A O 1
ATOM 7796 N N . LEU A 1 992 ? -14.400 -32.068 -9.633 1.00 94.38 992 LEU A N 1
ATOM 7797 C CA . LEU A 1 992 ? -14.079 -31.743 -8.237 1.00 94.38 992 LEU A CA 1
ATOM 7798 C C . LEU A 1 992 ? -12.862 -30.815 -8.119 1.00 94.38 992 LEU A C 1
ATOM 7800 O O . LEU A 1 992 ? -12.871 -29.900 -7.297 1.00 94.38 992 LEU A O 1
ATOM 7804 N N . SER A 1 993 ? -11.826 -31.025 -8.937 1.00 94.06 993 SER A N 1
ATOM 7805 C CA . SER A 1 993 ? -10.643 -30.153 -8.961 1.00 94.06 993 SER A CA 1
ATOM 7806 C C . SER A 1 993 ? -10.951 -28.738 -9.444 1.00 94.06 993 SER A C 1
ATOM 7808 O O . SER A 1 993 ? -10.289 -27.808 -8.999 1.00 94.06 993 SER A O 1
ATOM 7810 N N . GLU A 1 994 ? -11.974 -28.544 -10.280 1.00 92.94 994 GLU A N 1
ATOM 7811 C CA . GLU A 1 994 ? -12.420 -27.206 -10.679 1.00 92.94 994 GLU A CA 1
ATOM 7812 C C . GLU A 1 994 ? -13.070 -26.468 -9.509 1.00 92.94 994 GLU A C 1
ATOM 7814 O O . GLU A 1 994 ? -12.667 -25.360 -9.172 1.00 92.94 994 GLU A O 1
ATOM 7819 N N . VAL A 1 995 ? -14.017 -27.112 -8.823 1.00 93.69 995 VAL A N 1
ATOM 7820 C CA . VAL A 1 995 ? -14.698 -26.531 -7.652 1.00 93.69 995 VAL A CA 1
ATOM 7821 C C . VAL A 1 995 ? -13.720 -26.309 -6.493 1.00 93.69 995 VAL A C 1
ATOM 7823 O O . VAL A 1 995 ? -13.856 -25.336 -5.748 1.00 93.69 995 VAL A O 1
ATOM 7826 N N . ALA A 1 996 ? -12.690 -27.150 -6.373 1.00 92.62 996 ALA A N 1
ATOM 7827 C CA . ALA A 1 996 ? -11.584 -26.932 -5.450 1.00 92.62 996 ALA A CA 1
ATOM 7828 C C . ALA A 1 996 ? -10.727 -25.714 -5.837 1.00 92.62 996 ALA A C 1
ATOM 7830 O O . ALA A 1 996 ? -10.426 -24.895 -4.969 1.00 92.62 996 ALA A O 1
ATOM 7831 N N . GLU A 1 997 ? -10.376 -25.547 -7.116 1.00 92.81 997 GLU A N 1
ATOM 7832 C CA . GLU A 1 997 ? -9.620 -24.384 -7.606 1.00 92.81 997 GLU A CA 1
ATOM 7833 C C . GLU A 1 997 ? -10.432 -23.085 -7.459 1.00 92.81 997 GLU A C 1
ATOM 7835 O O . GLU A 1 997 ? -9.883 -22.069 -7.030 1.00 92.81 997 GLU A O 1
ATOM 7840 N N . ILE A 1 998 ? -11.751 -23.122 -7.686 1.00 92.69 998 ILE A N 1
ATOM 7841 C CA . ILE A 1 998 ? -12.677 -22.006 -7.423 1.00 92.69 998 ILE A CA 1
ATOM 7842 C C . ILE A 1 998 ? -12.682 -21.666 -5.929 1.00 92.69 998 ILE A C 1
ATOM 7844 O O . ILE A 1 998 ? -12.473 -20.512 -5.561 1.00 92.69 998 ILE A O 1
ATOM 7848 N N . CYS A 1 999 ? -12.853 -22.656 -5.047 1.00 91.50 999 CYS A N 1
ATOM 7849 C CA . CYS A 1 999 ? -12.807 -22.441 -3.599 1.00 91.50 999 CYS A CA 1
ATOM 7850 C C . CYS A 1 999 ? -11.448 -21.904 -3.123 1.00 91.50 999 CYS A C 1
ATOM 7852 O O . CYS A 1 999 ? -11.391 -21.163 -2.140 1.00 91.50 999 CYS A O 1
ATOM 7854 N N . TYR A 1 1000 ? -10.355 -22.298 -3.781 1.00 90.81 1000 TYR A N 1
ATOM 7855 C CA . TYR A 1 1000 ? -9.003 -21.937 -3.368 1.00 90.81 1000 TYR A CA 1
ATOM 7856 C C . TYR A 1 1000 ? -8.553 -20.570 -3.906 1.00 90.81 1000 TYR A C 1
ATOM 7858 O O . TYR A 1 1000 ? -7.876 -19.816 -3.204 1.00 90.81 1000 TYR A O 1
ATOM 7866 N N . SER A 1 1001 ? -8.979 -20.220 -5.122 1.00 91.62 1001 SER A N 1
ATOM 7867 C CA . SER A 1 1001 ? -8.776 -18.902 -5.735 1.00 91.62 1001 SER A CA 1
ATOM 7868 C C . SER A 1 1001 ? -9.756 -17.841 -5.223 1.00 91.62 1001 SER A C 1
ATOM 7870 O O . SER A 1 1001 ? -9.442 -16.658 -5.321 1.00 91.62 1001 SER A O 1
ATOM 7872 N N . ALA A 1 1002 ? -10.880 -18.225 -4.608 1.00 90.88 1002 ALA A N 1
ATOM 7873 C CA . ALA A 1 1002 ? -11.881 -17.305 -4.071 1.00 90.88 1002 ALA A CA 1
ATOM 7874 C C . ALA A 1 1002 ? -11.334 -16.343 -2.990 1.00 90.88 1002 ALA A C 1
ATOM 7876 O O . ALA A 1 1002 ? -10.913 -16.783 -1.913 1.00 90.88 1002 ALA A O 1
ATOM 7877 N N . PRO A 1 1003 ? -11.371 -15.016 -3.214 1.00 90.50 1003 PRO A N 1
ATOM 7878 C CA . PRO A 1 1003 ? -11.036 -14.042 -2.191 1.00 90.50 1003 PRO A CA 1
ATOM 7879 C C . PRO A 1 1003 ? -12.209 -13.820 -1.230 1.00 90.50 1003 PRO A C 1
ATOM 7881 O O . PRO A 1 1003 ? -13.365 -13.752 -1.635 1.00 90.50 1003 PRO A O 1
ATOM 7884 N N . VAL A 1 1004 ? -11.899 -13.644 0.056 1.00 88.44 1004 VAL A N 1
ATOM 7885 C CA . VAL A 1 1004 ? -12.899 -13.444 1.128 1.00 88.44 1004 VAL A CA 1
ATOM 7886 C C . VAL A 1 1004 ? -12.703 -12.143 1.923 1.00 88.44 1004 VAL A C 1
ATOM 7888 O O . VAL A 1 1004 ? -13.509 -11.817 2.797 1.00 88.44 1004 VAL A O 1
ATOM 7891 N N . THR A 1 1005 ? -11.626 -11.398 1.654 1.00 87.56 1005 THR A N 1
ATOM 7892 C CA . THR A 1 1005 ? -11.200 -10.212 2.415 1.00 87.56 1005 THR A CA 1
ATOM 7893 C C . THR A 1 1005 ? -10.625 -9.131 1.496 1.00 87.56 1005 THR A C 1
ATOM 7895 O O . THR A 1 1005 ? -9.701 -9.403 0.738 1.00 87.56 1005 THR A O 1
ATOM 7898 N N . ASN A 1 1006 ? -11.108 -7.886 1.588 1.00 85.50 1006 ASN A N 1
ATOM 7899 C CA . ASN A 1 1006 ? -10.600 -6.735 0.817 1.00 85.50 1006 ASN A CA 1
ATOM 7900 C C . ASN A 1 1006 ? -9.237 -6.206 1.326 1.00 85.50 1006 ASN A C 1
ATOM 7902 O O . ASN A 1 1006 ? -8.786 -5.145 0.909 1.00 85.50 1006 ASN A O 1
ATOM 7906 N N . ALA A 1 1007 ? -8.539 -6.933 2.205 1.00 87.06 1007 ALA A N 1
ATOM 7907 C CA . ALA A 1 1007 ? -7.308 -6.459 2.840 1.00 87.06 1007 ALA A CA 1
ATOM 7908 C C . ALA A 1 1007 ? -6.139 -6.188 1.868 1.00 87.06 1007 ALA A C 1
ATOM 7910 O O . ALA A 1 1007 ? -5.197 -5.478 2.222 1.00 87.06 1007 ALA A O 1
ATOM 7911 N N . TRP A 1 1008 ? -6.158 -6.765 0.662 1.00 91.25 1008 TRP A N 1
ATOM 7912 C CA . TRP A 1 1008 ? -5.223 -6.404 -0.412 1.00 91.25 1008 TRP A CA 1
ATOM 7913 C C . TRP A 1 1008 ? -5.588 -5.069 -1.077 1.00 91.25 1008 TRP A C 1
ATOM 7915 O O . TRP A 1 1008 ? -4.730 -4.186 -1.070 1.00 91.25 1008 TRP A O 1
ATOM 7925 N N . PRO A 1 1009 ? -6.833 -4.859 -1.543 1.00 91.56 1009 PRO A N 1
ATOM 7926 C CA . PRO A 1 1009 ? -7.324 -3.530 -1.895 1.00 91.56 1009 PRO A CA 1
ATOM 7927 C C . PRO A 1 1009 ? -7.070 -2.438 -0.840 1.00 91.56 1009 PRO A C 1
ATOM 7929 O O . PRO A 1 1009 ? -6.472 -1.425 -1.191 1.00 91.56 1009 PRO A O 1
ATOM 7932 N N . GLU A 1 1010 ? -7.350 -2.662 0.454 1.00 87.19 1010 GLU A N 1
ATOM 7933 C CA . GLU A 1 1010 ? -7.058 -1.678 1.524 1.00 87.19 1010 GLU A CA 1
ATOM 7934 C C . GLU A 1 1010 ? -5.554 -1.317 1.610 1.00 87.19 1010 GLU A C 1
ATOM 7936 O O . GLU A 1 1010 ? -5.177 -0.168 1.889 1.00 87.19 1010 GLU A O 1
ATOM 7941 N N . ARG A 1 1011 ? -4.667 -2.294 1.354 1.00 88.44 1011 ARG A N 1
ATOM 7942 C CA . ARG A 1 1011 ? -3.213 -2.077 1.250 1.00 88.44 1011 ARG A CA 1
ATOM 7943 C C . ARG A 1 1011 ? -2.851 -1.288 -0.009 1.00 88.44 1011 ARG A C 1
ATOM 7945 O O . ARG A 1 1011 ? -2.068 -0.348 0.088 1.00 88.44 1011 ARG A O 1
ATOM 7952 N N . GLY A 1 1012 ? -3.449 -1.599 -1.157 1.00 91.44 1012 GLY A N 1
ATOM 7953 C CA . GLY A 1 1012 ? -3.237 -0.853 -2.400 1.00 91.44 1012 GLY A CA 1
ATOM 7954 C C . GLY A 1 1012 ? -3.732 0.598 -2.316 1.00 91.44 1012 GLY A C 1
ATOM 7955 O O . GLY A 1 1012 ? -2.988 1.517 -2.644 1.00 91.44 1012 GLY A O 1
ATOM 7956 N N . ALA A 1 1013 ? -4.914 0.831 -1.741 1.00 89.38 1013 ALA A N 1
ATOM 7957 C CA . ALA A 1 1013 ? -5.439 2.160 -1.412 1.00 89.38 1013 ALA A CA 1
ATOM 7958 C C . ALA A 1 1013 ? -4.522 2.944 -0.449 1.00 89.38 1013 ALA A C 1
ATOM 7960 O O . ALA A 1 1013 ? -4.508 4.178 -0.425 1.00 89.38 1013 ALA A O 1
ATOM 7961 N N . SER A 1 1014 ? -3.730 2.236 0.361 1.00 88.81 1014 SER A N 1
ATOM 7962 C CA . SER A 1 1014 ? -2.700 2.844 1.204 1.00 88.81 1014 SER A CA 1
ATOM 7963 C C . SER A 1 1014 ? -1.423 3.178 0.424 1.00 88.81 1014 SER A C 1
ATOM 7965 O O . SER A 1 1014 ? -0.870 4.246 0.672 1.00 88.81 1014 SER A O 1
ATOM 7967 N N . ALA A 1 1015 ? -1.015 2.355 -0.551 1.00 91.50 1015 ALA A N 1
ATOM 7968 C CA . ALA A 1 1015 ? 0.107 2.615 -1.467 1.00 91.50 1015 ALA A CA 1
ATOM 7969 C C . ALA A 1 1015 ? -0.164 3.763 -2.466 1.00 91.50 1015 ALA A C 1
ATOM 7971 O O . ALA A 1 1015 ? 0.752 4.479 -2.864 1.00 91.50 1015 ALA A O 1
ATOM 7972 N N . VAL A 1 1016 ? -1.429 4.041 -2.809 1.00 91.94 1016 VAL A N 1
ATOM 7973 C CA . VAL A 1 1016 ? -1.784 5.225 -3.622 1.00 91.94 1016 VAL A CA 1
ATOM 7974 C C . VAL A 1 1016 ? -1.340 6.538 -2.955 1.00 91.94 1016 VAL A C 1
ATOM 7976 O O . VAL A 1 1016 ? -0.970 7.472 -3.658 1.00 91.94 1016 VAL A O 1
ATOM 7979 N N . LYS A 1 1017 ? -1.312 6.628 -1.618 1.00 88.50 1017 LYS A N 1
ATOM 7980 C CA . LYS A 1 1017 ? -1.009 7.872 -0.874 1.00 88.50 1017 LYS A CA 1
ATOM 7981 C C . LYS A 1 1017 ? 0.443 8.373 -1.018 1.00 88.50 1017 LYS A C 1
ATOM 7983 O O . LYS A 1 1017 ? 0.613 9.555 -1.313 1.00 88.50 1017 LYS A O 1
ATOM 7988 N N . PRO A 1 1018 ? 1.494 7.551 -0.821 1.00 89.56 1018 PRO A N 1
ATOM 7989 C CA . PRO A 1 1018 ? 2.876 7.959 -1.104 1.00 89.56 1018 PRO A CA 1
ATOM 7990 C C . PRO A 1 1018 ? 3.147 8.161 -2.606 1.00 89.56 1018 PRO A C 1
ATOM 7992 O O . PRO A 1 1018 ? 3.982 8.990 -2.975 1.00 89.56 1018 PRO A O 1
ATOM 7995 N N . ILE A 1 1019 ? 2.407 7.480 -3.490 1.00 91.75 1019 ILE A N 1
ATOM 7996 C CA . ILE A 1 1019 ? 2.533 7.650 -4.945 1.00 91.75 1019 ILE A CA 1
ATOM 7997 C C . ILE A 1 1019 ? 1.901 8.977 -5.420 1.00 91.75 1019 ILE A C 1
ATOM 7999 O O . ILE A 1 1019 ? 2.582 9.782 -6.066 1.00 91.75 1019 ILE A O 1
ATOM 8003 N N . LYS A 1 1020 ? 0.631 9.243 -5.082 1.00 90.31 1020 LYS A N 1
ATOM 8004 C CA . LYS A 1 1020 ? -0.096 10.504 -5.335 1.00 90.31 1020 LYS A CA 1
ATOM 8005 C C . LYS A 1 1020 ? -0.039 11.407 -4.098 1.00 90.31 1020 LYS A C 1
ATOM 8007 O O . LYS A 1 1020 ? -0.991 11.511 -3.332 1.00 90.31 1020 LYS A O 1
ATOM 8012 N N . THR A 1 1021 ? 1.087 12.098 -3.931 1.00 86.88 1021 THR A N 1
ATOM 8013 C CA . THR A 1 1021 ? 1.227 13.212 -2.973 1.00 86.88 1021 THR A CA 1
ATOM 8014 C C . THR A 1 1021 ? 0.648 14.513 -3.539 1.00 86.88 1021 THR A C 1
ATOM 8016 O O . THR A 1 1021 ? 0.317 14.580 -4.720 1.00 86.88 1021 THR A O 1
ATOM 8019 N N . SER A 1 1022 ? 0.585 15.592 -2.751 1.00 82.31 1022 SER A N 1
ATOM 8020 C CA . SER A 1 1022 ? 0.143 16.917 -3.235 1.00 82.31 1022 SER A CA 1
ATOM 8021 C C . SER A 1 1022 ? 0.978 17.439 -4.414 1.00 82.31 1022 SER A C 1
ATOM 8023 O O . SER A 1 1022 ? 0.450 18.082 -5.313 1.00 82.31 1022 SER A O 1
ATOM 8025 N N . LEU A 1 1023 ? 2.268 17.088 -4.468 1.00 81.56 1023 LEU A N 1
ATOM 8026 C CA . LEU A 1 1023 ? 3.186 17.416 -5.569 1.00 81.56 1023 LEU A CA 1
ATOM 8027 C C . LEU A 1 1023 ? 3.090 16.445 -6.769 1.00 81.56 1023 LEU A C 1
ATOM 8029 O O . LEU A 1 1023 ? 3.803 16.614 -7.762 1.00 81.56 1023 LEU A O 1
ATOM 8033 N N . ARG A 1 1024 ? 2.259 15.398 -6.671 1.00 83.88 1024 ARG A N 1
ATOM 8034 C CA . ARG A 1 1024 ? 2.051 14.324 -7.667 1.00 83.88 1024 ARG A CA 1
ATOM 8035 C C . ARG A 1 1024 ? 0.560 13.998 -7.875 1.00 83.88 1024 ARG A C 1
ATOM 8037 O O . ARG A 1 1024 ? 0.230 12.932 -8.388 1.00 83.88 1024 ARG A O 1
ATOM 8044 N N . SER A 1 1025 ? -0.337 14.907 -7.499 1.00 84.94 1025 SER A N 1
ATOM 8045 C CA . SER A 1 1025 ? -1.795 14.724 -7.554 1.00 84.94 1025 SER A CA 1
ATOM 8046 C C . SER A 1 1025 ? -2.303 14.481 -8.981 1.00 84.94 1025 SER A C 1
ATOM 8048 O O . SER A 1 1025 ? -3.199 13.672 -9.191 1.00 84.94 1025 SER A O 1
ATOM 8050 N N . LEU A 1 1026 ? -1.657 15.096 -9.975 1.00 83.94 1026 LEU A N 1
ATOM 8051 C CA . LEU A 1 1026 ? -1.989 14.991 -11.402 1.00 83.94 1026 LEU A CA 1
ATOM 8052 C C . LEU A 1 1026 ? -1.391 13.753 -12.110 1.00 83.94 1026 LEU A C 1
ATOM 8054 O O . LEU A 1 1026 ? -1.263 13.738 -13.337 1.00 83.94 1026 LEU A O 1
ATOM 8058 N N . LEU A 1 1027 ? -0.984 12.712 -11.372 1.00 86.88 1027 LEU A N 1
ATOM 8059 C CA . LEU A 1 1027 ? -0.610 11.430 -11.981 1.00 86.88 1027 LEU A CA 1
ATOM 8060 C C . LEU A 1 1027 ? -1.828 10.799 -12.670 1.00 86.88 1027 LEU A C 1
ATOM 8062 O O . LEU A 1 1027 ? -2.819 10.478 -12.015 1.00 86.88 1027 LEU A O 1
ATOM 8066 N N . LYS A 1 1028 ? -1.707 10.603 -13.988 1.00 87.31 1028 LYS A N 1
ATOM 8067 C CA . LYS A 1 1028 ? -2.674 9.873 -14.815 1.00 87.31 1028 LYS A CA 1
ATOM 8068 C C . LYS A 1 1028 ? -2.664 8.378 -14.493 1.00 87.31 1028 LYS A C 1
ATOM 8070 O O . LYS A 1 1028 ? -1.630 7.834 -14.095 1.00 87.31 1028 LYS A O 1
ATOM 8075 N N . ASP A 1 1029 ? -3.794 7.727 -14.749 1.00 86.31 1029 ASP A N 1
ATOM 8076 C CA . ASP A 1 1029 ? -4.026 6.305 -14.490 1.00 86.31 1029 ASP A CA 1
ATOM 8077 C C . ASP A 1 1029 ? -2.959 5.391 -15.108 1.00 86.31 1029 ASP A C 1
ATOM 8079 O O . ASP A 1 1029 ? -2.571 4.413 -14.477 1.00 86.31 1029 ASP A O 1
ATOM 8083 N N . ASP A 1 1030 ? -2.423 5.714 -16.292 1.00 90.50 1030 ASP A N 1
ATOM 8084 C CA . ASP A 1 1030 ? -1.367 4.918 -16.932 1.00 90.50 1030 ASP A CA 1
ATOM 8085 C C . ASP A 1 1030 ? -0.097 4.829 -16.067 1.00 90.50 1030 ASP A C 1
ATOM 8087 O O . ASP A 1 1030 ? 0.414 3.740 -15.805 1.00 90.50 1030 ASP A O 1
ATOM 8091 N N . MET A 1 1031 ? 0.357 5.964 -15.532 1.00 92.94 1031 MET A N 1
ATOM 8092 C CA . MET A 1 1031 ? 1.478 6.022 -14.595 1.00 92.94 1031 MET A CA 1
ATOM 8093 C C . MET A 1 1031 ? 1.136 5.472 -13.218 1.00 92.94 1031 MET A C 1
ATOM 8095 O O . MET A 1 1031 ? 1.983 4.821 -12.608 1.00 92.94 1031 MET A O 1
ATOM 8099 N N . LEU A 1 1032 ? -0.074 5.728 -12.717 1.00 93.75 1032 LEU A N 1
ATOM 8100 C CA . LEU A 1 1032 ? -0.507 5.212 -11.421 1.00 93.75 1032 LEU A CA 1
ATOM 8101 C C . LEU A 1 1032 ? -0.509 3.676 -11.421 1.00 93.75 1032 LEU A C 1
ATOM 8103 O O . LEU A 1 1032 ? 0.024 3.069 -10.495 1.00 93.75 1032 LEU A O 1
ATOM 8107 N N . ASN A 1 1033 ? -1.009 3.058 -12.495 1.00 94.94 1033 ASN A N 1
ATOM 8108 C CA . ASN A 1 1033 ? -0.985 1.612 -12.696 1.00 94.94 1033 ASN A CA 1
ATOM 8109 C C . ASN A 1 1033 ? 0.433 1.041 -12.626 1.00 94.94 1033 ASN A C 1
ATOM 8111 O O . ASN A 1 1033 ? 0.676 0.138 -11.831 1.00 94.94 1033 ASN A O 1
ATOM 8115 N N . VAL A 1 1034 ? 1.384 1.553 -13.414 1.00 96.31 1034 VAL A N 1
ATOM 8116 C CA . VAL A 1 1034 ? 2.746 0.981 -13.437 1.00 96.31 1034 VAL A CA 1
ATOM 8117 C C . VAL A 1 1034 ? 3.528 1.233 -12.148 1.00 96.31 1034 VAL A C 1
ATOM 8119 O O . VAL A 1 1034 ? 4.327 0.389 -11.743 1.00 96.31 1034 VAL A O 1
ATOM 8122 N N . LEU A 1 1035 ? 3.261 2.343 -11.455 1.00 96.19 1035 LEU A N 1
ATOM 8123 C CA . LEU A 1 1035 ? 3.829 2.619 -10.134 1.00 96.19 1035 LEU A CA 1
ATOM 8124 C C . LEU A 1 1035 ? 3.284 1.650 -9.075 1.00 96.19 1035 LEU A C 1
ATOM 8126 O O . LEU A 1 1035 ? 4.070 1.091 -8.314 1.00 96.19 1035 LEU A O 1
ATOM 8130 N N . LEU A 1 1036 ? 1.974 1.380 -9.071 1.00 96.19 1036 LEU A N 1
ATOM 8131 C CA . LEU A 1 1036 ? 1.366 0.370 -8.197 1.00 96.19 1036 LEU A CA 1
ATOM 8132 C C . LEU A 1 1036 ? 1.818 -1.054 -8.554 1.00 96.19 1036 LEU A C 1
ATOM 8134 O O . LEU A 1 1036 ? 2.054 -1.847 -7.646 1.00 96.19 1036 LEU A O 1
ATOM 8138 N N . GLN A 1 1037 ? 2.013 -1.381 -9.839 1.00 96.94 1037 GLN A N 1
ATOM 8139 C CA . GLN A 1 1037 ? 2.598 -2.664 -10.253 1.00 96.94 1037 GLN A CA 1
ATOM 8140 C C . GLN A 1 1037 ? 3.980 -2.863 -9.614 1.00 96.94 1037 GLN A C 1
ATOM 8142 O O . GLN A 1 1037 ? 4.196 -3.872 -8.945 1.00 96.94 1037 GLN A O 1
ATOM 8147 N N . VAL A 1 1038 ? 4.900 -1.898 -9.733 1.00 96.88 1038 VAL A N 1
ATOM 8148 C CA . VAL A 1 1038 ? 6.246 -2.026 -9.143 1.00 96.88 1038 VAL A CA 1
ATOM 8149 C C . VAL A 1 1038 ? 6.222 -1.977 -7.607 1.00 96.88 1038 VAL A C 1
ATOM 8151 O O . VAL A 1 1038 ? 6.847 -2.830 -6.970 1.00 96.88 1038 VAL A O 1
ATOM 8154 N N . SER A 1 1039 ? 5.481 -1.047 -6.992 1.00 95.62 1039 SER A N 1
ATOM 8155 C CA . SER A 1 1039 ? 5.371 -0.940 -5.525 1.00 95.62 1039 SER A CA 1
ATOM 8156 C C . SER A 1 1039 ? 4.794 -2.221 -4.901 1.00 95.62 1039 SER A C 1
ATOM 8158 O O . SER A 1 1039 ? 5.410 -2.798 -4.001 1.00 95.62 1039 SER A O 1
ATOM 8160 N N . ILE A 1 1040 ? 3.684 -2.745 -5.435 1.00 94.94 1040 ILE A N 1
ATOM 8161 C CA . ILE A 1 1040 ? 2.936 -3.857 -4.824 1.00 94.94 1040 ILE A CA 1
ATOM 8162 C C . ILE A 1 1040 ? 3.425 -5.229 -5.304 1.00 94.94 1040 ILE A C 1
ATOM 8164 O O . ILE A 1 1040 ? 3.702 -6.099 -4.481 1.00 94.94 1040 ILE A O 1
ATOM 8168 N N . ASN A 1 1041 ? 3.519 -5.448 -6.619 1.00 96.12 1041 ASN A N 1
ATOM 8169 C CA . ASN A 1 1041 ? 3.850 -6.763 -7.186 1.00 96.12 1041 ASN A CA 1
ATOM 8170 C C . ASN A 1 1041 ? 5.342 -6.946 -7.476 1.00 96.12 1041 ASN A C 1
ATOM 8172 O O . ASN A 1 1041 ? 5.795 -8.088 -7.571 1.00 96.12 1041 ASN A O 1
ATOM 8176 N N . GLY A 1 1042 ? 6.086 -5.852 -7.656 1.00 95.25 1042 GLY A N 1
ATOM 8177 C CA . GLY A 1 1042 ? 7.499 -5.909 -8.012 1.00 95.25 1042 GLY A CA 1
ATOM 8178 C C . GLY A 1 1042 ? 8.355 -6.555 -6.909 1.00 95.25 1042 GLY A C 1
ATOM 8179 O O . GLY A 1 1042 ? 8.102 -6.311 -5.723 1.00 95.25 1042 GLY A O 1
ATOM 8180 N N . PRO A 1 1043 ? 9.381 -7.351 -7.256 1.00 95.50 1043 PRO A N 1
ATOM 8181 C CA . PRO A 1 1043 ? 10.384 -7.834 -6.305 1.00 95.50 1043 PRO A CA 1
ATOM 8182 C C . PRO A 1 1043 ? 11.183 -6.698 -5.644 1.00 95.50 1043 PRO A C 1
ATOM 8184 O O . PRO A 1 1043 ? 11.074 -5.524 -6.021 1.00 95.50 1043 PRO A O 1
ATOM 8187 N N . THR A 1 1044 ? 12.026 -7.044 -4.666 1.00 94.44 1044 THR A N 1
ATOM 8188 C CA . THR A 1 1044 ? 13.040 -6.110 -4.154 1.00 94.44 1044 THR A CA 1
ATOM 8189 C C . THR A 1 1044 ? 14.031 -5.741 -5.264 1.00 94.44 1044 THR A C 1
ATOM 8191 O O . THR A 1 1044 ? 14.150 -6.461 -6.254 1.00 94.44 1044 THR A O 1
ATOM 8194 N N . LEU A 1 1045 ? 14.775 -4.639 -5.113 1.00 90.75 1045 LEU A N 1
ATOM 8195 C CA . LEU A 1 1045 ? 15.795 -4.249 -6.098 1.00 90.75 1045 LEU A CA 1
ATOM 8196 C C . LEU A 1 1045 ? 16.865 -5.340 -6.316 1.00 90.75 1045 LEU A C 1
ATOM 8198 O O . LEU A 1 1045 ? 17.414 -5.427 -7.411 1.00 90.75 1045 LEU A O 1
ATOM 8202 N N . ALA A 1 1046 ? 17.138 -6.168 -5.300 1.00 90.88 1046 ALA A N 1
ATOM 8203 C CA . ALA A 1 1046 ? 18.109 -7.258 -5.375 1.00 90.88 1046 ALA A CA 1
ATOM 8204 C C . ALA A 1 1046 ? 17.622 -8.436 -6.239 1.00 90.88 1046 ALA A C 1
ATOM 8206 O O . ALA A 1 1046 ? 18.429 -9.063 -6.914 1.00 90.88 1046 ALA A O 1
ATOM 8207 N N . ASP A 1 1047 ? 16.311 -8.704 -6.266 1.00 94.12 1047 ASP A N 1
ATOM 8208 C CA . ASP A 1 1047 ? 15.720 -9.813 -7.035 1.00 94.12 1047 ASP A CA 1
ATOM 8209 C C . ASP A 1 1047 ? 15.111 -9.348 -8.379 1.00 94.12 1047 ASP A C 1
ATOM 8211 O O . ASP A 1 1047 ? 14.521 -10.136 -9.119 1.00 94.12 1047 ASP A O 1
ATOM 8215 N N . ALA A 1 1048 ? 15.222 -8.055 -8.706 1.00 94.00 1048 ALA A N 1
ATOM 8216 C CA . ALA A 1 1048 ? 14.586 -7.435 -9.872 1.00 94.00 1048 ALA A CA 1
ATOM 8217 C C . ALA A 1 1048 ? 15.336 -7.634 -11.203 1.00 94.00 1048 ALA A C 1
ATOM 8219 O O . ALA A 1 1048 ? 14.811 -7.238 -12.245 1.00 94.00 1048 ALA A O 1
ATOM 8220 N N . ASP A 1 1049 ? 16.527 -8.243 -11.199 1.00 93.12 1049 ASP A N 1
ATOM 8221 C CA . ASP A 1 1049 ? 17.419 -8.356 -12.367 1.00 93.12 1049 ASP A CA 1
ATOM 8222 C C . ASP A 1 1049 ? 16.722 -8.877 -13.626 1.00 93.12 1049 ASP A C 1
ATOM 8224 O O . ASP A 1 1049 ? 16.779 -8.224 -14.669 1.00 93.12 1049 ASP A O 1
ATOM 8228 N N . SER A 1 1050 ? 16.004 -10.003 -13.532 1.00 93.25 1050 SER A N 1
ATOM 8229 C CA . SER A 1 1050 ? 15.302 -10.577 -14.691 1.00 93.25 1050 SER A CA 1
ATOM 8230 C C . SER A 1 1050 ? 14.261 -9.611 -15.261 1.00 93.25 1050 SER A C 1
ATOM 8232 O O . SER A 1 1050 ? 14.175 -9.441 -16.473 1.00 93.25 1050 SER A O 1
ATOM 8234 N N . ILE A 1 1051 ? 13.502 -8.931 -14.395 1.00 94.75 1051 ILE A N 1
ATOM 8235 C CA . ILE A 1 1051 ? 12.445 -7.996 -14.804 1.00 94.75 1051 ILE A CA 1
ATOM 8236 C C . ILE A 1 1051 ? 13.052 -6.745 -15.443 1.00 94.75 1051 ILE A C 1
ATOM 8238 O O . ILE A 1 1051 ? 12.573 -6.291 -16.481 1.00 94.75 1051 ILE A O 1
ATOM 8242 N N . ILE A 1 1052 ? 14.124 -6.203 -14.861 1.00 94.88 1052 ILE A N 1
ATOM 8243 C CA . ILE A 1 1052 ? 14.850 -5.045 -15.395 1.00 94.88 1052 ILE A CA 1
ATOM 8244 C C . ILE A 1 1052 ? 15.458 -5.388 -16.760 1.00 94.88 1052 ILE A C 1
ATOM 8246 O O . ILE A 1 1052 ? 15.353 -4.591 -17.695 1.00 94.88 1052 ILE A O 1
ATOM 8250 N N . GLN A 1 1053 ? 16.040 -6.577 -16.914 1.00 91.81 1053 GLN A N 1
ATOM 8251 C CA . GLN A 1 1053 ? 16.601 -7.044 -18.182 1.00 91.81 1053 GLN A CA 1
ATOM 8252 C C . GLN A 1 1053 ? 15.524 -7.280 -19.239 1.00 91.81 1053 GLN A C 1
ATOM 8254 O O . GLN A 1 1053 ? 15.718 -6.897 -20.391 1.00 91.81 1053 GLN A O 1
ATOM 8259 N N . ASP A 1 1054 ? 14.381 -7.859 -18.882 1.00 91.19 1054 ASP A N 1
ATOM 8260 C CA . ASP A 1 1054 ? 13.292 -8.103 -19.830 1.00 91.19 1054 ASP A CA 1
ATOM 8261 C C . ASP A 1 1054 ? 12.581 -6.803 -20.234 1.00 91.19 1054 ASP A C 1
ATOM 8263 O O . ASP A 1 1054 ? 12.334 -6.594 -21.425 1.00 91.19 1054 ASP A O 1
ATOM 8267 N N . ALA A 1 1055 ? 12.385 -5.861 -19.304 1.00 94.06 1055 ALA A N 1
ATOM 8268 C CA . ALA A 1 1055 ? 11.959 -4.493 -19.609 1.00 94.06 1055 ALA A CA 1
ATOM 8269 C C . ALA A 1 1055 ? 12.959 -3.775 -20.532 1.00 94.06 1055 ALA A C 1
ATOM 8271 O O . ALA A 1 1055 ? 12.558 -3.148 -21.512 1.00 94.06 1055 ALA A O 1
ATOM 8272 N N . THR A 1 1056 ? 14.264 -3.909 -20.266 1.00 91.38 1056 THR A N 1
ATOM 8273 C CA . THR A 1 1056 ? 15.341 -3.332 -21.092 1.00 91.38 1056 THR A CA 1
ATOM 8274 C C . THR A 1 1056 ? 15.321 -3.906 -22.508 1.00 91.38 1056 THR A C 1
ATOM 8276 O O . THR A 1 1056 ? 15.318 -3.144 -23.475 1.00 91.38 1056 THR A O 1
ATOM 8279 N N . LYS A 1 1057 ? 15.232 -5.235 -22.656 1.00 88.38 1057 LYS A N 1
ATOM 8280 C CA . LYS A 1 1057 ? 15.104 -5.914 -23.957 1.00 88.38 1057 LYS A CA 1
ATOM 8281 C C . LYS A 1 1057 ? 13.841 -5.469 -24.692 1.00 88.38 1057 LYS A C 1
ATOM 8283 O O . LYS A 1 1057 ? 13.908 -5.227 -25.894 1.00 88.38 1057 LYS A O 1
ATOM 8288 N N . HIS A 1 1058 ? 12.701 -5.366 -24.011 1.00 87.12 1058 HIS A N 1
ATOM 8289 C CA . HIS A 1 1058 ? 11.445 -4.942 -24.632 1.00 87.12 1058 HIS A CA 1
ATOM 8290 C C . HIS A 1 1058 ? 11.534 -3.494 -25.133 1.00 87.12 1058 HIS A C 1
ATOM 8292 O O . HIS A 1 1058 ? 11.273 -3.226 -26.304 1.00 87.12 1058 HIS A O 1
ATOM 8298 N N . TRP A 1 1059 ? 12.010 -2.583 -24.280 1.00 87.56 1059 TRP A N 1
ATOM 8299 C CA . TRP A 1 1059 ? 12.179 -1.163 -24.591 1.00 87.56 1059 TRP A CA 1
ATOM 8300 C C . TRP A 1 1059 ? 13.195 -0.911 -25.722 1.00 87.56 1059 TRP A C 1
ATOM 8302 O O . TRP A 1 1059 ? 12.970 -0.059 -26.582 1.00 87.56 1059 TRP A O 1
ATOM 8312 N N . LEU A 1 1060 ? 14.287 -1.683 -25.776 1.00 84.94 1060 LEU A N 1
ATOM 8313 C CA . LEU A 1 1060 ? 15.267 -1.642 -26.871 1.00 84.94 1060 LEU A CA 1
ATOM 8314 C C . LEU A 1 1060 ? 14.701 -2.149 -28.206 1.00 84.94 1060 LEU A C 1
ATOM 8316 O O . LEU A 1 1060 ? 15.057 -1.624 -29.263 1.00 84.94 1060 LEU A O 1
ATOM 8320 N N . ASN A 1 1061 ? 13.843 -3.171 -28.168 1.00 81.31 1061 ASN A N 1
ATOM 8321 C CA . ASN A 1 1061 ? 13.298 -3.817 -29.363 1.00 81.31 1061 ASN A CA 1
ATOM 8322 C C . ASN A 1 1061 ? 12.078 -3.102 -29.963 1.00 81.31 1061 ASN A C 1
ATOM 8324 O O . ASN A 1 1061 ? 11.711 -3.415 -31.101 1.00 81.31 1061 ASN A O 1
ATOM 8328 N N . ASP A 1 1062 ? 11.456 -2.144 -29.266 1.00 75.12 1062 ASP A N 1
ATOM 8329 C CA . ASP A 1 1062 ? 10.346 -1.377 -29.832 1.00 75.12 1062 ASP A CA 1
ATOM 8330 C C . ASP A 1 1062 ? 10.830 -0.414 -30.936 1.00 75.12 1062 ASP A C 1
ATOM 8332 O O . ASP A 1 1062 ? 11.365 0.679 -30.717 1.00 75.12 1062 ASP A O 1
ATOM 8336 N N . LYS A 1 1063 ? 10.613 -0.839 -32.183 1.00 47.53 1063 LYS A N 1
ATOM 8337 C CA . LYS A 1 1063 ? 10.951 -0.083 -33.396 1.00 47.53 1063 LYS A CA 1
ATOM 8338 C C . LYS A 1 1063 ? 9.970 1.064 -33.684 1.00 47.53 1063 LYS A C 1
ATOM 8340 O O . LYS A 1 1063 ? 10.212 1.837 -34.608 1.00 47.53 1063 LYS A O 1
ATOM 8345 N N . SER A 1 1064 ? 8.870 1.197 -32.938 1.00 45.28 1064 SER A N 1
ATOM 8346 C CA . SER A 1 1064 ? 7.713 2.039 -33.290 1.00 45.28 1064 SER A CA 1
ATOM 8347 C C . SER A 1 1064 ? 7.669 3.427 -32.630 1.00 45.28 1064 SER A C 1
ATOM 8349 O O . SER A 1 1064 ? 6.636 4.096 -32.659 1.00 45.28 1064 SER A O 1
ATOM 8351 N N . ARG A 1 1065 ? 8.810 3.926 -32.132 1.00 57.09 1065 ARG A N 1
ATOM 8352 C CA . ARG A 1 1065 ? 8.960 5.148 -31.299 1.00 57.09 1065 ARG A CA 1
ATOM 8353 C C . ARG A 1 1065 ? 8.440 6.485 -31.894 1.00 57.09 1065 ARG A C 1
ATOM 8355 O O . ARG A 1 1065 ? 8.477 7.508 -31.215 1.00 57.09 1065 ARG A O 1
ATOM 8362 N N . TYR A 1 1066 ? 7.887 6.482 -33.112 1.00 38.12 1066 TYR A N 1
ATOM 8363 C CA . TYR A 1 1066 ? 7.274 7.634 -33.796 1.00 38.12 1066 TYR A CA 1
ATOM 8364 C C . TYR A 1 1066 ? 5.767 7.517 -34.118 1.00 38.12 1066 TYR A C 1
ATOM 8366 O O . TYR A 1 1066 ? 5.221 8.442 -34.720 1.00 38.12 1066 TYR A O 1
ATOM 8374 N N . LYS A 1 1067 ? 5.053 6.444 -33.737 1.00 29.73 1067 LYS A N 1
ATOM 8375 C CA . LYS A 1 1067 ? 3.591 6.347 -33.955 1.00 29.73 1067 LYS A CA 1
ATOM 8376 C C . LYS A 1 1067 ? 2.845 5.812 -32.732 1.00 29.73 1067 LYS A C 1
ATOM 8378 O O . LYS A 1 1067 ? 2.894 4.624 -32.441 1.00 29.73 1067 LYS A O 1
ATOM 8383 N N . LEU A 1 1068 ? 2.069 6.683 -32.083 1.00 32.28 1068 LEU A N 1
ATOM 8384 C CA . LEU A 1 1068 ? 1.015 6.269 -31.152 1.00 32.28 1068 LEU A CA 1
ATOM 8385 C C . LEU A 1 1068 ? 0.011 5.363 -31.881 1.00 32.28 1068 LEU A C 1
ATOM 8387 O O . LEU A 1 1068 ? -0.514 5.738 -32.933 1.00 32.28 1068 LEU A O 1
ATOM 8391 N N . LYS A 1 1069 ? -0.309 4.202 -31.298 1.00 32.41 1069 LYS A N 1
ATOM 8392 C CA . LYS A 1 1069 ? -1.527 3.470 -31.664 1.00 32.41 1069 LYS A CA 1
ATOM 8393 C C . LYS A 1 1069 ? -2.722 4.350 -31.290 1.00 32.41 1069 LYS A C 1
ATOM 8395 O O . LYS A 1 1069 ? -2.869 4.714 -30.126 1.00 32.41 1069 LYS A O 1
ATOM 8400 N N . ARG A 1 1070 ? -3.576 4.691 -32.261 1.00 29.47 1070 ARG A N 1
ATOM 8401 C CA . ARG A 1 1070 ? -4.906 5.233 -31.949 1.00 29.47 1070 ARG A CA 1
ATOM 8402 C C . ARG A 1 1070 ? -5.697 4.152 -31.215 1.00 29.47 1070 ARG A C 1
ATOM 8404 O O . ARG A 1 1070 ? -5.712 3.006 -31.658 1.00 29.47 1070 ARG A O 1
ATOM 8411 N N . VAL A 1 1071 ? -6.359 4.533 -30.126 1.00 29.94 1071 VAL A N 1
ATOM 8412 C CA . VAL A 1 1071 ? -7.426 3.722 -29.533 1.00 29.94 1071 VAL A CA 1
ATOM 8413 C C . VAL A 1 1071 ? -8.539 3.615 -30.576 1.00 29.94 1071 VAL A C 1
ATOM 8415 O O . VAL A 1 1071 ? -8.962 4.630 -31.132 1.00 29.94 1071 VAL A O 1
ATOM 8418 N N . ASN A 1 1072 ? -8.979 2.395 -30.882 1.00 30.38 1072 ASN A N 1
ATOM 8419 C CA . ASN A 1 1072 ? -10.108 2.185 -31.781 1.00 30.38 1072 ASN A CA 1
ATOM 8420 C C . ASN A 1 1072 ? -11.397 2.558 -31.043 1.00 30.38 1072 ASN A C 1
ATOM 8422 O O . ASN A 1 1072 ? -11.883 1.781 -30.226 1.00 30.38 1072 ASN A O 1
ATOM 8426 N N . GLN A 1 1073 ? -11.965 3.725 -31.347 1.00 27.42 1073 GLN A N 1
ATOM 8427 C CA . GLN A 1 1073 ? -13.370 3.984 -31.035 1.00 27.42 1073 GLN A CA 1
ATOM 8428 C C . GLN A 1 1073 ? -14.265 3.076 -31.905 1.00 27.42 1073 GLN A C 1
ATOM 8430 O O . GLN A 1 1073 ? -13.913 2.820 -33.066 1.00 27.42 1073 GLN A O 1
ATOM 8435 N N . PRO A 1 1074 ? -15.410 2.588 -31.393 1.00 28.44 1074 PRO A N 1
ATOM 8436 C CA . PRO A 1 1074 ? -16.341 1.790 -32.182 1.00 28.44 1074 PRO A CA 1
ATOM 8437 C C . PRO A 1 1074 ? -16.866 2.576 -33.389 1.00 28.44 1074 PRO A C 1
ATOM 8439 O O . PRO A 1 1074 ? -17.304 3.718 -33.263 1.00 28.44 1074 PRO A O 1
ATOM 8442 N N . ARG A 1 1075 ? -16.865 1.954 -34.573 1.00 27.67 1075 ARG A N 1
ATOM 8443 C CA . ARG A 1 1075 ? -17.579 2.500 -35.734 1.00 27.67 1075 ARG A CA 1
ATOM 8444 C C . ARG A 1 1075 ? -19.080 2.321 -35.520 1.00 27.67 1075 ARG A C 1
ATOM 8446 O O . ARG A 1 1075 ? -19.529 1.191 -35.346 1.00 27.67 1075 ARG A O 1
ATOM 8453 N N . GLN A 1 1076 ? -19.847 3.407 -35.600 1.00 26.98 1076 GLN A N 1
ATOM 8454 C CA . GLN A 1 1076 ? -21.301 3.311 -35.737 1.00 26.98 1076 GLN A CA 1
ATOM 8455 C C . GLN A 1 1076 ? -21.672 2.612 -37.065 1.00 26.98 1076 GLN A C 1
ATOM 8457 O O . GLN A 1 1076 ? -20.940 2.757 -38.052 1.00 26.98 1076 GLN A O 1
ATOM 8462 N N . PRO A 1 1077 ? -22.778 1.845 -37.109 1.00 27.80 1077 PRO A N 1
ATOM 8463 C CA . PRO A 1 1077 ? -23.230 1.177 -38.325 1.00 27.80 1077 PRO A CA 1
ATOM 8464 C C . PRO A 1 1077 ? -23.767 2.186 -39.359 1.00 27.80 1077 PRO A C 1
ATOM 8466 O O . PRO A 1 1077 ? -24.264 3.251 -38.982 1.00 27.80 1077 PRO A O 1
ATOM 8469 N N . PRO A 1 1078 ? -23.684 1.876 -40.665 1.00 27.23 1078 PRO A N 1
ATOM 8470 C CA . PRO A 1 1078 ? -24.149 2.774 -41.716 1.00 27.23 1078 PRO A CA 1
ATOM 8471 C C . PRO A 1 1078 ? -25.681 2.869 -41.724 1.00 27.23 1078 PRO A C 1
ATOM 8473 O O . PRO A 1 1078 ? -26.369 1.853 -41.661 1.00 27.23 1078 PRO A O 1
ATOM 8476 N N . LYS A 1 1079 ? -26.217 4.088 -41.859 1.00 28.86 1079 LYS A N 1
ATOM 8477 C CA . LYS A 1 1079 ? -27.620 4.289 -42.245 1.00 28.86 1079 LYS A CA 1
ATOM 8478 C C . LYS A 1 1079 ? -27.745 4.157 -43.761 1.00 28.86 1079 LYS A C 1
ATOM 8480 O O . LYS A 1 1079 ? -27.007 4.810 -44.496 1.00 28.86 1079 LYS A O 1
ATOM 8485 N N . GLU A 1 1080 ? -28.672 3.321 -44.208 1.00 25.64 1080 GLU A N 1
ATOM 8486 C CA . GLU A 1 1080 ? -28.975 3.131 -45.625 1.00 25.64 1080 GLU A CA 1
ATOM 8487 C C . GLU A 1 1080 ? -29.884 4.239 -46.194 1.00 25.64 1080 GLU A C 1
ATOM 8489 O O . GLU A 1 1080 ? -30.765 4.757 -45.513 1.00 25.64 1080 GLU A O 1
ATOM 8494 N N . ASN A 1 1081 ? -29.683 4.502 -47.489 1.00 26.48 1081 ASN A N 1
ATOM 8495 C CA . ASN A 1 1081 ? -30.646 4.999 -48.480 1.00 26.48 1081 ASN A CA 1
ATOM 8496 C C . ASN A 1 1081 ? -31.253 6.413 -48.333 1.00 26.48 1081 ASN A C 1
ATOM 8498 O O . ASN A 1 1081 ? -32.358 6.605 -47.835 1.00 26.48 1081 ASN A O 1
ATOM 8502 N N . ALA A 1 1082 ? -30.604 7.364 -49.013 1.00 25.31 1082 ALA A N 1
ATOM 8503 C CA . ALA A 1 1082 ? -31.278 8.294 -49.927 1.00 25.31 1082 ALA A CA 1
ATOM 8504 C C . ALA A 1 1082 ? -30.442 8.401 -51.224 1.00 25.31 1082 ALA A C 1
ATOM 8506 O O . ALA A 1 1082 ? -29.212 8.350 -51.170 1.00 25.31 1082 ALA A O 1
ATOM 8507 N N . GLU A 1 1083 ? -31.092 8.455 -52.390 1.00 25.42 1083 GLU A N 1
ATOM 8508 C CA . GLU A 1 1083 ? -30.465 8.154 -53.690 1.00 25.42 1083 GLU A CA 1
ATOM 8509 C C . GLU A 1 1083 ? -29.713 9.329 -54.356 1.00 25.42 1083 GLU A C 1
ATOM 8511 O O . GLU A 1 1083 ? -29.978 10.504 -54.108 1.00 25.42 1083 GLU A O 1
ATOM 8516 N N . LEU A 1 1084 ? -28.765 8.987 -55.242 1.00 27.02 1084 LEU A N 1
ATOM 8517 C CA . LEU A 1 1084 ? -27.974 9.925 -56.053 1.00 27.02 1084 LEU A CA 1
ATOM 8518 C C . LEU A 1 1084 ? -28.751 10.495 -57.253 1.00 27.02 1084 LEU A C 1
ATOM 8520 O O . LEU A 1 1084 ? -29.587 9.807 -57.838 1.00 27.02 1084 LEU A O 1
ATOM 8524 N N . PRO A 1 1085 ? -28.283 11.642 -57.781 1.00 24.12 1085 PRO A N 1
ATOM 8525 C CA . PRO A 1 1085 ? -27.946 11.686 -59.213 1.00 24.12 1085 PRO A CA 1
ATOM 8526 C C . PRO A 1 1085 ? -26.434 11.782 -59.505 1.00 24.12 1085 PRO A C 1
ATOM 8528 O O . PRO A 1 1085 ? -25.736 12.697 -59.073 1.00 24.12 1085 PRO A O 1
ATOM 8531 N N . ARG A 1 1086 ? -25.943 10.849 -60.329 1.00 22.53 1086 ARG A N 1
ATOM 8532 C CA . ARG A 1 1086 ? -24.742 10.993 -61.185 1.00 22.53 1086 ARG A CA 1
ATOM 8533 C C . ARG A 1 1086 ? -25.086 11.908 -62.382 1.00 22.53 1086 ARG A C 1
ATOM 8535 O O . ARG A 1 1086 ? -26.246 11.945 -62.767 1.00 22.53 1086 ARG A O 1
ATOM 8542 N N . ALA A 1 1087 ? -24.172 12.567 -63.100 1.00 23.19 1087 ALA A N 1
ATOM 8543 C CA . ALA A 1 1087 ? -22.729 12.812 -62.953 1.00 23.19 1087 ALA A CA 1
ATOM 8544 C C . ALA A 1 1087 ? -22.288 13.875 -63.989 1.00 23.19 1087 ALA A C 1
ATOM 8546 O O . ALA A 1 1087 ? -22.909 13.965 -65.043 1.00 23.19 1087 ALA A O 1
ATOM 8547 N N . ALA A 1 1088 ? -21.163 14.567 -63.762 1.00 22.36 1088 ALA A N 1
ATOM 8548 C CA . ALA A 1 1088 ? -20.256 15.048 -64.819 1.00 22.36 1088 ALA A CA 1
ATOM 8549 C C . ALA A 1 1088 ? -18.893 15.458 -64.223 1.00 22.36 1088 ALA A C 1
ATOM 8551 O O . ALA A 1 1088 ? -18.830 15.991 -63.119 1.00 22.36 1088 ALA A O 1
ATOM 8552 N N . PHE A 1 1089 ? -17.803 15.196 -64.948 1.00 23.27 1089 PHE A N 1
ATOM 8553 C CA . PHE A 1 1089 ? -16.441 15.614 -64.588 1.00 23.27 1089 PHE A CA 1
ATOM 8554 C C . PHE A 1 1089 ? -16.206 17.091 -64.945 1.00 23.27 1089 PHE A C 1
ATOM 8556 O O . PHE A 1 1089 ? -16.691 17.514 -65.988 1.00 23.27 1089 PHE A O 1
ATOM 8563 N N . PHE A 1 1090 ? -15.380 17.820 -64.179 1.00 21.36 1090 PHE A N 1
ATOM 8564 C CA . PHE A 1 1090 ? -14.135 18.445 -64.676 1.00 21.36 1090 PHE A CA 1
ATOM 8565 C C . PHE A 1 1090 ? -13.279 19.022 -63.522 1.00 21.36 1090 PHE A C 1
ATOM 8567 O O . PHE A 1 1090 ? -13.535 18.750 -62.352 1.00 21.36 1090 PHE A O 1
ATOM 8574 N N . SER A 1 1091 ? -12.167 19.675 -63.865 1.00 23.23 1091 SER A N 1
ATOM 8575 C CA . SER A 1 1091 ? -10.944 19.810 -63.065 1.00 23.23 1091 SER A CA 1
ATOM 8576 C C . SER A 1 1091 ? -10.803 21.076 -62.210 1.00 23.23 1091 SER A C 1
ATOM 8578 O O . SER A 1 1091 ? -11.144 22.155 -62.675 1.00 23.23 1091 SER A O 1
ATOM 8580 N N . ALA A 1 1092 ? -10.044 20.921 -61.117 1.00 24.78 1092 ALA A N 1
ATOM 8581 C CA . ALA A 1 1092 ? -9.072 21.870 -60.549 1.00 24.78 1092 ALA A CA 1
ATOM 8582 C C . ALA A 1 1092 ? -9.528 23.233 -59.966 1.00 24.78 1092 ALA A C 1
ATOM 8584 O O . ALA A 1 1092 ? -10.265 23.996 -60.573 1.00 24.78 1092 ALA A O 1
ATOM 8585 N N . ALA A 1 1093 ? -8.860 23.570 -58.852 1.00 25.38 1093 ALA A N 1
ATOM 8586 C CA . ALA A 1 1093 ? -8.751 24.878 -58.193 1.00 25.38 1093 ALA A CA 1
ATOM 8587 C C . ALA A 1 1093 ? -9.941 25.396 -57.351 1.00 25.38 1093 ALA A C 1
ATOM 8589 O O . ALA A 1 1093 ? -11.096 25.028 -57.532 1.00 25.38 1093 ALA A O 1
ATOM 8590 N N . THR A 1 1094 ? -9.578 26.300 -56.427 1.00 25.44 1094 THR A N 1
ATOM 8591 C CA . THR A 1 1094 ? -10.401 27.095 -55.489 1.00 25.44 1094 THR A CA 1
ATOM 8592 C C . THR A 1 1094 ? -11.222 26.362 -54.416 1.00 25.44 1094 THR A C 1
ATOM 8594 O O . THR A 1 1094 ? -12.167 25.635 -54.696 1.00 25.44 1094 THR A O 1
ATOM 8597 N N . GLN A 1 1095 ? -10.912 26.682 -53.155 1.00 26.62 1095 GLN A N 1
ATOM 8598 C CA . GLN A 1 1095 ? -11.845 26.651 -52.027 1.00 26.62 1095 GLN A CA 1
ATOM 8599 C C . GLN A 1 1095 ? -11.821 28.037 -51.372 1.00 26.62 1095 GLN A C 1
ATOM 8601 O O . GLN A 1 1095 ? -10.761 28.499 -50.955 1.00 26.62 1095 GLN A O 1
ATOM 8606 N N . THR A 1 1096 ? -12.984 28.679 -51.318 1.00 24.64 1096 THR A N 1
ATOM 8607 C CA . THR A 1 1096 ? -13.268 29.892 -50.536 1.00 24.64 1096 THR A CA 1
ATOM 8608 C C . THR A 1 1096 ? -14.372 29.597 -49.529 1.00 24.64 1096 THR A C 1
ATOM 8610 O O . THR A 1 1096 ? -15.114 28.623 -49.668 1.00 24.64 1096 THR A O 1
ATOM 8613 N N . ASP A 1 1097 ? -14.430 30.436 -48.507 1.00 24.59 1097 ASP A N 1
ATOM 8614 C CA . ASP A 1 1097 ? -15.091 30.212 -47.227 1.00 24.59 1097 ASP A CA 1
ATOM 8615 C C . ASP A 1 1097 ? -16.623 30.131 -47.277 1.00 24.59 1097 ASP A C 1
ATOM 8617 O O . ASP A 1 1097 ? -17.280 30.789 -48.084 1.00 24.59 1097 ASP A O 1
ATOM 8621 N N . ILE A 1 1098 ? -17.190 29.424 -46.294 1.00 22.11 1098 ILE A N 1
ATOM 8622 C CA . ILE A 1 1098 ? -18.451 29.822 -45.657 1.00 22.11 1098 ILE A CA 1
ATOM 8623 C C . ILE A 1 1098 ? -18.208 29.842 -44.145 1.00 22.11 1098 ILE A C 1
ATOM 8625 O O . ILE A 1 1098 ? -17.741 28.863 -43.563 1.00 22.11 1098 ILE A O 1
ATOM 8629 N N . VAL A 1 1099 ? -18.501 30.990 -43.537 1.00 24.70 1099 VAL A N 1
ATOM 8630 C CA . VAL A 1 1099 ? -18.277 31.306 -42.121 1.00 24.70 1099 VAL A CA 1
ATOM 8631 C C . VAL A 1 1099 ? -19.399 30.731 -41.250 1.00 24.70 1099 VAL A C 1
ATOM 8633 O O . VAL A 1 1099 ? -20.568 30.797 -41.627 1.00 24.70 1099 VAL A O 1
ATOM 8636 N N . ILE A 1 1100 ? -19.050 30.242 -40.057 1.00 24.91 1100 ILE A N 1
ATOM 8637 C CA . ILE A 1 1100 ? -19.970 30.107 -38.918 1.00 24.91 1100 ILE A CA 1
ATOM 8638 C C . ILE A 1 1100 ? -19.357 30.876 -37.739 1.00 24.91 1100 ILE A C 1
ATOM 8640 O O . ILE A 1 1100 ? -18.145 30.840 -37.532 1.00 24.91 1100 ILE A O 1
ATOM 8644 N N . ASP A 1 1101 ? -20.207 31.625 -37.042 1.00 28.58 1101 ASP A N 1
ATOM 8645 C CA . ASP A 1 1101 ? -19.860 32.672 -36.075 1.00 28.58 1101 ASP A CA 1
ATOM 8646 C C . ASP A 1 1101 ? -19.436 32.099 -34.705 1.00 28.58 1101 ASP A C 1
ATOM 8648 O O . ASP A 1 1101 ? -20.043 31.144 -34.219 1.00 28.58 1101 ASP A O 1
ATOM 8652 N N . LEU A 1 1102 ? -18.411 32.686 -34.074 1.00 28.39 1102 LEU A N 1
ATOM 8653 C CA . LEU A 1 1102 ? -17.788 32.213 -32.820 1.00 28.39 1102 LEU A CA 1
ATOM 8654 C C . LEU A 1 1102 ? -17.866 33.247 -31.676 1.00 28.39 1102 LEU A C 1
ATOM 8656 O O . LEU A 1 1102 ? -17.011 33.282 -30.797 1.00 28.39 1102 LEU A O 1
ATOM 8660 N N . ASN A 1 1103 ? -18.911 34.075 -31.651 1.00 33.06 1103 ASN A N 1
ATOM 8661 C CA . ASN A 1 1103 ? -19.130 35.093 -30.612 1.00 33.06 1103 ASN A CA 1
ATOM 8662 C C . ASN A 1 1103 ? -20.125 34.665 -29.511 1.00 33.06 1103 ASN A C 1
ATOM 8664 O O . ASN A 1 1103 ? -20.964 35.460 -29.101 1.00 33.06 1103 ASN A O 1
ATOM 8668 N N . LYS A 1 1104 ? -20.071 33.409 -29.038 1.00 29.47 1104 LYS A N 1
ATOM 8669 C CA . LYS A 1 1104 ? -20.909 32.941 -27.907 1.00 29.47 1104 LYS A CA 1
ATOM 8670 C C . LYS A 1 1104 ? -20.166 32.400 -26.686 1.00 29.47 1104 LYS A C 1
ATOM 8672 O O . LYS A 1 1104 ? -20.766 32.334 -25.625 1.00 29.47 1104 LYS A O 1
ATOM 8677 N N . GLU A 1 1105 ? -18.883 32.065 -26.797 1.00 30.20 1105 GLU A N 1
ATOM 8678 C CA . GLU A 1 1105 ? -18.116 31.510 -25.666 1.00 30.20 1105 GLU A CA 1
ATOM 8679 C C . GLU A 1 1105 ? -17.440 32.593 -24.797 1.00 30.20 1105 GLU A C 1
ATOM 8681 O O . GLU A 1 1105 ? -16.910 32.286 -23.735 1.00 30.20 1105 GLU A O 1
ATOM 8686 N N . ALA A 1 1106 ? -17.471 33.866 -25.215 1.00 30.61 1106 ALA A N 1
ATOM 8687 C CA . ALA A 1 1106 ? -16.834 34.968 -24.487 1.00 30.61 1106 ALA A CA 1
ATOM 8688 C C . ALA A 1 1106 ? -17.719 35.598 -23.389 1.00 30.61 1106 ALA A C 1
ATOM 8690 O O . ALA A 1 1106 ? -17.186 36.072 -22.392 1.00 30.61 1106 ALA A O 1
ATOM 8691 N N . GLU A 1 1107 ? -19.050 35.594 -23.542 1.00 30.48 1107 GLU A N 1
ATOM 8692 C CA . GLU A 1 1107 ? -19.967 36.252 -22.590 1.00 30.48 1107 GLU A CA 1
ATOM 8693 C C . GLU A 1 1107 ? -20.281 35.382 -21.351 1.00 30.48 1107 GLU A C 1
ATOM 8695 O O . GLU A 1 1107 ? -20.561 35.912 -20.276 1.00 30.48 1107 GLU A O 1
ATOM 8700 N N . GLU A 1 1108 ? -20.171 34.050 -21.450 1.00 31.53 1108 GLU A N 1
ATOM 8701 C CA . GLU A 1 1108 ? -20.402 33.134 -20.315 1.00 31.53 1108 GLU A CA 1
ATOM 8702 C C . GLU A 1 1108 ? -19.202 33.071 -19.340 1.00 31.53 1108 GLU A C 1
ATOM 8704 O O . GLU A 1 1108 ? -19.371 32.822 -18.143 1.00 31.53 1108 GLU A O 1
ATOM 8709 N N . GLU A 1 1109 ? -17.978 33.355 -19.808 1.00 32.66 1109 GLU A N 1
ATOM 8710 C CA . GLU A 1 1109 ? -16.769 33.303 -18.967 1.00 32.66 1109 GLU A CA 1
ATOM 8711 C C . GLU A 1 1109 ? -16.564 34.556 -18.089 1.00 32.66 1109 GLU A C 1
ATOM 8713 O O . GLU A 1 1109 ? -15.712 34.550 -17.191 1.00 32.66 1109 GLU A O 1
ATOM 8718 N N . GLU A 1 1110 ? -17.329 35.626 -18.331 1.00 30.81 1110 GLU A N 1
ATOM 8719 C CA . GLU A 1 1110 ? -17.287 36.870 -17.549 1.00 30.81 1110 GLU A CA 1
ATOM 8720 C C . GLU A 1 1110 ? -18.332 36.853 -16.412 1.00 30.81 1110 GLU A C 1
ATOM 8722 O O . GLU A 1 1110 ? -17.997 37.190 -15.277 1.00 30.81 1110 GLU A O 1
ATOM 8727 N N . GLN A 1 1111 ? -19.536 36.305 -16.646 1.00 29.31 1111 GLN A N 1
ATOM 8728 C CA . GLN A 1 1111 ? -20.572 36.157 -15.604 1.00 29.31 1111 GLN A CA 1
ATOM 8729 C C . GLN A 1 1111 ? -20.200 35.173 -14.478 1.00 29.31 1111 GLN A C 1
ATOM 8731 O O . GLN A 1 1111 ? -20.586 35.380 -13.326 1.00 29.31 1111 GLN A O 1
ATOM 8736 N N . SER A 1 1112 ? -19.421 34.121 -14.763 1.00 32.94 1112 SER A N 1
ATOM 8737 C CA . SER A 1 1112 ? -18.986 33.176 -13.714 1.00 32.94 1112 SER A CA 1
ATOM 8738 C C . SER A 1 1112 ? -18.035 33.807 -12.685 1.00 32.94 1112 SER A C 1
ATOM 8740 O O . SER A 1 1112 ? -18.052 33.423 -11.515 1.00 32.94 1112 SER A O 1
ATOM 8742 N N . LYS A 1 1113 ? -17.247 34.814 -13.088 1.00 34.28 1113 LYS A N 1
ATOM 8743 C CA . LYS A 1 1113 ? -16.253 35.474 -12.227 1.00 34.28 1113 LYS A CA 1
ATOM 8744 C C . LYS A 1 1113 ? -16.876 36.493 -11.264 1.00 34.28 1113 LYS A C 1
ATOM 8746 O O . LYS A 1 1113 ? -16.312 36.719 -10.196 1.00 34.28 1113 LYS A O 1
ATOM 8751 N N . GLU A 1 1114 ? -18.044 37.057 -11.583 1.00 31.30 1114 GLU A N 1
ATOM 8752 C CA . GLU A 1 1114 ? -18.802 37.890 -10.634 1.00 31.30 1114 GLU A CA 1
ATOM 8753 C C . GLU A 1 1114 ? -19.512 37.042 -9.562 1.00 31.30 1114 GLU A C 1
ATOM 8755 O O . GLU A 1 1114 ? -19.457 37.383 -8.380 1.00 31.30 1114 GLU A O 1
ATOM 8760 N N . GLN A 1 1115 ? -20.082 35.883 -9.921 1.00 33.28 1115 GLN A N 1
ATOM 8761 C CA . GLN A 1 1115 ? -20.729 34.991 -8.940 1.00 33.28 1115 GLN A CA 1
ATOM 8762 C C . GLN A 1 1115 ? -19.740 34.368 -7.939 1.00 33.28 1115 GLN A C 1
ATOM 8764 O O . GLN A 1 1115 ? -20.067 34.205 -6.761 1.00 33.28 1115 GLN A O 1
ATOM 8769 N N . GLU A 1 1116 ? -18.513 34.058 -8.369 1.00 35.66 1116 GLU A N 1
ATOM 8770 C CA . GLU A 1 1116 ? -17.474 33.534 -7.472 1.00 35.66 1116 GLU A CA 1
ATOM 8771 C C . GLU A 1 1116 ? -16.998 34.600 -6.458 1.00 35.66 1116 GLU A C 1
ATOM 8773 O O . GLU A 1 1116 ? -16.672 34.274 -5.315 1.00 35.66 1116 GLU A O 1
ATOM 8778 N N . ALA A 1 1117 ? -17.046 35.888 -6.826 1.00 35.09 1117 ALA A N 1
ATOM 8779 C CA . ALA A 1 1117 ? -16.707 37.000 -5.937 1.00 35.09 1117 ALA A CA 1
ATOM 8780 C C . ALA A 1 1117 ? -17.774 37.251 -4.851 1.00 35.09 1117 ALA A C 1
ATOM 8782 O O . ALA A 1 1117 ? -17.418 37.463 -3.688 1.00 35.09 1117 ALA A O 1
ATOM 8783 N N . GLU A 1 1118 ? -19.069 37.185 -5.182 1.00 33.94 1118 GLU A N 1
ATOM 8784 C CA . GLU A 1 1118 ? -20.148 37.373 -4.195 1.00 33.94 1118 GLU A CA 1
ATOM 8785 C C . GLU A 1 1118 ? -20.205 36.237 -3.158 1.00 33.94 1118 GLU A C 1
ATOM 8787 O O . GLU A 1 1118 ? -20.403 36.490 -1.965 1.00 33.94 1118 GLU A O 1
ATOM 8792 N N . MET A 1 1119 ? -19.946 34.991 -3.573 1.00 33.59 1119 MET A N 1
ATOM 8793 C CA . MET A 1 1119 ? -19.938 33.834 -2.668 1.00 33.59 1119 MET A CA 1
ATOM 8794 C C . MET A 1 1119 ? -18.834 33.930 -1.594 1.00 33.59 1119 MET A C 1
ATOM 8796 O O . MET A 1 1119 ? -19.079 33.639 -0.421 1.00 33.59 1119 MET A O 1
ATOM 8800 N N . ILE A 1 1120 ? -17.640 34.413 -1.962 1.00 38.34 1120 ILE A N 1
ATOM 8801 C CA . ILE A 1 1120 ? -16.505 34.608 -1.038 1.00 38.34 1120 ILE A CA 1
ATOM 8802 C C . ILE A 1 1120 ? -16.785 35.729 -0.016 1.00 38.34 1120 ILE A C 1
ATOM 8804 O O . ILE A 1 1120 ? -16.349 35.652 1.140 1.00 38.34 1120 ILE A O 1
ATOM 8808 N N . VAL A 1 1121 ? -17.539 36.763 -0.401 1.00 35.19 1121 VAL A N 1
ATOM 8809 C CA . VAL A 1 1121 ? -17.961 37.842 0.511 1.00 35.19 1121 VAL A CA 1
ATOM 8810 C C . VAL A 1 1121 ? -19.013 37.353 1.512 1.00 35.19 1121 VAL A C 1
ATOM 8812 O O . VAL A 1 1121 ? -18.931 37.707 2.691 1.00 35.19 1121 VAL A O 1
ATOM 8815 N N . ALA A 1 1122 ? -19.952 36.497 1.096 1.00 36.53 1122 ALA A N 1
ATOM 8816 C CA . ALA A 1 1122 ? -20.958 35.926 1.995 1.00 36.53 1122 ALA A CA 1
ATOM 8817 C C . ALA A 1 1122 ? -20.334 35.034 3.090 1.00 36.53 1122 ALA A C 1
ATOM 8819 O O . ALA A 1 1122 ? -20.658 35.187 4.271 1.00 36.53 1122 ALA A O 1
ATOM 8820 N N . GLU A 1 1123 ? -19.389 34.158 2.729 1.00 37.19 1123 GLU A N 1
ATOM 8821 C CA . GLU A 1 1123 ? -18.721 33.258 3.686 1.00 37.19 1123 GLU A CA 1
ATOM 8822 C C . GLU A 1 1123 ? -17.803 34.023 4.668 1.00 37.19 1123 GLU A C 1
ATOM 8824 O O . GLU A 1 1123 ? -17.649 33.633 5.827 1.00 37.19 1123 GLU A O 1
ATOM 8829 N N . SER A 1 1124 ? -17.270 35.176 4.245 1.00 34.88 1124 SER A N 1
ATOM 8830 C CA . SER A 1 1124 ? -16.439 36.067 5.072 1.00 34.88 1124 SER A CA 1
ATOM 8831 C C . SER A 1 1124 ? -17.218 36.860 6.135 1.00 34.88 1124 SER A C 1
ATOM 8833 O O . SER A 1 1124 ? -16.614 37.343 7.095 1.00 34.88 1124 SER A O 1
ATOM 8835 N N . LEU A 1 1125 ? -18.541 37.016 5.984 1.00 32.34 1125 LEU A N 1
ATOM 8836 C CA . LEU A 1 1125 ? -19.384 37.873 6.839 1.00 32.34 1125 LEU A CA 1
ATOM 8837 C C . LEU A 1 1125 ? -20.234 37.121 7.878 1.00 32.34 1125 LEU A C 1
ATOM 8839 O O . LEU A 1 1125 ? -20.871 37.759 8.714 1.00 32.34 1125 LEU A O 1
ATOM 8843 N N . GLY A 1 1126 ? -20.216 35.785 7.883 1.00 33.56 1126 GLY A N 1
ATOM 8844 C CA . GLY A 1 1126 ? -20.742 34.978 8.994 1.00 33.56 1126 GLY A CA 1
ATOM 8845 C C . GLY A 1 1126 ? -22.259 35.047 9.217 1.00 33.56 1126 GLY A C 1
ATOM 8846 O O . GLY A 1 1126 ? -22.722 34.791 10.330 1.00 33.56 1126 GLY A O 1
ATOM 8847 N N . LEU A 1 1127 ? -23.039 35.378 8.185 1.00 31.56 1127 LEU A N 1
ATOM 8848 C CA . LEU A 1 1127 ? -24.502 35.381 8.240 1.00 31.56 1127 LEU A CA 1
ATOM 8849 C C . LEU A 1 1127 ? -25.055 33.970 7.994 1.00 31.56 1127 LEU A C 1
ATOM 8851 O O . LEU A 1 1127 ? -25.333 33.582 6.863 1.00 31.56 1127 LEU A O 1
ATOM 8855 N N . ALA A 1 1128 ? -25.222 33.206 9.073 1.00 39.72 1128 ALA A N 1
ATOM 8856 C CA . ALA A 1 1128 ? -26.001 31.971 9.073 1.00 39.72 1128 ALA A CA 1
ATOM 8857 C C . ALA A 1 1128 ? -27.455 32.247 9.498 1.00 39.72 1128 ALA A C 1
ATOM 8859 O O . ALA A 1 1128 ? -27.693 33.040 10.410 1.00 39.72 1128 ALA A O 1
ATOM 8860 N N . GLY A 1 1129 ? -28.409 31.558 8.869 1.00 29.45 1129 GLY A N 1
ATOM 8861 C CA . GLY A 1 1129 ? -29.825 31.575 9.234 1.00 29.45 1129 GLY A CA 1
ATOM 8862 C C . GLY A 1 1129 ? -30.431 30.182 9.087 1.00 29.45 1129 GLY A C 1
ATOM 8863 O O . GLY A 1 1129 ? -30.468 29.630 7.991 1.00 29.45 1129 GLY A O 1
ATOM 8864 N N . GLU A 1 1130 ? -30.856 29.609 10.209 1.00 29.52 1130 GLU A N 1
ATOM 8865 C CA . GLU A 1 1130 ? -31.656 28.383 10.285 1.00 29.52 1130 GLU A CA 1
ATOM 8866 C C . GLU A 1 1130 ? -33.089 28.676 9.786 1.00 29.52 1130 GLU A C 1
ATOM 8868 O O . GLU A 1 1130 ? -33.551 29.803 9.943 1.00 29.52 1130 GLU A O 1
ATOM 8873 N N . ASP A 1 1131 ? -33.812 27.699 9.221 1.00 25.92 1131 ASP A N 1
ATOM 8874 C CA . ASP A 1 1131 ? -34.842 26.992 10.006 1.00 25.92 1131 ASP A CA 1
ATOM 8875 C C . ASP A 1 1131 ? -35.497 25.798 9.275 1.00 25.92 1131 ASP A C 1
ATOM 8877 O O . ASP A 1 1131 ? -35.388 25.629 8.059 1.00 25.92 1131 ASP A O 1
ATOM 8881 N N . CYS A 1 1132 ? -36.194 24.961 10.046 1.00 28.44 1132 CYS A N 1
ATOM 8882 C CA . CYS A 1 1132 ? -37.093 23.905 9.561 1.00 28.44 1132 CYS A CA 1
ATOM 8883 C C . CYS A 1 1132 ? -38.554 24.390 9.559 1.00 28.44 1132 CYS A C 1
ATOM 8885 O O . CYS A 1 1132 ? -38.914 25.188 10.418 1.00 28.44 1132 CYS A O 1
ATOM 8887 N N . THR A 1 1133 ? -39.443 23.829 8.724 1.00 27.23 1133 THR A N 1
ATOM 8888 C CA . THR A 1 1133 ? -40.862 23.584 9.104 1.00 27.23 1133 THR A CA 1
ATOM 8889 C C . THR A 1 1133 ? -41.629 22.709 8.103 1.00 27.23 1133 THR A C 1
ATOM 8891 O O . THR A 1 1133 ? -41.229 22.545 6.953 1.00 27.23 1133 THR A O 1
ATOM 8894 N N . GLU A 1 1134 ? -42.730 22.120 8.578 1.00 26.88 1134 GLU A N 1
ATOM 8895 C CA . GLU A 1 1134 ? -43.635 21.223 7.849 1.00 26.88 1134 GLU A CA 1
ATOM 8896 C C . GLU A 1 1134 ? -44.930 21.930 7.371 1.00 26.88 1134 GLU A C 1
ATOM 8898 O O . GLU A 1 1134 ? -45.392 22.867 8.015 1.00 26.88 1134 GLU A O 1
ATOM 8903 N N . GLN A 1 1135 ? -45.581 21.331 6.358 1.00 25.14 1135 GLN A N 1
ATOM 8904 C CA . GLN A 1 1135 ? -47.047 21.239 6.140 1.00 25.14 1135 GLN A CA 1
ATOM 8905 C C . GLN A 1 1135 ? -47.923 22.423 5.632 1.00 25.14 1135 GLN A C 1
ATOM 8907 O O . GLN A 1 1135 ? -47.768 23.580 6.000 1.00 25.14 1135 GLN A O 1
ATOM 8912 N N . ASN A 1 1136 ? -48.977 21.993 4.902 1.00 24.59 1136 ASN A N 1
ATOM 8913 C CA . ASN A 1 1136 ? -50.254 22.641 4.510 1.00 24.59 1136 ASN A CA 1
ATOM 8914 C C . ASN A 1 1136 ? -50.232 23.566 3.266 1.00 24.59 1136 ASN A C 1
ATOM 8916 O O . ASN A 1 1136 ? -49.471 24.522 3.224 1.00 24.59 1136 ASN A O 1
ATOM 8920 N N . ILE A 1 1137 ? -50.891 23.237 2.135 1.00 23.59 1137 ILE A N 1
ATOM 8921 C CA . ILE A 1 1137 ? -52.328 22.988 1.791 1.00 23.59 1137 ILE A CA 1
ATOM 8922 C C . ILE A 1 1137 ? -53.069 24.275 1.362 1.00 23.59 1137 ILE A C 1
ATOM 8924 O O . ILE A 1 1137 ? -53.385 25.100 2.211 1.00 23.59 1137 ILE A O 1
ATOM 8928 N N . SER A 1 1138 ? -53.370 24.366 0.054 1.00 23.98 1138 SER A N 1
ATOM 8929 C CA . SER A 1 1138 ? -54.629 24.817 -0.601 1.00 23.98 1138 SER A CA 1
ATOM 8930 C C . SER A 1 1138 ? -54.331 25.007 -2.107 1.00 23.98 1138 SER A C 1
ATOM 8932 O O . SER A 1 1138 ? -53.427 25.766 -2.444 1.00 23.98 1138 SER A O 1
ATOM 8934 N N . ASP A 1 1139 ? -54.827 24.172 -3.024 1.00 24.28 1139 ASP A N 1
ATOM 8935 C CA . ASP A 1 1139 ? -56.204 24.093 -3.569 1.00 24.28 1139 ASP A CA 1
ATOM 8936 C C . ASP A 1 1139 ? -56.495 25.135 -4.671 1.00 24.28 1139 ASP A C 1
ATOM 8938 O O . ASP A 1 1139 ? -56.649 26.311 -4.365 1.00 24.28 1139 ASP A O 1
ATOM 8942 N N . GLU A 1 1140 ? -56.609 24.679 -5.933 1.00 25.58 1140 GLU A N 1
ATOM 8943 C CA . GLU A 1 1140 ? -57.691 25.048 -6.882 1.00 25.58 1140 GLU A CA 1
ATOM 8944 C C . GLU A 1 1140 ? -57.672 24.169 -8.168 1.00 25.58 1140 GLU A C 1
ATOM 8946 O O . GLU A 1 1140 ? -57.108 24.514 -9.200 1.00 25.58 1140 GLU A O 1
ATOM 8951 N N . ASP A 1 1141 ? -58.237 22.966 -8.016 1.00 24.41 1141 ASP A N 1
ATOM 8952 C CA . ASP A 1 1141 ? -59.358 22.366 -8.777 1.00 24.41 1141 ASP A CA 1
ATOM 8953 C C . ASP A 1 1141 ? -59.416 22.224 -10.334 1.00 24.41 1141 ASP A C 1
ATOM 8955 O O . ASP A 1 1141 ? -58.955 23.037 -11.131 1.00 24.41 1141 ASP A O 1
ATOM 8959 N N . SER A 1 1142 ? -60.181 21.195 -10.735 1.00 26.59 1142 SER A N 1
ATOM 8960 C CA . SER A 1 1142 ? -60.696 20.795 -12.062 1.00 26.59 1142 SER A CA 1
ATOM 8961 C C . SER A 1 1142 ? -59.725 20.141 -13.077 1.00 26.59 1142 SER A C 1
ATOM 8963 O O . SER A 1 1142 ? -58.748 20.735 -13.514 1.00 26.59 1142 SER A O 1
ATOM 8965 N N . GLY A 1 1143 ? -59.970 18.914 -13.566 1.00 23.95 1143 GLY A N 1
ATOM 8966 C CA . GLY A 1 1143 ? -60.947 17.896 -13.141 1.00 23.95 1143 GLY A CA 1
ATOM 8967 C C . GLY A 1 1143 ? -61.085 16.727 -14.137 1.00 23.95 1143 GLY A C 1
ATOM 8968 O O . GLY A 1 1143 ? -60.801 16.925 -15.311 1.00 23.95 1143 GLY A O 1
ATOM 8969 N N . LEU A 1 1144 ? -61.597 15.577 -13.649 1.00 24.02 1144 LEU A N 1
ATOM 8970 C CA . LEU A 1 1144 ? -62.252 14.458 -14.383 1.00 24.02 1144 LEU A CA 1
ATOM 8971 C C . LEU A 1 1144 ? -61.386 13.723 -15.457 1.00 24.02 1144 LEU A C 1
ATOM 8973 O O . LEU A 1 1144 ? -60.707 14.339 -16.262 1.00 24.02 1144 LEU A O 1
ATOM 8977 N N . ASP A 1 1145 ? -61.330 12.390 -15.570 1.00 24.45 1145 ASP A N 1
ATOM 8978 C CA . ASP A 1 1145 ? -62.295 11.341 -15.209 1.00 24.45 1145 ASP A CA 1
ATOM 8979 C C . ASP A 1 1145 ? -61.617 9.948 -15.072 1.00 24.45 1145 ASP A C 1
ATOM 8981 O O . ASP A 1 1145 ? -60.686 9.650 -15.813 1.00 24.45 1145 ASP A O 1
ATOM 8985 N N . SER A 1 1146 ? -62.138 9.110 -14.157 1.00 24.95 1146 SER A N 1
ATOM 8986 C CA . SER A 1 1146 ? -62.320 7.625 -14.174 1.00 24.95 1146 SER A CA 1
ATOM 8987 C C . SER A 1 1146 ? -61.367 6.691 -14.991 1.00 24.95 1146 SER A C 1
ATOM 8989 O O . SER A 1 1146 ? -61.082 6.957 -16.150 1.00 24.95 1146 SER A O 1
ATOM 8991 N N . VAL A 1 1147 ? -60.924 5.498 -14.539 1.00 27.33 1147 VAL A N 1
ATOM 8992 C CA . VAL A 1 1147 ? -61.705 4.315 -14.076 1.00 27.33 1147 VAL A CA 1
ATOM 8993 C C . VAL A 1 1147 ? -60.792 3.254 -13.376 1.00 27.33 1147 VAL A C 1
ATOM 8995 O O . VAL A 1 1147 ? -59.738 2.931 -13.908 1.00 27.33 1147 VAL A O 1
ATOM 8998 N N . SER A 1 1148 ? -61.260 2.714 -12.233 1.00 25.58 1148 SER A N 1
ATOM 8999 C CA . SER A 1 1148 ? -61.073 1.372 -11.593 1.00 25.58 1148 SER A CA 1
ATOM 9000 C C . SER A 1 1148 ? -59.714 0.622 -11.464 1.00 25.58 1148 SER A C 1
ATOM 9002 O O . SER A 1 1148 ? -59.092 0.298 -12.469 1.00 25.58 1148 SER A O 1
ATOM 9004 N N . GLU A 1 1149 ? -59.448 0.162 -10.222 1.00 27.72 1149 GLU A N 1
ATOM 9005 C CA . GLU A 1 1149 ? -59.214 -1.257 -9.796 1.00 27.72 1149 GLU A CA 1
ATOM 9006 C C . GLU A 1 1149 ? -57.935 -2.005 -10.294 1.00 27.72 1149 GLU A C 1
ATOM 9008 O O . GLU A 1 1149 ? -57.536 -1.892 -11.446 1.00 27.72 1149 GLU A O 1
ATOM 9013 N N . ASP A 1 1150 ? -57.219 -2.829 -9.507 1.00 26.58 1150 ASP A N 1
ATOM 9014 C CA . ASP A 1 1150 ? -57.419 -3.279 -8.115 1.00 26.58 1150 ASP A CA 1
ATOM 9015 C C . ASP A 1 1150 ? -56.111 -3.756 -7.423 1.00 26.58 1150 ASP A C 1
ATOM 9017 O O . ASP A 1 1150 ? -55.068 -3.937 -8.051 1.00 26.58 1150 ASP A O 1
ATOM 9021 N N . GLU A 1 1151 ? -56.223 -3.955 -6.107 1.00 27.59 1151 GLU A N 1
ATOM 9022 C CA . GLU A 1 1151 ? -55.296 -4.508 -5.094 1.00 27.59 1151 GLU A CA 1
ATOM 9023 C C . GLU A 1 1151 ? -54.205 -5.527 -5.540 1.00 27.59 1151 GLU A C 1
ATOM 9025 O O . GLU A 1 1151 ? -54.524 -6.597 -6.063 1.00 27.59 1151 GLU A O 1
ATOM 9030 N N . PHE A 1 1152 ? -52.923 -5.291 -5.186 1.00 31.42 1152 PHE A N 1
ATOM 9031 C CA . PHE A 1 1152 ? -52.252 -5.880 -3.992 1.00 31.42 1152 PHE A CA 1
ATOM 9032 C C . PHE A 1 1152 ? -50.791 -5.413 -3.788 1.00 31.42 1152 PHE A C 1
ATOM 9034 O O . PHE A 1 1152 ? -50.061 -5.249 -4.791 1.00 31.42 1152 PHE A O 1
#

Sequence (1152 aa):
MVYQPIYHNLHSVATCLAENFDKVNSCPLSDLSINIRGELTRDGNSILQSLKCNQTFTFTLNVQDVNVVNKRCDEVKLYGVDSSSLKEAFTKFESNCSRVSKLSLNWDNPWNSSEVDWGCSAGGVLAKFVSLATLSLSFNDYGGWKEGILGGLWSGVAQNTSITTLSITVNSYRVEAPGEWIPALWDSLNRNTSITTLSITWNIYCGMDTDWKSALYCGLKENTSVTALSITENIYCDMYGDDYDAVWWGGSEVNASLSTLSIVVNNYKNIRGVWVVGTPRGLEDNMSITTLNISVNNCDASTSADLTQSDAPQADSNDRCAPLPYTSAENVEKVPSVEKSPSAVPVTNVSKKPLDNQSKMPTQEMLEDLFPGEKSRIHHHDICDAGCTFSREEISRKLEANKGKKKEKLFNHAWLCKADIAYCAASGYWWPVFVEGEGVYCILCKKHNVHSTQNKQEKFSAEPSVRFKSSALVRHLNSRTHNEVIQLEHTQRGSIFQREVSNRKAAEAKTIECVMRNLYFLMKEEISNRKAAHLNELVALQGGEEIKYFQHRSQRVQKEMMLALGDAVCNSFLPDAQAARCFGLLIDDLTDIAVQEQMICFIQYVDKKASKHTKFLFTTNLLSGESSSANSPTIKAAVLQGLENKSLDTRKFASVCTDGASVMTGEQNGLAGLLRRDFPAILTFHCVCHRLALATVDTSKEDDVKYIDNVHNCLRQVWQLLENSPKKMATFIKIQANVNTVQLSAKGKKAVATKLQKACKTRWLSFEASVKSVKKCIYPLLLALKELESESATAGGLYKKMYSGYFLGTLYLLGEVLPILSTLSKTFQKGELSYAHIKGSIGYAKAQLNQLLEEAKKTEFIKNLTADLRNGPLSATNIELTQSDERRLANLKVKYVTSLIQNIDKRFSKCQDIFSAFKVFHPGLIPRKEHSDFKSYGEADVMLLAKHFFSNDVDQFMAEWHRFKFDLIDFQGDMEFSLRQLCHSQKQYPLLSEVAEICYSAPVTNAWPERGASAVKPIKTSLRSLLKDDMLNVLLQVSINGPTLADADSIIQDATKHWLNDKSRYKLKRVNQPRQPPKENAELPRAAFFSAATQTDIVIDLNKEAEEEEQSKEQEAEMIVAESLGLAGEDCTEQNISDEDSGLDSVSEDEF

pLDDT: mean 70.69, std 23.3, range [21.36, 97.56]

Organism: Stylophora pistillata (NCBI:txid50429)

Foldseek 3Di:
DDDDDDPDDPVVPLVVCLVCVVVVVVDPDAEDEDEDEDDADPVSVVSLQVDDDPDAYAYEYEYQAADDHPDAHQEYEYDDYDLVRLLVNLVVCLVVLAHHQYYEYADEDDQDDPDDLSQLSQLVSLLNRQRHQEYAYEYEDPHADDAPSNLNNLNSLLNHQNHQEYEYEYEDPDAEEPARCLLSNLVSQLSHQRHAHYEYEYHAQYHYAPVNVVSVVVSQLSHQRHQEYAYEYEANYEDEAVRADQPPQVDADERQRHAYYHYHYEYDDDYDHDNDDHDNVNVVPYPRHNYYHYYYHYNDPDDDDDDDDDDDDDDDDDDDDDDDDDDYDDDDDDDDYDDDDDDDDDDDDDDDDDDDDDDDDPVVVLCCVLDPDDPLFKAAPVPCPPDRPPDPVVVVVVVVVCPDDDDQDDADSVQRVDCLQQAQPLQRDRFWMQGHPFAIAGSLCQVVVFADPPPRDSDNHPGDDSPRDSVVSNCCSVDPRVVVSSVVVVVVVPDPVVVVVVVLVVLVLVLLLVLLLLLLVCLQVLHDPVCSVVSLVVVCVVVVVSPVSDPQPDPVVSLVSLLLLLVLLLVVCLVQQQVFQAKEKEWEWDQAPLRFIKIWIWIWFAGPLRDIDIAGQAIDGLCPDPDPDPALVSVLVVVVVSCVVSVHDVLRHAEYEYEPDCLDPPCCRHNVNVSCVVHVLHHYFHFPLNLLLVLLVVLCPDPLQVVLVVLLVLLQLLLCVQVVDVVLVVLLLVLQCVLVVDDDDPVVSVVPQQRAFHRDSSDLVSNLSNLVSCLVRVLSLLVSLVVCVVVDVSSVVSNVQSLALLSQLSSLLCNQLSCLSVVLVVQSLDPQDALQVNVVSLVVSLVSLVVCLPPVNLQVSVVVVVCCCCPNSNVPRPYDQDPVSSVSSSSSSVSSSVSSNVSSCVSCVVCPALSVLLCLLFLVVADPPPDPCNQVRSVVSQLSVCCSPPVPCSVVSVVLVNVVSVVSNVDDDGSSVSLSVLCVVCVSRVPVNSSSRSSNSYDRHSSLVVVLSVVSDSNCDPVNVPDDRSSSGSSSSSNTSNDDSVPCSVSSSSSSVVSVPPPPVPDDDDDDDDDDDDDDDDDDDDDDDDDDDDDDDDDDDDPPPVPVVVVVVVVVVVVVVVVVPPDDDDDDDDDDDDDDDDDDDDDDDDDD

Secondary structure (DSSP, 8-state):
-------S-THHHHHHHHHHHTTTTTS--SB------SPPPHHHHHHHHH----S--B-----SS-----S--SEEEEES--HHHHHHHHHHHTTTTTT--EEEEEEE--TT------HHHHHHHHTT-SS--EEEEEEEESS---TTTTHHHHHHHHH-SS--EEEEEEEE-SSS---TTHHHHHHHHTT-SS--EEEEEEEESS---SHHHHHHHHHHHT-SS--EEEEEEEE-S-EETTS---TTS------SS--EEEEEEEE-S-EES-S-----HHHHT--S--EEEEEEEE------------------------------------------------------------PPPPHHHHHHHH--S-GGGEE-HHHHTTT----HHHHHHHHHHTTTS--PPPP-GGGTT-HHHHEETTTTEE-EEEETTTEEEEHHHHHTT---TTT---BTTTB-B----HHHHHHHHT-HHHHHHHHHHHHHT--HHHHHHHHHHHHHHHHHHHHHHHHHHHHHTT--GGGHHHHHHHHHHTT-GGGGG----SHHHHHHHHHHHHHHHHHTTHHHHHHSS-EEEEEEEEE-TTS-EEEEEEEEEE-TTS-EEEEEEEEEETTSSS--S--HHHHHHHHHHHHHTTT--GGGEEEEEE-S-HHHH-TTTSHHHHHHHH-TT-EEEE-HHHHHHHHHHHHTTSGGGHHHHHHHHHHHHHHHHHHT-HHHHHHHHHHHHHHTT----TTHHHHHS-------TT-HHHHHHHHHHHHHTHHHHHHHHHHTTTT-HHHHHHHHHHSSHHHHHHHHHHHHHHHHHHHHHHHHTSTT--THHHHHHHHHHHHHHHHTTSTTTTTHHHHHHHHHHHHSTTTTS-----HHHHHHHHHHHHHHHHHHHHHHHHHHHTT-SGGGGGGGG-GGGSPPTTSGGGTTTTHHHHHHHHHHH-TT-HHHHHHHHHHHHHHHTT--S-HHHHHHHHHH-TTT-HHHHHHHHHHHH----THHHHHHHHHHHHHS-GGGTT--HHHHHHHHIIIIISPPTTT-HHHHHHHHHHHHH-TTTT-PPPP-PPPPPPPP-----------------------SSSSHHHHHHHHHHHHHHHHHHT--------------------------

Radius of gyration: 46.44 Å; chains: 1; bounding box: 153×107×110 Å